Protein AF-A0A3G1LXG8-F1 (afdb_monomer)

Mean predicted aligned error: 16.25 Å

Organism: Helicobacter pylori (NCBI:txid210)

Foldseek 3Di:
DVVCVVPVPPDDPVVVVVVCVVVQQWAQDLVDLPDIDGNLVLLFFQLVVSLVSLVVSVVVPRPDCPVVNVSSVVSQFDQDALLFDDDFLQFPLQPCVLVLVLVLVQLQVQCCVVVVDGDDPVRSVVQSVQWDWDDDFLAIQTGHDGPSQQVQQFQCDPVHRPDGLAGSNNLVRCLSAVAQLWRWDWDQDPVHNVDTDTDTPVVSSVSSVVSSVVSRVSCRVPQCPDPVSRVVSSVSCCSQQSRGGAGFFFQVVDDQPQFDPVDDDDRLLSRLLRVQLPDFFAEAQEAQFNCLLLSVLSSLRVCCVVVVFQEEEEEEALLCLVVSVVVNCNGHVPFQEAGDHPPDDDLVSLQVVLVVLLPDRGSYYYDYLVVLLLAAFDLVLLVVVLVVVLVSLVSVLVVLCVSCVSPVPSRPHDDPVVSVVVNVVSVVVSVVSVVSNSYPDHPVSSRGQEYEYEQCLVLLQDAADGPNPQAPQLHDNRGDSSNVSLLSVLSVNVVVVGHYYYYHNCCDWGHPCSLVSSCSSGPCVSCVSSVNNHVSNVCSNFWDWDFDWFQDLQLAATDTGTYRFGTLFLPSSLSSSSSRYDHHYPVNVCVVPVLFWFAAVVNAAAEDEFEADPVLDLQCWDADQVRHTDPNHLVNQAVVQPPDDDDPPGDHPVNSSLQLQLVFLPPCLVVVPDDDDLRRHLLNVVLVVLLVVCVVCVVVLFAEEEADAQADDPDFLVPQDLDDPPDDDDDPPPDPVVVVVVLQVVPWDAPPVGDTDTDDPVVVVVVVVVVVVVCPRPSHVSNVPHPDGSLSVSLSSNVVSPDDSQLEGECVNQPDSVSNVVVLVCQLVSSRRYYYYHLVSCQPDGNHAQRHAEYEYSAQDQILVSVSSRVSNHRGPNHNVCVVPVPPRHHHYYYYTYASTCRLSSLVSHLSSVNRVVQNVCCVVVVGSGDLDDDHPSVNSLVSNCVRHVDVLVVVLVVLVNVLSVVVVVVSVVVVVLSVLVVLLVVLVVVLVVLVVVLVLLVQVLVLQAPDQWKKKKFAQQPPRDIDTDTQHDQDDQPDDDPDDDPVVVVVSVVSVVVSVVSVVVNVVSVVVVQVRLLVVLVVLLVDAADWAQGMDTRQWTWIWHDHQFWIWIWTDGPVGRVRTHTDPLRIGGDDPPDPDDDSRVSNVPGPVVNVVSVVVRSVCSVVVSVVSVVVSVVSVVSSVVSVVVNVVPDDDLCVVLSVLSVVLSVLSVVLSNVCSVRVVRDDPRDRCSVVSVVVSVVVVVVVVVVVVVVVVVVVVVVVPDDDDDDDDDDDDDDD

Nearest PDB structures (foldseek):
  1z63-assembly2_B  TM=4.238E-01  e=5.874E-10  Saccharolobus solfataricus
  7fsf-assembly1_A  TM=4.548E-01  e=1.006E-03  Thermotoga maritima MSB8
  2xzo-assembly1_A  TM=3.618E-01  e=2.759E-03  Homo sapiens
  2gjk-assembly1_A  TM=3.612E-01  e=3.166E-03  Homo sapiens
  7a5p-assembly1_U  TM=3.046E-01  e=6.016E-03  Homo sapiens

Secondary structure (DSSP, 8-state):
-HHHHHH--SS-HHHHHHHHHHTTSEEE-SSSTT-EEEHHHHTSEEHHHHHHHHHHHHHTT--S-HHHHHHHHHHSPPPPPTTT----TT-TTS-HHHHHHHHHHHHHHHHHHHHSSPPPHHHHHHHHHHEEEEEETTEEEEEE--HHHHHHH-EE-SS-TTSEEE-HHHHHHHHHTT----EEEEEEETTEEEEEEEEEEHHHHHHHHHHHHHHHHHHHHHHTTSHHHHHHHHHHHHHHTTTEEPPP---TT---TT--TTPPPPHHHHHHHHHHHH-SEEEEEEPTTS-HHHHHHHHHHHHHHTTS-S-EEEEE-GGGHHHHHHHHHHH-TT--EEE---S---HHHHHHHHHHHHHS--SEEEEEHHHHTTSPPPHHHHHHHHHHHHHHHHHHHHHHHHHHHH-TTTSPPP-HHHHHHHHHHHHHHHHHHHHT---S--TTTTT--EEEETTGGGG---------TT-BTS--TT--HHHHHHHHHHHHHHHTT-EEEEEES-S-SS-THHHHHHHHHH-HHHHHHTT--SHHHHHHHHEEEEEEEEE-TTSSSEEEEEEEEEES-HHHHHHHHHHHEEEE-HHHHHTT-TTSSPEEGGGS-EEEEEPPPHHHHHHH--B-TTSPBPTTSHHHHHHHHTT--PPTTS--HHHHHHHHHHHHH-GGGT-TT----GGG-HHHHHHHHHHHHHHHTTTTT-EEEEE--S---SS-GGG---S---S--------HHHHHHHHHHHH-EE-TTS-EEPPPHHHHHHHHHHHHHH---HHHHHHTT-S--HHHHHHHHHHHHT--GGGEEEGGG--SHHHHHHHHHHHHHTSS-EEEE-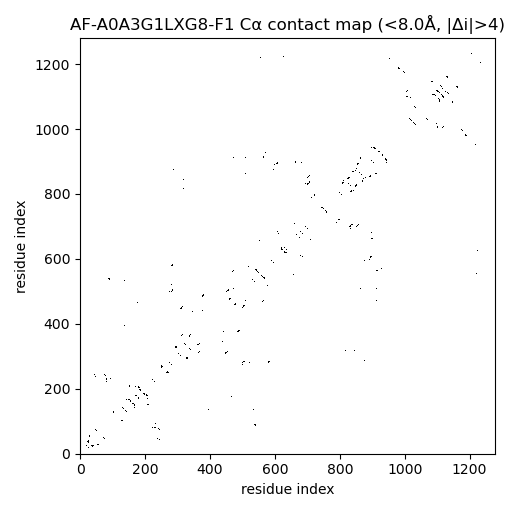HHHHSSS----TTEEEEEE-S--SSHHHHHHHHTTTSSTT-HHHHH-TTT-EEEEEEEEETTSHHHHHHHHHHHHHHHHHHHHHHHHHT-SS-----THHHHHHHHHHHHH--HHHHHHHHHHHHHHHHHHHHHHHHHHHHHHHHHHHHHHHHHHHHHHHHHHHHHHHHT----SSEEEEEE-TTT--EEEEEEPPPPP-PPPPTT--HHHHHHHHHHHHHHHHHHHHHHHHHHHHHHHHHHHHHHHHH--S-EEEEEEETTEEEEEEE-SSEEEEEEEETT-TT--B--GGGEEE--TT--SS-S-GGGG--HHHHHHHHHHHHHHHHHHHHHHHHHHHHHHHHHHHHHHHHHH-PPPTTHHHHHHHHHHHHHHHHHHHHHTT-SS-------HHHHHHHHHHHHHHHHHHHHHHHHHHHHHHHTTS--------------

InterPro domains:
  IPR001650 Helicase, C-terminal domain-like [PF00271] (806-878)
  IPR001650 Helicase, C-terminal domain-like [PS51194] (739-932)
  IPR001650 Helicase, C-terminal domain-like [SM00490] (789-878)
  IPR014001 Helicase superfamily 1/2, ATP-binding domain [PS51192] (273-525)
  IPR014001 Helicase superfamily 1/2, ATP-binding domain [SM00487] (261-535)
  IPR027417 P-loop containing nucleoside triphosphate hydrolase [G3DSA:3.40.50.300] (763-920)
  IPR027417 P-loop containing nucleoside triphosphate hydrolase [SSF52540] (213-539)
  IPR027417 P-loop containing nucleoside triphosphate hydrolase [SSF52540] (261-932)
  IPR038718 SNF2-like, N-terminal domain superfamily [G3DSA:3.40.50.10810] (262-390)
  IPR038718 SNF2-like, N-terminal domain superfamily [G3DSA:3.40.50.10810] (391-591)
  IPR052933 DNA Protection and Modification [PTHR41313] (18-716)
  IPR059481 Domain of unknown function DUF8437 [PF28554] (88-243)
  IPR060542 Probable helicase domain [PF28555] (282-582)

Solvent-accessible surface area (backbone atoms only — not comparable to full-atom values): 70923 Å² total; per-residue (Å²): 110,69,68,54,62,76,70,47,83,88,58,56,67,68,58,54,51,51,51,33,45,75,68,56,50,34,41,73,36,80,88,45,94,84,47,75,37,46,31,61,66,64,74,15,43,58,40,59,59,50,45,51,54,44,55,51,34,46,76,72,68,51,82,85,46,67,64,58,50,55,56,43,68,72,64,54,62,80,77,60,48,64,84,68,53,76,71,54,92,43,23,74,87,56,62,47,66,58,57,41,49,51,53,50,50,53,30,44,55,48,44,25,72,74,70,75,47,76,76,50,71,71,56,51,54,50,44,58,76,28,42,48,58,48,78,58,92,51,39,56,50,61,46,62,65,58,70,54,45,30,69,75,56,27,38,60,33,92,92,38,84,94,40,61,72,42,41,30,46,61,51,48,37,26,60,47,41,57,34,71,59,71,36,68,46,79,40,67,32,96,90,39,87,88,39,75,39,75,46,72,41,64,68,61,17,50,50,45,46,50,40,51,49,54,50,47,53,54,44,52,66,46,60,61,67,44,67,68,57,27,53,51,51,28,49,54,46,26,70,65,57,56,26,69,36,73,69,80,60,83,17,85,84,68,77,70,83,75,46,40,82,92,60,82,80,52,72,70,44,32,17,51,25,42,39,54,65,76,45,52,38,36,31,44,38,32,32,66,79,71,47,66,68,62,30,52,50,52,32,52,54,52,29,37,75,70,67,77,32,75,22,34,39,36,31,27,55,64,90,41,34,65,59,51,46,54,52,42,40,63,42,27,74,85,63,52,64,48,69,48,74,82,68,86,65,50,74,67,56,44,48,50,50,50,52,50,50,39,79,46,91,39,57,34,37,38,33,21,46,75,53,60,69,68,54,23,69,54,64,68,55,55,53,50,54,47,51,54,53,48,54,53,52,51,56,55,48,55,50,42,46,51,50,18,71,76,38,62,87,82,34,67,76,64,54,65,68,61,51,50,53,50,53,51,48,53,48,53,54,51,49,54,51,62,73,61,46,85,46,98,61,29,50,70,71,36,56,55,40,28,43,35,31,47,60,40,53,81,44,41,42,42,61,57,72,70,75,54,52,87,49,43,48,61,66,60,51,83,33,40,72,63,17,47,52,52,44,54,53,37,52,50,30,60,78,65,78,30,33,38,37,36,32,26,63,41,69,59,44,75,26,73,50,23,53,59,38,50,38,57,58,57,41,48,65,66,29,49,79,62,68,36,76,33,58,40,30,40,42,35,54,32,36,40,77,43,78,44,79,34,57,36,88,61,32,77,35,57,41,82,44,44,24,55,54,45,59,57,38,31,41,57,52,40,52,62,47,50,66,38,33,48,77,42,49,66,68,66,50,32,77,80,34,79,73,52,46,53,46,50,41,92,79,47,74,45,79,46,74,30,52,65,49,70,70,58,43,50,48,49,41,47,58,48,98,83,69,50,45,41,83,84,7,38,50,38,51,41,61,72,35,62,97,57,89,68,56,94,91,56,75,38,64,68,56,40,52,49,50,37,48,36,47,38,54,40,52,34,63,77,41,66,83,56,88,77,54,68,76,51,29,55,49,48,53,50,25,50,54,51,48,52,53,42,62,76,26,49,93,74,36,36,14,35,43,36,35,40,56,76,44,49,69,88,59,51,53,88,69,56,78,77,73,80,86,80,74,89,88,80,84,81,74,78,52,79,60,55,66,56,47,54,50,51,60,74,54,41,47,66,47,101,84,70,47,82,40,75,66,53,76,67,55,58,52,50,51,54,52,44,54,68,67,66,54,84,48,66,50,52,65,66,28,70,81,48,93,49,40,60,59,57,50,27,50,40,49,30,38,76,75,66,46,61,59,81,27,41,43,39,59,77,65,36,86,45,72,70,46,43,55,51,52,31,51,34,33,39,72,34,60,27,30,36,43,36,33,30,54,81,80,58,38,68,91,62,79,50,29,31,29,52,41,38,39,38,36,56,56,76,62,90,37,51,40,57,56,54,39,47,50,38,47,56,50,24,65,70,26,53,59,33,72,75,35,63,86,77,45,51,35,41,42,38,39,39,42,26,33,58,21,33,44,24,34,38,28,46,52,31,20,56,52,34,44,42,52,53,44,52,72,45,19,78,83,70,76,34,44,58,77,84,75,92,65,66,67,34,53,52,25,47,51,51,22,52,67,19,52,72,54,72,67,58,58,50,49,55,49,46,54,53,51,42,52,58,46,52,52,52,52,51,53,52,51,40,53,53,53,49,36,50,50,49,30,51,52,33,49,55,49,42,53,50,51,50,52,52,46,52,50,50,51,54,43,58,75,36,54,50,86,64,91,43,57,51,42,33,40,41,37,82,89,74,77,53,69,51,83,43,82,37,76,70,69,77,84,77,76,83,80,62,99,83,66,52,78,70,53,53,51,51,50,50,51,50,53,51,52,38,47,53,48,48,52,54,40,46,56,53,47,54,51,49,47,52,52,52,52,51,40,34,56,49,51,68,76,51,72,80,53,83,39,72,46,34,36,47,56,47,26,33,33,34,37,37,30,53,100,57,34,42,37,37,29,40,17,28,70,94,43,73,89,43,72,48,66,49,77,80,43,50,48,67,71,67,89,86,70,87,76,87,76,95,57,64,52,76,70,63,44,63,72,61,49,51,51,40,50,50,51,48,64,71,40,44,65,60,53,50,50,53,48,52,53,49,46,51,53,36,50,51,49,34,56,53,26,48,52,60,59,71,63,61,77,73,69,92,57,48,68,41,48,52,33,36,55,48,37,48,52,49,50,51,52,42,52,49,44,44,48,75,35,85,84,58,73,78,83,83,72,63,58,30,59,55,48,48,51,50,53,53,50,52,55,51,48,51,57,47,51,51,54,49,49,54,51,50,51,53,63,63,55,75,78,60,89,84,82,89,84,85,89,86,86,83,89,89,85,137

Structure (mmCIF, N/CA/C/O backbone):
data_AF-A0A3G1LXG8-F1
#
_entry.id   AF-A0A3G1LXG8-F1
#
loop_
_atom_site.group_PDB
_atom_site.id
_atom_site.type_symbol
_atom_site.label_atom_id
_atom_site.label_alt_id
_atom_site.label_comp_id
_atom_site.label_asym_id
_atom_site.label_entity_id
_atom_site.label_seq_id
_atom_site.pdbx_PDB_ins_code
_atom_site.Cartn_x
_atom_site.Cartn_y
_atom_site.Cartn_z
_atom_site.occupancy
_atom_site.B_iso_or_equiv
_atom_site.auth_seq_id
_atom_site.auth_comp_id
_atom_site.auth_asym_id
_atom_site.auth_atom_id
_atom_site.pdbx_PDB_model_num
ATOM 1 N N . MET A 1 1 ? -34.394 3.383 -11.660 1.00 55.16 1 MET A N 1
ATOM 2 C CA . MET A 1 1 ? -35.835 3.643 -11.911 1.00 55.16 1 MET A CA 1
ATOM 3 C C . MET A 1 1 ? -36.207 3.759 -13.397 1.00 55.16 1 MET A C 1
ATOM 5 O O . MET A 1 1 ? -37.000 2.941 -13.852 1.00 55.16 1 MET A O 1
ATOM 9 N N . HIS A 1 2 ? -35.634 4.691 -14.176 1.00 56.53 2 HIS A N 1
ATOM 10 C CA . HIS A 1 2 ? -35.923 4.838 -15.623 1.00 56.53 2 HIS A CA 1
ATOM 11 C C . HIS A 1 2 ? -35.687 3.543 -16.425 1.00 56.53 2 HIS A C 1
ATOM 13 O O . HIS A 1 2 ? -36.576 3.088 -17.135 1.00 56.53 2 HIS A O 1
ATOM 19 N N . PHE A 1 3 ? -34.559 2.865 -16.184 1.00 61.69 3 PHE A N 1
ATOM 20 C CA . PHE A 1 3 ? -34.239 1.575 -16.806 1.00 61.69 3 PHE A CA 1
ATOM 21 C C . PHE A 1 3 ? -35.339 0.511 -16.628 1.00 61.69 3 PHE A C 1
ATOM 23 O O . PHE A 1 3 ? -35.722 -0.141 -17.598 1.00 61.69 3 PHE A O 1
ATOM 30 N N . ILE A 1 4 ? -35.883 0.374 -15.410 1.00 64.19 4 ILE A N 1
ATOM 31 C CA . ILE A 1 4 ? -36.947 -0.595 -15.103 1.00 64.19 4 ILE A CA 1
ATOM 32 C C . ILE A 1 4 ? -38.211 -0.253 -15.898 1.00 64.19 4 ILE A C 1
ATOM 34 O O . ILE A 1 4 ? -38.800 -1.130 -16.523 1.00 64.19 4 ILE A O 1
ATOM 38 N N . ARG A 1 5 ? -38.591 1.032 -15.926 1.00 65.00 5 ARG A N 1
ATOM 39 C CA . ARG A 1 5 ? -39.772 1.520 -16.654 1.00 65.00 5 ARG A CA 1
ATOM 40 C C . ARG A 1 5 ? -39.666 1.285 -18.167 1.00 65.00 5 ARG A C 1
ATOM 42 O O . ARG A 1 5 ? -40.670 0.959 -18.794 1.00 65.00 5 ARG A O 1
ATOM 49 N N . ASP A 1 6 ? -38.471 1.419 -18.734 1.00 59.94 6 ASP A N 1
ATOM 50 C CA . ASP A 1 6 ? -38.265 1.314 -20.181 1.00 59.94 6 ASP A CA 1
ATOM 51 C C . ASP A 1 6 ? -38.152 -0.142 -20.673 1.00 59.94 6 ASP A C 1
ATOM 53 O O . ASP A 1 6 ? -38.563 -0.447 -21.800 1.00 59.94 6 ASP A O 1
ATOM 57 N N . HIS A 1 7 ? -37.651 -1.054 -19.827 1.00 59.38 7 HIS A N 1
ATOM 58 C CA . HIS A 1 7 ? -37.320 -2.434 -20.215 1.00 59.38 7 HIS A CA 1
ATOM 59 C C . HIS A 1 7 ? -38.289 -3.500 -19.674 1.00 59.38 7 HIS A C 1
ATOM 61 O O . HIS A 1 7 ? -38.474 -4.526 -20.328 1.00 59.38 7 HIS A O 1
ATOM 67 N N . PHE A 1 8 ? -38.973 -3.268 -18.548 1.00 62.06 8 PHE A N 1
ATOM 68 C CA . PHE A 1 8 ? -39.944 -4.212 -17.977 1.00 62.06 8 PHE A CA 1
ATOM 69 C C . PHE A 1 8 ? -41.376 -3.766 -18.290 1.00 62.06 8 PHE A C 1
ATOM 71 O O . PHE A 1 8 ? -42.048 -3.124 -17.490 1.00 62.06 8 PHE A O 1
ATOM 78 N N . LYS A 1 9 ? -41.856 -4.104 -19.495 1.00 64.00 9 LYS A N 1
ATOM 79 C CA . LYS A 1 9 ? -43.185 -3.686 -19.995 1.00 64.00 9 LYS A CA 1
ATOM 80 C C . LYS A 1 9 ? -44.345 -4.585 -19.550 1.00 64.00 9 LYS A C 1
ATOM 82 O O . LYS A 1 9 ? -45.500 -4.257 -19.807 1.00 64.00 9 LYS A O 1
ATOM 87 N N . THR A 1 10 ? -44.053 -5.727 -18.929 1.00 74.06 10 THR A N 1
ATOM 88 C CA . THR A 1 10 ? -45.037 -6.765 -18.566 1.00 74.06 10 THR A CA 1
ATOM 89 C C . THR A 1 10 ? -45.543 -6.671 -17.126 1.00 74.06 10 THR A C 1
ATOM 91 O O . THR A 1 10 ? -46.548 -7.298 -16.806 1.00 74.06 10 THR A O 1
ATOM 94 N N . GLN A 1 11 ? -44.880 -5.896 -16.262 1.00 76.44 11 GLN A N 1
ATOM 95 C CA . GLN A 1 11 ? -45.177 -5.774 -14.832 1.00 76.44 11 GLN A CA 1
ATOM 96 C C . GLN A 1 11 ? -45.153 -4.297 -14.421 1.00 76.44 11 GLN A C 1
ATOM 98 O O . GLN A 1 11 ? -44.413 -3.503 -15.000 1.00 76.44 11 GLN A O 1
ATOM 103 N N . SER A 1 12 ? -45.982 -3.891 -13.451 1.00 80.31 12 SER A N 1
ATOM 104 C CA . SER A 1 12 ? -45.976 -2.495 -12.999 1.00 80.31 12 SER A CA 1
ATOM 105 C C . SER A 1 12 ? -44.695 -2.173 -12.219 1.00 80.31 12 SER A C 1
ATOM 107 O O . SER A 1 12 ? -44.143 -3.026 -11.517 1.00 80.31 12 SER A O 1
ATOM 109 N N . LEU A 1 13 ? -44.238 -0.919 -12.316 1.00 78.75 13 LEU A N 1
ATOM 110 C CA . LEU A 1 13 ? -43.055 -0.424 -11.602 1.00 78.75 13 LEU A CA 1
ATOM 111 C C . LEU A 1 13 ? -43.179 -0.639 -10.083 1.00 78.75 13 LEU A C 1
ATOM 113 O O . LEU A 1 13 ? -42.227 -1.082 -9.454 1.00 78.75 13 LEU A O 1
ATOM 117 N N . GLU A 1 14 ? -44.364 -0.395 -9.515 1.00 80.69 14 GLU A N 1
ATOM 118 C CA . GLU A 1 14 ? -44.645 -0.613 -8.089 1.00 80.69 14 GLU A CA 1
ATOM 119 C C . GLU A 1 14 ? -44.502 -2.083 -7.681 1.00 80.69 14 GLU A C 1
ATOM 121 O O . GLU A 1 14 ? -43.892 -2.374 -6.656 1.00 80.69 14 GLU A O 1
ATOM 126 N N . THR A 1 15 ? -45.011 -3.017 -8.495 1.00 83.25 15 THR A N 1
ATOM 127 C CA . THR A 1 15 ? -44.892 -4.456 -8.202 1.00 83.25 15 THR A CA 1
ATOM 128 C C . THR A 1 15 ? -43.434 -4.901 -8.282 1.00 83.25 15 THR A C 1
ATOM 130 O O . THR A 1 15 ? -42.963 -5.615 -7.405 1.00 83.25 15 THR A O 1
ATOM 133 N N . THR A 1 16 ? -42.700 -4.412 -9.285 1.00 82.69 16 THR A N 1
ATOM 134 C CA . THR A 1 16 ? -41.275 -4.728 -9.464 1.00 82.69 16 THR A CA 1
ATOM 135 C C . THR A 1 16 ? -40.443 -4.214 -8.287 1.00 82.69 16 THR A C 1
ATOM 137 O O . THR A 1 16 ? -39.617 -4.936 -7.745 1.00 82.69 16 THR A O 1
ATOM 140 N N . ILE A 1 17 ? -40.677 -2.976 -7.838 1.00 83.94 17 ILE A N 1
ATOM 141 C CA . ILE A 1 17 ? -39.988 -2.398 -6.672 1.00 83.94 17 ILE A CA 1
ATOM 142 C C . ILE A 1 17 ? -40.307 -3.182 -5.406 1.00 83.94 17 ILE A C 1
ATOM 144 O O . ILE A 1 17 ? -39.405 -3.464 -4.621 1.00 83.94 17 ILE A O 1
ATOM 148 N N . LYS A 1 18 ? -41.575 -3.560 -5.217 1.00 85.00 18 LYS A N 1
ATOM 149 C CA . LYS A 1 18 ? -41.993 -4.367 -4.073 1.00 85.00 18 LYS A CA 1
ATOM 150 C C . LYS A 1 18 ? -41.270 -5.715 -4.048 1.00 85.00 18 LYS A C 1
ATOM 152 O O . LYS A 1 18 ? -40.723 -6.070 -3.012 1.00 85.00 18 LYS A O 1
ATOM 157 N N . GLU A 1 19 ? -41.189 -6.411 -5.180 1.00 85.44 19 GLU A N 1
ATOM 158 C CA . GLU A 1 19 ? -40.445 -7.672 -5.294 1.00 85.44 19 GLU A CA 1
ATOM 159 C C . GLU A 1 19 ? -38.944 -7.486 -5.041 1.00 85.44 19 GLU A C 1
ATOM 161 O O . GLU A 1 19 ? -38.345 -8.278 -4.320 1.00 85.44 19 GLU A O 1
ATOM 166 N N . LEU A 1 20 ? -38.329 -6.424 -5.574 1.00 86.31 20 LEU A N 1
ATOM 167 C CA . LEU A 1 20 ? -36.911 -6.130 -5.340 1.00 86.31 20 LEU A CA 1
ATOM 168 C C . LEU A 1 20 ? -36.616 -5.802 -3.865 1.00 86.31 20 LEU A C 1
ATOM 170 O O . LEU A 1 20 ? -35.563 -6.190 -3.362 1.00 86.31 20 LEU A O 1
ATOM 174 N N . LEU A 1 21 ? -37.529 -5.116 -3.167 1.00 85.94 21 LEU A N 1
ATOM 175 C CA . LEU A 1 21 ? -37.438 -4.865 -1.723 1.00 85.94 21 LEU A CA 1
ATOM 176 C C . LEU A 1 21 ? -37.626 -6.159 -0.919 1.00 85.94 21 LEU A C 1
ATOM 178 O O . LEU A 1 21 ? -36.850 -6.428 -0.004 1.00 85.94 21 LEU A O 1
ATOM 182 N N . GLU A 1 22 ? -38.613 -6.987 -1.276 1.00 85.06 22 GLU A N 1
ATOM 183 C CA . GLU A 1 22 ? -38.866 -8.290 -0.638 1.00 85.06 22 GLU A CA 1
ATOM 184 C C . GLU A 1 22 ? -37.682 -9.255 -0.817 1.00 85.06 22 GLU A C 1
ATOM 186 O O . GLU A 1 22 ? -37.325 -9.978 0.112 1.00 85.06 22 GLU A O 1
ATOM 191 N N . GLN A 1 23 ? -37.022 -9.217 -1.978 1.00 85.81 23 GLN A N 1
ATOM 192 C CA . GLN A 1 23 ? -35.810 -9.987 -2.277 1.00 85.81 23 GLN A CA 1
ATOM 193 C C . GLN A 1 23 ? -34.521 -9.348 -1.734 1.00 85.81 23 GLN A C 1
ATOM 195 O O . GLN A 1 23 ? -33.447 -9.923 -1.910 1.00 85.81 23 GLN A O 1
ATOM 200 N N . LYS A 1 24 ? -34.599 -8.178 -1.081 1.00 87.94 24 LYS A N 1
ATOM 201 C CA . LYS A 1 24 ? -33.447 -7.406 -0.577 1.00 87.94 24 LYS A CA 1
ATOM 202 C C . LYS A 1 24 ? -32.395 -7.084 -1.645 1.00 87.94 24 LYS A C 1
ATOM 204 O O . LYS A 1 24 ? -31.195 -7.102 -1.382 1.00 87.94 24 LYS A O 1
ATOM 209 N N . LEU A 1 25 ? -32.838 -6.792 -2.864 1.00 84.94 25 LEU A N 1
ATOM 210 C CA . LEU A 1 25 ? -31.974 -6.374 -3.972 1.00 84.94 25 LEU A CA 1
ATOM 211 C C . LEU A 1 25 ? -31.821 -4.850 -4.049 1.00 84.94 25 LEU A C 1
ATOM 213 O O . LEU A 1 25 ? -30.844 -4.358 -4.618 1.00 84.94 25 LEU A O 1
ATOM 217 N N . ILE A 1 26 ? -32.753 -4.109 -3.449 1.00 88.75 26 ILE A N 1
ATOM 218 C CA . ILE A 1 26 ? -32.709 -2.653 -3.293 1.00 88.75 26 ILE A CA 1
ATOM 219 C C . ILE A 1 26 ? -33.104 -2.255 -1.869 1.00 88.75 26 ILE A C 1
ATOM 221 O O . ILE A 1 26 ? -33.819 -2.991 -1.193 1.00 88.75 26 ILE A O 1
ATOM 225 N N . TYR A 1 27 ? -32.675 -1.072 -1.445 1.00 89.62 27 TYR A N 1
ATOM 226 C CA . TYR A 1 27 ? -33.085 -0.414 -0.207 1.00 89.62 27 TYR A CA 1
ATOM 227 C C . TYR A 1 27 ? -33.604 0.985 -0.525 1.00 89.62 27 TYR A C 1
ATOM 229 O O . TYR A 1 27 ? -33.170 1.608 -1.496 1.00 89.62 27 TYR A O 1
ATOM 237 N N . LYS A 1 28 ? -34.530 1.483 0.295 1.00 87.69 28 LYS A N 1
ATOM 238 C CA . LYS A 1 28 ? -34.960 2.884 0.234 1.00 87.69 28 LYS A CA 1
ATOM 239 C C . LYS A 1 28 ? -33.782 3.774 0.634 1.00 87.69 28 LYS A C 1
ATOM 241 O O . LYS A 1 28 ? -33.143 3.487 1.647 1.00 87.69 28 LYS A O 1
ATOM 246 N N . ASP A 1 29 ? -33.487 4.813 -0.141 1.00 87.12 29 ASP A N 1
ATOM 247 C CA . ASP A 1 29 ? -32.428 5.757 0.211 1.00 87.12 29 ASP A CA 1
ATOM 248 C C . ASP A 1 29 ? -32.847 6.594 1.430 1.00 87.12 29 ASP A C 1
ATOM 250 O O . ASP A 1 29 ? -33.928 7.184 1.464 1.00 87.12 29 ASP A O 1
ATOM 254 N N . HIS A 1 30 ? -31.989 6.641 2.449 1.00 86.06 30 HIS A N 1
ATOM 255 C CA . HIS A 1 30 ? -32.190 7.473 3.635 1.00 86.06 30 HIS A CA 1
ATOM 256 C C . HIS A 1 30 ? -31.852 8.950 3.386 1.00 86.06 30 HIS A C 1
ATOM 258 O O . HIS A 1 30 ? -32.174 9.784 4.229 1.00 86.06 30 HIS A O 1
ATOM 264 N N . LYS A 1 31 ? -31.213 9.283 2.254 1.00 82.25 31 LYS A N 1
ATOM 265 C CA . LYS A 1 31 ? -30.853 10.658 1.863 1.00 82.25 31 LYS A CA 1
ATOM 266 C C . LYS A 1 31 ? -31.859 11.309 0.921 1.00 82.25 31 LYS A C 1
ATOM 268 O O . LYS A 1 31 ? -32.047 12.521 0.997 1.00 82.25 31 LYS A O 1
ATOM 273 N N . ASP A 1 32 ? -32.495 10.524 0.060 1.00 71.56 32 ASP A N 1
ATOM 274 C CA . ASP A 1 32 ? -33.424 11.011 -0.958 1.00 71.56 32 ASP A CA 1
ATOM 275 C C . ASP A 1 32 ? -34.760 10.277 -0.826 1.00 71.56 32 ASP A C 1
ATOM 277 O O . ASP A 1 32 ? -34.919 9.154 -1.298 1.00 71.56 32 ASP A O 1
ATOM 281 N N . ASN A 1 33 ? -35.688 10.901 -0.095 1.00 62.53 33 ASN A N 1
ATOM 282 C CA . ASN A 1 33 ? -36.920 10.351 0.483 1.00 62.53 33 ASN A CA 1
ATOM 283 C C . ASN A 1 33 ? -37.950 9.871 -0.576 1.00 62.53 33 ASN A C 1
ATOM 285 O O . ASN A 1 33 ? -39.076 10.367 -0.643 1.00 62.53 33 ASN A O 1
ATOM 289 N N . GLY A 1 34 ? -37.561 8.911 -1.420 1.00 61.19 34 GLY A N 1
ATOM 290 C CA . GLY A 1 34 ? -38.304 8.418 -2.580 1.00 61.19 34 GLY A CA 1
ATOM 291 C C . GLY A 1 34 ? -37.479 7.634 -3.617 1.00 61.19 34 GLY A C 1
ATOM 292 O O . GLY A 1 34 ? -38.096 6.967 -4.451 1.00 61.19 34 GLY A O 1
ATOM 293 N N . ASP A 1 35 ? -36.138 7.671 -3.581 1.00 77.75 35 ASP A N 1
ATOM 294 C CA . ASP A 1 35 ? -35.287 6.885 -4.492 1.00 77.75 35 ASP A CA 1
ATOM 295 C C . ASP A 1 35 ? -34.785 5.575 -3.850 1.00 77.75 35 ASP A C 1
ATOM 297 O O . ASP A 1 35 ? -34.908 5.343 -2.641 1.00 77.75 35 ASP A O 1
ATOM 301 N N . TYR A 1 36 ? -34.261 4.675 -4.683 1.00 86.00 36 TYR A N 1
ATOM 302 C CA . TYR A 1 36 ? -33.813 3.343 -4.280 1.00 86.00 36 TYR A CA 1
ATOM 303 C C . TYR A 1 36 ? -32.356 3.101 -4.662 1.00 86.00 36 TYR A C 1
ATOM 305 O O . TYR A 1 36 ? -31.944 3.335 -5.798 1.00 86.00 36 TYR A O 1
ATOM 313 N N . ILE A 1 37 ? -31.597 2.533 -3.729 1.00 87.31 37 ILE A N 1
ATOM 314 C CA . ILE A 1 37 ? -30.194 2.158 -3.913 1.00 87.31 37 ILE A CA 1
ATOM 315 C C . ILE A 1 37 ? -30.091 0.633 -3.998 1.00 87.31 37 ILE A C 1
ATOM 317 O O . ILE A 1 37 ? -30.794 -0.086 -3.290 1.00 87.31 37 ILE A O 1
ATOM 321 N N . LEU A 1 38 ? -29.199 0.116 -4.848 1.00 87.31 38 LEU A N 1
ATOM 322 C CA . LEU A 1 38 ? -28.907 -1.319 -4.918 1.00 87.31 38 LEU A CA 1
ATOM 323 C C . LEU A 1 38 ? -28.364 -1.836 -3.581 1.00 87.31 38 LEU A C 1
ATOM 325 O O . LEU A 1 38 ? -27.537 -1.187 -2.947 1.00 87.31 38 LEU A O 1
ATOM 329 N N . ALA A 1 39 ? -28.747 -3.048 -3.186 1.00 88.19 39 ALA A N 1
ATOM 330 C CA . ALA A 1 39 ? -28.284 -3.670 -1.947 1.00 88.19 39 ALA A CA 1
ATOM 331 C C . ALA A 1 39 ? -26.758 -3.701 -1.821 1.00 88.19 39 ALA A C 1
ATOM 333 O O . ALA A 1 39 ? -26.225 -3.340 -0.775 1.00 88.19 39 ALA A O 1
ATOM 334 N N . ASN A 1 40 ? -26.050 -4.034 -2.904 1.00 86.31 40 ASN A N 1
ATOM 335 C CA . ASN A 1 40 ? -24.587 -4.042 -2.923 1.00 86.31 40 ASN A CA 1
ATOM 336 C C . ASN A 1 40 ? -23.982 -2.651 -2.665 1.00 86.31 40 ASN A C 1
ATOM 338 O O . ASN A 1 40 ? -22.933 -2.552 -2.043 1.00 86.31 40 ASN A O 1
ATOM 342 N N . ASP A 1 41 ? -24.635 -1.569 -3.098 1.00 85.31 41 ASP A N 1
ATOM 343 C CA . ASP A 1 41 ? -24.182 -0.194 -2.852 1.00 85.31 41 ASP A CA 1
ATOM 344 C C . ASP A 1 41 ? -24.605 0.310 -1.469 1.00 85.31 41 ASP A C 1
ATOM 346 O O . ASP A 1 41 ? -23.867 1.055 -0.822 1.00 85.31 41 ASP A O 1
ATOM 350 N N . TYR A 1 42 ? -25.779 -0.106 -0.991 1.00 89.25 42 TYR A N 1
ATOM 351 C CA . TYR A 1 42 ? -26.316 0.292 0.305 1.00 89.25 42 TYR A CA 1
ATOM 352 C C . TYR A 1 42 ? -25.564 -0.376 1.463 1.00 89.25 42 TYR A C 1
ATOM 354 O O . TYR A 1 42 ? -25.127 0.311 2.386 1.00 89.25 42 TYR A O 1
ATOM 362 N N . LEU A 1 43 ? -25.312 -1.682 1.361 1.00 90.94 43 LEU A N 1
ATOM 363 C CA . LEU A 1 43 ? -24.645 -2.525 2.361 1.00 90.94 43 LEU A CA 1
ATOM 364 C C . LEU A 1 43 ? -23.108 -2.558 2.223 1.00 90.94 43 LEU A C 1
ATOM 366 O O . LEU A 1 43 ? -22.448 -3.461 2.725 1.00 90.94 43 LEU A O 1
ATOM 370 N N . SER A 1 44 ? -22.513 -1.587 1.534 1.00 89.75 44 SER A N 1
ATOM 371 C CA . SER A 1 44 ? -21.057 -1.454 1.381 1.00 89.75 44 SER A CA 1
ATOM 372 C C . SER A 1 44 ? -20.580 -0.032 1.677 1.00 89.75 44 SER A C 1
ATOM 374 O O . SER A 1 44 ? -21.369 0.867 1.979 1.00 89.75 44 SER A O 1
ATOM 376 N N . GLY A 1 45 ? -19.276 0.217 1.599 1.00 87.88 45 GLY A N 1
ATOM 377 C CA . GLY A 1 45 ? -18.701 1.517 1.927 1.00 87.88 45 GLY A CA 1
ATOM 378 C C . GLY A 1 45 ? -18.716 1.772 3.435 1.00 87.88 45 GLY A C 1
ATOM 379 O O . GLY A 1 45 ? -18.579 0.836 4.217 1.00 87.88 45 GLY A O 1
ATOM 380 N N . ASN A 1 46 ? -18.834 3.038 3.850 1.00 89.44 46 ASN A N 1
ATOM 381 C CA . ASN A 1 46 ? -18.842 3.409 5.269 1.00 89.44 46 ASN A CA 1
ATOM 382 C C . ASN A 1 46 ? -20.199 3.070 5.917 1.00 89.44 46 ASN A C 1
ATOM 384 O O . ASN A 1 46 ? -21.110 3.903 5.952 1.00 89.44 46 ASN A O 1
ATOM 388 N N . VAL A 1 47 ? -20.336 1.834 6.400 1.00 91.00 47 VAL A N 1
ATOM 389 C CA . VAL A 1 47 ? -21.599 1.298 6.936 1.00 91.00 47 VAL A CA 1
ATOM 390 C C . VAL A 1 47 ? -21.940 1.869 8.309 1.00 91.00 47 VAL A C 1
ATOM 392 O O . VAL A 1 47 ? -23.116 2.066 8.602 1.00 91.00 47 VAL A O 1
ATOM 395 N N . LYS A 1 48 ? -20.936 2.235 9.117 1.00 90.00 48 LYS A N 1
ATOM 396 C CA . LYS A 1 48 ? -21.155 2.901 10.412 1.00 90.00 48 LYS A CA 1
ATOM 397 C C . LYS A 1 48 ? -21.752 4.297 10.241 1.00 90.00 48 LYS A C 1
ATOM 399 O O . LYS A 1 48 ? -22.705 4.644 10.935 1.00 90.00 48 LYS A O 1
ATOM 404 N N . ARG A 1 49 ? -21.255 5.075 9.270 1.00 88.81 49 ARG A N 1
ATOM 405 C CA . ARG A 1 49 ? -21.854 6.370 8.911 1.00 88.81 49 ARG A CA 1
ATOM 406 C C . ARG A 1 49 ? -23.294 6.190 8.446 1.00 88.81 49 ARG A C 1
ATOM 408 O O . ARG A 1 49 ? -24.169 6.876 8.956 1.00 88.81 49 ARG A O 1
ATOM 415 N N . LYS A 1 50 ? -23.541 5.255 7.523 1.00 90.81 50 LYS A N 1
ATOM 416 C CA . LYS A 1 50 ? -24.897 4.972 7.032 1.00 90.81 50 LYS A CA 1
ATOM 417 C C . LYS A 1 50 ? -25.835 4.565 8.166 1.00 90.81 50 LYS A C 1
ATOM 419 O O . LYS A 1 50 ? -26.940 5.079 8.231 1.00 90.81 50 LYS A O 1
ATOM 424 N N . LEU A 1 51 ? -25.389 3.717 9.095 1.00 91.12 51 LEU A N 1
ATOM 425 C CA . LEU A 1 51 ? -26.179 3.342 10.269 1.00 91.12 51 LEU A CA 1
ATOM 426 C C . LEU A 1 51 ? -26.568 4.569 11.100 1.00 91.12 51 LEU A C 1
ATOM 428 O O . LEU A 1 51 ? -27.724 4.702 11.494 1.00 91.12 51 LEU A O 1
ATOM 432 N N . LYS A 1 52 ? -25.612 5.469 11.357 1.00 90.50 52 LYS A N 1
ATOM 433 C CA . LYS A 1 52 ? -25.866 6.710 12.093 1.00 90.50 52 LYS A CA 1
ATOM 434 C C . LYS A 1 52 ? -26.873 7.600 11.359 1.00 90.50 52 LYS A C 1
ATOM 436 O O . LYS A 1 52 ? -27.856 8.010 11.965 1.00 90.50 52 LYS A O 1
ATOM 441 N N . GLU A 1 53 ? -26.664 7.829 10.064 1.00 90.62 53 GLU A N 1
ATOM 442 C CA . GLU A 1 53 ? -27.567 8.618 9.213 1.00 90.62 53 GLU A CA 1
ATOM 443 C C . GLU A 1 53 ? -28.986 8.008 9.177 1.00 90.62 53 GLU A C 1
ATOM 445 O O . GLU A 1 53 ? -29.971 8.735 9.246 1.00 90.62 53 GLU A O 1
ATOM 450 N N . VAL A 1 54 ? -29.113 6.676 9.141 1.00 90.69 54 VAL A N 1
ATOM 451 C CA . VAL A 1 54 ? -30.406 5.968 9.185 1.00 90.69 54 VAL A CA 1
ATOM 452 C C . VAL A 1 54 ? -31.091 6.121 10.541 1.00 90.69 54 VAL A C 1
ATOM 454 O O . VAL A 1 54 ? -32.287 6.396 10.582 1.00 90.69 54 VAL A O 1
ATOM 457 N N . LYS A 1 55 ? -30.355 5.982 11.654 1.00 89.94 55 LYS A N 1
ATOM 458 C CA . LYS A 1 55 ? -30.897 6.220 13.005 1.00 89.94 55 LYS A CA 1
ATOM 459 C C . LYS A 1 55 ? -31.403 7.657 13.144 1.00 89.94 55 LYS A C 1
ATOM 461 O O . LYS A 1 55 ? -32.483 7.879 13.683 1.00 89.94 55 LYS A O 1
ATOM 466 N N . GLU A 1 56 ? -30.652 8.624 12.621 1.00 89.00 56 GLU A N 1
ATOM 467 C CA . GLU A 1 56 ? -31.060 10.030 12.583 1.00 89.00 56 GLU A CA 1
ATOM 468 C C . GLU A 1 56 ? -32.307 10.245 11.712 1.00 89.00 56 GLU A C 1
ATOM 470 O O . GLU A 1 56 ? -33.229 10.927 12.151 1.00 89.00 56 GLU A O 1
ATOM 475 N N . ALA A 1 57 ? -32.385 9.623 10.532 1.00 87.19 57 ALA A N 1
ATOM 476 C CA . ALA A 1 57 ? -33.545 9.716 9.645 1.00 87.19 57 ALA A CA 1
ATOM 477 C C . ALA A 1 57 ? -34.819 9.112 10.269 1.00 87.19 57 ALA A C 1
ATOM 479 O O . ALA A 1 57 ? -35.889 9.715 10.180 1.00 87.19 57 ALA A O 1
ATOM 480 N N . ILE A 1 58 ? -34.709 7.970 10.958 1.00 86.31 58 ILE A N 1
ATOM 481 C CA . ILE A 1 58 ? -35.822 7.364 11.710 1.00 86.31 58 ILE A CA 1
ATOM 482 C C . ILE A 1 58 ? -36.284 8.312 12.824 1.00 86.31 58 ILE A C 1
ATOM 484 O O . ILE A 1 58 ? -37.474 8.592 12.937 1.00 86.31 58 ILE A O 1
ATOM 488 N N . ASN A 1 59 ? -35.349 8.887 13.590 1.00 85.38 59 ASN A N 1
ATOM 489 C CA . ASN A 1 59 ? -35.667 9.866 14.637 1.00 85.38 59 ASN A CA 1
ATOM 490 C C . ASN A 1 59 ? -36.311 11.153 14.084 1.00 85.38 59 ASN A C 1
ATOM 492 O O . ASN A 1 59 ? -37.024 11.844 14.808 1.00 85.38 59 ASN A O 1
ATOM 496 N N . GLN A 1 60 ? -36.063 11.485 12.814 1.00 83.62 60 GLN A N 1
ATOM 497 C CA . GLN A 1 60 ? -36.694 12.598 12.096 1.00 83.62 60 GLN A CA 1
ATOM 498 C C . GLN A 1 60 ? -38.051 12.227 11.463 1.00 83.62 60 GLN A C 1
ATOM 500 O O . GLN A 1 60 ? -38.679 13.084 10.842 1.00 83.62 60 GLN A O 1
ATOM 505 N N . GLY A 1 61 ? -38.521 10.984 11.628 1.00 79.56 61 GLY A N 1
ATOM 506 C CA . GLY A 1 61 ? -39.830 10.518 11.160 1.00 79.56 61 GLY A CA 1
ATOM 507 C C . GLY A 1 61 ? -39.848 9.940 9.740 1.00 79.56 61 GLY A C 1
ATOM 508 O O . GLY A 1 61 ? -40.911 9.885 9.123 1.00 79.56 61 GLY A O 1
ATOM 509 N N . VAL A 1 62 ? -38.703 9.528 9.181 1.00 79.19 62 VAL A N 1
ATOM 510 C CA . VAL A 1 62 ? -38.664 8.855 7.871 1.00 79.19 62 VAL A CA 1
ATOM 511 C C . VAL A 1 62 ? -39.081 7.387 8.014 1.00 79.19 62 VAL A C 1
ATOM 513 O O . VAL A 1 62 ? -38.331 6.564 8.534 1.00 79.19 62 VAL A O 1
ATOM 516 N N . GLU A 1 63 ? -40.265 7.045 7.504 1.00 79.81 63 GLU A N 1
ATOM 517 C CA . GLU A 1 63 ? -40.818 5.685 7.568 1.00 79.81 63 GLU A CA 1
ATOM 518 C C . GLU A 1 63 ? -40.170 4.705 6.569 1.00 79.81 63 GLU A C 1
ATOM 520 O O . GLU A 1 63 ? -39.792 5.072 5.444 1.00 79.81 63 GLU A O 1
ATOM 525 N N . GLY A 1 64 ? -40.130 3.419 6.942 1.00 78.00 64 GLY A N 1
ATOM 526 C CA . GLY A 1 64 ? -39.731 2.316 6.060 1.00 78.00 64 GLY A CA 1
ATOM 527 C C . GLY A 1 64 ? -38.225 2.050 6.015 1.00 78.00 64 GLY A C 1
ATOM 528 O O . GLY A 1 64 ? -37.745 1.445 5.057 1.00 78.00 64 GLY A O 1
ATOM 529 N N . LEU A 1 65 ? -37.484 2.511 7.027 1.00 84.44 65 LEU A N 1
ATOM 530 C CA . LEU A 1 65 ? -36.037 2.315 7.171 1.00 84.44 65 LEU A CA 1
ATOM 531 C C . LEU A 1 65 ? -35.674 1.253 8.228 1.00 84.44 65 LEU A C 1
ATOM 533 O O . LEU A 1 65 ? -34.495 1.008 8.475 1.00 84.44 65 LEU A O 1
ATOM 537 N N . GLU A 1 66 ? -36.649 0.577 8.841 1.00 84.00 66 GLU A N 1
ATOM 538 C CA . GLU A 1 66 ? -36.397 -0.394 9.920 1.00 84.00 66 GLU A CA 1
ATOM 539 C C . GLU A 1 66 ? -35.623 -1.620 9.408 1.00 84.00 66 GLU A C 1
ATOM 541 O O . GLU A 1 66 ? -34.769 -2.176 10.100 1.00 84.00 66 GLU A O 1
ATOM 546 N N . ILE A 1 67 ? -35.889 -2.024 8.160 1.00 84.56 67 ILE A N 1
ATOM 547 C CA . ILE A 1 67 ? -35.156 -3.104 7.484 1.00 84.56 67 ILE A CA 1
ATOM 548 C C . ILE A 1 67 ? -33.724 -2.655 7.176 1.00 84.56 67 ILE A C 1
ATOM 550 O O . ILE A 1 67 ? -32.786 -3.411 7.430 1.00 84.56 67 ILE A O 1
ATOM 554 N N . ASN A 1 68 ? -33.549 -1.421 6.685 1.00 88.56 68 ASN A N 1
ATOM 555 C CA . ASN A 1 68 ? -32.235 -0.837 6.427 1.00 88.56 68 ASN A CA 1
ATOM 556 C C . ASN A 1 68 ? -31.378 -0.845 7.696 1.00 88.56 68 ASN A C 1
ATOM 558 O O . ASN A 1 68 ? -30.213 -1.229 7.646 1.00 88.56 68 ASN A O 1
ATOM 562 N N . LEU A 1 69 ? -31.965 -0.432 8.823 1.00 88.00 69 LEU A N 1
ATOM 563 C CA . LEU A 1 69 ? -31.308 -0.408 10.123 1.00 88.00 69 LEU A CA 1
ATOM 564 C C . LEU A 1 69 ? -30.821 -1.807 10.516 1.00 88.00 69 LEU A C 1
ATOM 566 O O . LEU A 1 69 ? -29.636 -1.995 10.779 1.00 88.00 69 LEU A O 1
ATOM 570 N N . LYS A 1 70 ? -31.720 -2.796 10.484 1.00 88.06 70 LYS A N 1
ATOM 571 C CA . LYS A 1 70 ? -31.419 -4.178 10.870 1.00 88.06 70 LYS A CA 1
ATOM 572 C C . LYS A 1 70 ? -30.324 -4.805 10.007 1.00 88.06 70 LYS A C 1
ATOM 574 O O . LYS A 1 70 ? -29.431 -5.461 10.533 1.00 88.06 70 LYS A O 1
ATOM 579 N N . ASP A 1 71 ? -30.394 -4.627 8.690 1.00 89.12 71 ASP A N 1
ATOM 580 C CA . ASP A 1 71 ? -29.420 -5.231 7.780 1.00 89.12 71 ASP A CA 1
ATOM 581 C C . ASP A 1 71 ? -28.056 -4.527 7.855 1.00 89.12 71 ASP A C 1
ATOM 583 O O . ASP A 1 71 ? -27.031 -5.201 7.778 1.00 89.12 71 ASP A O 1
ATOM 587 N N . LEU A 1 72 ? -28.020 -3.207 8.096 1.00 90.12 72 LEU A N 1
ATOM 588 C CA . LEU A 1 72 ? -26.772 -2.493 8.386 1.00 90.12 72 LEU A CA 1
ATOM 589 C C . LEU A 1 72 ? -26.123 -2.989 9.687 1.00 90.12 72 LEU A C 1
ATOM 591 O O . LEU A 1 72 ? -24.913 -3.181 9.711 1.00 90.12 72 LEU A O 1
ATOM 595 N N . GLU A 1 73 ? -26.895 -3.250 10.747 1.00 90.19 73 GLU A N 1
ATOM 596 C CA . GLU A 1 73 ? -26.358 -3.773 12.016 1.00 90.19 73 GLU A CA 1
ATOM 597 C C . GLU A 1 73 ? -25.711 -5.161 11.873 1.00 90.19 73 GLU A C 1
ATOM 599 O O . GLU A 1 73 ? -24.756 -5.466 12.584 1.00 90.19 73 GLU A O 1
ATOM 604 N N . LEU A 1 74 ? -26.170 -5.982 10.921 1.00 88.88 74 LEU A N 1
ATOM 605 C CA . LEU A 1 74 ? -25.636 -7.328 10.678 1.00 88.88 74 LEU A CA 1
ATOM 606 C C . LEU A 1 74 ? -24.301 -7.349 9.922 1.00 88.88 74 LEU A C 1
ATOM 608 O O . LEU A 1 74 ? -23.564 -8.328 10.025 1.00 88.88 74 LEU A O 1
ATOM 612 N N . ILE A 1 75 ? -24.002 -6.309 9.142 1.00 87.94 75 ILE A N 1
ATOM 613 C CA . ILE A 1 75 ? -22.817 -6.265 8.268 1.00 87.94 75 ILE A CA 1
ATOM 614 C C . ILE A 1 75 ? -21.669 -5.428 8.834 1.00 87.94 75 ILE A C 1
ATOM 616 O O . ILE A 1 75 ? -20.601 -5.371 8.221 1.00 87.94 75 ILE A O 1
ATOM 620 N N . ILE A 1 76 ? -21.887 -4.726 9.951 1.00 87.62 76 ILE A N 1
ATOM 621 C CA . ILE A 1 76 ? -20.854 -3.888 10.563 1.00 87.62 76 ILE A CA 1
ATOM 622 C C . ILE A 1 76 ? -19.637 -4.760 10.889 1.00 87.62 76 ILE A C 1
ATOM 624 O O . ILE A 1 76 ? -19.789 -5.803 11.535 1.00 87.62 76 ILE A O 1
ATOM 628 N N . PRO A 1 77 ? -18.429 -4.355 10.451 1.00 86.69 77 PRO A N 1
ATOM 629 C CA . PRO A 1 77 ? -17.210 -5.052 10.817 1.00 86.69 77 PRO A CA 1
ATOM 630 C C . PRO A 1 77 ? -17.102 -5.165 12.333 1.00 86.69 77 PRO A C 1
ATOM 632 O O . PRO A 1 77 ? -17.397 -4.215 13.058 1.00 86.69 77 PRO A O 1
ATOM 635 N N . LYS A 1 78 ? -16.649 -6.322 12.815 1.00 87.56 78 LYS A N 1
ATOM 636 C CA . LYS A 1 78 ? -16.357 -6.492 14.237 1.00 87.56 78 LYS A CA 1
ATOM 637 C C . LYS A 1 78 ? -15.336 -5.438 14.658 1.00 87.56 78 LYS A C 1
ATOM 639 O O . LYS A 1 78 ? -14.283 -5.333 14.027 1.00 87.56 78 LYS A O 1
ATOM 644 N N . ASP A 1 79 ? -15.641 -4.708 15.726 1.00 88.44 79 ASP A N 1
ATOM 645 C CA . ASP A 1 79 ? -14.721 -3.722 16.281 1.00 88.44 79 ASP A CA 1
ATOM 646 C C . ASP A 1 79 ? -13.392 -4.387 16.670 1.00 88.44 79 ASP A C 1
ATOM 648 O O . ASP A 1 79 ? -13.361 -5.396 17.385 1.00 88.44 79 ASP A O 1
ATOM 652 N N . LEU A 1 80 ? -12.295 -3.806 16.187 1.00 86.62 80 LEU A N 1
ATOM 653 C CA . LEU A 1 80 ? -10.937 -4.172 16.554 1.00 86.62 80 LEU A CA 1
ATOM 654 C C . LEU A 1 80 ? -10.661 -3.726 17.983 1.00 86.62 80 LEU A C 1
ATOM 656 O O . LEU A 1 80 ? -11.027 -2.619 18.387 1.00 86.62 80 LEU A O 1
ATOM 660 N N . LYS A 1 81 ? -9.984 -4.584 18.740 1.00 85.56 81 LYS A N 1
ATOM 661 C CA . LYS A 1 81 ? -9.566 -4.272 20.108 1.00 85.56 81 LYS A CA 1
ATOM 662 C C . LYS A 1 81 ? -8.195 -3.616 20.123 1.00 85.56 81 LYS A C 1
ATOM 664 O O . LYS A 1 81 ? -7.435 -3.720 19.167 1.00 85.56 81 LYS A O 1
ATOM 669 N N . ALA A 1 82 ? -7.829 -2.989 21.232 1.00 83.50 82 ALA A N 1
ATOM 670 C CA . ALA A 1 82 ? -6.554 -2.293 21.388 1.00 83.50 82 ALA A CA 1
ATOM 671 C C . ALA A 1 82 ? -5.322 -3.161 21.097 1.00 83.50 82 ALA A C 1
ATOM 673 O O . ALA A 1 82 ? -4.310 -2.656 20.636 1.00 83.50 82 ALA A O 1
ATOM 674 N N . THR A 1 83 ? -5.400 -4.477 21.305 1.00 77.75 83 THR A N 1
ATOM 675 C CA . THR A 1 83 ? -4.316 -5.404 20.927 1.00 77.75 83 THR A CA 1
ATOM 676 C C . THR A 1 83 ? -4.125 -5.575 19.429 1.00 77.75 83 THR A C 1
ATOM 678 O O . THR A 1 83 ? -3.104 -6.097 18.996 1.00 77.75 83 THR A O 1
ATOM 681 N N . GLU A 1 84 ? -5.136 -5.208 18.654 1.00 76.44 84 GLU A N 1
ATOM 682 C CA . GLU A 1 84 ? -5.151 -5.274 17.198 1.00 76.44 84 GLU A CA 1
ATOM 683 C C . GLU A 1 84 ? -4.892 -3.884 16.601 1.00 76.44 84 GLU A C 1
ATOM 685 O O . GLU A 1 84 ? -4.525 -3.788 15.439 1.00 76.44 84 GLU A O 1
ATOM 690 N N . ILE A 1 85 ? -5.010 -2.807 17.381 1.00 80.88 85 ILE A N 1
ATOM 691 C CA . ILE A 1 85 ? -4.792 -1.437 16.917 1.00 80.88 85 ILE A CA 1
ATOM 692 C C . ILE A 1 85 ? -3.367 -1.005 17.267 1.00 80.88 85 ILE A C 1
ATOM 694 O O . ILE A 1 85 ? -2.940 -1.065 18.418 1.00 80.88 85 ILE A O 1
ATOM 698 N N . MET A 1 86 ? -2.620 -0.529 16.273 1.00 77.31 86 MET A N 1
ATOM 699 C CA . MET A 1 86 ? -1.293 0.036 16.497 1.00 77.31 86 MET A CA 1
ATOM 700 C C . MET A 1 86 ? -1.390 1.555 16.673 1.00 77.31 86 MET A C 1
ATOM 702 O O . MET A 1 86 ? -1.743 2.277 15.744 1.00 77.31 86 MET A O 1
ATOM 706 N N . ALA A 1 87 ? -1.055 2.045 17.867 1.00 81.56 87 ALA A N 1
ATOM 707 C CA . ALA A 1 87 ? -1.020 3.469 18.187 1.00 81.56 87 ALA A CA 1
ATOM 708 C C . ALA A 1 87 ? 0.422 3.994 18.186 1.00 81.56 87 ALA A C 1
ATOM 710 O O . ALA A 1 87 ? 1.180 3.768 19.133 1.00 81.56 87 ALA A O 1
ATOM 711 N N . ASN A 1 88 ? 0.804 4.724 17.135 1.00 84.94 88 ASN A N 1
ATOM 712 C CA . ASN A 1 88 ? 2.077 5.441 17.120 1.00 84.94 88 ASN A CA 1
ATOM 713 C C . ASN A 1 88 ? 1.913 6.800 17.809 1.00 84.94 88 ASN A C 1
ATOM 715 O O . ASN A 1 88 ? 0.896 7.465 17.645 1.00 84.94 88 ASN A O 1
ATOM 719 N N . ILE A 1 89 ? 2.948 7.261 18.520 1.00 88.56 89 ILE A N 1
ATOM 720 C CA . ILE A 1 89 ? 2.944 8.555 19.236 1.00 88.56 89 ILE A CA 1
ATOM 721 C C . ILE A 1 89 ? 2.610 9.760 18.338 1.00 88.56 89 ILE A C 1
ATOM 723 O O . ILE A 1 89 ? 2.194 10.809 18.811 1.00 88.56 89 ILE A O 1
ATOM 727 N N . ASN A 1 90 ? 2.803 9.621 17.031 1.00 88.69 90 ASN A N 1
ATOM 728 C CA . ASN A 1 90 ? 2.578 10.654 16.030 1.00 88.69 90 ASN A CA 1
ATOM 729 C C . ASN A 1 90 ? 1.338 10.404 15.159 1.00 88.69 90 ASN A C 1
ATOM 731 O O . ASN A 1 90 ? 1.186 11.083 14.146 1.00 88.69 90 ASN A O 1
ATOM 735 N N . SER A 1 91 ? 0.482 9.435 15.491 1.00 87.75 91 SER A N 1
ATOM 736 C CA . SER A 1 91 ? -0.720 9.158 14.707 1.00 87.75 91 SER A CA 1
ATOM 737 C C . SER A 1 91 ? -1.779 10.259 14.894 1.00 87.75 91 SER A C 1
ATOM 739 O O . SER A 1 91 ? -2.191 10.516 16.026 1.00 87.75 91 SER A O 1
ATOM 741 N N . PRO A 1 92 ? -2.282 10.876 13.806 1.00 88.06 92 PRO A N 1
ATOM 742 C CA . PRO A 1 92 ? -3.180 12.035 13.877 1.00 88.06 92 PRO A CA 1
ATOM 743 C C . PRO A 1 92 ? -4.575 11.709 14.423 1.00 88.06 92 PRO A C 1
ATOM 745 O O . PRO A 1 92 ? -5.274 12.599 14.893 1.00 88.06 92 PRO A O 1
ATOM 748 N N . TRP A 1 93 ? -4.987 10.440 14.382 1.00 88.62 93 TRP A N 1
ATOM 749 C CA . TRP A 1 93 ? -6.265 9.998 14.942 1.00 88.62 93 TRP A CA 1
ATOM 750 C C . TRP A 1 93 ? -6.252 9.892 16.471 1.00 88.62 93 TRP A C 1
ATOM 752 O O . TRP A 1 93 ? -7.315 9.785 17.076 1.00 88.62 93 TRP A O 1
ATOM 762 N N . ILE A 1 94 ? -5.074 9.922 17.107 1.00 91.81 94 ILE A N 1
ATOM 763 C CA . ILE A 1 94 ? -4.960 9.952 18.565 1.00 91.81 94 ILE A CA 1
ATOM 764 C C . ILE A 1 94 ? -5.207 11.394 19.028 1.00 91.81 94 ILE A C 1
ATOM 766 O O . ILE A 1 94 ? -4.457 12.291 18.630 1.00 91.81 94 ILE A O 1
ATOM 770 N N . PRO A 1 95 ? -6.209 11.641 19.892 1.00 93.31 95 PRO A N 1
ATOM 771 C CA . PRO A 1 95 ? -6.431 12.964 20.462 1.00 93.31 95 PRO A CA 1
ATOM 772 C C . PRO A 1 95 ? -5.167 13.516 21.131 1.00 93.31 95 PRO A C 1
ATOM 774 O O . PRO A 1 95 ? -4.547 12.835 21.951 1.00 93.31 95 PRO A O 1
ATOM 777 N N . THR A 1 96 ? -4.808 14.770 20.837 1.00 92.69 96 THR A N 1
ATOM 778 C CA . THR A 1 96 ? -3.598 15.407 21.396 1.00 92.69 96 THR A CA 1
ATOM 779 C C . THR A 1 96 ? -3.617 15.477 22.923 1.00 92.69 96 THR A C 1
ATOM 781 O O . THR A 1 96 ? -2.564 15.418 23.549 1.00 92.69 96 THR A O 1
ATOM 784 N N . GLN A 1 97 ? -4.807 15.481 23.527 1.00 93.56 97 GLN A N 1
ATOM 785 C CA . GLN A 1 97 ? -5.018 15.399 24.974 1.00 93.56 97 GLN A CA 1
ATOM 786 C C . GLN A 1 97 ? -4.305 14.193 25.608 1.00 93.56 97 GLN A C 1
ATOM 788 O O . GLN A 1 97 ? -3.728 14.324 26.683 1.00 93.56 97 GLN A O 1
ATOM 793 N N . TYR A 1 98 ? -4.272 13.037 24.933 1.00 94.94 98 TYR A N 1
ATOM 794 C CA . TYR A 1 98 ? -3.564 11.859 25.443 1.00 94.94 98 TYR A CA 1
ATOM 795 C C . TYR A 1 98 ? -2.045 11.979 25.327 1.00 94.94 98 TYR A C 1
ATOM 797 O O . TYR A 1 98 ? -1.326 11.390 26.131 1.00 94.94 98 TYR A O 1
ATOM 805 N N . LEU A 1 99 ? -1.538 12.756 24.366 1.00 93.44 99 LEU A N 1
ATOM 806 C CA . LEU A 1 99 ? -0.115 13.096 24.327 1.00 93.44 99 LEU A CA 1
ATOM 807 C C . LEU A 1 99 ? 0.240 14.018 25.494 1.00 93.44 99 LEU A C 1
ATOM 809 O O . LEU A 1 99 ? 1.246 13.796 26.156 1.00 93.44 99 LEU A O 1
ATOM 813 N N . GLU A 1 100 ? -0.593 15.016 25.783 1.00 94.31 100 GLU A N 1
ATOM 814 C CA . GLU A 1 100 ? -0.389 15.917 26.920 1.00 94.31 100 GLU A CA 1
ATOM 815 C C . GLU A 1 100 ? -0.428 15.156 28.255 1.00 94.31 100 GLU A C 1
ATOM 817 O O . GLU A 1 100 ? 0.477 15.316 29.074 1.00 94.31 100 GLU A O 1
ATOM 822 N N . GLU A 1 101 ? -1.414 14.274 28.449 1.00 94.38 101 GLU A N 1
ATOM 823 C CA . GLU A 1 101 ? -1.550 13.418 29.637 1.00 94.38 101 GLU A CA 1
ATOM 824 C C . GLU A 1 101 ? -0.331 12.500 29.825 1.00 94.38 101 GLU A C 1
ATOM 826 O O . GLU A 1 101 ? 0.245 12.451 30.913 1.00 94.38 101 GLU A O 1
ATOM 831 N N . PHE A 1 102 ? 0.130 11.847 28.752 1.00 95.44 102 PHE A N 1
ATOM 832 C CA . PHE A 1 102 ? 1.342 11.025 28.773 1.00 95.44 102 PHE A CA 1
ATOM 833 C C . PHE A 1 102 ? 2.566 11.812 29.248 1.00 95.44 102 PHE A C 1
ATOM 835 O O . PHE A 1 102 ? 3.333 11.339 30.087 1.00 95.44 102 PHE A O 1
ATOM 842 N N . LEU A 1 103 ? 2.761 13.021 28.717 1.00 94.69 103 LEU A N 1
ATOM 843 C CA . LEU A 1 103 ? 3.904 13.865 29.060 1.00 94.69 103 LEU A CA 1
ATOM 844 C C . LEU A 1 103 ? 3.828 14.377 30.504 1.00 94.69 103 LEU A C 1
ATOM 846 O O . LEU A 1 103 ? 4.858 14.432 31.180 1.00 94.69 103 LEU A O 1
ATOM 850 N N . MET A 1 104 ? 2.627 14.708 30.988 1.00 92.88 104 MET A N 1
ATOM 851 C CA . MET A 1 104 ? 2.396 15.086 32.385 1.00 92.88 104 MET A CA 1
ATOM 852 C C . MET A 1 104 ? 2.729 13.932 33.335 1.00 92.88 104 MET A C 1
ATOM 854 O O . MET A 1 104 ? 3.500 14.121 34.277 1.00 92.88 104 MET A O 1
ATOM 858 N N . GLU A 1 105 ? 2.220 12.726 33.066 1.00 91.94 105 GLU A N 1
ATOM 859 C CA . GLU A 1 105 ? 2.523 11.543 33.877 1.00 91.94 105 GLU A CA 1
ATOM 860 C C . GLU A 1 105 ? 4.011 11.196 33.850 1.00 91.94 105 GLU A C 1
ATOM 862 O O . GLU A 1 105 ? 4.594 10.843 34.876 1.00 91.94 105 GLU A O 1
ATOM 867 N N . LEU A 1 106 ? 4.655 11.300 32.688 1.00 92.56 106 LEU A N 1
ATOM 868 C CA . LEU A 1 106 ? 6.071 10.993 32.555 1.00 92.56 106 LEU A CA 1
ATOM 869 C C . LEU A 1 106 ? 6.939 11.970 33.365 1.00 92.56 106 LEU A C 1
ATOM 871 O O . LEU A 1 106 ? 7.884 11.535 34.029 1.00 92.56 106 LEU A O 1
ATOM 875 N N . SER A 1 107 ? 6.580 13.257 33.367 1.00 91.19 107 SER A N 1
ATOM 876 C CA . SER A 1 107 ? 7.204 14.281 34.213 1.00 91.19 107 SER A CA 1
ATOM 877 C C . SER A 1 107 ? 6.999 13.988 35.705 1.00 91.19 107 SER A C 1
ATOM 879 O O . SER A 1 107 ? 7.968 13.894 36.463 1.00 91.19 107 SER A O 1
ATOM 881 N N . ALA A 1 108 ? 5.754 13.734 36.121 1.00 88.75 108 ALA A N 1
ATOM 882 C CA . ALA A 1 108 ? 5.407 13.439 37.511 1.00 88.75 108 ALA A CA 1
ATOM 883 C C . ALA A 1 108 ? 6.121 12.185 38.045 1.00 88.75 108 ALA A C 1
ATOM 885 O O . ALA A 1 108 ? 6.675 12.201 39.145 1.00 88.75 108 ALA A O 1
ATOM 886 N N . ASN A 1 109 ? 6.182 11.121 37.241 1.00 89.62 109 ASN A N 1
ATOM 887 C CA . ASN A 1 109 ? 6.875 9.880 37.588 1.00 89.62 109 ASN A CA 1
ATOM 888 C C . ASN A 1 109 ? 8.389 10.078 37.734 1.00 89.62 109 ASN A C 1
ATOM 890 O O . ASN A 1 109 ? 9.024 9.424 38.566 1.00 89.62 109 ASN A O 1
ATOM 894 N N . HIS A 1 110 ? 8.995 10.947 36.918 1.00 88.56 110 HIS A N 1
ATOM 895 C CA . HIS A 1 110 ? 10.411 11.268 37.068 1.00 88.56 110 HIS A CA 1
ATOM 896 C C . HIS A 1 110 ? 10.674 12.042 38.359 1.00 88.56 110 HIS A C 1
ATOM 898 O O . HIS A 1 110 ? 11.576 11.672 39.111 1.00 88.56 110 HIS A O 1
ATOM 904 N N . TYR A 1 111 ? 9.842 13.045 38.644 1.00 88.06 111 TYR A N 1
ATOM 905 C CA . TYR A 1 111 ? 9.922 13.835 39.868 1.00 88.06 111 TYR A CA 1
ATOM 906 C C . TYR A 1 111 ? 9.800 12.962 41.119 1.00 88.06 111 TYR A C 1
ATOM 908 O O . TYR A 1 111 ? 10.637 13.047 42.016 1.00 88.06 111 TYR A O 1
ATOM 916 N N . GLU A 1 112 ? 8.820 12.055 41.159 1.00 89.25 112 GLU A N 1
ATOM 917 C CA . GLU A 1 112 ? 8.652 11.135 42.289 1.00 89.25 112 GLU A CA 1
ATOM 918 C C . GLU A 1 112 ? 9.883 10.239 42.481 1.00 89.25 112 GLU A C 1
ATOM 920 O O . GLU A 1 112 ? 10.358 10.076 43.605 1.00 89.25 112 GLU A O 1
ATOM 925 N N . LYS A 1 113 ? 10.471 9.725 41.394 1.00 88.62 113 LYS A N 1
ATOM 926 C CA . LYS A 1 113 ? 11.709 8.928 41.462 1.00 88.62 113 LYS A CA 1
ATOM 927 C C . LYS A 1 113 ? 12.920 9.729 41.941 1.00 88.62 113 LYS A C 1
ATOM 929 O O . LYS A 1 113 ? 13.780 9.167 42.614 1.00 88.62 113 LYS A O 1
ATOM 934 N N . GLN A 1 114 ? 13.018 11.002 41.570 1.00 85.88 114 GLN A N 1
ATOM 935 C CA . GLN A 1 114 ? 14.171 11.851 41.876 1.00 85.88 114 GLN A CA 1
ATOM 936 C C . GLN A 1 114 ? 14.113 12.425 43.296 1.00 85.88 114 GLN A C 1
ATOM 938 O O . GLN A 1 114 ? 15.132 12.460 43.986 1.00 85.88 114 GLN A O 1
ATOM 943 N N . TYR A 1 115 ? 12.931 12.859 43.739 1.00 86.25 115 TYR A N 1
ATOM 944 C CA . TYR A 1 115 ? 12.741 13.567 45.009 1.00 86.25 115 TYR A CA 1
ATOM 945 C C . TYR A 1 115 ? 12.074 12.716 46.098 1.00 86.25 115 TYR A C 1
ATOM 947 O O . TYR A 1 115 ? 12.017 13.142 47.251 1.00 86.25 115 TYR A O 1
ATOM 955 N N . GLY A 1 116 ? 11.569 11.526 45.758 1.00 85.31 116 GLY A N 1
ATOM 956 C CA . GLY A 1 116 ? 10.925 10.598 46.692 1.00 85.31 116 GLY A CA 1
ATOM 957 C C . GLY A 1 116 ? 9.513 11.000 47.133 1.00 85.31 116 GLY A C 1
ATOM 958 O O . GLY A 1 116 ? 8.941 10.322 47.981 1.00 85.31 116 GLY A O 1
ATOM 959 N N . ASN A 1 117 ? 8.953 12.081 46.579 1.00 87.56 117 ASN A N 1
ATOM 960 C CA . ASN A 1 117 ? 7.616 12.592 46.885 1.00 87.56 117 ASN A CA 1
ATOM 961 C C . ASN A 1 117 ? 6.837 12.876 45.597 1.00 87.56 117 ASN A C 1
ATOM 963 O O . ASN A 1 117 ? 7.420 13.280 44.591 1.00 87.56 117 ASN A O 1
ATOM 967 N N . LYS A 1 118 ? 5.510 12.738 45.649 1.00 87.75 118 LYS A N 1
ATOM 968 C CA . LYS A 1 118 ? 4.620 13.109 44.540 1.00 87.75 118 LYS A CA 1
ATOM 969 C C . LYS A 1 118 ? 4.545 14.625 44.362 1.00 87.75 118 LYS A C 1
ATOM 971 O O . LYS A 1 118 ? 4.666 15.376 45.330 1.00 87.75 118 LYS A O 1
ATOM 976 N N . MET A 1 119 ? 4.310 15.058 43.125 1.00 86.62 119 MET A N 1
ATOM 977 C CA . MET A 1 119 ? 4.006 16.457 42.822 1.00 86.62 119 MET A CA 1
ATOM 978 C C . MET A 1 119 ? 2.711 16.898 43.518 1.00 86.62 119 MET A C 1
ATOM 980 O O . MET A 1 119 ? 1.778 16.113 43.673 1.00 86.62 119 MET A O 1
ATOM 984 N N . THR A 1 120 ? 2.657 18.162 43.931 1.00 88.25 120 THR A N 1
ATOM 985 C CA . THR A 1 120 ? 1.444 18.795 44.475 1.00 88.25 120 THR A CA 1
ATOM 986 C C . THR A 1 120 ? 0.452 19.146 43.364 1.00 88.25 120 THR A C 1
ATOM 988 O O . THR A 1 120 ? 0.860 19.359 42.222 1.00 88.25 120 THR A O 1
ATOM 991 N N . ASP A 1 121 ? -0.831 19.305 43.704 1.00 85.88 121 ASP A N 1
ATOM 992 C CA . ASP A 1 121 ? -1.876 19.713 42.748 1.00 85.88 121 ASP A CA 1
ATOM 993 C C . ASP A 1 121 ? -1.506 21.009 42.006 1.00 85.88 121 ASP A C 1
ATOM 995 O O . ASP A 1 121 ? -1.623 21.089 40.790 1.00 85.88 121 ASP A O 1
ATOM 999 N N . TYR A 1 122 ? -0.924 21.986 42.712 1.00 86.31 122 TYR A N 1
ATOM 1000 C CA . TYR A 1 122 ? -0.436 23.229 42.105 1.00 86.31 122 TYR A CA 1
ATOM 1001 C C . TYR A 1 122 ? 0.684 23.002 41.071 1.00 86.31 122 TYR A C 1
ATOM 1003 O O . TYR A 1 122 ? 0.749 23.689 40.052 1.00 86.31 122 TYR A O 1
ATOM 1011 N N . GLN A 1 123 ? 1.593 22.051 41.314 1.00 84.00 123 GLN A N 1
ATOM 1012 C CA . GLN A 1 123 ? 2.644 21.705 40.350 1.00 84.00 123 GLN A CA 1
ATOM 1013 C C . GLN A 1 123 ? 2.068 20.988 39.124 1.00 84.00 123 GLN A C 1
ATOM 1015 O O . GLN A 1 123 ? 2.505 21.265 38.008 1.00 84.00 123 GLN A O 1
ATOM 1020 N N . LEU A 1 124 ? 1.073 20.119 39.321 1.00 85.75 124 LEU A N 1
ATOM 1021 C CA . LEU A 1 124 ? 0.371 19.429 38.237 1.00 85.75 124 LEU A CA 1
ATOM 1022 C C . LEU A 1 124 ? -0.442 20.404 37.372 1.00 85.75 124 LEU A C 1
ATOM 1024 O O . LEU A 1 124 ? -0.363 20.338 36.146 1.00 85.75 124 LEU A O 1
ATOM 1028 N N . ASP A 1 125 ? -1.143 21.361 37.985 1.00 84.62 125 ASP A N 1
ATOM 1029 C CA . ASP A 1 125 ? -1.877 22.408 37.266 1.00 84.62 125 ASP A CA 1
ATOM 1030 C C . ASP A 1 125 ? -0.932 23.294 36.439 1.00 84.62 125 ASP A C 1
ATOM 1032 O O . ASP A 1 125 ? -1.188 23.560 35.263 1.00 84.62 125 ASP A O 1
ATOM 1036 N N . ASN A 1 126 ? 0.217 23.684 37.003 1.00 84.25 126 ASN A N 1
ATOM 1037 C CA . ASN A 1 126 ? 1.239 24.420 36.253 1.00 84.25 126 ASN A CA 1
ATOM 1038 C C . ASN A 1 126 ? 1.796 23.602 35.077 1.00 84.25 126 ASN A C 1
ATOM 1040 O O . ASN A 1 126 ? 2.014 24.148 33.997 1.00 84.25 126 ASN A O 1
ATOM 1044 N N . LEU A 1 127 ? 2.041 22.299 35.260 1.00 85.00 127 LEU A N 1
ATOM 1045 C CA . LEU A 1 127 ? 2.479 21.410 34.177 1.00 85.00 127 LEU A CA 1
ATOM 1046 C C . LEU A 1 127 ? 1.457 21.353 33.045 1.00 85.00 127 LEU A C 1
ATOM 1048 O O . LEU A 1 127 ? 1.842 21.421 31.879 1.00 85.00 127 LEU A O 1
ATOM 1052 N N . LYS A 1 128 ? 0.169 21.293 33.386 1.00 86.44 128 LYS A N 1
ATOM 1053 C CA . LYS A 1 128 ? -0.929 21.290 32.420 1.00 86.44 128 LYS A CA 1
ATOM 1054 C C . LYS A 1 128 ? -0.973 22.562 31.573 1.00 86.44 128 LYS A C 1
ATOM 1056 O O . LYS A 1 128 ? -1.247 22.490 30.382 1.00 86.44 128 LYS A O 1
ATOM 1061 N N . GLU A 1 129 ? -0.675 23.727 32.145 1.00 83.62 129 GLU A N 1
ATOM 1062 C CA . GLU A 1 129 ? -0.571 24.971 31.364 1.00 83.62 129 GLU A CA 1
ATOM 1063 C C . GLU A 1 129 ? 0.707 25.044 30.512 1.00 83.62 129 GLU A C 1
ATOM 1065 O O . GLU A 1 129 ? 0.723 25.695 29.461 1.00 83.62 129 GLU A O 1
ATOM 1070 N N . ASN A 1 130 ? 1.769 24.372 30.963 1.00 86.31 130 ASN A N 1
ATOM 1071 C CA . ASN A 1 130 ? 3.103 24.398 30.367 1.00 86.31 130 ASN A CA 1
ATOM 1072 C C . ASN A 1 130 ? 3.338 23.354 29.270 1.00 86.31 130 ASN A C 1
ATOM 1074 O O . ASN A 1 130 ? 4.349 23.461 28.575 1.00 86.31 130 ASN A O 1
ATOM 1078 N N . ILE A 1 131 ? 2.468 22.352 29.135 1.00 89.50 131 ILE A N 1
ATOM 1079 C CA . ILE A 1 131 ? 2.534 21.310 28.106 1.00 89.50 131 ILE A CA 1
ATOM 1080 C C . ILE A 1 131 ? 1.349 21.503 27.167 1.00 89.50 131 ILE A C 1
ATOM 1082 O O . ILE A 1 131 ? 0.203 21.328 27.569 1.00 89.50 131 ILE A O 1
ATOM 1086 N N . LYS A 1 132 ? 1.633 21.848 25.910 1.00 89.31 132 LYS A N 1
ATOM 1087 C CA . LYS A 1 132 ? 0.624 21.967 24.853 1.00 89.31 132 LYS A CA 1
ATOM 1088 C C . LYS A 1 132 ? 1.074 21.265 23.587 1.00 89.31 132 LYS A C 1
ATOM 1090 O O . LYS A 1 132 ? 2.207 21.468 23.134 1.00 89.31 132 LYS A O 1
ATOM 1095 N N . VAL A 1 133 ? 0.173 20.478 23.008 1.00 89.25 133 VAL A N 1
ATOM 1096 C CA . VAL A 1 133 ? 0.388 19.779 21.740 1.00 89.25 133 VAL A CA 1
ATOM 1097 C C . VAL A 1 133 ? -0.777 20.065 20.796 1.00 89.25 133 VAL A C 1
ATOM 1099 O O . VAL A 1 133 ? -1.925 19.725 21.070 1.00 89.25 133 VAL A O 1
ATOM 1102 N N . GLU A 1 134 ? -0.470 20.651 19.643 1.00 86.56 134 GLU A N 1
ATOM 1103 C CA . GLU A 1 134 ? -1.445 20.960 18.594 1.00 86.56 134 GLU A CA 1
ATOM 1104 C C . GLU A 1 134 ? -1.104 20.187 17.317 1.00 86.56 134 GLU A C 1
ATOM 1106 O O . GLU A 1 134 ? 0.068 20.016 16.979 1.00 86.56 134 GLU A O 1
ATOM 1111 N N . HIS A 1 135 ? -2.120 19.729 16.583 1.00 86.12 135 HIS A N 1
ATOM 1112 C CA . HIS A 1 135 ? -1.969 19.109 15.264 1.00 86.12 135 HIS A CA 1
ATOM 1113 C C . HIS A 1 135 ? -2.730 19.933 14.223 1.00 86.12 135 HIS A C 1
ATOM 1115 O O . HIS A 1 135 ? -3.914 20.218 14.392 1.00 86.12 135 HIS A O 1
ATOM 1121 N N . LEU A 1 136 ? -2.035 20.364 13.166 1.00 78.12 136 LEU A N 1
ATOM 1122 C CA . LEU A 1 136 ? -2.612 21.188 12.104 1.00 78.12 136 LEU A CA 1
ATOM 1123 C C . LEU A 1 136 ? -1.928 20.907 10.759 1.00 78.12 136 LEU A C 1
ATOM 1125 O O . LEU A 1 136 ? -0.711 21.071 10.634 1.00 78.12 136 LEU A O 1
ATOM 1129 N N . ASN A 1 137 ? -2.716 20.566 9.733 1.00 73.06 137 ASN A N 1
ATOM 1130 C CA . ASN A 1 137 ? -2.291 20.372 8.337 1.00 73.06 137 ASN A CA 1
ATOM 1131 C C . ASN A 1 137 ? -1.027 19.504 8.185 1.00 73.06 137 ASN A C 1
ATOM 1133 O O . ASN A 1 137 ? 0.021 19.998 7.746 1.00 73.06 137 ASN A O 1
ATOM 1137 N N . GLY A 1 138 ? -1.067 18.235 8.594 1.00 77.88 138 GLY A N 1
ATOM 1138 C CA . GLY A 1 138 ? 0.083 17.346 8.432 1.00 77.88 138 GLY A CA 1
ATOM 1139 C C . GLY A 1 138 ? 1.139 17.410 9.532 1.00 77.88 138 GLY A C 1
ATOM 1140 O O . GLY A 1 138 ? 2.030 16.561 9.542 1.00 77.88 138 GLY A O 1
ATOM 1141 N N . ALA A 1 139 ? 1.110 18.383 10.453 1.00 83.50 139 ALA A N 1
ATOM 1142 C CA . ALA A 1 139 ? 2.208 18.601 11.401 1.00 83.50 139 ALA A CA 1
ATOM 1143 C C . ALA A 1 139 ? 1.750 18.848 12.841 1.00 83.50 139 ALA A C 1
ATOM 1145 O O . ALA A 1 139 ? 0.711 19.456 13.079 1.00 83.50 139 ALA A O 1
ATOM 1146 N N . TYR A 1 140 ? 2.588 18.418 13.782 1.00 86.62 140 TYR A N 1
ATOM 1147 C CA . TYR A 1 140 ? 2.467 18.734 15.200 1.00 86.62 140 TYR A CA 1
ATOM 1148 C C . TYR A 1 140 ? 3.277 19.977 15.550 1.00 86.62 140 TYR A C 1
ATOM 1150 O O . TYR A 1 140 ? 4.406 20.129 15.077 1.00 86.62 140 TYR A O 1
ATOM 1158 N N . GLU A 1 141 ? 2.736 20.805 16.432 1.00 84.75 141 GLU A N 1
ATOM 1159 C CA . GLU A 1 141 ? 3.473 21.836 17.148 1.00 84.75 141 GLU A CA 1
ATOM 1160 C C . GLU A 1 141 ? 3.421 21.536 18.645 1.00 84.75 141 GLU A C 1
ATOM 1162 O O . GLU A 1 141 ? 2.400 21.105 19.181 1.00 84.75 141 GLU A O 1
ATOM 1167 N N . VAL A 1 142 ? 4.560 21.717 19.304 1.00 86.00 142 VAL A N 1
ATOM 1168 C CA . VAL A 1 142 ? 4.768 21.335 20.698 1.00 86.00 142 VAL A CA 1
ATOM 1169 C C . VAL A 1 142 ? 5.308 22.547 21.433 1.00 86.00 142 VAL A C 1
ATOM 1171 O O . VAL A 1 142 ? 6.287 23.135 20.986 1.00 86.00 142 VAL A O 1
ATOM 1174 N N . SER A 1 143 ? 4.709 22.888 22.569 1.00 85.25 143 SER A N 1
ATOM 1175 C CA . SER A 1 143 ? 5.244 23.881 23.498 1.00 85.25 143 SER A CA 1
ATOM 1176 C C . SER A 1 143 ? 5.335 23.254 24.882 1.00 85.25 143 SER A C 1
ATOM 1178 O O . SER A 1 143 ? 4.311 22.852 25.434 1.00 85.25 143 SER A O 1
ATOM 1180 N N . ILE A 1 144 ? 6.555 23.102 25.413 1.00 85.00 144 ILE A N 1
ATOM 1181 C CA . ILE A 1 144 ? 6.794 22.388 26.674 1.00 85.00 144 ILE A CA 1
ATOM 1182 C C . ILE A 1 144 ? 7.755 23.167 27.565 1.00 85.00 144 ILE A C 1
ATOM 1184 O O . ILE A 1 144 ? 8.912 23.404 27.223 1.00 85.00 144 ILE A O 1
ATOM 1188 N N . ARG A 1 145 ? 7.308 23.467 28.786 1.00 83.75 145 ARG A N 1
ATOM 1189 C CA . ARG A 1 145 ? 8.163 23.983 29.864 1.00 83.75 145 ARG A CA 1
ATOM 1190 C C . ARG A 1 145 ? 8.159 23.024 31.053 1.00 83.75 145 ARG A C 1
ATOM 1192 O O . ARG A 1 145 ? 7.346 23.156 31.958 1.00 83.75 145 ARG A O 1
ATOM 1199 N N . SER A 1 146 ? 9.075 22.058 31.036 1.00 83.62 146 SER A N 1
ATOM 1200 C CA . SER A 1 146 ? 9.332 21.146 32.159 1.00 83.62 146 SER A CA 1
ATOM 1201 C C . SER A 1 146 ? 10.825 20.859 32.257 1.00 83.62 146 SER A C 1
ATOM 1203 O O . SER A 1 146 ? 11.468 20.499 31.264 1.00 83.62 146 SER A O 1
ATOM 1205 N N . ASP A 1 147 ? 11.374 21.032 33.456 1.00 84.25 147 ASP A N 1
ATOM 1206 C CA . ASP A 1 147 ? 12.767 20.698 33.734 1.00 84.25 147 ASP A CA 1
ATOM 1207 C C . ASP A 1 147 ? 12.937 19.175 33.786 1.00 84.25 147 ASP A C 1
ATOM 1209 O O . ASP A 1 147 ? 13.875 18.648 33.194 1.00 84.25 147 ASP A O 1
ATOM 1213 N N . GLU A 1 148 ? 11.968 18.457 34.355 1.00 89.31 148 GLU A N 1
ATOM 1214 C CA . GLU A 1 148 ? 11.953 16.997 34.483 1.00 89.31 148 GLU A CA 1
ATOM 1215 C C . GLU A 1 148 ? 12.060 16.299 33.120 1.00 89.31 148 GLU A C 1
ATOM 1217 O O . GLU A 1 148 ? 12.885 15.405 32.922 1.00 89.31 148 GLU A O 1
ATOM 1222 N N . LEU A 1 149 ? 11.259 16.730 32.138 1.00 88.88 149 LEU A N 1
ATOM 1223 C CA . LEU A 1 149 ? 11.288 16.155 30.789 1.00 88.88 149 LEU A CA 1
ATOM 1224 C C . LEU A 1 149 ? 12.610 16.451 30.066 1.00 88.88 149 LEU A C 1
ATOM 1226 O O . LEU A 1 149 ? 13.129 15.604 29.330 1.00 88.88 149 LEU A O 1
ATOM 1230 N N . ASN A 1 150 ? 13.186 17.634 30.298 1.00 89.38 150 ASN A N 1
ATOM 1231 C CA . ASN A 1 150 ? 14.508 17.976 29.783 1.00 89.38 150 ASN A CA 1
ATOM 1232 C C . ASN A 1 150 ? 15.609 17.129 30.431 1.00 89.38 150 ASN A C 1
ATOM 1234 O O . ASN A 1 150 ? 16.522 16.704 29.727 1.00 89.38 150 ASN A O 1
ATOM 1238 N N . GLU A 1 151 ? 15.533 16.838 31.729 1.00 87.50 151 GLU A N 1
ATOM 1239 C CA . GLU A 1 151 ? 16.506 15.963 32.392 1.00 87.50 151 GLU A CA 1
ATOM 1240 C C . GLU A 1 151 ? 16.439 14.522 31.876 1.00 87.50 151 GLU A C 1
ATOM 1242 O O . GLU A 1 151 ? 17.483 13.892 31.687 1.00 87.50 151 GLU A O 1
ATOM 1247 N N . LEU A 1 152 ? 15.237 14.020 31.580 1.00 87.38 152 LEU A N 1
ATOM 1248 C CA . LEU A 1 152 ? 15.039 12.624 31.192 1.00 87.38 152 LEU A CA 1
ATOM 1249 C C . LEU A 1 152 ? 15.406 12.335 29.723 1.00 87.38 152 LEU A C 1
ATOM 1251 O O . LEU A 1 152 ? 16.014 11.296 29.421 1.00 87.38 152 LEU A O 1
ATOM 1255 N N . TYR A 1 153 ? 15.066 13.255 28.815 1.00 90.31 153 TYR A N 1
ATOM 1256 C CA . TYR A 1 153 ? 15.201 13.065 27.364 1.00 90.31 153 TYR A CA 1
ATOM 1257 C C . TYR A 1 153 ? 15.979 14.169 26.633 1.00 90.31 153 TYR A C 1
ATOM 1259 O O . TYR A 1 153 ? 16.339 13.986 25.469 1.00 90.31 153 TYR A O 1
ATOM 1267 N N . GLY A 1 154 ? 16.253 15.306 27.273 1.00 88.00 154 GLY A N 1
ATOM 1268 C CA . GLY A 1 154 ? 17.022 16.393 26.673 1.00 88.00 154 GLY A CA 1
ATOM 1269 C C . GLY A 1 154 ? 18.494 16.026 26.468 1.00 88.00 154 GLY A C 1
ATOM 1270 O O . GLY A 1 154 ? 19.113 15.309 27.254 1.00 88.00 154 GLY A O 1
ATOM 1271 N N . ILE A 1 155 ? 19.090 16.560 25.405 1.00 88.81 155 ILE A N 1
ATOM 1272 C CA . ILE A 1 155 ? 20.485 16.305 25.037 1.00 88.81 155 ILE A CA 1
ATOM 1273 C C . ILE A 1 155 ? 21.351 17.461 25.526 1.00 88.81 155 ILE A C 1
ATOM 1275 O O . ILE A 1 155 ? 21.211 18.588 25.046 1.00 88.81 155 ILE A O 1
ATOM 1279 N N . ARG A 1 156 ? 22.234 17.205 26.497 1.00 86.06 156 ARG A N 1
ATOM 1280 C CA . ARG A 1 156 ? 23.089 18.228 27.127 1.00 86.06 156 ARG A CA 1
ATOM 1281 C C . ARG A 1 156 ? 24.298 18.596 26.267 1.00 86.06 156 ARG A C 1
ATOM 1283 O O . ARG A 1 156 ? 24.780 17.818 25.452 1.00 86.06 156 ARG A O 1
ATOM 1290 N N . HIS A 1 157 ? 24.812 19.806 26.461 1.00 80.75 157 HIS A N 1
ATOM 1291 C CA . HIS A 1 157 ? 26.109 20.193 25.912 1.00 80.75 157 HIS A CA 1
ATOM 1292 C C . HIS A 1 157 ? 27.251 19.425 26.596 1.00 80.75 157 HIS A C 1
ATOM 1294 O O . HIS A 1 157 ? 27.277 19.346 27.823 1.00 80.75 157 HIS A O 1
ATOM 1300 N N . LYS A 1 158 ? 28.250 18.976 25.819 1.00 77.44 158 LYS A N 1
ATOM 1301 C CA . LYS A 1 158 ? 29.496 18.392 26.358 1.00 77.44 158 LYS A CA 1
ATOM 1302 C C . LYS A 1 158 ? 30.242 19.379 27.268 1.00 77.44 158 LYS A C 1
ATOM 1304 O O . LYS A 1 158 ? 30.640 19.022 28.369 1.00 77.44 158 LYS A O 1
ATOM 1309 N N . ASP A 1 159 ? 30.332 20.643 26.846 1.00 76.25 159 ASP A N 1
ATOM 1310 C CA . ASP A 1 159 ? 31.129 21.668 27.543 1.00 76.25 159 ASP A CA 1
ATOM 1311 C C . ASP A 1 159 ? 30.314 22.550 28.509 1.00 76.25 159 ASP A C 1
ATOM 1313 O O . ASP A 1 159 ? 30.870 23.407 29.195 1.00 76.25 159 ASP A O 1
ATOM 1317 N N . LYS A 1 160 ? 28.980 22.404 28.542 1.00 78.19 160 LYS A N 1
ATOM 1318 C CA . LYS A 1 160 ? 28.073 23.237 29.357 1.00 78.19 160 LYS A CA 1
ATOM 1319 C C . LYS A 1 160 ? 27.029 22.361 30.062 1.00 78.19 160 LYS A C 1
ATOM 1321 O O . LYS A 1 160 ? 25.917 22.226 29.554 1.00 78.19 160 LYS A O 1
ATOM 1326 N N . PRO A 1 161 ? 27.342 21.814 31.250 1.00 70.81 161 PRO A N 1
ATOM 1327 C CA . PRO A 1 161 ? 26.515 20.798 31.908 1.00 70.81 161 PRO A CA 1
ATOM 1328 C C . PRO A 1 161 ? 25.074 21.232 32.200 1.00 70.81 161 PRO A C 1
ATOM 1330 O O . PRO A 1 161 ? 24.184 20.392 32.230 1.00 70.81 161 PRO A O 1
ATOM 1333 N N . HIS A 1 162 ? 24.827 22.531 32.398 1.00 75.69 162 HIS A N 1
ATOM 1334 C CA . HIS A 1 162 ? 23.504 23.090 32.722 1.00 75.69 162 HIS A CA 1
ATOM 1335 C C . HIS A 1 162 ? 22.722 23.591 31.497 1.00 75.69 162 HIS A C 1
ATOM 1337 O O . HIS A 1 162 ? 21.728 24.293 31.646 1.00 75.69 162 HIS A O 1
ATOM 1343 N N . SER A 1 163 ? 23.183 23.293 30.280 1.00 80.94 163 SER A N 1
ATOM 1344 C CA . SER A 1 163 ? 22.544 23.748 29.047 1.00 80.94 163 SER A CA 1
ATOM 1345 C C . SER A 1 163 ? 22.277 22.576 28.111 1.00 80.94 163 SER A C 1
ATOM 1347 O O . SER A 1 163 ? 23.103 21.672 27.960 1.00 80.94 163 SER A O 1
ATOM 1349 N N . TYR A 1 164 ? 21.127 22.620 27.445 1.00 80.56 164 TYR A N 1
ATOM 1350 C CA . TYR A 1 164 ? 20.715 21.614 26.480 1.00 80.56 164 TYR A CA 1
ATOM 1351 C C . TYR A 1 164 ? 21.078 22.040 25.063 1.00 80.56 164 TYR A C 1
ATOM 1353 O O . TYR A 1 164 ? 20.737 23.131 24.612 1.00 80.56 164 TYR A O 1
ATOM 1361 N N . LYS A 1 165 ? 21.775 21.147 24.363 1.00 81.62 165 LYS A N 1
ATOM 1362 C CA . LYS A 1 165 ? 22.072 21.260 22.939 1.00 81.62 165 LYS A CA 1
ATOM 1363 C C . LYS A 1 165 ? 20.834 20.971 22.089 1.00 81.62 165 LYS A C 1
ATOM 1365 O O . LYS A 1 165 ? 20.655 21.608 21.053 1.00 81.62 165 LYS A O 1
ATOM 1370 N N . ALA A 1 166 ? 20.009 20.021 22.524 1.00 84.31 166 ALA A N 1
ATOM 1371 C CA . ALA A 1 166 ? 18.670 19.782 21.996 1.00 84.31 166 ALA A CA 1
ATOM 1372 C C . ALA A 1 166 ? 17.711 19.557 23.178 1.00 84.31 166 ALA A C 1
ATOM 1374 O O . ALA A 1 166 ? 17.740 18.478 23.777 1.00 84.31 166 ALA A O 1
ATOM 1375 N N . PRO A 1 167 ? 16.916 20.572 23.559 1.00 88.31 167 PRO A N 1
ATOM 1376 C CA . PRO A 1 167 ? 15.877 20.431 24.577 1.00 88.31 167 PRO A CA 1
ATOM 1377 C C . PRO A 1 167 ? 14.831 19.382 24.193 1.00 88.31 167 PRO A C 1
ATOM 1379 O O . PRO A 1 167 ? 14.667 19.052 23.013 1.00 88.31 167 PRO A O 1
ATOM 1382 N N . PHE A 1 168 ? 14.102 18.875 25.187 1.00 90.88 168 PHE A N 1
ATOM 1383 C CA . PHE A 1 168 ? 13.073 17.860 24.982 1.00 90.88 168 PHE A CA 1
ATOM 1384 C C . PHE A 1 168 ? 11.967 18.328 24.033 1.00 90.88 168 PHE A C 1
ATOM 1386 O O . PHE A 1 168 ? 11.571 17.561 23.165 1.00 90.88 168 PHE A O 1
ATOM 1393 N N . GLU A 1 169 ? 11.526 19.587 24.130 1.00 87.75 169 GLU A N 1
ATOM 1394 C CA . GLU A 1 169 ? 10.547 20.174 23.201 1.00 87.75 169 GLU A CA 1
ATOM 1395 C C . GLU A 1 169 ? 10.999 20.020 21.738 1.00 87.75 169 GLU A C 1
ATOM 1397 O O . GLU A 1 169 ? 10.262 19.501 20.897 1.00 87.75 169 GLU A O 1
ATOM 1402 N N . SER A 1 170 ? 12.255 20.387 21.455 1.00 85.38 170 SER A N 1
ATOM 1403 C CA . SER A 1 170 ? 12.877 20.260 20.133 1.00 85.38 170 SER A CA 1
ATOM 1404 C C . SER A 1 170 ? 12.937 18.808 19.665 1.00 85.38 170 SER A C 1
ATOM 1406 O O . SER A 1 170 ? 12.649 18.499 18.505 1.00 85.38 170 SER A O 1
ATOM 1408 N N . LEU A 1 171 ? 13.323 17.900 20.568 1.00 88.81 171 LEU A N 1
ATOM 1409 C CA . LEU A 1 171 ? 13.413 16.473 20.282 1.00 88.81 171 LEU A CA 1
ATOM 1410 C C . LEU A 1 171 ? 12.027 15.890 19.978 1.00 88.81 171 LEU A C 1
ATOM 1412 O O . LEU A 1 171 ? 11.859 15.247 18.945 1.00 88.81 171 LEU A O 1
ATOM 1416 N N . LEU A 1 172 ? 11.031 16.163 20.822 1.00 91.38 172 LEU A N 1
ATOM 1417 C CA . LEU A 1 172 ? 9.662 15.683 20.663 1.00 91.38 172 LEU A CA 1
ATOM 1418 C C . LEU A 1 172 ? 9.025 16.227 19.381 1.00 91.38 172 LEU A C 1
ATOM 1420 O O . LEU A 1 172 ? 8.452 15.446 18.629 1.00 91.38 172 LEU A O 1
ATOM 1424 N N . ASN A 1 173 ? 9.185 17.518 19.063 1.00 88.38 173 ASN A N 1
ATOM 1425 C CA . ASN A 1 173 ? 8.691 18.084 17.801 1.00 88.38 173 ASN A CA 1
ATOM 1426 C C . ASN A 1 173 ? 9.286 17.334 16.593 1.00 88.38 173 ASN A C 1
ATOM 1428 O O . ASN A 1 173 ? 8.573 17.005 15.640 1.00 88.38 173 ASN A O 1
ATOM 1432 N N . ARG A 1 174 ? 10.582 16.985 16.639 1.00 87.06 174 ARG A N 1
ATOM 1433 C CA . ARG A 1 174 ? 11.207 16.172 15.584 1.00 87.06 174 ARG A CA 1
ATOM 1434 C C . ARG A 1 174 ? 10.661 14.747 15.539 1.00 87.06 174 ARG A C 1
ATOM 1436 O O . ARG A 1 174 ? 10.451 14.245 14.440 1.00 87.06 174 ARG A O 1
ATOM 1443 N N . VAL A 1 175 ? 10.404 14.117 16.685 1.00 88.50 175 VAL A N 1
ATOM 1444 C CA . VAL A 1 175 ? 9.814 12.769 16.761 1.00 88.50 175 VAL A CA 1
ATOM 1445 C C . VAL A 1 175 ? 8.392 12.757 16.196 1.00 88.50 175 VAL A C 1
ATOM 1447 O O . VAL A 1 175 ? 8.103 11.963 15.304 1.00 88.50 175 VAL A O 1
ATOM 1450 N N . LEU A 1 176 ? 7.528 13.676 16.636 1.00 89.12 176 LEU A N 1
ATOM 1451 C CA . LEU A 1 176 ? 6.135 13.760 16.188 1.00 89.12 176 LEU A CA 1
ATOM 1452 C C . LEU A 1 176 ? 6.006 14.087 14.694 1.00 89.12 176 LEU A C 1
ATOM 1454 O O . LEU A 1 176 ? 5.042 13.688 14.046 1.00 89.12 176 LEU A O 1
ATOM 1458 N N . ASN A 1 177 ? 6.984 14.790 14.120 1.00 86.31 177 ASN A N 1
ATOM 1459 C CA . ASN A 1 177 ? 6.994 15.164 12.705 1.00 86.31 177 ASN A CA 1
ATOM 1460 C C . ASN A 1 177 ? 7.940 14.327 11.833 1.00 86.31 177 ASN A C 1
ATOM 1462 O O . ASN A 1 177 ? 8.174 14.696 10.686 1.00 86.31 177 ASN A O 1
ATOM 1466 N N . ASN A 1 178 ? 8.492 13.219 12.345 1.00 84.81 178 ASN A N 1
ATOM 1467 C CA . ASN A 1 178 ? 9.441 12.367 11.615 1.00 84.81 178 ASN A CA 1
ATOM 1468 C C . ASN A 1 178 ? 10.617 13.158 10.988 1.00 84.81 178 ASN A C 1
ATOM 1470 O O . ASN A 1 178 ? 11.029 12.899 9.859 1.00 84.81 178 ASN A O 1
ATOM 1474 N N . LYS A 1 179 ? 11.161 14.152 11.700 1.00 82.81 179 LYS A N 1
ATOM 1475 C CA . LYS A 1 179 ? 12.298 14.972 11.243 1.00 82.81 179 LYS A CA 1
ATOM 1476 C C . LYS A 1 179 ? 13.644 14.357 11.639 1.00 82.81 179 LYS A C 1
ATOM 1478 O O . LYS A 1 179 ? 13.739 13.503 12.516 1.00 82.81 179 LYS A O 1
ATOM 1483 N N . ASP A 1 180 ? 14.715 14.845 11.009 1.00 79.12 180 ASP A N 1
ATOM 1484 C CA . ASP A 1 180 ? 16.097 14.437 11.286 1.00 79.12 180 ASP A CA 1
ATOM 1485 C C . ASP A 1 180 ? 16.494 14.686 12.760 1.00 79.12 180 ASP A C 1
ATOM 1487 O O . ASP A 1 180 ? 16.538 15.824 13.243 1.00 79.12 180 ASP A O 1
ATOM 1491 N N . LEU A 1 181 ? 16.827 13.604 13.468 1.00 82.12 181 LEU A N 1
ATOM 1492 C CA . LEU A 1 181 ? 17.271 13.618 14.867 1.00 82.12 181 LEU A CA 1
ATOM 1493 C C . LEU A 1 181 ? 18.770 13.939 15.022 1.00 82.12 181 LEU A C 1
ATOM 1495 O O . LEU A 1 181 ? 19.298 13.875 16.129 1.00 82.12 181 LEU A O 1
ATOM 1499 N N . SER A 1 182 ? 19.472 14.300 13.940 1.00 80.88 182 SER A N 1
ATOM 1500 C CA . SER A 1 182 ? 20.880 14.692 14.025 1.00 80.88 182 SER A CA 1
ATOM 1501 C C . SER A 1 182 ? 21.098 15.956 14.872 1.00 80.88 182 SER A C 1
ATOM 1503 O O . SER A 1 182 ? 20.429 16.989 14.722 1.00 80.88 182 SER A O 1
ATOM 1505 N N . VAL A 1 183 ? 22.083 15.873 15.765 1.00 81.88 183 VAL A N 1
ATOM 1506 C CA . VAL A 1 183 ? 22.578 16.974 16.591 1.00 81.88 183 VAL A CA 1
ATOM 1507 C C . VAL A 1 183 ? 23.802 17.559 15.896 1.00 81.88 183 VAL A C 1
ATOM 1509 O O . VAL A 1 183 ? 24.761 16.850 15.604 1.00 81.88 183 VAL A O 1
ATOM 1512 N N . LYS A 1 184 ? 23.771 18.862 15.595 1.00 82.06 184 LYS A N 1
ATOM 1513 C CA . LYS A 1 184 ? 24.841 19.543 14.851 1.00 82.06 184 LYS A CA 1
ATOM 1514 C C . LYS A 1 184 ? 25.521 20.621 15.683 1.00 82.06 184 LYS A C 1
ATOM 1516 O O . LYS A 1 184 ? 24.881 21.302 16.490 1.00 82.06 184 LYS A O 1
ATOM 1521 N N . TYR A 1 185 ? 26.806 20.837 15.439 1.00 77.38 185 TYR A N 1
ATOM 1522 C CA . TYR A 1 185 ? 27.565 21.965 15.970 1.00 77.38 185 TYR A CA 1
ATOM 1523 C C . TYR A 1 185 ? 28.117 22.821 14.832 1.00 77.38 185 TYR A C 1
ATOM 1525 O O . TYR A 1 185 ? 28.368 22.330 13.733 1.00 77.38 185 TYR A O 1
ATOM 1533 N N . ALA A 1 186 ? 28.236 24.121 15.092 1.00 74.75 186 ALA A N 1
ATOM 1534 C CA . ALA A 1 186 ? 28.847 25.050 14.159 1.00 74.75 186 ALA A CA 1
ATOM 1535 C C . ALA A 1 186 ? 30.369 24.943 14.282 1.00 74.75 186 ALA A C 1
ATOM 1537 O O . ALA A 1 186 ? 30.912 24.959 15.387 1.00 74.75 186 ALA A O 1
ATOM 1538 N N . GLN A 1 187 ? 31.039 24.842 13.146 1.00 73.81 187 GLN A N 1
ATOM 1539 C CA . GLN A 1 187 ? 32.480 24.969 13.010 1.00 73.81 187 GLN A CA 1
ATOM 1540 C C . GLN A 1 187 ? 32.753 25.978 11.898 1.00 73.81 187 GLN A C 1
ATOM 1542 O O . GLN A 1 187 ? 32.002 26.062 10.932 1.00 73.81 187 GLN A O 1
ATOM 1547 N N . VAL A 1 188 ? 33.818 26.759 12.022 1.00 74.44 188 VAL A N 1
ATOM 1548 C CA . VAL A 1 188 ? 34.227 27.682 10.959 1.00 74.44 188 VAL A CA 1
ATOM 1549 C C . VAL A 1 188 ? 34.672 26.874 9.734 1.00 74.44 188 VAL A C 1
ATOM 1551 O O . VAL A 1 188 ? 35.422 25.907 9.878 1.00 74.44 188 VAL A O 1
ATOM 1554 N N . ASP A 1 189 ? 34.188 27.239 8.543 1.00 70.06 189 ASP A N 1
ATOM 1555 C CA . ASP A 1 189 ? 34.571 26.620 7.271 1.00 70.06 189 ASP A CA 1
ATOM 1556 C C . ASP A 1 189 ? 36.099 26.734 7.130 1.00 70.06 189 ASP A C 1
ATOM 1558 O O . ASP A 1 189 ? 36.624 27.853 7.126 1.00 70.06 189 ASP A O 1
ATOM 1562 N N . PRO A 1 190 ? 36.837 25.613 7.007 1.00 69.00 190 PRO A N 1
ATOM 1563 C CA . PRO A 1 190 ? 38.293 25.643 6.875 1.00 69.00 190 PRO A CA 1
ATOM 1564 C C . PRO A 1 190 ? 38.781 26.486 5.689 1.00 69.00 190 PRO A C 1
ATOM 1566 O O . PRO A 1 190 ? 39.929 26.922 5.683 1.00 69.00 190 PRO A O 1
ATOM 1569 N N . ASN A 1 191 ? 37.919 26.715 4.689 1.00 72.62 191 ASN A N 1
ATOM 1570 C CA . ASN A 1 191 ? 38.232 27.486 3.487 1.00 72.62 191 ASN A CA 1
ATOM 1571 C C . ASN A 1 191 ? 37.685 28.923 3.515 1.00 72.62 191 ASN A C 1
ATOM 1573 O O . ASN A 1 191 ? 38.070 29.726 2.666 1.00 72.62 191 ASN A O 1
ATOM 1577 N N . ASP A 1 192 ? 36.785 29.254 4.445 1.00 74.19 192 ASP A N 1
ATOM 1578 C CA . ASP A 1 192 ? 36.213 30.596 4.587 1.00 74.19 192 ASP A CA 1
ATOM 1579 C C . ASP A 1 192 ? 35.948 30.923 6.070 1.00 74.19 192 ASP A C 1
ATOM 1581 O O . ASP A 1 192 ? 34.912 30.542 6.621 1.00 74.19 192 ASP A O 1
ATOM 1585 N N . PRO A 1 193 ? 36.835 31.700 6.718 1.00 74.00 193 PRO A N 1
ATOM 1586 C CA . PRO A 1 193 ? 36.714 32.058 8.128 1.00 74.00 193 PRO A CA 1
ATOM 1587 C C . PRO A 1 193 ? 35.425 32.803 8.507 1.00 74.00 193 PRO A C 1
ATOM 1589 O O . PRO A 1 193 ? 35.130 32.946 9.692 1.00 74.00 193 PRO A O 1
ATOM 1592 N N . LYS A 1 194 ? 34.672 33.327 7.528 1.00 75.88 194 LYS A N 1
ATOM 1593 C CA . LYS A 1 194 ? 33.414 34.05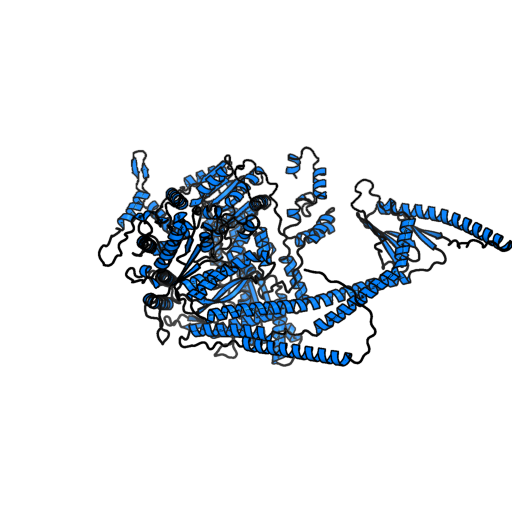9 7.754 1.00 75.88 194 LYS A CA 1
ATOM 1594 C C . LYS A 1 194 ? 32.171 33.182 7.635 1.00 75.88 194 LYS A C 1
ATOM 1596 O O . LYS A 1 194 ? 31.060 33.678 7.829 1.00 75.88 194 LYS A O 1
ATOM 1601 N N . LYS A 1 195 ? 32.333 31.909 7.290 1.00 65.50 195 LYS A N 1
ATOM 1602 C CA . LYS A 1 195 ? 31.231 30.992 7.031 1.00 65.50 195 LYS A CA 1
ATOM 1603 C C . LYS A 1 195 ? 31.262 29.861 8.046 1.00 65.50 195 LYS A C 1
ATOM 1605 O O . LYS A 1 195 ? 32.280 29.211 8.222 1.00 65.50 195 LYS A O 1
ATOM 1610 N N . GLU A 1 196 ? 30.139 29.604 8.701 1.00 69.31 196 GLU A N 1
ATOM 1611 C CA . GLU A 1 196 ? 29.994 28.450 9.586 1.00 69.31 196 GLU A CA 1
ATOM 1612 C C . GLU A 1 196 ? 29.447 27.252 8.800 1.00 69.31 196 GLU A C 1
ATOM 1614 O O . GLU A 1 196 ? 28.456 27.355 8.070 1.00 69.31 196 GLU A O 1
ATOM 1619 N N . ILE A 1 197 ? 30.098 26.103 8.952 1.00 69.12 197 ILE A N 1
ATOM 1620 C CA . ILE A 1 197 ? 29.607 24.796 8.529 1.00 69.12 197 ILE A CA 1
ATOM 1621 C C . ILE A 1 197 ? 29.043 24.054 9.739 1.00 69.12 197 ILE A C 1
ATOM 1623 O O . ILE A 1 197 ? 29.608 24.070 10.828 1.00 69.12 197 ILE A O 1
ATOM 1627 N N . PHE A 1 198 ? 27.903 23.395 9.550 1.00 72.00 198 PHE A N 1
ATOM 1628 C CA . PHE A 1 198 ? 27.286 22.585 10.595 1.00 72.00 198 PHE A CA 1
ATOM 1629 C C . PHE A 1 198 ? 27.699 21.131 10.421 1.00 72.00 198 PHE A C 1
ATOM 1631 O O . PHE A 1 198 ? 27.251 20.468 9.482 1.00 72.00 198 PHE A O 1
ATOM 1638 N N . ILE A 1 199 ? 28.531 20.645 11.335 1.00 71.69 199 ILE A N 1
ATOM 1639 C CA . ILE A 1 199 ? 28.981 19.254 11.366 1.00 71.69 199 ILE A CA 1
ATOM 1640 C C . ILE A 1 199 ? 28.097 18.482 12.341 1.00 71.69 199 ILE A C 1
ATOM 1642 O O . ILE A 1 199 ? 27.628 19.017 13.347 1.00 71.69 199 ILE A O 1
ATOM 1646 N N . THR A 1 200 ? 27.801 17.236 11.989 1.00 76.44 200 THR A N 1
ATOM 1647 C CA . THR A 1 200 ? 26.967 16.355 12.810 1.00 76.44 200 THR A CA 1
ATOM 1648 C C . THR A 1 200 ? 27.823 15.756 13.920 1.00 76.44 200 THR A C 1
ATOM 1650 O O . THR A 1 200 ? 28.854 15.158 13.633 1.00 76.44 200 THR A O 1
ATOM 1653 N N . ASP A 1 201 ? 27.400 15.906 15.175 1.00 79.44 201 ASP A N 1
ATOM 1654 C CA . ASP A 1 201 ? 27.969 15.158 16.298 1.00 79.44 201 ASP A CA 1
ATOM 1655 C C . ASP A 1 201 ? 27.309 13.777 16.302 1.00 79.44 201 ASP A C 1
ATOM 1657 O O . ASP A 1 201 ? 26.146 13.637 16.688 1.00 79.44 201 ASP A O 1
ATOM 1661 N N . GLU A 1 202 ? 28.013 12.768 15.790 1.00 70.75 202 GLU A N 1
ATOM 1662 C CA . GLU A 1 202 ? 27.470 11.412 15.653 1.00 70.75 202 GLU A CA 1
ATOM 1663 C C . GLU A 1 202 ? 27.083 10.795 17.000 1.00 70.75 202 GLU A C 1
ATOM 1665 O O . GLU A 1 202 ? 26.049 10.139 17.095 1.00 70.75 202 GLU A O 1
ATOM 1670 N N . GLU A 1 203 ? 27.865 11.043 18.051 1.00 72.81 203 GLU A N 1
ATOM 1671 C CA . GLU A 1 203 ? 27.632 10.491 19.386 1.00 72.81 203 GLU A CA 1
ATOM 1672 C C . GLU A 1 203 ? 26.354 11.077 20.001 1.00 72.81 203 GLU A C 1
ATOM 1674 O O . GLU A 1 203 ? 25.453 10.341 20.404 1.00 72.81 203 GLU A O 1
ATOM 1679 N N . GLN A 1 204 ? 26.224 12.408 19.994 1.00 80.88 204 GLN A N 1
ATOM 1680 C CA . GLN A 1 204 ? 25.029 13.092 20.501 1.00 80.88 204 GLN A CA 1
ATOM 1681 C C . GLN A 1 204 ? 23.795 12.812 19.630 1.00 80.88 204 GLN A C 1
ATOM 1683 O O . GLN A 1 204 ? 22.681 12.722 20.144 1.00 80.88 204 GLN A O 1
ATOM 1688 N N . SER A 1 205 ? 23.977 12.626 18.318 1.00 81.50 205 SER A N 1
ATOM 1689 C CA . SER A 1 205 ? 22.901 12.216 17.406 1.00 81.50 205 SER A CA 1
ATOM 1690 C C . SER A 1 205 ? 22.406 10.800 17.700 1.00 81.50 205 SER A C 1
ATOM 1692 O O . SER A 1 205 ? 21.203 10.552 17.655 1.00 81.50 205 SER A O 1
ATOM 1694 N N . ASN A 1 206 ? 23.310 9.868 18.011 1.00 76.50 206 ASN A N 1
ATOM 1695 C CA . ASN A 1 206 ? 22.939 8.507 18.397 1.00 76.50 206 ASN A CA 1
ATOM 1696 C C . ASN A 1 206 ? 22.215 8.493 19.747 1.00 76.50 206 ASN A C 1
ATOM 1698 O O . ASN A 1 206 ? 21.202 7.808 19.877 1.00 76.50 206 ASN A O 1
ATOM 1702 N N . LEU A 1 207 ? 22.651 9.315 20.709 1.00 79.75 207 LEU A N 1
ATOM 1703 C CA . LEU A 1 207 ? 21.938 9.497 21.974 1.00 79.75 207 LEU A CA 1
ATOM 1704 C C . LEU A 1 207 ? 20.526 10.066 21.758 1.00 79.75 207 LEU A C 1
ATOM 1706 O O . LEU A 1 207 ? 19.569 9.549 22.325 1.00 79.75 207 LEU A O 1
ATOM 1710 N N . ALA A 1 208 ? 20.372 11.078 20.897 1.00 84.81 208 ALA A N 1
ATOM 1711 C CA . ALA A 1 208 ? 19.065 11.641 20.549 1.00 84.81 208 ALA A CA 1
ATOM 1712 C C . ALA A 1 208 ? 18.120 10.595 19.935 1.00 84.81 208 ALA A C 1
ATOM 1714 O O . ALA A 1 208 ? 16.951 10.523 20.308 1.00 84.81 208 ALA A O 1
ATOM 1715 N N . LYS A 1 209 ? 18.630 9.749 19.031 1.00 82.00 209 LYS A N 1
ATOM 1716 C CA . LYS A 1 209 ? 17.868 8.631 18.451 1.00 82.00 209 LYS A CA 1
ATOM 1717 C C . LYS A 1 209 ? 17.465 7.605 19.505 1.00 82.00 209 LYS A C 1
ATOM 1719 O O . LYS A 1 209 ? 16.319 7.174 19.510 1.00 82.00 209 LYS A O 1
ATOM 1724 N N . GLN A 1 210 ? 18.376 7.251 20.410 1.00 80.31 210 GLN A N 1
ATOM 1725 C CA . GLN A 1 210 ? 18.071 6.339 21.508 1.00 80.31 210 GLN A CA 1
ATOM 1726 C C . GLN A 1 210 ? 16.961 6.903 22.403 1.00 80.31 210 GLN A C 1
ATOM 1728 O O . GLN A 1 210 ? 15.998 6.201 22.691 1.00 80.31 210 GLN A O 1
ATOM 1733 N N . LYS A 1 211 ? 17.058 8.178 22.795 1.00 86.25 211 LYS A N 1
ATOM 1734 C CA . LYS A 1 211 ? 16.042 8.858 23.609 1.00 86.25 211 LYS A CA 1
ATOM 1735 C C . LYS A 1 211 ? 14.685 8.942 22.914 1.00 86.25 211 LYS A C 1
ATOM 1737 O O . LYS A 1 211 ? 13.660 8.748 23.558 1.00 86.25 211 LYS A O 1
ATOM 1742 N N . ALA A 1 212 ? 14.675 9.180 21.605 1.00 87.12 212 ALA A N 1
ATOM 1743 C CA . ALA A 1 212 ? 13.454 9.142 20.809 1.00 87.12 212 ALA A CA 1
ATOM 1744 C C . ALA A 1 212 ? 12.805 7.748 20.791 1.00 87.12 212 ALA A C 1
ATOM 1746 O O . ALA A 1 212 ? 11.584 7.652 20.869 1.00 87.12 212 ALA A O 1
ATOM 1747 N N . GLU A 1 213 ? 13.599 6.681 20.697 1.00 83.25 213 GLU A N 1
ATOM 1748 C CA . GLU A 1 213 ? 13.077 5.311 20.693 1.00 83.25 213 GLU A CA 1
ATOM 1749 C C . GLU A 1 213 ? 12.557 4.893 22.074 1.00 83.25 213 GLU A C 1
ATOM 1751 O O . GLU A 1 213 ? 11.448 4.379 22.177 1.00 83.25 213 GLU A O 1
ATOM 1756 N N . GLU A 1 214 ? 13.294 5.216 23.144 1.00 84.56 214 GLU A N 1
ATOM 1757 C CA . GLU A 1 214 ? 12.843 5.035 24.534 1.00 84.56 214 GLU A CA 1
ATOM 1758 C C . GLU A 1 214 ? 11.487 5.721 24.775 1.00 84.56 214 GLU A C 1
ATOM 1760 O O . GLU A 1 214 ? 10.586 5.128 25.368 1.00 84.56 214 GLU A O 1
ATOM 1765 N N . LEU A 1 215 ? 11.314 6.944 24.264 1.00 90.50 215 LEU A N 1
ATOM 1766 C CA . LEU A 1 215 ? 10.066 7.698 24.370 1.00 90.50 215 LEU A CA 1
ATOM 1767 C C . LEU A 1 215 ? 8.904 7.030 23.618 1.00 90.50 215 LEU A C 1
ATOM 1769 O O . LEU A 1 215 ? 7.795 6.958 24.146 1.00 90.50 215 LEU A O 1
ATOM 1773 N N . LYS A 1 216 ? 9.140 6.552 22.389 1.00 87.88 216 LYS A N 1
ATOM 1774 C CA . LYS A 1 216 ? 8.117 5.858 21.590 1.00 87.88 216 LYS A CA 1
ATOM 1775 C C . LYS A 1 216 ? 7.663 4.567 22.262 1.00 87.88 216 LYS A C 1
ATOM 1777 O O . LYS A 1 216 ? 6.464 4.321 22.331 1.00 87.88 216 LYS A O 1
ATOM 1782 N N . GLU A 1 217 ? 8.599 3.765 22.764 1.00 83.44 217 GLU A N 1
ATOM 1783 C CA . GLU A 1 217 ? 8.280 2.519 23.468 1.00 83.44 217 GLU A CA 1
ATOM 1784 C C . GLU A 1 217 ? 7.532 2.805 24.777 1.00 83.44 217 GLU A C 1
ATOM 1786 O O . GLU A 1 217 ? 6.511 2.178 25.047 1.00 83.44 217 GLU A O 1
ATOM 1791 N N . ALA A 1 218 ? 7.947 3.829 25.535 1.00 88.00 218 ALA A N 1
ATOM 1792 C CA . ALA A 1 218 ? 7.225 4.264 26.730 1.00 88.00 218 ALA A CA 1
ATOM 1793 C C . ALA A 1 218 ? 5.778 4.683 26.418 1.00 88.00 218 ALA A C 1
ATOM 1795 O O . ALA A 1 218 ? 4.870 4.356 27.183 1.00 88.00 218 ALA A O 1
ATOM 1796 N N . PHE A 1 219 ? 5.548 5.368 25.292 1.00 91.62 219 PHE A N 1
ATOM 1797 C CA . PHE A 1 219 ? 4.204 5.726 24.841 1.00 91.62 219 PHE A CA 1
ATOM 1798 C C . PHE A 1 219 ? 3.380 4.495 24.440 1.00 91.62 219 PHE A C 1
ATOM 1800 O O . PHE A 1 219 ? 2.237 4.371 24.877 1.00 91.62 219 PHE A O 1
ATOM 1807 N N . LYS A 1 220 ? 3.951 3.562 23.664 1.00 85.81 220 LYS A N 1
ATOM 1808 C CA . LYS A 1 220 ? 3.278 2.309 23.266 1.00 85.81 220 LYS A CA 1
ATOM 1809 C C . LYS A 1 220 ? 2.856 1.485 24.481 1.00 85.81 220 LYS A C 1
ATOM 1811 O O . LYS A 1 220 ? 1.730 1.002 24.541 1.00 85.81 220 LYS A O 1
ATOM 1816 N N . ASP A 1 221 ? 3.733 1.379 25.475 1.00 82.06 221 ASP A N 1
ATOM 1817 C CA . ASP A 1 221 ? 3.420 0.697 26.726 1.00 82.06 221 ASP A CA 1
ATOM 1818 C C . ASP A 1 221 ? 2.371 1.452 27.546 1.00 82.06 221 ASP A C 1
ATOM 1820 O O . ASP A 1 221 ? 1.686 0.847 28.361 1.00 82.06 221 ASP A O 1
ATOM 1824 N N . TRP A 1 222 ? 2.265 2.772 27.410 1.00 90.56 222 TRP A N 1
ATOM 1825 C CA . TRP A 1 222 ? 1.353 3.601 28.195 1.00 90.56 222 TRP A CA 1
ATOM 1826 C C . TRP A 1 222 ? -0.058 3.677 27.605 1.00 90.56 222 TRP A C 1
ATOM 1828 O O . TRP A 1 222 ? -1.039 3.585 28.347 1.00 90.56 222 TRP A O 1
ATOM 1838 N N . ILE A 1 223 ? -0.183 3.818 26.287 1.00 91.38 223 ILE A N 1
ATOM 1839 C CA . ILE A 1 223 ? -1.419 4.250 25.623 1.00 91.38 223 ILE A CA 1
ATOM 1840 C C . ILE A 1 223 ? -2.626 3.346 25.920 1.00 91.38 223 ILE A C 1
ATOM 1842 O O . ILE A 1 223 ? -3.713 3.860 26.176 1.00 91.38 223 ILE A O 1
ATOM 1846 N N . TYR A 1 224 ? -2.427 2.028 26.025 1.00 88.62 224 TYR A N 1
ATOM 1847 C CA . TYR A 1 224 ? -3.493 1.050 26.290 1.00 88.62 224 TYR A CA 1
ATOM 1848 C C . TYR A 1 224 ? -3.560 0.523 27.732 1.00 88.62 224 TYR A C 1
ATOM 1850 O O . TYR A 1 224 ? -4.364 -0.367 28.019 1.00 88.62 224 TYR A O 1
ATOM 1858 N N . LYS A 1 225 ? -2.741 1.054 28.652 1.00 84.75 225 LYS A N 1
ATOM 1859 C CA . LYS A 1 225 ? -2.758 0.634 30.067 1.00 84.75 225 LYS A CA 1
ATOM 1860 C C . LYS A 1 225 ? -4.032 1.036 30.798 1.00 84.75 225 LYS A C 1
ATOM 1862 O O . LYS A 1 225 ? -4.528 0.251 31.599 1.00 84.75 225 LYS A O 1
ATOM 1867 N N . ASP A 1 226 ? -4.530 2.248 30.561 1.00 87.50 226 ASP A N 1
ATOM 1868 C CA . ASP A 1 226 ? -5.778 2.701 31.169 1.00 87.50 226 ASP A CA 1
ATOM 1869 C C . ASP A 1 226 ? -6.986 2.198 30.371 1.00 87.50 226 ASP A C 1
ATOM 1871 O O . ASP A 1 226 ? -7.045 2.343 29.150 1.00 87.50 226 ASP A O 1
ATOM 1875 N N . TYR A 1 227 ? -7.974 1.637 31.068 1.00 84.19 227 TYR A N 1
ATOM 1876 C CA . TYR A 1 227 ? -9.161 1.063 30.440 1.00 84.19 227 TYR A CA 1
ATOM 1877 C C . TYR A 1 227 ? -10.010 2.109 29.706 1.00 84.19 227 TYR A C 1
ATOM 1879 O O . TYR A 1 227 ? -10.533 1.829 28.625 1.00 84.19 227 TYR A O 1
ATOM 1887 N N . ALA A 1 228 ? -10.221 3.285 30.309 1.00 88.31 228 ALA A N 1
ATOM 1888 C CA . ALA A 1 228 ? -11.116 4.297 29.752 1.00 88.31 228 ALA A CA 1
ATOM 1889 C C . ALA A 1 228 ? -10.508 4.896 28.481 1.00 88.31 228 ALA A C 1
ATOM 1891 O O . ALA A 1 228 ? -11.170 4.940 27.443 1.00 88.31 228 ALA A O 1
ATOM 1892 N N . ARG A 1 229 ? -9.217 5.239 28.535 1.00 92.56 229 ARG A N 1
ATOM 1893 C CA . ARG A 1 229 ? -8.420 5.647 27.377 1.00 92.56 229 ARG A CA 1
ATOM 1894 C C . ARG A 1 229 ? -8.397 4.567 26.301 1.00 92.56 229 ARG A C 1
ATOM 1896 O O . ARG A 1 229 ? -8.680 4.867 25.145 1.00 92.56 229 ARG A O 1
ATOM 1903 N N . ARG A 1 230 ? -8.137 3.309 26.672 1.00 90.62 230 ARG A N 1
ATOM 1904 C CA . ARG A 1 230 ? -8.148 2.165 25.747 1.00 90.62 230 ARG A CA 1
ATOM 1905 C C . ARG A 1 230 ? -9.475 2.057 24.994 1.00 90.62 230 ARG A C 1
ATOM 1907 O O . ARG A 1 230 ? -9.468 2.017 23.771 1.00 90.62 230 ARG A O 1
ATOM 1914 N N . THR A 1 231 ? -10.596 2.081 25.712 1.00 89.94 231 THR A N 1
ATOM 1915 C CA . THR A 1 231 ? -11.943 1.959 25.126 1.00 89.94 231 THR A CA 1
ATOM 1916 C C . THR A 1 231 ? -12.279 3.147 24.220 1.00 89.94 231 THR A C 1
ATOM 1918 O O . THR A 1 231 ? -12.838 2.966 23.142 1.00 89.94 231 THR A O 1
ATOM 1921 N N . HIS A 1 232 ? -11.911 4.366 24.621 1.00 93.25 232 HIS A N 1
ATOM 1922 C CA . HIS A 1 232 ? -12.134 5.557 23.801 1.00 93.25 232 HIS A CA 1
ATOM 1923 C C . HIS A 1 232 ? -11.319 5.516 22.498 1.00 93.25 232 HIS A C 1
ATOM 1925 O O . HIS A 1 232 ? -11.842 5.828 21.430 1.00 93.25 232 HIS A O 1
ATOM 1931 N N . LEU A 1 233 ? -10.060 5.073 22.557 1.00 91.88 233 LEU A N 1
ATOM 1932 C CA . LEU A 1 233 ? -9.216 4.906 21.370 1.00 91.88 233 LEU A CA 1
ATOM 1933 C C . LEU A 1 233 ? -9.724 3.793 20.447 1.00 91.88 233 LEU A C 1
ATOM 1935 O O . LEU A 1 233 ? -9.712 3.974 19.232 1.00 91.88 233 LEU A O 1
ATOM 1939 N N . GLU A 1 234 ? -10.198 2.674 21.007 1.00 91.69 234 GLU A N 1
ATOM 1940 C CA . GLU A 1 234 ? -10.877 1.622 20.239 1.00 91.69 234 GLU A CA 1
ATOM 1941 C C . GLU A 1 234 ? -12.072 2.197 19.469 1.00 91.69 234 GLU A C 1
ATOM 1943 O O . GLU A 1 234 ? -12.198 1.955 18.271 1.00 91.69 234 GLU A O 1
ATOM 1948 N N . GLN A 1 235 ? -12.917 3.006 20.112 1.00 91.56 235 GLN A N 1
ATOM 1949 C CA . GLN A 1 235 ? -14.067 3.642 19.460 1.00 91.56 235 GLN A CA 1
ATOM 1950 C C . GLN A 1 235 ? -13.642 4.580 18.324 1.00 91.56 235 GLN A C 1
ATOM 1952 O O . GLN A 1 235 ? -14.082 4.392 17.191 1.00 91.56 235 GLN A O 1
ATOM 1957 N N . ILE A 1 236 ? -12.737 5.532 18.590 1.00 91.12 236 ILE A N 1
ATOM 1958 C CA . ILE A 1 236 ? -12.245 6.484 17.575 1.00 91.12 236 ILE A CA 1
ATOM 1959 C C . ILE A 1 236 ? -11.694 5.741 16.359 1.00 91.12 236 ILE A C 1
ATOM 1961 O O . ILE A 1 236 ? -12.033 6.058 15.214 1.00 91.12 236 ILE A O 1
ATOM 1965 N N . TYR A 1 237 ? -10.842 4.745 16.605 1.00 89.31 237 TYR A N 1
ATOM 1966 C CA . TYR A 1 237 ? -10.206 3.996 15.537 1.00 89.31 237 TYR A CA 1
ATOM 1967 C C . TYR A 1 237 ? -11.239 3.206 14.729 1.00 89.31 237 TYR A C 1
ATOM 1969 O O . TYR A 1 237 ? -11.233 3.256 13.496 1.00 89.31 237 TYR A O 1
ATOM 1977 N N . ASN A 1 238 ? -12.167 2.514 15.396 1.00 90.06 238 ASN A N 1
ATOM 1978 C CA . ASN A 1 238 ? -13.168 1.722 14.697 1.00 90.06 238 ASN A CA 1
ATOM 1979 C C . ASN A 1 238 ? -14.175 2.577 13.921 1.00 90.06 238 ASN A C 1
ATOM 1981 O O . ASN A 1 238 ? -14.641 2.166 12.862 1.00 90.06 238 ASN A O 1
ATOM 1985 N N . ASP A 1 239 ? -14.503 3.767 14.409 1.00 87.88 239 ASP A N 1
ATOM 1986 C CA . ASP A 1 239 ? -15.425 4.670 13.724 1.00 87.88 239 ASP A CA 1
ATOM 1987 C C . ASP A 1 239 ? -14.770 5.381 12.536 1.00 87.88 239 ASP A C 1
ATOM 1989 O O . ASP A 1 239 ? -15.454 5.700 11.562 1.00 87.88 239 ASP A O 1
ATOM 1993 N N . THR A 1 240 ? -13.446 5.566 12.564 1.00 84.31 240 THR A N 1
ATOM 1994 C CA . THR A 1 240 ? -12.689 6.263 11.510 1.00 84.31 240 THR A CA 1
ATOM 1995 C C . THR A 1 240 ? -12.136 5.310 10.443 1.00 84.31 240 THR A C 1
ATOM 1997 O O . THR A 1 240 ? -12.236 5.594 9.243 1.00 84.31 240 THR A O 1
ATOM 2000 N N . PHE A 1 241 ? -11.587 4.161 10.852 1.00 84.19 241 PHE A N 1
ATOM 2001 C CA . PHE A 1 241 ? -10.843 3.242 9.981 1.00 84.19 241 PHE A CA 1
ATOM 2002 C C . PHE A 1 241 ? -11.536 1.888 9.779 1.00 84.19 241 PHE A C 1
ATOM 2004 O O . PHE A 1 241 ? -11.637 1.437 8.637 1.00 84.19 241 PHE A O 1
ATOM 2011 N N . ASN A 1 242 ? -12.081 1.265 10.831 1.00 87.19 242 ASN A N 1
ATOM 2012 C CA . ASN A 1 242 ? -12.781 -0.029 10.741 1.00 87.19 242 ASN A CA 1
ATOM 2013 C C . ASN A 1 242 ? -14.292 0.131 10.476 1.00 87.19 242 ASN A C 1
ATOM 2015 O O . ASN A 1 242 ? -15.151 -0.333 11.225 1.00 87.19 242 ASN A O 1
ATOM 2019 N N . ASN A 1 243 ? -14.621 0.840 9.399 1.00 87.62 243 ASN A N 1
ATOM 2020 C CA . ASN A 1 243 ? -16.002 1.170 9.038 1.00 87.62 243 ASN A CA 1
ATOM 2021 C C . ASN A 1 243 ? -16.374 0.776 7.603 1.00 87.62 243 ASN A C 1
ATOM 2023 O O . ASN A 1 243 ? -17.512 1.007 7.189 1.00 87.62 243 ASN A O 1
ATOM 2027 N N . LEU A 1 244 ? -15.425 0.223 6.840 1.00 86.50 244 LEU A N 1
ATOM 2028 C CA . LEU A 1 244 ? -15.566 -0.013 5.409 1.00 86.50 244 LEU A CA 1
ATOM 2029 C C . LEU A 1 244 ? -15.915 -1.474 5.117 1.00 86.50 244 LEU A C 1
ATOM 2031 O O . LEU A 1 244 ? -15.122 -2.369 5.394 1.00 86.50 244 LEU A O 1
ATOM 2035 N N . VAL A 1 245 ? -17.060 -1.699 4.477 1.00 89.44 245 VAL A N 1
ATOM 2036 C CA . VAL A 1 245 ? -17.424 -3.004 3.908 1.00 89.44 245 VAL A CA 1
ATOM 2037 C C . VAL A 1 245 ? -17.178 -2.972 2.402 1.00 89.44 245 VAL A C 1
ATOM 2039 O O . VAL A 1 245 ? -17.652 -2.074 1.702 1.00 89.44 245 VAL A O 1
ATOM 2042 N N . LEU A 1 246 ? -16.400 -3.929 1.895 1.00 88.19 246 LEU A N 1
ATOM 2043 C CA . LEU A 1 246 ? -16.114 -4.035 0.465 1.00 88.19 246 LEU A CA 1
ATOM 2044 C C . LEU A 1 246 ? -17.350 -4.527 -0.292 1.00 88.19 246 LEU A C 1
ATOM 2046 O O . LEU A 1 246 ? -18.052 -5.428 0.160 1.00 88.19 246 LEU A O 1
ATOM 2050 N N . LYS A 1 247 ? -17.581 -3.960 -1.476 1.00 88.81 247 LYS A N 1
ATOM 2051 C CA . LYS A 1 247 ? -18.584 -4.465 -2.415 1.00 88.81 247 LYS A CA 1
ATOM 2052 C C . LYS A 1 247 ? -18.183 -5.842 -2.933 1.00 88.81 247 LYS A C 1
ATOM 2054 O O . LYS A 1 247 ? -16.999 -6.135 -3.113 1.00 88.81 247 LYS A O 1
ATOM 2059 N N . THR A 1 248 ? -19.186 -6.659 -3.233 1.00 86.06 248 THR A N 1
ATOM 2060 C CA . THR A 1 248 ? -18.995 -7.932 -3.936 1.00 86.06 248 THR A CA 1
ATOM 2061 C C . THR A 1 248 ? -19.406 -7.770 -5.393 1.00 86.06 248 THR A C 1
ATOM 2063 O O . THR A 1 248 ? -20.379 -7.085 -5.691 1.00 86.06 248 THR A O 1
ATOM 2066 N N . TYR A 1 249 ? -18.658 -8.366 -6.318 1.00 89.25 249 TYR A N 1
ATOM 2067 C CA . TYR A 1 249 ? -18.931 -8.236 -7.748 1.00 89.25 249 TYR A CA 1
ATOM 2068 C C . TYR A 1 249 ? -19.029 -9.622 -8.366 1.00 89.25 249 TYR A C 1
ATOM 2070 O O . TYR A 1 249 ? -18.035 -10.349 -8.419 1.00 89.25 249 TYR A O 1
ATOM 2078 N N . ASP A 1 250 ? -20.222 -9.968 -8.840 1.00 87.38 250 ASP A N 1
ATOM 2079 C CA . ASP A 1 250 ? -20.473 -11.196 -9.583 1.00 87.38 250 ASP A CA 1
ATOM 2080 C C . ASP A 1 250 ? -20.903 -10.853 -11.009 1.00 87.38 250 ASP A C 1
ATOM 2082 O O . ASP A 1 250 ? -22.016 -10.399 -11.263 1.00 87.38 250 ASP A O 1
ATOM 2086 N N . GLY A 1 251 ? -19.986 -11.069 -11.948 1.00 87.50 251 GLY A N 1
ATOM 2087 C CA . GLY A 1 251 ? -20.231 -10.875 -13.368 1.00 87.50 251 GLY A CA 1
ATOM 2088 C C . GLY A 1 251 ? -20.693 -12.138 -14.089 1.00 87.50 251 GLY A C 1
ATOM 2089 O O . GLY A 1 251 ? -20.721 -12.130 -15.316 1.00 87.50 251 GLY A O 1
ATOM 2090 N N . SER A 1 252 ? -21.002 -13.240 -13.398 1.00 87.56 252 SER A N 1
ATOM 2091 C CA . SER A 1 252 ? -21.318 -14.537 -14.020 1.00 87.56 252 SER A CA 1
ATOM 2092 C C . SER A 1 252 ? -22.407 -14.443 -15.099 1.00 87.56 252 SER A C 1
ATOM 2094 O O . SER A 1 252 ? -22.242 -15.021 -16.182 1.00 87.56 252 SER A O 1
ATOM 2096 N N . GLN A 1 253 ? -23.431 -13.629 -14.832 1.00 85.31 253 GLN A N 1
ATOM 2097 C CA . GLN A 1 253 ? -24.591 -13.354 -15.688 1.00 85.31 253 GLN A CA 1
ATOM 2098 C C . GLN A 1 253 ? -24.317 -12.356 -16.828 1.00 85.31 253 GLN A C 1
ATOM 2100 O O . GLN A 1 253 ? -25.208 -12.095 -17.630 1.00 85.31 253 GLN A O 1
ATOM 2105 N N . LEU A 1 254 ? -23.114 -11.773 -16.925 1.00 86.75 254 LEU A N 1
ATOM 2106 C CA . LEU A 1 254 ? -22.790 -10.852 -18.016 1.00 86.75 254 LEU A CA 1
ATOM 2107 C C . LEU A 1 254 ? -22.747 -11.594 -19.355 1.00 86.75 254 LEU A C 1
ATOM 2109 O O . LEU A 1 254 ? -21.914 -12.494 -19.562 1.00 86.75 254 LEU A O 1
ATOM 2113 N N . GLU A 1 255 ? -23.604 -11.141 -20.265 1.00 84.94 255 GLU A N 1
ATOM 2114 C CA . GLU A 1 255 ? -23.611 -11.469 -21.686 1.00 84.94 255 GLU A CA 1
ATOM 2115 C C . GLU A 1 255 ? -23.162 -10.238 -22.476 1.00 84.94 255 GLU A C 1
ATOM 2117 O O . GLU A 1 255 ? -23.810 -9.195 -22.449 1.00 84.94 255 GLU A O 1
ATOM 2122 N N . LEU A 1 256 ? -22.019 -10.352 -23.153 1.00 89.62 256 LEU A N 1
ATOM 2123 C CA . LEU A 1 256 ? -21.426 -9.243 -23.895 1.00 89.62 256 LEU A CA 1
ATOM 2124 C C . LEU A 1 256 ? -21.911 -9.267 -25.345 1.00 89.62 256 LEU A C 1
ATOM 2126 O O . LEU A 1 256 ? -21.500 -10.116 -26.140 1.00 89.62 256 LEU A O 1
ATOM 2130 N N . GLU A 1 257 ? -22.782 -8.328 -25.694 1.00 86.44 257 GLU A N 1
ATOM 2131 C CA . GLU A 1 257 ? -23.323 -8.193 -27.045 1.00 86.44 257 GLU A CA 1
ATOM 2132 C C . GLU A 1 257 ? -22.256 -7.675 -28.021 1.00 86.44 257 GLU A C 1
ATOM 2134 O O . GLU A 1 257 ? -21.493 -6.769 -27.700 1.00 86.44 257 GLU A O 1
ATOM 2139 N N . GLY A 1 258 ? -22.164 -8.263 -29.219 1.00 85.62 258 GLY A N 1
ATOM 2140 C CA . GLY A 1 258 ? -21.147 -7.899 -30.217 1.00 85.62 258 GLY A CA 1
ATOM 2141 C C . GLY A 1 258 ? -19.720 -8.360 -29.886 1.00 85.62 258 GLY A C 1
ATOM 2142 O O . GLY A 1 258 ? -18.816 -8.162 -30.700 1.00 85.62 258 GLY A O 1
ATOM 2143 N N . PHE A 1 259 ? -19.517 -8.999 -28.730 1.00 93.00 259 PHE A N 1
ATOM 2144 C CA . PHE A 1 259 ? -18.242 -9.594 -28.348 1.00 93.00 259 PHE A CA 1
ATOM 2145 C C . PHE A 1 259 ? -17.966 -10.862 -29.157 1.00 93.00 259 PHE A C 1
ATOM 2147 O O . PHE A 1 259 ? -18.849 -11.686 -29.400 1.00 93.00 259 PHE A O 1
ATOM 2154 N N . ASN A 1 260 ? -16.713 -11.052 -29.549 1.00 91.44 260 ASN A N 1
ATOM 2155 C CA . ASN A 1 260 ? -16.287 -12.202 -30.328 1.00 91.44 260 ASN A CA 1
ATOM 2156 C C . ASN A 1 260 ? -16.484 -13.517 -29.552 1.00 91.44 260 ASN A C 1
ATOM 2158 O O . ASN A 1 260 ? -15.738 -13.828 -28.622 1.00 91.44 260 ASN A O 1
ATOM 2162 N N . HIS A 1 261 ? -17.441 -14.338 -29.992 1.00 86.69 261 HIS A N 1
ATOM 2163 C CA . HIS A 1 261 ? -17.808 -15.606 -29.346 1.00 86.69 261 HIS A CA 1
ATOM 2164 C C . HIS A 1 261 ? -16.688 -16.661 -29.309 1.00 86.69 261 HIS A C 1
ATOM 2166 O O . HIS A 1 261 ? -16.771 -17.616 -28.535 1.00 86.69 261 HIS A O 1
ATOM 2172 N N . ASN A 1 262 ? -15.625 -16.499 -30.104 1.00 89.00 262 ASN A N 1
ATOM 2173 C CA . ASN A 1 262 ? -14.455 -17.380 -30.041 1.00 89.00 262 ASN A CA 1
ATOM 2174 C C . ASN A 1 262 ? -13.588 -17.124 -28.797 1.00 89.00 262 ASN A C 1
ATOM 2176 O O . ASN A 1 262 ? -12.727 -17.940 -28.464 1.00 89.00 262 ASN A O 1
ATOM 2180 N N . ILE A 1 263 ? -13.793 -15.998 -28.112 1.00 87.94 263 ILE A N 1
ATOM 2181 C CA . ILE A 1 263 ? -13.069 -15.634 -26.899 1.00 87.94 263 ILE A CA 1
ATOM 2182 C C . ILE A 1 263 ? -13.936 -16.001 -25.693 1.00 87.94 263 ILE A C 1
ATOM 2184 O O . ILE A 1 263 ? -15.068 -15.546 -25.557 1.00 87.94 263 ILE A O 1
ATOM 2188 N N . LYS A 1 264 ? -13.401 -16.819 -24.782 1.00 87.31 264 LYS A N 1
ATOM 2189 C CA . LYS A 1 264 ? -14.064 -17.148 -23.513 1.00 87.31 264 LYS A CA 1
ATOM 2190 C C . LYS A 1 264 ? -13.426 -16.372 -22.370 1.00 87.31 264 LYS A C 1
ATOM 2192 O O . LYS A 1 264 ? -12.243 -16.556 -22.083 1.00 87.31 264 LYS A O 1
ATOM 2197 N N . LEU A 1 265 ? -14.221 -15.530 -21.714 1.00 89.44 265 LEU A N 1
ATOM 2198 C CA . LEU A 1 265 ? -13.803 -14.808 -20.515 1.00 89.44 265 LEU A CA 1
ATOM 2199 C C . LEU A 1 265 ? -13.785 -15.724 -19.292 1.00 89.44 265 LEU A C 1
ATOM 2201 O O . LEU A 1 265 ? -14.663 -16.567 -19.108 1.00 89.44 265 LEU A O 1
ATOM 2205 N N . ARG A 1 266 ? -12.787 -15.523 -18.435 1.00 88.44 266 ARG A N 1
ATOM 2206 C CA . ARG A 1 266 ? -12.663 -16.192 -17.135 1.00 88.44 266 ARG A CA 1
ATOM 2207 C C . ARG A 1 266 ? -13.580 -15.545 -16.093 1.00 88.44 266 ARG A C 1
ATOM 2209 O O . ARG A 1 266 ? -13.925 -14.371 -16.250 1.00 88.44 266 ARG A O 1
ATOM 2216 N N . PRO A 1 267 ? -13.906 -16.251 -14.994 1.00 89.25 267 PRO A N 1
ATOM 2217 C CA . PRO A 1 267 ? -14.739 -15.701 -13.924 1.00 89.25 267 PRO A CA 1
ATOM 2218 C C . PRO A 1 267 ? -14.233 -14.357 -13.386 1.00 89.25 267 PRO A C 1
ATOM 2220 O O . PRO A 1 267 ? -14.992 -13.394 -13.336 1.00 89.25 267 PRO A O 1
ATOM 2223 N N . HIS A 1 268 ? -12.932 -14.238 -13.090 1.00 89.50 268 HIS A N 1
ATOM 2224 C CA . HIS A 1 268 ? -12.363 -12.982 -12.583 1.00 89.50 268 HIS A CA 1
ATOM 2225 C C . HIS A 1 268 ? -12.462 -11.832 -13.593 1.00 89.50 268 HIS A C 1
ATOM 2227 O O . HIS A 1 268 ? -12.644 -10.689 -13.197 1.00 89.50 268 HIS A O 1
ATOM 2233 N N . GLN A 1 269 ? -12.383 -12.123 -14.897 1.00 92.62 269 GLN A N 1
ATOM 2234 C CA . GLN A 1 269 ? -12.516 -11.104 -15.942 1.00 92.62 269 GLN A CA 1
ATOM 2235 C C . GLN A 1 269 ? -13.948 -10.578 -16.007 1.00 92.62 269 GLN A C 1
ATOM 2237 O O . GLN A 1 269 ? -14.149 -9.371 -16.091 1.00 92.62 269 GLN A O 1
ATOM 2242 N N . LYS A 1 270 ? -14.942 -11.470 -15.912 1.00 93.69 270 LYS A N 1
ATOM 2243 C CA . LYS A 1 270 ? -16.350 -11.072 -15.821 1.00 93.69 270 LYS A CA 1
ATOM 2244 C C . LYS A 1 270 ? -16.616 -10.232 -14.568 1.00 93.69 270 LYS A C 1
ATOM 2246 O O . LYS A 1 270 ? -17.260 -9.193 -14.671 1.00 93.69 270 LYS A O 1
ATOM 2251 N N . ASN A 1 271 ? -16.078 -10.629 -13.415 1.00 92.94 271 ASN A N 1
ATOM 2252 C CA . ASN A 1 271 ? -16.225 -9.870 -12.168 1.00 92.94 271 ASN A CA 1
ATOM 2253 C C . ASN A 1 271 ? -15.576 -8.482 -12.265 1.00 92.94 271 ASN A C 1
ATOM 2255 O O . ASN A 1 271 ? -16.181 -7.499 -11.846 1.00 92.94 271 ASN A O 1
ATOM 2259 N N . ALA A 1 272 ? -14.393 -8.383 -12.880 1.00 94.25 272 ALA A N 1
ATOM 2260 C CA . ALA A 1 272 ? -13.727 -7.108 -13.135 1.00 94.25 272 ALA A CA 1
ATOM 2261 C C . ALA A 1 272 ? -14.567 -6.197 -14.046 1.00 94.25 272 ALA A C 1
ATOM 2263 O O . ALA A 1 272 ? -14.740 -5.017 -13.744 1.00 94.25 272 ALA A O 1
ATOM 2264 N N . ILE A 1 273 ? -15.144 -6.742 -15.124 1.00 95.19 273 ILE A N 1
ATOM 2265 C CA . ILE A 1 273 ? -16.046 -5.993 -16.010 1.00 95.19 273 ILE A CA 1
ATOM 2266 C C . ILE A 1 273 ? -17.263 -5.494 -15.223 1.00 95.19 273 ILE A C 1
ATOM 2268 O O . ILE A 1 273 ? -17.573 -4.303 -15.253 1.00 95.19 273 ILE A O 1
ATOM 2272 N N . PHE A 1 274 ? -17.899 -6.365 -14.442 1.00 93.50 274 PHE A N 1
ATOM 2273 C CA . PHE A 1 274 ? -19.051 -5.998 -13.620 1.00 93.50 274 PHE A CA 1
ATOM 2274 C C . PHE A 1 274 ? -18.724 -4.898 -12.604 1.00 93.50 274 PHE A C 1
ATOM 2276 O O . PHE A 1 274 ? -19.464 -3.924 -12.473 1.00 93.50 274 PHE A O 1
ATOM 2283 N N . ARG A 1 275 ? -17.562 -4.988 -11.952 1.00 93.69 275 ARG A N 1
ATOM 2284 C CA . ARG A 1 275 ? -17.064 -3.946 -11.055 1.00 93.69 275 ARG A CA 1
ATOM 2285 C C . ARG A 1 275 ? -16.924 -2.600 -11.748 1.00 93.69 275 ARG A C 1
ATOM 2287 O O . ARG A 1 275 ? -17.388 -1.594 -11.225 1.00 93.69 275 ARG A O 1
ATOM 2294 N N . THR A 1 276 ? -16.311 -2.571 -12.930 1.00 93.81 276 THR A N 1
ATOM 2295 C CA . THR A 1 276 ? -16.137 -1.318 -13.681 1.00 93.81 276 THR A CA 1
ATOM 2296 C C . THR A 1 276 ? -17.458 -0.701 -14.131 1.00 93.81 276 THR A C 1
ATOM 2298 O O . THR A 1 276 ? -17.533 0.513 -14.284 1.00 93.81 276 THR A O 1
ATOM 2301 N N . ILE A 1 277 ? -18.509 -1.507 -14.308 1.00 91.81 277 ILE A N 1
ATOM 2302 C CA . ILE A 1 277 ? -19.864 -1.020 -14.589 1.00 91.81 277 ILE A CA 1
ATOM 2303 C C . ILE A 1 277 ? -20.446 -0.336 -13.344 1.00 91.81 277 ILE A C 1
ATOM 2305 O O . ILE A 1 277 ? -20.962 0.777 -13.460 1.00 91.81 277 ILE A O 1
ATOM 2309 N N . GLN A 1 278 ? -20.317 -0.955 -12.166 1.00 88.31 278 GLN A N 1
ATOM 2310 C CA . GLN A 1 278 ? -20.892 -0.445 -10.914 1.00 88.31 278 GLN A CA 1
ATOM 2311 C C . GLN A 1 278 ? -20.142 0.759 -10.332 1.00 88.31 278 GLN A C 1
ATOM 2313 O O . GLN A 1 278 ? -20.766 1.712 -9.871 1.00 88.31 278 GLN A O 1
ATOM 2318 N N . ASP A 1 279 ? -18.812 0.749 -10.370 1.00 91.31 279 ASP A N 1
ATOM 2319 C CA . ASP A 1 279 ? -18.005 1.799 -9.755 1.00 91.31 279 ASP A CA 1
ATOM 2320 C C . ASP A 1 279 ? -17.569 2.873 -10.753 1.00 91.31 279 ASP A C 1
ATOM 2322 O O . ASP A 1 279 ? -17.463 2.651 -11.963 1.00 91.31 279 ASP A O 1
ATOM 2326 N N . ARG A 1 280 ? -17.293 4.070 -10.225 1.00 90.31 280 ARG A N 1
ATOM 2327 C CA . ARG A 1 280 ? -16.790 5.206 -11.010 1.00 90.31 280 ARG A CA 1
ATOM 2328 C C . ARG A 1 280 ? -15.276 5.166 -11.195 1.00 90.31 280 ARG A C 1
ATOM 2330 O O . ARG A 1 280 ? -14.795 5.443 -12.288 1.00 90.31 280 ARG A O 1
ATOM 2337 N N . SER A 1 281 ? -14.548 4.789 -10.148 1.00 94.12 281 SER A N 1
ATOM 2338 C CA . SER A 1 281 ? -13.084 4.771 -10.124 1.00 94.12 281 SER A CA 1
ATOM 2339 C C . SER A 1 281 ? -12.593 3.370 -9.813 1.00 94.12 281 SER A C 1
ATOM 2341 O O . SER A 1 281 ? -12.851 2.855 -8.726 1.00 94.12 281 SER A O 1
ATOM 2343 N N . VAL A 1 282 ? -11.883 2.756 -10.759 1.00 95.25 282 VAL A N 1
ATOM 2344 C CA . VAL A 1 282 ? -11.392 1.382 -10.619 1.00 95.25 282 VAL A CA 1
ATOM 2345 C C . VAL A 1 282 ? -9.922 1.286 -11.008 1.00 95.25 282 VAL A C 1
ATOM 2347 O O . VAL A 1 282 ? -9.493 1.825 -12.023 1.00 95.25 282 VAL A O 1
ATOM 2350 N N . CYS A 1 283 ? -9.137 0.555 -10.224 1.00 95.19 283 CYS A N 1
ATOM 2351 C CA . CYS A 1 283 ? -7.790 0.130 -10.591 1.00 95.19 283 CYS A CA 1
ATOM 2352 C C . CYS A 1 283 ? -7.795 -1.381 -10.829 1.00 95.19 283 CYS A C 1
ATOM 2354 O O . CYS A 1 283 ? -7.978 -2.143 -9.887 1.00 95.19 283 CYS A O 1
ATOM 2356 N N . LEU A 1 284 ? -7.591 -1.839 -12.063 1.00 94.50 284 LEU A N 1
ATOM 2357 C CA . LEU A 1 284 ? -7.362 -3.256 -12.341 1.00 94.50 284 LEU A CA 1
ATOM 2358 C C . LEU A 1 284 ? -5.887 -3.576 -12.071 1.00 94.50 284 LEU A C 1
ATOM 2360 O O . LEU A 1 284 ? -5.049 -3.494 -12.975 1.00 94.50 284 LEU A O 1
ATOM 2364 N N . ASP A 1 285 ? -5.587 -3.930 -10.818 1.00 91.12 285 ASP A N 1
ATOM 2365 C CA . ASP A 1 285 ? -4.294 -4.445 -10.354 1.00 91.12 285 ASP A CA 1
ATOM 2366 C C . ASP A 1 285 ? -4.194 -5.954 -10.619 1.00 91.12 285 ASP A C 1
ATOM 2368 O O . ASP A 1 285 ? -4.153 -6.796 -9.718 1.00 91.12 285 ASP A O 1
ATOM 2372 N N . HIS A 1 286 ? -4.226 -6.330 -11.896 1.00 87.88 286 HIS A N 1
ATOM 2373 C CA . HIS A 1 286 ? -4.066 -7.732 -12.276 1.00 87.88 286 HIS A CA 1
ATOM 2374 C C . HIS A 1 286 ? -2.635 -8.006 -12.718 1.00 87.88 286 HIS A C 1
ATOM 2376 O O . HIS A 1 286 ? -2.031 -7.219 -13.448 1.00 87.88 286 HIS A O 1
ATOM 2382 N N . GLN A 1 287 ? -2.084 -9.161 -12.366 1.00 79.19 287 GLN A N 1
ATOM 2383 C CA . GLN A 1 287 ? -0.747 -9.545 -12.811 1.00 79.19 287 GLN A CA 1
ATOM 2384 C C . GLN A 1 287 ? -0.652 -9.641 -14.349 1.00 79.19 287 GLN A C 1
ATOM 2386 O O . GLN A 1 287 ? -1.648 -9.764 -15.074 1.00 79.19 287 GLN A O 1
ATOM 2391 N N . VAL A 1 288 ? 0.565 -9.526 -14.887 1.00 75.75 288 VAL A N 1
ATOM 2392 C CA . VAL A 1 288 ? 0.819 -9.645 -16.331 1.00 75.75 288 VAL A CA 1
ATOM 2393 C C . VAL A 1 288 ? 0.275 -10.986 -16.843 1.00 75.75 288 VAL A C 1
ATOM 2395 O O . VAL A 1 288 ? 0.562 -12.034 -16.282 1.00 75.75 288 VAL A O 1
ATOM 2398 N N . GLY A 1 289 ? -0.525 -10.950 -17.914 1.00 74.19 289 GLY A N 1
ATOM 2399 C CA . GLY A 1 289 ? -1.157 -12.145 -18.492 1.00 74.19 289 GLY A CA 1
ATOM 2400 C C . GLY A 1 289 ? -2.551 -12.489 -17.944 1.00 74.19 289 GLY A C 1
ATOM 2401 O O . GLY A 1 289 ? -3.235 -13.318 -18.544 1.00 74.19 289 GLY A O 1
ATOM 2402 N N . ALA A 1 290 ? -3.029 -11.813 -16.893 1.00 82.38 290 ALA A N 1
ATOM 2403 C CA . ALA A 1 290 ? -4.368 -12.028 -16.329 1.00 82.38 290 ALA A CA 1
ATOM 2404 C C . ALA A 1 290 ? -5.528 -11.555 -17.234 1.00 82.38 290 ALA A C 1
ATOM 2406 O O . ALA A 1 290 ? -6.672 -11.957 -17.019 1.00 82.38 290 ALA A O 1
ATOM 2407 N N . GLY A 1 291 ? -5.234 -10.752 -18.267 1.00 85.44 291 GLY A N 1
ATOM 2408 C CA . GLY A 1 291 ? -6.200 -10.322 -19.287 1.00 85.44 291 GLY A CA 1
ATOM 2409 C C . GLY A 1 291 ? -6.773 -8.909 -19.121 1.00 85.44 291 GLY A C 1
ATOM 2410 O O . GLY A 1 291 ? -7.884 -8.673 -19.585 1.00 85.44 291 GLY A O 1
ATOM 2411 N N . LYS A 1 292 ? -6.027 -7.976 -18.503 1.00 90.81 292 LYS A N 1
ATOM 2412 C CA . LYS A 1 292 ? -6.441 -6.575 -18.253 1.00 90.81 292 LYS A CA 1
ATOM 2413 C C . LYS A 1 292 ? -6.958 -5.839 -19.486 1.00 90.81 292 LYS A C 1
ATOM 2415 O O . LYS A 1 292 ? -8.005 -5.212 -19.412 1.00 90.81 292 LYS A O 1
ATOM 2420 N N . THR A 1 293 ? -6.240 -5.935 -20.606 1.00 92.06 293 THR A N 1
ATOM 2421 C CA . THR A 1 293 ? -6.601 -5.273 -21.870 1.00 92.06 293 THR A CA 1
ATOM 2422 C C . THR A 1 293 ? -7.988 -5.702 -22.338 1.00 92.06 293 THR A C 1
ATOM 2424 O O . THR A 1 293 ? -8.838 -4.861 -22.608 1.00 92.06 293 THR A O 1
ATOM 2427 N N . LEU A 1 294 ? -8.253 -7.012 -22.339 1.00 92.69 294 LEU A N 1
ATOM 2428 C CA . LEU A 1 294 ? -9.547 -7.560 -22.732 1.00 92.69 294 LEU A CA 1
ATOM 2429 C C . LEU A 1 294 ? -10.665 -7.137 -21.769 1.00 92.69 294 LEU A C 1
ATOM 2431 O O . LEU A 1 294 ? -11.751 -6.794 -22.228 1.00 92.69 294 LEU A O 1
ATOM 2435 N N . CYS A 1 295 ? -10.395 -7.118 -20.456 1.00 94.88 295 CYS A N 1
ATOM 2436 C CA . CYS A 1 295 ? -11.342 -6.595 -19.468 1.00 94.88 295 CYS A CA 1
ATOM 2437 C C . CYS A 1 295 ? -11.677 -5.129 -19.755 1.00 94.88 295 CYS A C 1
ATOM 2439 O O . CYS A 1 295 ? -12.847 -4.797 -19.851 1.00 94.88 295 CYS A O 1
ATOM 2441 N N . ALA A 1 296 ? -10.673 -4.272 -19.963 1.00 95.94 296 ALA A N 1
ATOM 2442 C CA . ALA A 1 296 ? -10.872 -2.848 -20.221 1.00 95.94 296 ALA A CA 1
ATOM 2443 C C . ALA A 1 296 ? -11.691 -2.579 -21.497 1.00 95.94 296 ALA A C 1
ATOM 2445 O O . ALA A 1 296 ? -12.587 -1.735 -21.484 1.00 95.94 296 ALA A O 1
ATOM 2446 N N . ILE A 1 297 ? -11.422 -3.320 -22.579 1.00 96.38 297 ILE A N 1
ATOM 2447 C CA . ILE A 1 297 ? -12.170 -3.220 -23.842 1.00 96.38 297 ILE A CA 1
ATOM 2448 C C . ILE A 1 297 ? -13.632 -3.641 -23.639 1.00 96.38 297 ILE A C 1
ATOM 2450 O O . ILE A 1 297 ? -14.544 -2.903 -24.008 1.00 96.38 297 ILE A O 1
ATOM 2454 N N . ALA A 1 298 ? -13.864 -4.799 -23.013 1.00 95.69 298 ALA A N 1
ATOM 2455 C CA . ALA A 1 298 ? -15.212 -5.287 -22.728 1.00 95.69 298 ALA A CA 1
ATOM 2456 C C . ALA A 1 298 ? -15.983 -4.339 -21.798 1.00 95.69 298 ALA A C 1
ATOM 2458 O O . ALA A 1 298 ? -17.134 -4.010 -22.070 1.00 95.69 298 ALA A O 1
ATOM 2459 N N . SER A 1 299 ? -15.332 -3.826 -20.753 1.00 95.12 299 SER A N 1
ATOM 2460 C CA . SER A 1 299 ? -15.882 -2.805 -19.862 1.00 95.12 299 SER A CA 1
ATOM 2461 C C . SER A 1 299 ? -16.266 -1.527 -20.597 1.00 95.12 299 SER A C 1
ATOM 2463 O O . SER A 1 299 ? -17.297 -0.937 -20.291 1.00 95.12 299 SER A O 1
ATOM 2465 N N . CYS A 1 300 ? -15.440 -1.066 -21.538 1.00 94.94 300 CYS A N 1
ATOM 2466 C CA . CYS A 1 300 ? -15.713 0.128 -22.333 1.00 94.94 300 CYS A CA 1
ATOM 2467 C C . CYS A 1 300 ? -16.987 -0.046 -23.172 1.00 94.94 300 CYS A C 1
ATOM 2469 O O . CYS A 1 300 ? -17.916 0.755 -23.054 1.00 94.94 300 CYS A O 1
ATOM 2471 N N . MET A 1 301 ? -17.057 -1.124 -23.956 1.00 94.88 301 MET A N 1
ATOM 2472 C CA . MET A 1 301 ? -18.190 -1.388 -24.845 1.00 94.88 301 MET A CA 1
ATOM 2473 C C . MET A 1 301 ? -19.482 -1.650 -24.074 1.00 94.88 301 MET A C 1
ATOM 2475 O O . MET A 1 301 ? -20.530 -1.122 -24.441 1.00 94.88 301 MET A O 1
ATOM 2479 N N . GLU A 1 302 ? -19.413 -2.410 -22.981 1.00 94.06 302 GLU A N 1
ATOM 2480 C CA . GLU A 1 302 ? -20.599 -2.748 -22.196 1.00 94.06 302 GLU A CA 1
ATOM 2481 C C . GLU A 1 302 ? -21.182 -1.523 -21.480 1.00 94.06 302 GLU A C 1
ATOM 2483 O O . GLU A 1 302 ? -22.391 -1.302 -21.502 1.00 94.06 302 GLU A O 1
ATOM 2488 N N . GLN A 1 303 ? -20.330 -0.655 -20.927 1.00 93.06 303 GLN A N 1
ATOM 2489 C CA . GLN A 1 303 ? -20.788 0.606 -20.338 1.00 93.06 303 GLN A CA 1
ATOM 2490 C C . GLN A 1 303 ? -21.376 1.556 -21.382 1.00 93.06 303 GLN A C 1
ATOM 2492 O O . GLN A 1 303 ? -22.356 2.243 -21.086 1.00 93.06 303 GLN A O 1
ATOM 2497 N N . LYS A 1 304 ? -20.821 1.576 -22.602 1.00 92.19 304 LYS A N 1
ATOM 2498 C CA . LYS A 1 304 ? -21.381 2.363 -23.705 1.00 92.19 304 LYS A CA 1
ATOM 2499 C C . LYS A 1 304 ? -22.748 1.844 -24.140 1.00 92.19 304 LYS A C 1
ATOM 2501 O O . LYS A 1 304 ? -23.686 2.626 -24.274 1.00 92.19 304 LYS A O 1
ATOM 2506 N N . ARG A 1 305 ? -22.890 0.525 -24.274 1.00 90.44 305 ARG A N 1
ATOM 2507 C CA . ARG A 1 305 ? -24.160 -0.147 -24.584 1.00 90.44 305 ARG A CA 1
ATOM 2508 C C . ARG A 1 305 ? -25.245 0.164 -23.550 1.00 90.44 305 ARG A C 1
ATOM 2510 O O . ARG A 1 305 ? -26.386 0.418 -23.920 1.00 90.44 305 ARG A O 1
ATOM 2517 N N . MET A 1 306 ? -24.879 0.189 -22.267 1.00 88.56 306 MET A N 1
ATOM 2518 C CA . MET A 1 306 ? -25.776 0.540 -21.157 1.00 88.56 306 MET A CA 1
ATOM 2519 C C . MET A 1 306 ? -26.062 2.049 -21.034 1.00 88.56 306 MET A C 1
ATOM 2521 O O . MET A 1 306 ? -26.857 2.443 -20.183 1.00 88.56 306 MET A O 1
ATOM 2525 N N . GLY A 1 307 ? -25.416 2.904 -21.836 1.00 88.75 307 GLY A N 1
ATOM 2526 C CA . GLY A 1 307 ? -25.556 4.361 -21.752 1.00 88.75 307 GLY A CA 1
ATOM 2527 C C . GLY A 1 307 ? -24.913 4.991 -20.510 1.00 88.75 307 GLY A C 1
ATOM 2528 O O . GLY A 1 307 ? -25.227 6.129 -20.176 1.00 88.75 307 GLY A O 1
ATOM 2529 N N . LEU A 1 308 ? -24.023 4.268 -19.818 1.00 89.75 308 LEU A N 1
ATOM 2530 C CA . LEU A 1 308 ? -23.287 4.766 -18.646 1.00 89.75 308 LEU A CA 1
ATOM 2531 C C . LEU A 1 308 ? -22.084 5.634 -19.035 1.00 89.75 308 LEU A C 1
ATOM 2533 O O . LEU A 1 308 ? -21.612 6.436 -18.234 1.00 89.75 308 LEU A O 1
ATOM 2537 N N . VAL A 1 309 ? -21.568 5.424 -20.244 1.00 92.75 309 VAL A N 1
ATOM 2538 C CA . VAL A 1 309 ? -20.417 6.120 -20.822 1.00 92.75 309 VAL A CA 1
ATOM 2539 C C . VAL A 1 309 ? -20.747 6.433 -22.276 1.00 92.75 309 VAL A C 1
ATOM 2541 O O . VAL A 1 309 ? -21.273 5.583 -22.986 1.00 92.75 309 VAL A O 1
ATOM 2544 N N . ASN A 1 310 ? -20.425 7.631 -22.745 1.00 90.50 310 ASN A N 1
ATOM 2545 C CA . ASN A 1 310 ? -20.621 8.025 -24.133 1.00 90.50 310 ASN A CA 1
ATOM 2546 C C . ASN A 1 310 ? -19.340 7.844 -24.961 1.00 90.50 310 ASN A C 1
ATOM 2548 O O . ASN A 1 310 ? -19.380 7.273 -26.053 1.00 90.50 310 ASN A O 1
ATOM 2552 N N . LYS A 1 311 ? -18.195 8.312 -24.448 1.00 93.31 311 LYS A N 1
ATOM 2553 C CA . LYS A 1 311 ? -16.924 8.331 -25.183 1.00 93.31 311 LYS A CA 1
ATOM 2554 C C . LYS A 1 311 ? -15.750 8.067 -24.248 1.00 93.31 311 LYS A C 1
ATOM 2556 O O . LYS A 1 311 ? -15.410 8.875 -23.384 1.00 93.31 311 LYS A O 1
ATOM 2561 N N . THR A 1 312 ? -15.088 6.935 -24.475 1.00 95.94 312 THR A N 1
ATOM 2562 C CA . THR A 1 312 ? -13.919 6.529 -23.689 1.00 95.94 312 THR A CA 1
ATOM 2563 C C . THR A 1 312 ? -12.620 6.995 -24.341 1.00 95.94 312 THR A C 1
ATOM 2565 O O . THR A 1 312 ? -12.389 6.731 -25.521 1.00 95.94 312 THR A O 1
ATOM 2568 N N . LEU A 1 313 ? -11.737 7.620 -23.562 1.00 96.50 313 LEU A N 1
ATOM 2569 C CA . LEU A 1 313 ? -10.345 7.859 -23.939 1.00 96.50 313 LEU A CA 1
ATOM 2570 C C . LEU A 1 313 ? -9.450 6.795 -23.293 1.00 96.50 313 LEU A C 1
ATOM 2572 O O . LEU A 1 313 ? -9.462 6.638 -22.075 1.00 96.50 313 LEU A O 1
ATOM 2576 N N . ILE A 1 314 ? -8.658 6.086 -24.094 1.00 97.00 314 ILE A N 1
ATOM 2577 C CA . ILE A 1 314 ? -7.706 5.065 -23.649 1.00 97.00 314 ILE A CA 1
ATOM 2578 C C . ILE A 1 314 ? -6.292 5.572 -23.927 1.00 97.00 314 ILE A C 1
ATOM 2580 O O . ILE A 1 314 ? -5.888 5.719 -25.080 1.00 97.00 314 ILE A O 1
ATOM 2584 N N . ALA A 1 315 ? -5.534 5.838 -22.870 1.00 95.00 315 ALA A N 1
ATOM 2585 C CA . ALA A 1 315 ? -4.142 6.249 -22.950 1.00 95.00 315 ALA A CA 1
ATOM 2586 C C . ALA A 1 315 ? -3.222 5.047 -22.706 1.00 95.00 315 ALA A C 1
ATOM 2588 O O . ALA A 1 315 ? -3.344 4.378 -21.682 1.00 95.00 315 ALA A O 1
ATOM 2589 N N . VAL A 1 316 ? -2.312 4.777 -23.645 1.00 91.69 316 VAL A N 1
ATOM 2590 C CA . VAL A 1 316 ? -1.436 3.592 -23.618 1.00 91.69 316 VAL A CA 1
ATOM 2591 C C . VAL A 1 316 ? 0.026 3.952 -23.911 1.00 91.69 316 VAL A C 1
ATOM 2593 O O . VAL A 1 316 ? 0.302 5.012 -24.482 1.00 91.69 316 VAL A O 1
ATOM 2596 N N . PRO A 1 317 ? 1.010 3.101 -23.556 1.00 85.69 317 PRO A N 1
ATOM 2597 C CA . PRO A 1 317 ? 2.393 3.280 -23.995 1.00 85.69 317 PRO A CA 1
ATOM 2598 C C . PRO A 1 317 ? 2.513 3.410 -25.520 1.00 85.69 317 PRO A C 1
ATOM 2600 O O . PRO A 1 317 ? 1.795 2.746 -26.263 1.00 85.69 317 PRO A O 1
ATOM 2603 N N . ASN A 1 318 ? 3.440 4.250 -25.992 1.00 80.31 318 ASN A N 1
ATOM 2604 C CA . ASN A 1 318 ? 3.523 4.651 -27.403 1.00 80.31 318 ASN A CA 1
ATOM 2605 C C . ASN A 1 318 ? 3.616 3.468 -28.378 1.00 80.31 318 ASN A C 1
ATOM 2607 O O . ASN A 1 318 ? 2.990 3.494 -29.430 1.00 80.31 318 ASN A O 1
ATOM 2611 N N . HIS A 1 319 ? 4.364 2.425 -28.022 1.00 74.44 319 HIS A N 1
ATOM 2612 C CA . HIS A 1 319 ? 4.548 1.228 -28.846 1.00 74.44 319 HIS A CA 1
ATOM 2613 C C . HIS A 1 319 ? 3.361 0.251 -28.803 1.00 74.44 319 HIS A C 1
ATOM 2615 O O . HIS A 1 319 ? 3.351 -0.717 -29.557 1.00 74.44 319 HIS A O 1
ATOM 2621 N N . LEU A 1 320 ? 2.364 0.486 -27.941 1.00 82.19 320 LEU A N 1
ATOM 2622 C CA . LEU A 1 320 ? 1.210 -0.399 -27.749 1.00 82.19 320 LEU A CA 1
ATOM 2623 C C . LEU A 1 320 ? -0.082 0.101 -28.408 1.00 82.19 320 LEU A C 1
ATOM 2625 O O . LEU A 1 320 ? -1.061 -0.638 -28.406 1.00 82.19 320 LEU A O 1
ATOM 2629 N N . THR A 1 321 ? -0.117 1.304 -28.990 1.00 86.94 321 THR A N 1
ATOM 2630 C CA . THR A 1 321 ? -1.340 1.885 -29.589 1.00 86.94 321 THR A CA 1
ATOM 2631 C C . THR A 1 321 ? -1.963 0.977 -30.651 1.00 86.94 321 THR A C 1
ATOM 2633 O O . THR A 1 321 ? -3.151 0.670 -30.577 1.00 86.94 321 THR A O 1
ATOM 2636 N N . LYS A 1 322 ? -1.152 0.481 -31.595 1.00 85.06 322 LYS A N 1
ATOM 2637 C CA . LYS A 1 322 ? -1.597 -0.452 -32.646 1.00 85.06 322 LYS A CA 1
ATOM 2638 C C . LYS A 1 322 ? -2.047 -1.789 -32.070 1.00 85.06 322 LYS A C 1
ATOM 2640 O O . LYS A 1 322 ? -3.122 -2.260 -32.413 1.00 85.06 322 LYS A O 1
ATOM 2645 N N . GLN A 1 323 ? -1.275 -2.347 -31.135 1.00 84.69 323 GLN A N 1
ATOM 2646 C CA . GLN A 1 323 ? -1.617 -3.609 -30.473 1.00 84.69 323 GLN A CA 1
ATOM 2647 C C . GLN A 1 323 ? -2.958 -3.519 -29.730 1.00 84.69 323 GLN A C 1
ATOM 2649 O O . GLN A 1 323 ? -3.750 -4.456 -29.774 1.00 84.69 323 GLN A O 1
ATOM 2654 N N . TRP A 1 324 ? -3.220 -2.398 -29.055 1.00 91.56 324 TRP A N 1
ATOM 2655 C CA . TRP A 1 324 ? -4.503 -2.136 -28.409 1.00 91.56 324 TRP A CA 1
ATOM 2656 C C . TRP A 1 324 ? -5.640 -2.024 -29.425 1.00 91.56 324 TRP A C 1
ATOM 2658 O O . TRP A 1 324 ? -6.697 -2.600 -29.192 1.00 91.56 324 TRP A O 1
ATOM 2668 N N . GLY A 1 325 ? -5.419 -1.343 -30.554 1.00 91.94 325 GLY A N 1
ATOM 2669 C CA . GLY A 1 325 ? -6.379 -1.289 -31.659 1.00 91.94 325 GLY A CA 1
ATOM 2670 C C . GLY A 1 325 ? -6.725 -2.677 -32.206 1.00 91.94 325 GLY A C 1
ATOM 2671 O O . GLY A 1 325 ? -7.900 -3.029 -32.280 1.00 91.94 325 GLY A O 1
ATOM 2672 N N . ASP A 1 326 ? -5.712 -3.490 -32.510 1.00 90.56 326 ASP A N 1
ATOM 2673 C CA . ASP A 1 326 ? -5.886 -4.856 -33.016 1.00 90.56 326 ASP A CA 1
ATOM 2674 C C . ASP A 1 326 ? -6.647 -5.742 -32.018 1.00 90.56 326 ASP A C 1
ATOM 2676 O O . ASP A 1 326 ? -7.559 -6.476 -32.403 1.00 90.56 326 ASP A O 1
ATOM 2680 N N . GLU A 1 327 ? -6.317 -5.662 -30.724 1.00 91.81 327 GLU A N 1
ATOM 2681 C CA . GLU A 1 327 ? -7.019 -6.417 -29.680 1.00 91.81 327 GLU A CA 1
ATOM 2682 C C . GLU A 1 327 ? -8.466 -5.921 -29.499 1.00 91.81 327 GLU A C 1
ATOM 2684 O O . GLU A 1 327 ? -9.364 -6.731 -29.258 1.00 91.81 327 GLU A O 1
ATOM 2689 N N . PHE A 1 328 ? -8.722 -4.620 -29.688 1.00 95.31 328 PHE A N 1
ATOM 2690 C CA . PHE A 1 328 ? -10.072 -4.053 -29.675 1.00 95.31 328 PHE A CA 1
ATOM 2691 C C . PHE A 1 328 ? -10.919 -4.630 -30.808 1.00 95.31 328 PHE A C 1
ATOM 2693 O O . PHE A 1 328 ? -11.986 -5.178 -30.539 1.00 95.31 328 PHE A O 1
ATOM 2700 N N . TYR A 1 329 ? -10.431 -4.600 -32.052 1.00 94.69 329 TYR A N 1
ATOM 2701 C CA . TYR A 1 329 ? -11.141 -5.179 -33.199 1.00 94.69 329 TYR A CA 1
ATOM 2702 C C . TYR A 1 329 ? -11.251 -6.706 -33.116 1.00 94.69 329 TYR A C 1
ATOM 2704 O O . TYR A 1 329 ? -12.237 -7.289 -33.566 1.00 94.69 329 TYR A O 1
ATOM 2712 N N . ARG A 1 330 ? -10.278 -7.381 -32.494 1.00 94.00 330 ARG A N 1
ATOM 2713 C CA . ARG A 1 330 ? -10.363 -8.817 -32.212 1.00 94.00 330 ARG A CA 1
ATOM 2714 C C . ARG A 1 330 ? -11.506 -9.139 -31.247 1.00 94.00 330 ARG A C 1
ATOM 2716 O O . ARG A 1 330 ? -12.188 -10.148 -31.445 1.00 94.00 330 ARG A O 1
ATOM 2723 N N . ALA A 1 331 ? -11.686 -8.326 -30.206 1.00 94.44 331 ALA A N 1
ATOM 2724 C CA . ALA A 1 331 ? -12.748 -8.487 -29.219 1.00 94.44 331 ALA A CA 1
ATOM 2725 C C . ALA A 1 331 ? -14.116 -8.035 -29.756 1.00 94.44 331 ALA A C 1
ATOM 2727 O O . ALA A 1 331 ? -15.101 -8.738 -29.548 1.00 94.44 331 ALA A O 1
ATOM 2728 N N . TYR A 1 332 ? -14.163 -6.916 -30.483 1.00 95.69 332 TYR A N 1
ATOM 2729 C CA . TYR A 1 332 ? -15.364 -6.308 -31.060 1.00 95.69 332 TYR A CA 1
ATOM 2730 C C . TYR A 1 332 ? -15.109 -5.873 -32.513 1.00 95.69 332 TYR A C 1
ATOM 2732 O O . TYR A 1 332 ? -14.730 -4.727 -32.762 1.00 95.69 332 TYR A O 1
ATOM 2740 N N . PRO A 1 333 ? -15.360 -6.753 -33.498 1.00 92.88 333 PRO A N 1
ATOM 2741 C CA . PRO A 1 333 ? -15.063 -6.472 -34.907 1.00 92.88 333 PRO A CA 1
ATOM 2742 C C . PRO A 1 333 ? -15.796 -5.264 -35.507 1.00 92.88 333 PRO A C 1
ATOM 2744 O O . PRO A 1 333 ? -15.310 -4.678 -36.468 1.00 92.88 333 PRO A O 1
ATOM 2747 N N . ASN A 1 334 ? -16.954 -4.894 -34.949 1.00 92.00 334 ASN A N 1
ATOM 2748 C CA . ASN A 1 334 ? -17.809 -3.812 -35.453 1.00 92.00 334 ASN A CA 1
ATOM 2749 C C . ASN A 1 334 ? -17.654 -2.487 -34.679 1.00 92.00 334 ASN A C 1
ATOM 2751 O O . ASN A 1 334 ? -18.455 -1.578 -34.889 1.00 92.00 334 ASN A O 1
ATOM 2755 N N . ALA A 1 335 ? -16.692 -2.377 -33.756 1.00 93.62 335 ALA A N 1
ATOM 2756 C CA . ALA A 1 335 ? -16.520 -1.173 -32.942 1.00 93.62 335 ALA A CA 1
ATOM 2757 C C . ALA A 1 335 ? -15.963 0.007 -33.760 1.00 93.62 335 ALA A C 1
ATOM 2759 O O . ALA A 1 335 ? -15.057 -0.158 -34.574 1.00 93.62 335 ALA A O 1
ATOM 2760 N N . ASN A 1 336 ? -16.463 1.218 -33.509 1.00 94.06 336 ASN A N 1
ATOM 2761 C CA . ASN A 1 336 ? -15.962 2.452 -34.109 1.00 94.06 336 ASN A CA 1
ATOM 2762 C C . ASN A 1 336 ? -14.845 3.056 -33.244 1.00 94.06 336 ASN A C 1
ATOM 2764 O O . ASN A 1 336 ? -15.102 3.896 -32.374 1.00 94.06 336 ASN A O 1
ATOM 2768 N N . VAL A 1 337 ? -13.603 2.622 -33.468 1.00 94.56 337 VAL A N 1
ATOM 2769 C CA . VAL A 1 337 ? -12.444 3.013 -32.650 1.00 94.56 337 VAL A CA 1
ATOM 2770 C C . VAL A 1 337 ? -11.480 3.896 -33.434 1.00 94.56 337 VAL A C 1
ATOM 2772 O O . VAL A 1 337 ? -10.979 3.509 -34.490 1.00 94.56 337 VAL A O 1
ATOM 2775 N N . LEU A 1 338 ? -11.152 5.062 -32.872 1.00 94.12 338 LEU A N 1
ATOM 2776 C CA . LEU A 1 338 ? -10.095 5.926 -33.393 1.00 94.12 338 LEU A CA 1
ATOM 2777 C C . LEU A 1 338 ? -8.754 5.544 -32.761 1.00 94.12 338 LEU A C 1
ATOM 2779 O O . LEU A 1 338 ? -8.574 5.712 -31.558 1.00 94.12 338 LEU A O 1
ATOM 2783 N N . VAL A 1 339 ? -7.800 5.074 -33.567 1.00 91.81 339 VAL A N 1
ATOM 2784 C CA . VAL A 1 339 ? -6.427 4.780 -33.124 1.00 91.81 339 VAL A CA 1
ATOM 2785 C C . VAL A 1 339 ? -5.492 5.864 -33.642 1.00 91.81 339 VAL A C 1
ATOM 2787 O O . VAL A 1 339 ? -5.343 6.030 -34.852 1.00 91.81 339 VAL A O 1
ATOM 2790 N N . VAL A 1 340 ? -4.855 6.598 -32.732 1.00 85.81 340 VAL A N 1
ATOM 2791 C CA . VAL A 1 340 ? -3.918 7.673 -33.077 1.00 85.81 340 VAL A CA 1
ATOM 2792 C C . VAL A 1 340 ? -2.490 7.127 -33.054 1.00 85.81 340 VAL A C 1
ATOM 2794 O O . VAL A 1 340 ? -1.989 6.718 -32.003 1.00 85.81 340 VAL A O 1
ATOM 2797 N N . ASP A 1 341 ? -1.836 7.094 -34.220 1.00 68.38 341 ASP A N 1
ATOM 2798 C CA . ASP A 1 341 ? -0.438 6.658 -34.343 1.00 68.38 341 ASP A CA 1
ATOM 2799 C C . ASP A 1 341 ? 0.522 7.724 -33.781 1.00 68.38 341 ASP A C 1
ATOM 2801 O O . ASP A 1 341 ? 0.237 8.918 -33.775 1.00 68.38 341 ASP A O 1
ATOM 2805 N N . SER A 1 342 ? 1.681 7.292 -33.291 1.00 60.53 342 SER A N 1
ATOM 2806 C CA . SER A 1 342 ? 2.612 8.102 -32.505 1.00 60.53 342 SER A CA 1
ATOM 2807 C C . SER A 1 342 ? 3.498 9.048 -33.326 1.00 60.53 342 SER A C 1
ATOM 2809 O O . SER A 1 342 ? 4.520 9.492 -32.805 1.00 60.53 342 SER A O 1
ATOM 2811 N N . LYS A 1 343 ? 3.190 9.300 -34.604 1.00 54.94 343 LYS A N 1
ATOM 2812 C CA . LYS A 1 343 ? 4.010 10.179 -35.450 1.00 54.94 343 LYS A CA 1
ATOM 2813 C C . LYS A 1 343 ? 3.641 11.634 -35.175 1.00 54.94 343 LYS A C 1
ATOM 2815 O O . LYS A 1 343 ? 2.465 11.977 -35.177 1.00 54.94 343 LYS A O 1
ATOM 2820 N N . ASP A 1 344 ? 4.658 12.437 -34.883 1.00 52.22 344 ASP A N 1
ATOM 2821 C CA . ASP A 1 344 ? 4.579 13.808 -34.381 1.00 52.22 344 ASP A CA 1
ATOM 2822 C C . ASP A 1 344 ? 3.542 14.672 -35.114 1.00 52.22 344 ASP A C 1
ATOM 2824 O O . ASP A 1 344 ? 3.801 15.208 -36.186 1.00 52.22 344 ASP A O 1
ATOM 2828 N N . THR A 1 345 ? 2.360 14.832 -34.508 1.00 60.72 345 THR A N 1
ATOM 2829 C CA . THR A 1 345 ? 1.360 15.788 -34.999 1.00 60.72 345 THR A CA 1
ATOM 2830 C C . THR A 1 345 ? 1.819 17.215 -34.714 1.00 60.72 345 THR A C 1
ATOM 2832 O O . THR A 1 345 ? 2.024 17.612 -33.553 1.00 60.72 345 THR A O 1
ATOM 2835 N N . THR A 1 346 ? 1.941 18.005 -35.778 1.00 72.31 346 THR A N 1
ATOM 2836 C CA . THR A 1 346 ? 2.060 19.462 -35.691 1.00 72.31 346 THR A CA 1
ATOM 2837 C C . THR A 1 346 ? 0.886 20.043 -34.892 1.00 72.31 346 THR A C 1
ATOM 2839 O O . THR A 1 346 ? -0.167 19.420 -34.752 1.00 72.31 346 THR A O 1
ATOM 2842 N N . GLU A 1 347 ? 1.034 21.256 -34.354 1.00 71.88 347 GLU A N 1
ATOM 2843 C CA . GLU A 1 347 ? -0.024 21.922 -33.570 1.00 71.88 347 GLU A CA 1
ATOM 2844 C C . GLU A 1 347 ? -1.361 21.993 -34.335 1.00 71.88 347 GLU A C 1
ATOM 2846 O O . GLU A 1 347 ? -2.415 21.705 -33.773 1.00 71.88 347 GLU A O 1
ATOM 2851 N N . LYS A 1 348 ? -1.307 22.235 -35.652 1.00 75.88 348 LYS A N 1
ATOM 2852 C CA . LYS A 1 348 ? -2.483 22.241 -36.535 1.00 75.88 348 LYS A CA 1
ATOM 2853 C C . LYS A 1 348 ? -3.127 20.865 -36.700 1.00 75.88 348 LYS A C 1
ATOM 2855 O O . LYS A 1 348 ? -4.346 20.747 -36.632 1.00 75.88 348 LYS A O 1
ATOM 2860 N N . GLU A 1 349 ? -2.336 19.819 -36.928 1.00 78.25 349 GLU A N 1
ATOM 2861 C CA . GLU A 1 349 ? -2.855 18.447 -37.058 1.00 78.25 349 GLU A CA 1
ATOM 2862 C C . GLU A 1 349 ? -3.479 17.961 -35.753 1.00 78.25 349 GLU A C 1
ATOM 2864 O O . GLU A 1 349 ? -4.476 17.243 -35.757 1.00 78.25 349 GLU A O 1
ATOM 2869 N N . ARG A 1 350 ? -2.929 18.409 -34.626 1.00 78.56 350 ARG A N 1
ATOM 2870 C CA . ARG A 1 350 ? -3.469 18.136 -33.302 1.00 78.56 350 ARG A CA 1
ATOM 2871 C C . ARG A 1 350 ? -4.802 18.836 -33.067 1.00 78.56 350 ARG A C 1
ATOM 2873 O O . ARG A 1 350 ? -5.728 18.199 -32.577 1.00 78.56 350 ARG A O 1
ATOM 2880 N N . GLU A 1 351 ? -4.942 20.102 -33.461 1.00 80.50 351 GLU A N 1
ATOM 2881 C CA . GLU A 1 351 ? -6.244 20.779 -33.426 1.00 80.50 351 GLU A CA 1
ATOM 2882 C C . GLU A 1 351 ? -7.282 20.075 -34.306 1.00 80.50 351 GLU A C 1
ATOM 2884 O O . GLU A 1 351 ? -8.434 19.923 -33.895 1.00 80.50 351 GLU A O 1
ATOM 2889 N N . LEU A 1 352 ? -6.890 19.602 -35.493 1.00 82.81 352 LEU A N 1
ATOM 2890 C CA . LEU A 1 352 ? -7.770 18.812 -36.358 1.00 82.81 352 LEU A CA 1
ATOM 2891 C C . LEU A 1 352 ? -8.180 17.496 -35.691 1.00 82.81 352 LEU A C 1
ATOM 2893 O O . LEU A 1 352 ? -9.366 17.170 -35.682 1.00 82.81 352 LEU A O 1
ATOM 2897 N N . LEU A 1 353 ? -7.235 16.780 -35.077 1.00 85.75 353 LEU A N 1
ATOM 2898 C CA . LEU A 1 353 ? -7.504 15.555 -34.324 1.00 85.75 353 LEU A CA 1
ATOM 2899 C C . LEU A 1 353 ? -8.484 15.809 -33.171 1.00 85.75 353 LEU A C 1
ATOM 2901 O O . LEU A 1 353 ? -9.428 15.048 -32.977 1.00 85.75 353 LEU A O 1
ATOM 2905 N N . TYR A 1 354 ? -8.296 16.887 -32.413 1.00 86.88 354 TYR A N 1
ATOM 2906 C CA . TYR A 1 354 ? -9.150 17.221 -31.272 1.00 86.88 354 TYR A CA 1
ATOM 2907 C C . TYR A 1 354 ? -10.567 17.593 -31.714 1.00 86.88 354 TYR A C 1
ATOM 2909 O O . TYR A 1 354 ? -11.542 17.103 -31.144 1.00 86.88 354 TYR A O 1
ATOM 2917 N N . ASN A 1 355 ? -10.697 18.370 -32.793 1.00 85.62 355 ASN A N 1
ATOM 2918 C CA . ASN A 1 355 ? -11.984 18.641 -33.432 1.00 85.62 355 ASN A CA 1
ATOM 2919 C C . ASN A 1 355 ? -12.642 17.362 -33.968 1.00 85.62 355 ASN A C 1
ATOM 2921 O O . ASN A 1 355 ? -13.856 17.190 -33.850 1.00 85.62 355 ASN A O 1
ATOM 2925 N N . GLN A 1 356 ? -11.858 16.451 -34.547 1.00 89.00 356 GLN A N 1
ATOM 2926 C CA . GLN A 1 356 ? -12.347 15.161 -35.020 1.00 89.00 356 GLN A CA 1
ATOM 2927 C C . GLN A 1 356 ? -12.870 14.316 -33.856 1.00 89.00 356 GLN A C 1
ATOM 2929 O O . GLN A 1 356 ? -13.937 13.718 -33.987 1.00 89.00 356 GLN A O 1
ATOM 2934 N N . ILE A 1 357 ? -12.165 14.280 -32.723 1.00 90.81 357 ILE A N 1
ATOM 2935 C CA . ILE A 1 357 ? -12.619 13.586 -31.514 1.00 90.81 357 ILE A CA 1
ATOM 2936 C C . ILE A 1 357 ? -13.913 14.217 -30.999 1.00 90.81 357 ILE A C 1
ATOM 2938 O O . ILE A 1 357 ? -14.856 13.483 -30.715 1.00 90.81 357 ILE A O 1
ATOM 2942 N N . ALA A 1 358 ? -13.989 15.546 -30.900 1.00 89.31 358 ALA A N 1
ATOM 2943 C CA . ALA A 1 358 ? -15.156 16.247 -30.367 1.00 89.31 358 ALA A CA 1
ATOM 2944 C C . ALA A 1 358 ? -16.421 16.010 -31.212 1.00 89.31 358 ALA A C 1
ATOM 2946 O O . ALA A 1 358 ? -17.463 15.646 -30.668 1.00 89.31 358 ALA A O 1
ATOM 2947 N N . ASN A 1 359 ? -16.314 16.141 -32.538 1.00 89.00 359 ASN A N 1
ATOM 2948 C CA . ASN A 1 359 ? -17.466 16.144 -33.446 1.00 89.00 359 ASN A CA 1
ATOM 2949 C C . ASN A 1 359 ? -17.947 14.753 -33.891 1.00 89.00 359 ASN A C 1
ATOM 2951 O O . ASN A 1 359 ? -19.038 14.642 -34.447 1.00 89.00 359 ASN A O 1
ATOM 2955 N N . ASN A 1 360 ? -17.163 13.694 -33.674 1.00 89.44 360 ASN A N 1
ATOM 2956 C CA . ASN A 1 360 ? -17.543 12.332 -34.057 1.00 89.44 360 ASN A CA 1
ATOM 2957 C C . ASN A 1 360 ? -17.910 11.471 -32.842 1.00 89.44 360 ASN A C 1
ATOM 2959 O O . ASN A 1 360 ? -17.385 11.636 -31.737 1.00 89.44 360 ASN A O 1
ATOM 2963 N N . ASN A 1 361 ? -18.799 10.503 -33.069 1.00 89.44 361 ASN A N 1
ATOM 2964 C CA . ASN A 1 361 ? -19.232 9.542 -32.058 1.00 89.44 361 ASN A CA 1
ATOM 2965 C C . ASN A 1 361 ? -18.401 8.250 -32.140 1.00 89.44 361 ASN A C 1
ATOM 2967 O O . ASN A 1 361 ? -18.827 7.262 -32.738 1.00 89.44 361 ASN A O 1
ATOM 2971 N N . TYR A 1 362 ? -17.197 8.282 -31.570 1.00 93.81 362 TYR A N 1
ATOM 2972 C CA . TYR A 1 362 ? -16.357 7.092 -31.406 1.00 93.81 362 TYR A CA 1
ATOM 2973 C C . TYR A 1 362 ? -16.776 6.281 -30.177 1.00 93.81 362 TYR A C 1
ATOM 2975 O O . TYR A 1 362 ? -17.186 6.841 -29.159 1.00 93.81 362 TYR A O 1
ATOM 2983 N N . ASP A 1 363 ? -16.646 4.958 -30.252 1.00 93.12 363 ASP A N 1
ATOM 2984 C CA . ASP A 1 363 ? -16.800 4.052 -29.105 1.00 93.12 363 ASP A CA 1
ATOM 2985 C C . ASP A 1 363 ? -15.639 4.210 -28.131 1.00 93.12 363 ASP A C 1
ATOM 2987 O O . ASP A 1 363 ? -15.840 4.403 -26.929 1.00 93.12 363 ASP A O 1
ATOM 2991 N N . ALA A 1 364 ? -14.427 4.245 -28.678 1.00 95.62 364 ALA A N 1
ATOM 2992 C CA . ALA A 1 364 ? -13.215 4.537 -27.941 1.00 95.62 364 ALA A CA 1
ATOM 2993 C C . ALA A 1 364 ? -12.226 5.331 -28.801 1.00 95.62 364 ALA A C 1
ATOM 2995 O O . ALA A 1 364 ? -12.179 5.198 -30.027 1.00 95.62 364 ALA A O 1
ATOM 2996 N N . VAL A 1 365 ? -11.404 6.136 -28.137 1.00 95.50 365 VAL A N 1
ATOM 2997 C CA . VAL A 1 365 ? -10.259 6.827 -28.730 1.00 95.50 365 VAL A CA 1
ATOM 2998 C C . VAL A 1 365 ? -8.999 6.312 -28.048 1.00 95.50 365 VAL A C 1
ATOM 3000 O O . VAL A 1 365 ? -8.858 6.451 -26.838 1.00 95.50 365 VAL A O 1
ATOM 3003 N N . ILE A 1 366 ? -8.088 5.711 -28.808 1.00 95.12 366 ILE A N 1
ATOM 3004 C CA . ILE A 1 366 ? -6.825 5.160 -28.312 1.00 95.12 366 ILE A CA 1
ATOM 3005 C C . ILE A 1 366 ? -5.701 6.128 -28.670 1.00 95.12 366 ILE A C 1
ATOM 3007 O O . ILE A 1 366 ? -5.438 6.380 -29.848 1.00 95.12 366 ILE A O 1
ATOM 3011 N N . ILE A 1 367 ? -5.023 6.648 -27.648 1.00 92.06 367 ILE A N 1
ATOM 3012 C CA . ILE A 1 367 ? -3.907 7.583 -27.792 1.00 92.06 367 ILE A CA 1
ATOM 3013 C C . ILE A 1 367 ? -2.664 7.093 -27.058 1.00 92.06 367 ILE A C 1
ATOM 3015 O O . ILE A 1 367 ? -2.733 6.389 -26.049 1.00 92.06 367 ILE A O 1
ATOM 3019 N N . ALA A 1 368 ? -1.502 7.525 -27.534 1.00 89.25 368 ALA A N 1
ATOM 3020 C CA . ALA A 1 368 ? -0.262 7.338 -26.798 1.00 89.25 368 ALA A CA 1
ATOM 3021 C C . ALA A 1 368 ? -0.218 8.238 -25.548 1.00 89.25 368 ALA A C 1
ATOM 3023 O O . ALA A 1 368 ? -0.743 9.352 -25.548 1.00 89.25 368 ALA A O 1
ATOM 3024 N N . HIS A 1 369 ? 0.495 7.813 -24.508 1.00 88.38 369 HIS A N 1
ATOM 3025 C CA . HIS A 1 369 ? 0.714 8.609 -23.300 1.00 88.38 369 HIS A CA 1
ATOM 3026 C C . HIS A 1 369 ? 1.273 10.008 -23.572 1.00 88.38 369 HIS A C 1
ATOM 3028 O O . HIS A 1 369 ? 0.881 10.962 -22.910 1.00 88.38 369 HIS A O 1
ATOM 3034 N N . THR A 1 370 ? 2.158 10.143 -24.560 1.00 84.06 370 THR A N 1
ATOM 3035 C CA . THR A 1 370 ? 2.697 11.450 -24.952 1.00 84.06 370 THR A CA 1
ATOM 3036 C C . THR A 1 370 ? 1.617 12.391 -25.477 1.00 84.06 370 THR A C 1
ATOM 3038 O O . THR A 1 370 ? 1.706 13.587 -25.246 1.00 84.06 370 THR A O 1
ATOM 3041 N N . HIS A 1 371 ? 0.574 11.874 -26.131 1.00 85.00 371 HIS A N 1
ATOM 3042 C CA . HIS A 1 371 ? -0.563 12.685 -26.570 1.00 85.00 371 HIS A CA 1
ATOM 3043 C C . HIS A 1 371 ? -1.466 13.077 -25.398 1.00 85.00 371 HIS A C 1
ATOM 3045 O O . HIS A 1 371 ? -1.977 14.192 -25.387 1.00 85.00 371 HIS A O 1
ATOM 3051 N N . LEU A 1 372 ? -1.616 12.213 -24.386 1.00 88.81 372 LEU A N 1
ATOM 3052 C CA . LEU A 1 372 ? -2.377 12.539 -23.173 1.00 88.81 372 LEU A CA 1
ATOM 3053 C C . LEU A 1 372 ? -1.805 13.784 -22.476 1.00 88.81 372 LEU A C 1
ATOM 3055 O O . LEU A 1 372 ? -2.567 14.663 -22.083 1.00 88.81 372 LEU A O 1
ATOM 3059 N N . GLU A 1 373 ? -0.474 13.876 -22.395 1.00 85.25 373 GLU A N 1
ATOM 3060 C CA . GLU A 1 373 ? 0.255 15.017 -21.813 1.00 85.25 373 GLU A CA 1
ATOM 3061 C C . GLU A 1 373 ? 0.075 16.326 -22.605 1.00 85.25 373 GLU A C 1
ATOM 3063 O O . GLU A 1 373 ? 0.314 17.413 -22.081 1.00 85.25 373 GLU A O 1
ATOM 3068 N N . LEU A 1 374 ? -0.325 16.225 -23.874 1.00 83.31 374 LEU A N 1
ATOM 3069 C CA . LEU A 1 374 ? -0.533 17.350 -24.787 1.00 83.31 374 LEU A CA 1
ATOM 3070 C C . LEU A 1 374 ? -2.009 17.762 -24.899 1.00 83.31 374 LEU A C 1
ATOM 3072 O O . LEU A 1 374 ? -2.315 18.730 -25.601 1.00 83.31 374 LEU A O 1
ATOM 3076 N N . LEU A 1 375 ? -2.927 17.029 -24.261 1.00 85.62 375 LEU A N 1
ATOM 3077 C CA . LEU A 1 375 ? -4.344 17.384 -24.210 1.00 85.62 375 LEU A CA 1
ATOM 3078 C C . LEU A 1 375 ? -4.557 18.561 -23.259 1.00 85.62 375 LEU A C 1
ATOM 3080 O O . LEU A 1 375 ? -4.176 18.484 -22.085 1.00 85.62 375 LEU A O 1
ATOM 3084 N N . SER A 1 376 ? -5.220 19.607 -23.761 1.00 88.25 376 SER A N 1
ATOM 3085 C CA . SER A 1 376 ? -5.605 20.764 -22.957 1.00 88.25 376 SER A CA 1
ATOM 3086 C C . SER A 1 376 ? -6.549 20.350 -21.817 1.00 88.25 376 SER A C 1
ATOM 3088 O O . SER A 1 376 ? -7.436 19.508 -21.987 1.00 88.25 376 SER A O 1
ATOM 3090 N N . ASN A 1 377 ? -6.351 20.949 -20.645 1.00 91.06 377 ASN A N 1
ATOM 3091 C CA . ASN A 1 377 ? -7.120 20.711 -19.430 1.00 91.06 377 ASN A CA 1
ATOM 3092 C C . ASN A 1 377 ? -8.113 21.858 -19.182 1.00 91.06 377 ASN A C 1
ATOM 3094 O O . ASN A 1 377 ? -7.813 22.998 -19.543 1.00 91.06 377 ASN A O 1
ATOM 3098 N N . PRO A 1 378 ? -9.244 21.603 -18.500 1.00 90.75 378 PRO A N 1
ATOM 3099 C CA . PRO A 1 378 ? -10.245 22.635 -18.271 1.00 90.75 378 PRO A CA 1
ATOM 3100 C C . PRO A 1 378 ? -9.701 23.726 -17.350 1.00 90.75 378 PRO A C 1
ATOM 3102 O O . PRO A 1 378 ? -9.163 23.447 -16.272 1.00 90.75 378 PRO A O 1
ATOM 3105 N N . ARG A 1 379 ? -9.855 24.983 -17.775 1.00 90.94 379 ARG A N 1
ATOM 3106 C CA . ARG A 1 379 ? -9.300 26.152 -17.079 1.00 90.94 379 ARG A CA 1
ATOM 3107 C C . ARG A 1 379 ? -9.789 26.276 -15.636 1.00 90.94 379 ARG A C 1
ATOM 3109 O O . ARG A 1 379 ? -8.977 26.531 -14.750 1.00 90.94 379 ARG A O 1
ATOM 3116 N N . GLU A 1 380 ? -11.076 26.039 -15.404 1.00 91.50 380 GLU A N 1
ATOM 3117 C CA . GLU A 1 380 ? -11.706 26.122 -14.078 1.00 91.50 380 GLU A CA 1
ATOM 3118 C C . GLU A 1 380 ? -11.040 25.180 -13.062 1.00 91.50 380 GLU A C 1
ATOM 3120 O O . GLU A 1 380 ? -10.800 25.559 -11.919 1.00 91.50 380 GLU A O 1
ATOM 3125 N N . ILE A 1 381 ? -10.648 23.978 -13.495 1.00 93.31 381 ILE A N 1
ATOM 3126 C CA . ILE A 1 381 ? -9.986 22.981 -12.640 1.00 93.31 381 ILE A CA 1
ATOM 3127 C C . ILE A 1 381 ? -8.569 23.426 -12.279 1.00 93.31 381 ILE A C 1
ATOM 3129 O O . ILE A 1 381 ? -8.131 23.269 -11.140 1.00 93.31 381 ILE A O 1
ATOM 3133 N N . ILE A 1 382 ? -7.843 23.991 -13.248 1.00 92.62 382 ILE A N 1
ATOM 3134 C CA . ILE A 1 382 ? -6.490 24.519 -13.034 1.00 92.62 382 ILE A CA 1
ATOM 3135 C C . ILE A 1 382 ? -6.534 25.677 -12.029 1.00 92.62 382 ILE A C 1
ATOM 3137 O O . ILE A 1 382 ? -5.717 25.721 -11.110 1.00 92.62 382 ILE A O 1
ATOM 3141 N N . GLU A 1 383 ? -7.481 26.603 -12.195 1.00 92.25 383 GLU A N 1
ATOM 3142 C CA . GLU A 1 383 ? -7.659 27.751 -11.301 1.00 92.25 383 GLU A CA 1
ATOM 3143 C C . GLU A 1 383 ? -8.124 27.321 -9.899 1.00 92.25 383 GLU A C 1
ATOM 3145 O O . GLU A 1 383 ? -7.590 27.822 -8.911 1.00 92.25 383 GLU A O 1
ATOM 3150 N N . GLY A 1 384 ? -9.021 26.335 -9.790 1.00 92.38 384 GLY A N 1
ATOM 3151 C CA . GLY A 1 384 ? -9.437 25.768 -8.503 1.00 92.38 384 GLY A CA 1
ATOM 3152 C C . GLY A 1 384 ? -8.282 25.122 -7.731 1.00 92.38 384 GLY A C 1
ATOM 3153 O O . GLY A 1 384 ? -8.080 25.416 -6.556 1.00 92.38 384 GLY A O 1
ATOM 3154 N N . LEU A 1 385 ? -7.457 24.306 -8.399 1.00 90.25 385 LEU A N 1
ATOM 3155 C CA . LEU A 1 385 ? -6.275 23.689 -7.777 1.00 90.25 385 LEU A CA 1
ATOM 3156 C C . LEU A 1 385 ? -5.215 24.719 -7.366 1.00 90.25 385 LEU A C 1
ATOM 3158 O O . LEU A 1 385 ? -4.577 24.569 -6.323 1.00 90.25 385 LEU A O 1
ATOM 3162 N N . LYS A 1 386 ? -5.039 25.775 -8.170 1.00 92.50 386 LYS A N 1
ATOM 3163 C CA . LYS A 1 386 ? -4.173 26.909 -7.828 1.00 92.50 386 LYS A CA 1
ATOM 3164 C C . LYS A 1 386 ? -4.620 27.549 -6.513 1.00 92.50 386 LYS A C 1
ATOM 3166 O O . LYS A 1 386 ? -3.777 27.794 -5.655 1.00 92.50 386 LYS A O 1
ATOM 3171 N N . GLU A 1 387 ? -5.917 27.804 -6.354 1.00 92.44 387 GLU A N 1
ATOM 3172 C CA . GLU A 1 387 ? -6.469 28.408 -5.138 1.00 92.44 387 GLU A CA 1
ATOM 3173 C C . GLU A 1 387 ? -6.320 27.482 -3.922 1.00 92.44 387 GLU A C 1
ATOM 3175 O O . GLU A 1 387 ? -5.847 27.917 -2.873 1.00 92.44 387 GLU A O 1
ATOM 3180 N N . GLU A 1 388 ? -6.616 26.185 -4.071 1.00 87.38 388 GLU A N 1
ATOM 3181 C CA . GLU A 1 388 ? -6.410 25.184 -3.012 1.00 87.38 388 GLU A CA 1
ATOM 3182 C C . GLU A 1 388 ? -4.954 25.164 -2.508 1.00 87.38 388 GLU A C 1
ATOM 3184 O O . GLU A 1 388 ? -4.704 25.161 -1.298 1.00 87.38 388 GLU A O 1
ATOM 3189 N N . GLU A 1 389 ? -3.970 25.177 -3.414 1.00 86.88 389 GLU A N 1
ATOM 3190 C CA . GLU A 1 389 ? -2.552 25.209 -3.036 1.00 86.88 389 GLU A CA 1
ATOM 3191 C C . GLU A 1 389 ? -2.138 26.521 -2.356 1.00 86.88 389 GLU A C 1
ATOM 3193 O O . GLU A 1 389 ? -1.329 26.493 -1.421 1.00 86.88 389 GLU A O 1
ATOM 3198 N N . LEU A 1 390 ? -2.685 27.663 -2.786 1.00 90.00 390 LEU A N 1
ATOM 3199 C CA . LEU A 1 390 ? -2.422 28.960 -2.157 1.00 90.00 390 LEU A CA 1
ATOM 3200 C C . LEU A 1 390 ? -2.968 29.001 -0.724 1.00 90.00 390 LEU A C 1
ATOM 3202 O O . LEU A 1 390 ? -2.210 29.323 0.193 1.00 90.00 390 LEU A O 1
ATOM 3206 N N . VAL A 1 391 ? -4.217 28.574 -0.514 1.00 88.69 391 VAL A N 1
ATOM 3207 C CA . VAL A 1 391 ? -4.841 28.486 0.818 1.00 88.69 391 VAL A CA 1
ATOM 3208 C C . VAL A 1 391 ? -4.047 27.552 1.736 1.00 88.69 391 VAL A C 1
ATOM 3210 O O . VAL A 1 391 ? -3.804 27.865 2.903 1.00 88.69 391 VAL A O 1
ATOM 3213 N N . ASN A 1 392 ? -3.580 26.412 1.221 1.00 82.56 392 ASN A N 1
ATOM 3214 C CA . ASN A 1 392 ? -2.746 25.491 1.994 1.00 82.56 392 ASN A CA 1
ATOM 3215 C C . ASN A 1 392 ? -1.391 26.111 2.371 1.00 82.56 392 ASN A C 1
ATOM 3217 O O . ASN A 1 392 ? -0.909 25.924 3.492 1.00 82.56 392 ASN A O 1
ATOM 3221 N N . ALA A 1 393 ? -0.768 26.870 1.465 1.00 84.38 393 ALA A N 1
ATOM 3222 C CA . ALA A 1 393 ? 0.468 27.588 1.756 1.00 84.38 393 ALA A CA 1
ATOM 3223 C C . ALA A 1 393 ? 0.265 28.686 2.816 1.00 84.38 393 ALA A C 1
ATOM 3225 O O . ALA A 1 393 ? 1.118 28.822 3.696 1.00 84.38 393 ALA A O 1
ATOM 3226 N N . GLU A 1 394 ? -0.845 29.426 2.758 1.00 86.81 394 GLU A N 1
ATOM 3227 C CA . GLU A 1 394 ? -1.228 30.455 3.735 1.00 86.81 394 GLU A CA 1
ATOM 3228 C C . GLU A 1 394 ? -1.424 29.866 5.132 1.00 86.81 394 GLU A C 1
ATOM 3230 O O . GLU A 1 394 ? -0.720 30.261 6.062 1.00 86.81 394 GLU A O 1
ATOM 3235 N N . LYS A 1 395 ? -2.258 28.829 5.271 1.00 81.12 395 LYS A N 1
ATOM 3236 C CA . LYS A 1 395 ? -2.458 28.143 6.559 1.00 81.12 395 LYS A CA 1
ATOM 3237 C C . LYS A 1 395 ? -1.153 27.577 7.131 1.00 81.12 395 LYS A C 1
ATOM 3239 O O . LYS A 1 395 ? -0.918 27.605 8.338 1.00 81.12 395 LYS A O 1
ATOM 3244 N N . ASN A 1 396 ? -0.272 27.060 6.271 1.00 79.38 396 ASN A N 1
ATOM 3245 C CA . ASN A 1 396 ? 1.050 26.585 6.686 1.00 79.38 396 ASN A CA 1
ATOM 3246 C C . ASN A 1 396 ? 1.940 27.714 7.228 1.00 79.38 396 ASN A C 1
ATOM 3248 O O . ASN A 1 396 ? 2.730 27.469 8.142 1.00 79.38 396 ASN A O 1
ATOM 3252 N N . PHE A 1 397 ? 1.839 28.923 6.674 1.00 84.00 397 PHE A N 1
ATOM 3253 C CA . PHE A 1 397 ? 2.560 30.096 7.163 1.00 84.00 397 PHE A CA 1
ATOM 3254 C C . PHE A 1 397 ? 1.991 30.596 8.494 1.00 84.00 397 PHE A C 1
ATOM 3256 O O . PHE A 1 397 ? 2.763 30.800 9.429 1.00 84.00 397 PHE A O 1
ATOM 3263 N N . GLU A 1 398 ? 0.664 30.689 8.622 1.00 81.44 398 GLU A N 1
ATOM 3264 C CA . GLU A 1 398 ? -0.013 31.051 9.878 1.00 81.44 398 GLU A CA 1
ATOM 3265 C C . GLU A 1 398 ? 0.406 30.129 11.032 1.00 81.44 398 GLU A C 1
ATOM 3267 O O . GLU A 1 398 ? 0.741 30.594 12.124 1.00 81.44 398 GLU A O 1
ATOM 3272 N N . ARG A 1 399 ? 0.499 28.819 10.769 1.00 77.38 399 ARG A N 1
ATOM 3273 C CA . ARG A 1 399 ? 1.023 27.838 11.731 1.00 77.38 399 ARG A CA 1
ATOM 3274 C C . ARG A 1 399 ? 2.455 28.156 12.160 1.00 77.38 399 ARG A C 1
ATOM 3276 O O . ARG A 1 399 ? 2.769 28.105 13.346 1.00 77.38 399 ARG A O 1
ATOM 3283 N N . GLN A 1 400 ? 3.337 28.480 11.212 1.00 77.50 400 GLN A N 1
ATOM 3284 C CA . GLN A 1 400 ? 4.725 28.840 11.525 1.00 77.50 400 GLN A CA 1
ATOM 3285 C C . GLN A 1 400 ? 4.806 30.138 12.343 1.00 77.50 400 GLN A C 1
ATOM 3287 O O . GLN A 1 400 ? 5.677 30.268 13.204 1.00 77.50 400 GLN A O 1
ATOM 3292 N N . GLU A 1 401 ? 3.910 31.100 12.105 1.00 81.38 401 GLU A N 1
ATOM 3293 C CA . GLU A 1 401 ? 3.831 32.320 12.912 1.00 81.38 401 GLU A CA 1
ATOM 3294 C C . GLU A 1 401 ? 3.367 32.039 14.336 1.00 81.38 401 GLU A C 1
ATOM 3296 O O . GLU A 1 401 ? 3.936 32.593 15.278 1.00 81.38 401 GLU A O 1
ATOM 3301 N N . LEU A 1 402 ? 2.367 31.173 14.504 1.00 72.38 402 LEU A N 1
ATOM 3302 C CA . LEU A 1 402 ? 1.887 30.757 15.818 1.00 72.38 402 LEU A CA 1
ATOM 3303 C C . LEU A 1 402 ? 2.989 30.029 16.605 1.00 72.38 402 LEU A C 1
ATOM 3305 O O . LEU A 1 402 ? 3.283 30.406 17.738 1.00 72.38 402 LEU A O 1
ATOM 3309 N N . ALA A 1 403 ? 3.677 29.082 15.963 1.00 69.44 403 ALA A N 1
ATOM 3310 C CA . ALA A 1 403 ? 4.839 28.377 16.508 1.00 69.44 403 ALA A CA 1
ATOM 3311 C C . ALA A 1 403 ? 5.941 29.345 16.979 1.00 69.44 403 ALA A C 1
ATOM 3313 O O . ALA A 1 403 ? 6.477 29.229 18.086 1.00 69.44 403 ALA A O 1
ATOM 3314 N N . TYR A 1 404 ? 6.258 30.357 16.164 1.00 78.06 404 TYR A N 1
ATOM 3315 C CA . TYR A 1 404 ? 7.226 31.388 16.535 1.00 78.06 404 TYR A CA 1
ATOM 3316 C C . TYR A 1 404 ? 6.751 32.253 17.706 1.00 78.06 404 TYR A C 1
ATOM 3318 O O . TYR A 1 404 ? 7.544 32.537 18.600 1.00 78.06 404 TYR A O 1
ATOM 3326 N N . LYS A 1 405 ? 5.476 32.665 17.731 1.00 76.00 405 LYS A N 1
ATOM 3327 C CA . LYS A 1 405 ? 4.905 33.450 18.841 1.00 76.00 405 LYS A CA 1
ATOM 3328 C C . LYS A 1 405 ? 4.959 32.680 20.162 1.00 76.00 405 LYS A C 1
ATOM 3330 O O . LYS A 1 405 ? 5.264 33.284 21.188 1.00 76.00 405 LYS A O 1
ATOM 3335 N N . ASN A 1 406 ? 4.717 31.371 20.123 1.00 68.19 406 ASN A N 1
ATOM 3336 C CA . ASN A 1 406 ? 4.722 30.512 21.306 1.00 68.19 406 ASN A CA 1
ATOM 3337 C C . ASN A 1 406 ? 6.143 30.252 21.837 1.00 68.19 406 ASN A C 1
ATOM 3339 O O . ASN A 1 406 ? 6.355 30.305 23.051 1.00 68.19 406 ASN A O 1
ATOM 3343 N N . ASN A 1 407 ? 7.133 30.038 20.955 1.00 66.12 407 ASN A N 1
ATOM 3344 C CA . ASN A 1 407 ? 8.527 29.831 21.367 1.00 66.12 407 ASN A CA 1
ATOM 3345 C C . ASN A 1 407 ? 9.576 30.473 20.424 1.00 66.12 407 ASN A C 1
ATOM 3347 O O . ASN A 1 407 ? 10.218 29.782 19.626 1.00 66.12 407 ASN A O 1
ATOM 3351 N N . PRO A 1 408 ? 9.850 31.788 20.560 1.00 68.75 408 PRO A N 1
ATOM 3352 C CA . PRO A 1 408 ? 10.793 32.505 19.693 1.00 68.75 408 PRO A CA 1
ATOM 3353 C C . PRO A 1 408 ? 12.263 32.060 19.795 1.00 68.75 408 PRO A C 1
ATOM 3355 O O . PRO A 1 408 ? 13.082 32.471 18.974 1.00 68.75 408 PRO A O 1
ATOM 3358 N N . ARG A 1 409 ? 12.637 31.304 20.841 1.00 61.09 409 ARG A N 1
ATOM 3359 C CA . ARG A 1 409 ? 14.025 30.859 21.071 1.00 61.09 409 ARG A CA 1
ATOM 3360 C C . ARG A 1 409 ? 14.380 29.615 20.258 1.00 61.09 409 ARG A C 1
ATOM 3362 O O . ARG A 1 409 ? 15.519 29.492 19.817 1.00 61.09 409 ARG A O 1
ATOM 3369 N N . GLU A 1 410 ? 13.418 28.717 20.083 1.00 56.69 410 GLU A N 1
ATOM 3370 C CA . GLU A 1 410 ? 13.554 27.460 19.334 1.00 56.69 410 GLU A CA 1
ATOM 3371 C C . GLU A 1 410 ? 13.132 27.635 17.871 1.00 56.69 410 GLU A C 1
ATOM 3373 O O . GLU A 1 410 ? 13.803 27.160 16.951 1.00 56.69 410 GLU A O 1
ATOM 3378 N N . ASN A 1 411 ? 12.046 28.379 17.647 1.00 64.25 411 ASN A N 1
ATOM 3379 C CA . ASN A 1 411 ? 11.470 28.568 16.328 1.00 64.25 411 ASN A CA 1
ATOM 3380 C C . ASN A 1 411 ? 12.064 29.797 15.637 1.00 64.25 411 ASN A C 1
ATOM 3382 O O . ASN A 1 411 ? 12.189 30.882 16.204 1.00 64.25 411 ASN A O 1
ATOM 3386 N N . LYS A 1 412 ? 12.428 29.645 14.362 1.00 72.06 412 LYS A N 1
ATOM 3387 C CA . LYS A 1 412 ? 12.872 30.778 13.544 1.00 72.06 412 LYS A CA 1
ATOM 3388 C C . LYS A 1 412 ? 11.667 31.617 13.148 1.00 72.06 412 LYS A C 1
ATOM 3390 O O . LYS A 1 412 ? 10.664 31.058 12.710 1.00 72.06 412 LYS A O 1
ATOM 3395 N N . LYS A 1 413 ? 11.808 32.950 13.205 1.00 79.62 413 LYS A N 1
ATOM 3396 C CA . LYS A 1 413 ? 10.795 33.852 12.647 1.00 79.62 413 LYS A CA 1
ATOM 3397 C C . LYS A 1 413 ? 10.516 33.430 11.194 1.00 79.62 413 LYS A C 1
ATOM 3399 O O . LYS A 1 413 ? 11.473 33.356 10.409 1.00 79.62 413 LYS A O 1
ATOM 3404 N N . PRO A 1 414 ? 9.252 33.160 10.828 1.00 79.25 414 PRO A N 1
ATOM 3405 C CA . PRO A 1 414 ? 8.901 32.778 9.472 1.00 79.25 414 PRO A CA 1
ATOM 3406 C C . PRO A 1 414 ? 9.340 33.869 8.503 1.00 79.25 414 PRO A C 1
ATOM 3408 O O . PRO A 1 414 ? 9.180 35.066 8.753 1.00 79.25 414 PRO A O 1
ATOM 3411 N N . ASN A 1 415 ? 9.959 33.466 7.399 1.00 85.50 415 ASN A N 1
ATOM 3412 C CA . ASN A 1 415 ? 10.485 34.418 6.436 1.00 85.50 415 ASN A CA 1
ATOM 3413 C C . ASN A 1 415 ? 9.362 34.858 5.490 1.00 85.50 415 ASN A C 1
ATOM 3415 O O . ASN A 1 415 ? 9.080 34.178 4.505 1.00 85.50 415 ASN A O 1
ATOM 3419 N N . GLU A 1 416 ? 8.771 36.020 5.770 1.00 86.69 416 GLU A N 1
ATOM 3420 C CA . GLU A 1 416 ? 7.716 36.649 4.959 1.00 86.69 416 GLU A CA 1
ATOM 3421 C C . GLU A 1 416 ? 8.103 36.746 3.471 1.00 86.69 416 GLU A C 1
ATOM 3423 O O . GLU A 1 416 ? 7.289 36.487 2.585 1.00 86.69 416 GLU A O 1
ATOM 3428 N N . ARG A 1 417 ? 9.377 37.035 3.162 1.00 87.44 417 ARG A N 1
ATOM 3429 C CA . ARG A 1 417 ? 9.866 37.081 1.775 1.00 87.44 417 ARG A CA 1
ATOM 3430 C C . ARG A 1 417 ? 9.912 35.692 1.141 1.00 87.44 417 ARG A C 1
ATOM 3432 O O . ARG A 1 417 ? 9.590 35.555 -0.035 1.00 87.44 417 ARG A O 1
ATOM 3439 N N . ALA A 1 418 ? 10.327 34.666 1.883 1.00 82.44 418 ALA A N 1
ATOM 3440 C CA . ALA A 1 418 ? 10.333 33.291 1.382 1.00 82.44 418 ALA A CA 1
ATOM 3441 C C . ALA A 1 418 ? 8.909 32.767 1.160 1.00 82.44 418 ALA A C 1
ATOM 3443 O O . ALA A 1 418 ? 8.668 32.092 0.163 1.00 82.44 418 ALA A O 1
ATOM 3444 N N . PHE A 1 419 ? 7.979 33.127 2.045 1.00 86.62 419 PHE A N 1
ATOM 3445 C CA . PHE A 1 419 ? 6.560 32.832 1.900 1.00 86.62 419 PHE A CA 1
ATOM 3446 C C . PHE A 1 419 ? 5.967 33.503 0.658 1.00 86.62 419 PHE A C 1
ATOM 3448 O O . PHE A 1 419 ? 5.430 32.811 -0.203 1.00 86.62 419 PHE A O 1
ATOM 3455 N N . LYS A 1 420 ? 6.187 34.812 0.480 1.00 89.69 420 LYS A N 1
ATOM 3456 C CA . LYS A 1 420 ? 5.767 35.528 -0.733 1.00 89.69 420 LYS A CA 1
ATOM 3457 C C . LYS A 1 420 ? 6.354 34.901 -2.000 1.00 89.69 420 LYS A C 1
ATOM 3459 O O . LYS A 1 420 ? 5.622 34.629 -2.942 1.00 89.69 420 LYS A O 1
ATOM 3464 N N . ASN A 1 421 ? 7.645 34.559 -1.986 1.00 90.12 421 ASN A N 1
ATOM 3465 C CA . ASN A 1 421 ? 8.278 33.842 -3.094 1.00 90.12 421 ASN A CA 1
ATOM 3466 C C . ASN A 1 421 ? 7.648 32.457 -3.344 1.00 90.12 421 ASN A C 1
ATOM 3468 O O . ASN A 1 421 ? 7.656 31.997 -4.483 1.00 90.12 421 ASN A O 1
ATOM 3472 N N . LYS A 1 422 ? 7.155 31.756 -2.310 1.00 87.44 422 LYS A N 1
ATOM 3473 C CA . LYS A 1 422 ? 6.442 30.475 -2.462 1.00 87.44 422 LYS A CA 1
ATOM 3474 C C . LYS A 1 422 ? 5.097 30.697 -3.158 1.00 87.44 422 LYS A C 1
ATOM 3476 O O . LYS A 1 422 ? 4.831 30.008 -4.135 1.00 87.44 422 LYS A O 1
ATOM 3481 N N . LEU A 1 423 ? 4.314 31.688 -2.726 1.00 91.12 423 LEU A N 1
ATOM 3482 C CA . LEU A 1 423 ? 3.052 32.054 -3.383 1.00 91.12 423 LEU A CA 1
ATOM 3483 C C . LEU A 1 423 ? 3.274 32.465 -4.844 1.00 91.12 423 LEU A C 1
ATOM 3485 O O . LEU A 1 423 ? 2.576 31.988 -5.733 1.00 91.12 423 LEU A O 1
ATOM 3489 N N . ASP A 1 424 ? 4.288 33.292 -5.109 1.00 92.25 424 ASP A N 1
ATOM 3490 C CA . ASP A 1 424 ? 4.627 33.727 -6.467 1.00 92.25 424 ASP A CA 1
ATOM 3491 C C . ASP A 1 424 ? 5.077 32.546 -7.344 1.00 92.25 424 ASP A C 1
ATOM 3493 O O . ASP A 1 424 ? 4.742 32.498 -8.525 1.00 92.25 424 ASP A O 1
ATOM 3497 N N . LYS A 1 425 ? 5.778 31.552 -6.776 1.00 89.94 425 LYS A N 1
ATOM 3498 C CA . LYS A 1 425 ? 6.119 30.306 -7.483 1.00 89.94 425 LYS A CA 1
ATOM 3499 C C . LYS A 1 425 ? 4.891 29.469 -7.817 1.00 89.94 425 LYS A C 1
ATOM 3501 O O . LYS A 1 425 ? 4.819 28.986 -8.941 1.00 89.94 425 LYS A O 1
ATOM 3506 N N . ILE A 1 426 ? 3.956 29.304 -6.877 1.00 88.62 426 ILE A N 1
ATOM 3507 C CA . ILE A 1 426 ? 2.695 28.584 -7.118 1.00 88.62 426 ILE A CA 1
ATOM 3508 C C . ILE A 1 426 ? 1.929 29.290 -8.242 1.00 88.62 426 ILE A C 1
ATOM 3510 O O . ILE A 1 426 ? 1.585 28.663 -9.240 1.00 88.62 426 ILE A O 1
ATOM 3514 N N . ARG A 1 427 ? 1.762 30.618 -8.153 1.00 92.06 427 ARG A N 1
ATOM 3515 C CA . ARG A 1 427 ? 1.112 31.419 -9.203 1.00 92.06 427 ARG A CA 1
ATOM 3516 C C . ARG A 1 427 ? 1.781 31.224 -10.558 1.00 92.06 427 ARG A C 1
ATOM 3518 O O . ARG A 1 427 ? 1.126 30.751 -11.477 1.00 92.06 427 ARG A O 1
ATOM 3525 N N . ALA A 1 428 ? 3.089 31.466 -10.648 1.00 92.06 428 ALA A N 1
ATOM 3526 C CA . ALA A 1 428 ? 3.844 31.306 -11.888 1.00 92.06 428 ALA A CA 1
ATOM 3527 C C . ALA A 1 428 ? 3.772 29.876 -12.450 1.00 92.06 428 ALA A C 1
ATOM 3529 O O . ALA A 1 428 ? 3.738 29.688 -13.663 1.00 92.06 428 ALA A O 1
ATOM 3530 N N . GLN A 1 429 ? 3.741 28.856 -11.588 1.00 87.94 429 GLN A N 1
ATOM 3531 C CA . GLN A 1 429 ? 3.632 27.462 -12.004 1.00 87.94 429 GLN A CA 1
ATOM 3532 C C . GLN A 1 429 ? 2.283 27.158 -12.661 1.00 87.94 429 GLN A C 1
ATOM 3534 O O . GLN A 1 429 ? 2.270 26.460 -13.676 1.00 87.94 429 GLN A O 1
ATOM 3539 N N . TYR A 1 430 ? 1.174 27.635 -12.091 1.00 90.19 430 TYR A N 1
ATOM 3540 C CA . TYR A 1 430 ? -0.168 27.439 -12.647 1.00 90.19 430 TYR A CA 1
ATOM 3541 C C . TYR A 1 430 ? -0.431 28.350 -13.851 1.00 90.19 430 TYR A C 1
ATOM 3543 O O . TYR A 1 430 ? -0.981 27.886 -14.848 1.00 90.19 430 TYR A O 1
ATOM 3551 N N . ASP A 1 431 ? 0.060 29.589 -13.824 1.00 89.69 431 ASP A N 1
ATOM 3552 C CA . ASP A 1 431 ? -0.012 30.514 -14.960 1.00 89.69 431 ASP A CA 1
ATOM 3553 C C . ASP A 1 431 ? 0.744 29.933 -16.169 1.00 89.69 431 ASP A C 1
ATOM 3555 O O . ASP A 1 431 ? 0.212 29.893 -17.274 1.00 89.69 431 ASP A O 1
ATOM 3559 N N . ALA A 1 432 ? 1.916 29.323 -15.953 1.00 88.44 432 ALA A N 1
ATOM 3560 C CA . ALA A 1 432 ? 2.644 28.617 -17.007 1.00 88.44 432 ALA A CA 1
ATOM 3561 C C . ALA A 1 432 ? 1.925 27.357 -17.536 1.00 88.44 432 ALA A C 1
ATOM 3563 O O . ALA A 1 432 ? 2.225 26.922 -18.647 1.00 88.44 432 ALA A O 1
ATOM 3564 N N . ILE A 1 433 ? 1.018 26.724 -16.774 1.00 86.50 433 ILE A N 1
ATOM 3565 C CA . ILE A 1 433 ? 0.159 25.647 -17.314 1.00 86.50 433 ILE A CA 1
ATOM 3566 C C . ILE A 1 433 ? -0.893 26.246 -18.240 1.00 86.50 433 ILE A C 1
ATOM 3568 O O . ILE A 1 433 ? -1.129 25.688 -19.310 1.00 86.50 433 ILE A O 1
ATOM 3572 N N . LEU A 1 434 ? -1.519 27.347 -17.814 1.00 86.62 434 LEU A N 1
ATOM 3573 C CA . LEU A 1 434 ? -2.554 28.049 -18.571 1.00 86.62 434 LEU A CA 1
ATOM 3574 C C . LEU A 1 434 ? -1.996 28.594 -19.890 1.00 86.62 434 LEU A C 1
ATOM 3576 O O . LEU A 1 434 ? -2.614 28.411 -20.931 1.00 86.62 434 LEU A O 1
ATOM 3580 N N . GLU A 1 435 ? -0.796 29.176 -19.872 1.00 84.69 435 GLU A N 1
ATOM 3581 C CA . GLU A 1 435 ? -0.108 29.663 -21.077 1.00 84.69 435 GLU A CA 1
ATOM 3582 C C . GLU A 1 435 ? 0.278 28.539 -22.049 1.00 84.69 435 GLU A C 1
ATOM 3584 O O . GLU A 1 435 ? 0.349 28.758 -23.255 1.00 84.69 435 GLU A O 1
ATOM 3589 N N . LYS A 1 436 ? 0.540 27.330 -21.537 1.00 77.81 436 LYS A N 1
ATOM 3590 C CA . LYS A 1 436 ? 0.912 26.156 -22.343 1.00 77.81 436 LYS A CA 1
ATOM 3591 C C . LYS A 1 436 ? -0.282 25.387 -22.909 1.00 77.81 436 LYS A C 1
ATOM 3593 O O . LYS A 1 436 ? -0.063 24.375 -23.575 1.00 77.81 436 LYS A O 1
ATOM 3598 N N . GLN A 1 437 ? -1.517 25.821 -22.650 1.00 75.25 437 GLN A N 1
ATOM 3599 C CA . GLN A 1 437 ? -2.706 25.233 -23.269 1.00 75.25 437 GLN A CA 1
ATOM 3600 C C . GLN A 1 437 ? -2.684 25.546 -24.774 1.00 75.25 437 GLN A C 1
ATOM 3602 O O . GLN A 1 437 ? -3.039 26.641 -25.194 1.00 75.25 437 GLN A O 1
ATOM 3607 N N . GLY A 1 438 ? -2.190 24.601 -25.579 1.00 59.03 438 GLY A N 1
ATOM 3608 C CA . GLY A 1 438 ? -1.923 24.801 -27.011 1.00 59.03 438 GLY A CA 1
ATOM 3609 C C . GLY A 1 438 ? -3.131 24.609 -27.932 1.00 59.03 438 GLY A C 1
ATOM 3610 O O . GLY A 1 438 ? -3.010 24.815 -29.130 1.00 59.03 438 GLY A O 1
ATOM 3611 N N . SER A 1 439 ? -4.286 24.190 -27.409 1.00 65.12 439 SER A N 1
ATOM 3612 C CA . SER A 1 439 ? -5.519 24.056 -28.192 1.00 65.12 439 SER A CA 1
ATOM 3613 C C . SER A 1 439 ? -6.657 24.850 -27.573 1.00 65.12 439 SER A C 1
ATOM 3615 O O . SER A 1 439 ? -6.805 24.869 -26.349 1.00 65.12 439 SER A O 1
ATOM 3617 N N . HIS A 1 440 ? -7.497 25.425 -28.436 1.00 70.44 440 HIS A N 1
ATOM 3618 C CA . HIS A 1 440 ? -8.771 26.036 -28.061 1.00 70.44 440 HIS A CA 1
ATOM 3619 C C . HIS A 1 440 ? -9.791 25.040 -27.490 1.00 70.44 440 HIS A C 1
ATOM 3621 O O . HIS A 1 440 ? -10.748 25.482 -26.859 1.00 70.44 440 HIS A O 1
ATOM 3627 N N . ILE A 1 441 ? -9.598 23.733 -27.718 1.00 80.75 441 ILE A N 1
ATOM 3628 C CA . ILE A 1 441 ? -10.478 22.669 -27.228 1.00 80.75 441 ILE A CA 1
ATOM 3629 C C . ILE A 1 441 ? -9.797 21.921 -26.085 1.00 80.75 441 ILE A C 1
ATOM 3631 O O . ILE A 1 441 ? -8.712 21.363 -26.262 1.00 80.75 441 ILE A O 1
ATOM 3635 N N . ASP A 1 442 ? -10.451 21.873 -24.926 1.00 87.69 442 ASP A N 1
ATOM 3636 C CA . ASP A 1 442 ? -10.015 21.063 -23.787 1.00 87.69 442 ASP A CA 1
ATOM 3637 C C . ASP A 1 442 ? -10.726 19.699 -23.717 1.00 87.69 442 ASP A C 1
ATOM 3639 O O . ASP A 1 442 ? -11.680 19.414 -24.444 1.00 87.69 442 ASP A O 1
ATOM 3643 N N . ILE A 1 443 ? -10.244 18.827 -22.828 1.00 88.75 443 ILE A N 1
ATOM 3644 C CA . ILE A 1 443 ? -10.796 17.478 -22.625 1.00 88.75 443 ILE A CA 1
ATOM 3645 C C . ILE A 1 443 ? -12.303 17.466 -22.305 1.00 88.75 443 ILE A C 1
ATOM 3647 O O . ILE A 1 443 ? -12.989 16.516 -22.686 1.00 88.75 443 ILE A O 1
ATOM 3651 N N . SER A 1 444 ? -12.837 18.507 -21.654 1.00 86.75 444 SER A N 1
ATOM 3652 C CA . SER A 1 444 ? -14.261 18.580 -21.307 1.00 86.75 444 SER A CA 1
ATOM 3653 C C . SER A 1 444 ? -15.132 18.801 -22.545 1.00 86.75 444 SER A C 1
ATOM 3655 O O . SER A 1 444 ? -16.197 18.200 -22.686 1.00 86.75 444 SER A O 1
ATOM 3657 N N . GLN A 1 445 ? -14.630 19.582 -23.500 1.00 89.38 445 GLN A N 1
ATOM 3658 C CA . GLN A 1 445 ? -15.307 19.894 -24.758 1.00 89.38 445 GLN A CA 1
ATOM 3659 C C . GLN A 1 445 ? -15.226 18.750 -25.780 1.00 89.38 445 GLN A C 1
ATOM 3661 O O . GLN A 1 445 ? -16.038 18.680 -26.701 1.00 89.38 445 GLN A O 1
ATOM 3666 N N . MET A 1 446 ? -14.293 17.808 -25.607 1.00 89.75 446 MET A N 1
ATOM 3667 C CA . MET A 1 446 ? -14.196 16.599 -26.439 1.00 89.75 446 MET A CA 1
ATOM 3668 C C . MET A 1 446 ? -15.312 15.578 -26.156 1.00 89.75 446 MET A C 1
ATOM 3670 O O . MET A 1 446 ? -15.487 14.620 -26.920 1.00 89.75 446 MET A O 1
ATOM 3674 N N . GLY A 1 447 ? -16.074 15.770 -25.074 1.00 87.69 447 GLY A N 1
ATOM 3675 C CA . GLY A 1 447 ? -17.148 14.874 -24.649 1.00 87.69 447 GLY A CA 1
ATOM 3676 C C . GLY A 1 447 ? -16.646 13.561 -24.047 1.00 87.69 447 GLY A C 1
ATOM 3677 O O . GLY A 1 447 ? -17.359 12.565 -24.119 1.00 87.69 447 GLY A O 1
ATOM 3678 N N . ILE A 1 448 ? -15.420 13.546 -23.512 1.00 91.25 448 ILE A N 1
ATOM 3679 C CA . ILE A 1 448 ? -14.828 12.379 -22.849 1.00 91.25 448 ILE A CA 1
ATOM 3680 C C . ILE A 1 448 ? -15.398 12.271 -21.434 1.00 91.25 448 ILE A C 1
ATOM 3682 O O . ILE A 1 448 ? -15.248 13.182 -20.623 1.00 91.25 448 ILE A O 1
ATOM 3686 N N . ASP A 1 449 ? -16.021 11.138 -21.126 1.00 93.00 449 ASP A N 1
ATOM 3687 C CA . ASP A 1 449 ? -16.642 10.854 -19.828 1.00 93.00 449 ASP A CA 1
ATOM 3688 C C . ASP A 1 449 ? -16.110 9.581 -19.151 1.00 93.00 449 ASP A C 1
ATOM 3690 O O . ASP A 1 449 ? -16.518 9.248 -18.036 1.00 93.00 449 ASP A O 1
ATOM 3694 N N . ASN A 1 450 ? -15.148 8.910 -19.786 1.00 95.75 450 ASN A N 1
ATOM 3695 C CA . ASN A 1 450 ? -14.396 7.803 -19.211 1.00 95.75 450 ASN A CA 1
ATOM 3696 C C . ASN A 1 450 ? -12.926 7.862 -19.649 1.00 95.75 450 ASN A C 1
ATOM 3698 O O . ASN A 1 450 ? -12.637 7.928 -20.846 1.00 95.75 450 ASN A O 1
ATOM 3702 N N . LEU A 1 451 ? -12.000 7.808 -18.689 1.00 96.94 451 LEU A N 1
ATOM 3703 C CA . LEU A 1 451 ? -10.558 7.776 -18.943 1.00 96.94 451 LEU A CA 1
ATOM 3704 C C . LEU A 1 451 ? -9.960 6.447 -18.483 1.00 96.94 451 LEU A C 1
ATOM 3706 O O . LEU A 1 451 ? -9.951 6.148 -17.290 1.00 96.94 451 LEU A O 1
ATOM 3710 N N . ILE A 1 452 ? -9.393 5.694 -19.422 1.00 97.44 452 ILE A N 1
ATOM 3711 C CA . ILE A 1 452 ? -8.624 4.479 -19.156 1.00 97.44 452 ILE A CA 1
ATOM 3712 C C . ILE A 1 452 ? -7.137 4.788 -19.337 1.00 97.44 452 ILE A C 1
ATOM 3714 O O . ILE A 1 452 ? -6.733 5.286 -20.385 1.00 97.44 452 ILE A O 1
ATOM 3718 N N . VAL A 1 453 ? -6.314 4.481 -18.337 1.00 96.19 453 VAL A N 1
ATOM 3719 C CA . VAL A 1 453 ? -4.855 4.653 -18.400 1.00 96.19 453 VAL A CA 1
ATOM 3720 C C . VAL A 1 453 ? -4.183 3.298 -18.232 1.00 96.19 453 VAL A C 1
ATOM 3722 O O . VAL A 1 453 ? -4.222 2.712 -17.148 1.00 96.19 453 VAL A O 1
ATOM 3725 N N . ASP A 1 454 ? -3.568 2.805 -19.305 1.00 93.44 454 ASP A N 1
ATOM 3726 C CA . ASP A 1 454 ? -2.741 1.602 -19.275 1.00 93.44 454 ASP A CA 1
ATOM 3727 C C . ASP A 1 454 ? -1.345 1.903 -18.725 1.00 93.44 454 ASP A C 1
ATOM 3729 O O . ASP A 1 454 ? -0.817 3.000 -18.875 1.00 93.44 454 ASP A O 1
ATOM 3733 N N . GLU A 1 455 ? -0.736 0.937 -18.045 1.00 87.06 455 GLU A N 1
ATOM 3734 C CA . GLU A 1 455 ? 0.517 1.128 -17.309 1.00 87.06 455 GLU A CA 1
ATOM 3735 C C . GLU A 1 455 ? 0.522 2.399 -16.434 1.00 87.06 455 GLU A C 1
ATOM 3737 O O . GLU A 1 455 ? 1.481 3.179 -16.402 1.00 87.06 455 GLU A O 1
ATOM 3742 N N . ALA A 1 456 ? -0.562 2.595 -15.671 1.00 90.00 456 ALA A N 1
ATOM 3743 C CA . ALA A 1 456 ? -0.785 3.781 -14.836 1.00 90.00 456 ALA A CA 1
ATOM 3744 C C . ALA A 1 456 ? 0.337 4.033 -13.805 1.00 90.00 456 ALA A C 1
ATOM 3746 O O . ALA A 1 456 ? 0.538 5.160 -13.348 1.00 90.00 456 ALA A O 1
ATOM 3747 N N . HIS A 1 457 ? 1.138 3.009 -13.491 1.00 81.38 457 HIS A N 1
ATOM 3748 C CA . HIS A 1 457 ? 2.338 3.127 -12.665 1.00 81.38 457 HIS A CA 1
ATOM 3749 C C . HIS A 1 457 ? 3.388 4.104 -13.245 1.00 81.38 457 HIS A C 1
ATOM 3751 O O . HIS A 1 457 ? 4.255 4.579 -12.520 1.00 81.38 457 HIS A O 1
ATOM 3757 N N . LEU A 1 458 ? 3.314 4.488 -14.521 1.00 82.81 458 LEU A N 1
ATOM 3758 C CA . LEU A 1 458 ? 4.168 5.543 -15.085 1.00 82.81 458 LEU A CA 1
ATOM 3759 C C . LEU A 1 458 ? 3.789 6.961 -14.604 1.00 82.81 458 LEU A C 1
ATOM 3761 O O . LEU A 1 458 ? 4.595 7.883 -14.716 1.00 82.81 458 LEU A O 1
ATOM 3765 N N . PHE A 1 459 ? 2.594 7.146 -14.031 1.00 85.88 459 PHE A N 1
ATOM 3766 C CA . PHE A 1 459 ? 2.065 8.438 -13.564 1.00 85.88 459 PHE A CA 1
ATOM 3767 C C . PHE A 1 459 ? 2.071 8.589 -12.033 1.00 85.88 459 PHE A C 1
ATOM 3769 O O . PHE A 1 459 ? 1.490 9.521 -11.478 1.00 85.88 459 PHE A O 1
ATOM 3776 N N . LYS A 1 460 ? 2.756 7.692 -11.323 1.00 78.56 460 LYS A N 1
ATOM 3777 C CA . LYS A 1 460 ? 2.766 7.632 -9.852 1.00 78.56 460 LYS A CA 1
ATOM 3778 C C . LYS A 1 460 ? 3.638 8.682 -9.158 1.00 78.56 460 LYS A C 1
ATOM 3780 O O . LYS A 1 460 ? 3.607 8.771 -7.940 1.00 78.56 460 LYS A O 1
ATOM 3785 N N . ASN A 1 461 ? 4.425 9.469 -9.894 1.00 82.56 461 ASN A N 1
ATOM 3786 C CA . ASN A 1 461 ? 5.292 10.512 -9.329 1.00 82.56 461 ASN A CA 1
ATOM 3787 C C . ASN A 1 461 ? 4.540 11.847 -9.234 1.00 82.56 461 ASN A C 1
ATOM 3789 O O . ASN A 1 461 ? 4.883 12.797 -9.943 1.00 82.56 461 ASN A O 1
ATOM 3793 N N . LEU A 1 462 ? 3.488 11.906 -8.417 1.00 86.31 462 LEU A N 1
ATOM 3794 C CA . LEU A 1 462 ? 2.756 13.143 -8.142 1.00 86.31 462 LEU A CA 1
ATOM 3795 C C . LEU A 1 462 ? 3.507 13.975 -7.092 1.00 86.31 462 LEU A C 1
ATOM 3797 O O . LEU A 1 462 ? 4.176 13.421 -6.224 1.00 86.31 462 LEU A O 1
ATOM 3801 N N . ALA A 1 463 ? 3.430 15.302 -7.186 1.00 84.56 463 ALA A N 1
ATOM 3802 C CA . ALA A 1 463 ? 4.037 16.178 -6.190 1.00 84.56 463 ALA A CA 1
ATOM 3803 C C . ALA A 1 463 ? 3.251 16.126 -4.872 1.00 84.56 463 ALA A C 1
ATOM 3805 O O . ALA A 1 463 ? 2.012 16.094 -4.864 1.00 84.56 463 ALA A O 1
ATOM 3806 N N . PHE A 1 464 ? 3.975 16.147 -3.759 1.00 85.25 464 PHE A N 1
ATOM 3807 C CA . PHE A 1 464 ? 3.407 16.214 -2.419 1.00 85.25 464 PHE A CA 1
ATOM 3808 C C . PHE A 1 464 ? 4.347 16.989 -1.496 1.00 85.25 464 PHE A C 1
ATOM 3810 O O . PHE A 1 464 ? 5.570 16.932 -1.635 1.00 85.25 464 PHE A O 1
ATOM 3817 N N . GLU A 1 465 ? 3.768 17.728 -0.555 1.00 80.31 465 GLU A N 1
ATOM 3818 C CA . GLU A 1 465 ? 4.532 18.413 0.484 1.00 80.31 465 GLU A CA 1
ATOM 3819 C C . GLU A 1 465 ? 4.749 17.477 1.674 1.00 80.31 465 GLU A C 1
ATOM 3821 O O . GLU A 1 465 ? 3.847 16.737 2.066 1.00 80.31 465 GLU A O 1
ATOM 3826 N N . THR A 1 466 ? 5.948 17.517 2.252 1.00 81.44 466 THR A N 1
ATOM 3827 C CA . THR A 1 466 ? 6.284 16.769 3.466 1.00 81.44 466 THR A CA 1
ATOM 3828 C C . THR A 1 466 ? 7.309 17.528 4.296 1.00 81.44 466 THR A C 1
ATOM 3830 O O . THR A 1 466 ? 8.216 18.171 3.761 1.00 81.44 466 THR A O 1
ATOM 3833 N N . SER A 1 467 ? 7.166 17.452 5.615 1.00 74.62 467 SER A N 1
ATOM 3834 C CA . SER A 1 467 ? 8.149 17.956 6.578 1.00 74.62 467 SER A CA 1
ATOM 3835 C C . SER A 1 467 ? 9.282 16.960 6.870 1.00 74.62 467 SER A C 1
ATOM 3837 O O . SER A 1 467 ? 10.251 17.302 7.554 1.00 74.62 467 SER A O 1
ATOM 3839 N N . MET A 1 468 ? 9.185 15.744 6.322 1.00 77.56 468 MET A N 1
ATOM 3840 C CA . MET A 1 468 ? 10.139 14.649 6.474 1.00 77.56 468 MET A CA 1
ATOM 3841 C C . MET A 1 468 ? 11.396 14.889 5.625 1.00 77.56 468 MET A C 1
ATOM 3843 O O . MET A 1 468 ? 11.483 14.513 4.453 1.00 77.56 468 MET A O 1
ATOM 3847 N N . GLU A 1 469 ? 12.404 15.528 6.217 1.00 67.88 469 GLU A N 1
ATOM 3848 C CA . GLU A 1 469 ? 13.696 15.761 5.567 1.00 67.88 469 GLU A CA 1
ATOM 3849 C C . GLU A 1 469 ? 14.631 14.545 5.678 1.00 67.88 469 GLU A C 1
ATOM 3851 O O . GLU A 1 469 ? 14.759 13.929 6.734 1.00 67.88 469 GLU A O 1
ATOM 3856 N N . LYS A 1 470 ? 15.364 14.246 4.592 1.00 68.50 470 LYS A N 1
ATOM 3857 C CA . LYS A 1 470 ? 16.408 13.198 4.519 1.00 68.50 470 LYS A CA 1
ATOM 3858 C C . LYS A 1 470 ? 15.944 11.767 4.829 1.00 68.50 470 LYS A C 1
ATOM 3860 O O . LYS A 1 470 ? 16.769 10.917 5.163 1.00 68.50 470 LYS A O 1
ATOM 3865 N N . ILE A 1 471 ? 14.657 11.482 4.685 1.00 74.38 471 ILE A N 1
ATOM 3866 C CA . ILE A 1 471 ? 14.144 10.116 4.775 1.00 74.38 471 ILE A CA 1
ATOM 3867 C C . ILE A 1 471 ? 14.192 9.482 3.389 1.00 74.38 471 ILE A C 1
ATOM 3869 O O . ILE A 1 471 ? 13.608 9.982 2.424 1.00 74.38 471 ILE A O 1
ATOM 3873 N N . ALA A 1 472 ? 14.922 8.377 3.278 1.00 71.62 472 ALA A N 1
ATOM 3874 C CA . ALA A 1 472 ? 14.976 7.612 2.048 1.00 71.62 472 ALA A CA 1
ATOM 3875 C C . ALA A 1 472 ? 13.684 6.798 1.867 1.00 71.62 472 ALA A C 1
ATOM 3877 O O . ALA A 1 472 ? 13.044 6.373 2.828 1.00 71.62 472 ALA A O 1
ATOM 3878 N N . GLY A 1 473 ? 13.306 6.557 0.610 1.00 71.94 473 GLY A N 1
ATOM 3879 C CA . GLY A 1 473 ? 12.119 5.762 0.277 1.00 71.94 473 GLY A CA 1
ATOM 3880 C C . GLY A 1 473 ? 10.817 6.549 0.112 1.00 71.94 473 GLY A C 1
ATOM 3881 O O . GLY A 1 473 ? 9.804 5.915 -0.144 1.00 71.94 473 GLY A O 1
ATOM 3882 N N . LEU A 1 474 ? 10.827 7.889 0.172 1.00 74.00 474 LEU A N 1
ATOM 3883 C CA . LEU A 1 474 ? 9.642 8.738 -0.075 1.00 74.00 474 LEU A CA 1
ATOM 3884 C C . LEU A 1 474 ? 9.377 9.047 -1.564 1.00 74.00 474 LEU A C 1
ATOM 3886 O O . LEU A 1 474 ? 8.315 9.554 -1.914 1.00 74.00 474 LEU A O 1
ATOM 3890 N N . GLY A 1 475 ? 10.320 8.737 -2.455 1.00 73.88 475 GLY A N 1
ATOM 3891 C CA . GLY A 1 475 ? 10.225 9.093 -3.875 1.00 73.88 475 GLY A CA 1
ATOM 3892 C C . GLY A 1 475 ? 10.604 10.554 -4.157 1.00 73.88 475 GLY A C 1
ATOM 3893 O O . GLY A 1 475 ? 11.251 11.211 -3.342 1.00 73.88 475 GLY A O 1
ATOM 3894 N N . ASN A 1 476 ? 10.255 11.052 -5.348 1.00 74.44 476 ASN A N 1
ATOM 3895 C CA . ASN A 1 476 ? 10.555 12.426 -5.763 1.00 74.44 476 ASN A CA 1
ATOM 3896 C C . ASN A 1 476 ? 9.427 13.387 -5.350 1.00 74.44 476 ASN A C 1
ATOM 3898 O O . ASN A 1 476 ? 8.375 13.407 -5.983 1.00 74.44 476 ASN A O 1
ATOM 3902 N N . GLN A 1 477 ? 9.685 14.229 -4.346 1.00 77.56 477 GLN A N 1
ATOM 3903 C CA . GLN A 1 477 ? 8.718 15.195 -3.799 1.00 77.56 477 GLN A CA 1
ATOM 3904 C C . GLN A 1 477 ? 8.265 16.258 -4.813 1.00 77.56 477 GLN A C 1
ATOM 3906 O O . GLN A 1 477 ? 7.132 16.727 -4.752 1.00 77.56 477 GLN A O 1
ATOM 3911 N N . GLN A 1 478 ? 9.123 16.626 -5.774 1.00 76.62 478 GLN A N 1
ATOM 3912 C CA . GLN A 1 478 ? 8.765 17.608 -6.809 1.00 76.62 478 GLN A CA 1
ATOM 3913 C C . GLN A 1 478 ? 7.744 17.057 -7.814 1.00 76.62 478 GLN A C 1
ATOM 3915 O O . GLN A 1 478 ? 7.148 17.824 -8.569 1.00 76.62 478 GLN A O 1
ATOM 3920 N N . GLY A 1 479 ? 7.547 15.736 -7.831 1.00 82.19 479 GLY A N 1
ATOM 3921 C CA . GLY A 1 479 ? 6.705 15.057 -8.800 1.00 82.19 479 GLY A CA 1
ATOM 3922 C C . GLY A 1 479 ? 7.202 15.200 -10.241 1.00 82.19 479 GLY A C 1
ATOM 3923 O O . GLY A 1 479 ? 8.332 15.607 -10.518 1.00 82.19 479 GLY A O 1
ATOM 3924 N N . SER A 1 480 ? 6.340 14.825 -11.179 1.00 82.56 480 SER A N 1
ATOM 3925 C CA . SER A 1 480 ? 6.559 14.937 -12.620 1.00 82.56 480 SER A CA 1
ATOM 3926 C C . SER A 1 480 ? 5.429 15.732 -13.270 1.00 82.56 480 SER A C 1
ATOM 3928 O O . SER A 1 480 ? 4.277 15.661 -12.839 1.00 82.56 480 SER A O 1
ATOM 3930 N N . ASN A 1 481 ? 5.745 16.466 -14.342 1.00 82.88 481 ASN A N 1
ATOM 3931 C CA . ASN A 1 481 ? 4.738 17.225 -15.092 1.00 82.88 481 ASN A CA 1
ATOM 3932 C C . ASN A 1 481 ? 3.621 16.323 -15.622 1.00 82.88 481 ASN A C 1
ATOM 3934 O O . ASN A 1 481 ? 2.456 16.682 -15.515 1.00 82.88 481 ASN A O 1
ATOM 3938 N N . ARG A 1 482 ? 3.988 15.135 -16.107 1.00 85.75 482 ARG A N 1
ATOM 3939 C CA . ARG A 1 482 ? 3.073 14.099 -16.580 1.00 85.75 482 ARG A CA 1
ATOM 3940 C C . ARG A 1 482 ? 2.079 13.639 -15.506 1.00 85.75 482 ARG A C 1
ATOM 3942 O O . ARG A 1 482 ? 0.888 13.547 -15.773 1.00 85.75 482 ARG A O 1
ATOM 3949 N N . ALA A 1 483 ? 2.549 13.360 -14.288 1.00 89.06 483 ALA A N 1
ATOM 3950 C CA . ALA A 1 483 ? 1.667 12.983 -13.180 1.00 89.06 483 ALA A CA 1
ATOM 3951 C C . ALA A 1 483 ? 0.710 14.127 -12.809 1.00 89.06 483 ALA A C 1
ATOM 3953 O O . ALA A 1 483 ? -0.484 13.921 -12.626 1.00 89.06 483 ALA A O 1
ATOM 3954 N N . ARG A 1 484 ? 1.222 15.360 -12.753 1.00 89.56 484 ARG A N 1
ATOM 3955 C CA . ARG A 1 484 ? 0.397 16.537 -12.463 1.00 89.56 484 ARG A CA 1
ATOM 3956 C C . ARG A 1 484 ? -0.676 16.771 -13.529 1.00 89.56 484 ARG A C 1
ATOM 3958 O O . ARG A 1 484 ? -1.803 17.097 -13.181 1.00 89.56 484 ARG A O 1
ATOM 3965 N N . ASP A 1 485 ? -0.336 16.589 -14.801 1.00 90.94 485 ASP A N 1
ATOM 3966 C CA . ASP A 1 485 ? -1.291 16.682 -15.903 1.00 90.94 485 ASP A CA 1
ATOM 3967 C C . ASP A 1 485 ? -2.429 15.654 -15.761 1.00 90.94 485 ASP A C 1
ATOM 3969 O O . ASP A 1 485 ? -3.603 16.026 -15.773 1.00 90.94 485 ASP A O 1
ATOM 3973 N N . LEU A 1 486 ? -2.094 14.383 -15.501 1.00 94.06 486 LEU A N 1
ATOM 3974 C CA . LEU A 1 486 ? -3.101 13.359 -15.214 1.00 94.06 486 LEU A CA 1
ATOM 3975 C C . LEU A 1 486 ? -3.931 13.713 -13.971 1.00 94.06 486 LEU A C 1
ATOM 3977 O O . LEU A 1 486 ? -5.135 13.477 -13.957 1.00 94.06 486 LEU A O 1
ATOM 3981 N N . PHE A 1 487 ? -3.323 14.311 -12.943 1.00 94.06 487 PHE A N 1
ATOM 3982 C CA . PHE A 1 487 ? -4.026 14.675 -11.711 1.00 94.06 487 PHE A CA 1
ATOM 3983 C C . PHE A 1 487 ? -5.115 15.715 -11.978 1.00 94.06 487 PHE A C 1
ATOM 3985 O O . PHE A 1 487 ? -6.247 15.529 -11.534 1.00 94.06 487 PHE A O 1
ATOM 3992 N N . ILE A 1 488 ? -4.819 16.737 -12.786 1.00 93.44 488 ILE A N 1
ATOM 3993 C CA . ILE A 1 488 ? -5.808 17.733 -13.228 1.00 93.44 488 ILE A CA 1
ATOM 3994 C C . ILE A 1 488 ? -6.969 17.043 -13.964 1.00 93.44 488 ILE A C 1
ATOM 3996 O O . ILE A 1 488 ? -8.132 17.290 -13.643 1.00 93.44 488 ILE A O 1
ATOM 4000 N N . LYS A 1 489 ? -6.675 16.114 -14.885 1.00 94.25 489 LYS A N 1
ATOM 4001 C CA . LYS A 1 489 ? -7.701 15.344 -15.614 1.00 94.25 489 LYS A CA 1
ATOM 4002 C C . LYS A 1 489 ? -8.553 14.479 -14.681 1.00 94.25 489 LYS A C 1
ATOM 4004 O O . LYS A 1 489 ? -9.772 14.472 -14.800 1.00 94.25 489 LYS A O 1
ATOM 4009 N N . THR A 1 490 ? -7.951 13.789 -13.713 1.00 95.06 49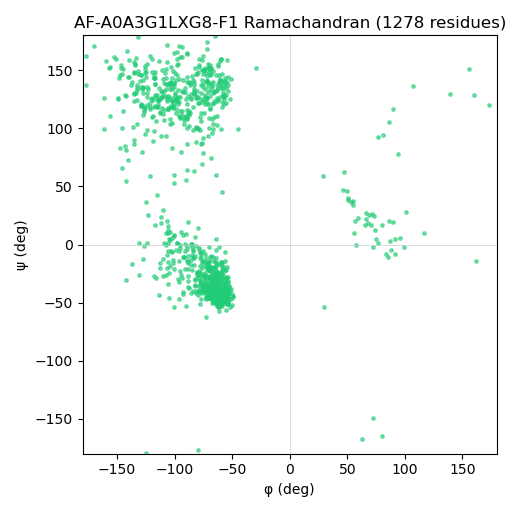0 THR A N 1
ATOM 4010 C CA . THR A 1 490 ? -8.719 12.995 -12.737 1.00 95.06 490 THR A CA 1
ATOM 4011 C C . THR A 1 490 ? -9.588 13.868 -11.833 1.00 95.06 490 THR A C 1
ATOM 4013 O O . THR A 1 490 ? -10.720 13.495 -11.550 1.00 95.06 490 THR A O 1
ATOM 4016 N N . ARG A 1 491 ? -9.118 15.059 -11.431 1.00 93.44 491 ARG A N 1
ATOM 4017 C CA . ARG A 1 491 ? -9.914 16.020 -10.652 1.00 93.44 491 ARG A CA 1
ATOM 4018 C C . ARG A 1 491 ? -11.136 16.506 -11.423 1.00 93.44 491 ARG A C 1
ATOM 4020 O O . ARG A 1 491 ? -12.225 16.506 -10.859 1.00 93.44 491 ARG A O 1
ATOM 4027 N N . TYR A 1 492 ? -10.963 16.835 -12.704 1.00 93.75 492 TYR A N 1
ATOM 4028 C CA . TYR A 1 492 ? -12.072 17.129 -13.613 1.00 93.75 492 TYR A CA 1
ATOM 4029 C C . TYR A 1 492 ? -13.110 15.997 -13.621 1.00 93.75 492 TYR A C 1
ATOM 4031 O O . TYR A 1 492 ? -14.300 16.252 -13.437 1.00 93.75 492 TYR A O 1
ATOM 4039 N N . LEU A 1 493 ? -12.656 14.752 -13.799 1.00 94.44 493 LEU A N 1
ATOM 4040 C CA . LEU A 1 493 ? -13.544 13.594 -13.892 1.00 94.44 493 LEU A CA 1
ATOM 4041 C C . LEU A 1 493 ? -14.311 13.354 -12.582 1.00 94.44 493 LEU A C 1
ATOM 4043 O O . LEU A 1 493 ? -15.520 13.151 -12.633 1.00 94.44 493 LEU A O 1
ATOM 4047 N N . HIS A 1 494 ? -13.654 13.463 -11.422 1.00 93.38 494 HIS A N 1
ATOM 4048 C CA . HIS A 1 494 ? -14.320 13.348 -10.114 1.00 93.38 494 HIS A CA 1
ATOM 4049 C C . HIS A 1 494 ? -15.384 14.426 -9.895 1.00 93.38 494 HIS A C 1
ATOM 4051 O O . HIS A 1 494 ? -16.499 14.100 -9.507 1.00 93.38 494 HIS A O 1
ATOM 4057 N N . GLN A 1 495 ? -15.073 15.695 -10.185 1.00 91.06 495 GLN A N 1
ATOM 4058 C CA . GLN A 1 495 ? -16.008 16.813 -9.979 1.00 91.06 495 GLN A CA 1
ATOM 4059 C C . GLN A 1 495 ? -17.245 16.761 -10.888 1.00 91.06 495 GLN A C 1
ATOM 4061 O O . GLN A 1 495 ? -18.244 17.408 -10.592 1.00 91.06 495 GLN A O 1
ATOM 4066 N N . ASN A 1 496 ? -17.179 16.009 -11.990 1.00 90.12 496 ASN A N 1
ATOM 4067 C CA . ASN A 1 496 ? -18.257 15.882 -12.972 1.00 90.12 496 ASN A CA 1
ATOM 4068 C C . ASN A 1 496 ? -18.891 14.479 -12.979 1.00 90.12 496 ASN A C 1
ATOM 4070 O O . ASN A 1 496 ? -19.520 14.101 -13.970 1.00 90.12 496 ASN A O 1
ATOM 4074 N N . ASP A 1 497 ? -18.694 13.696 -11.911 1.00 90.38 497 ASP A N 1
ATOM 4075 C CA . ASP A 1 497 ? -19.240 12.342 -11.746 1.00 90.38 497 ASP A CA 1
ATOM 4076 C C . ASP A 1 497 ? -18.894 11.376 -12.902 1.00 90.38 497 ASP A C 1
ATOM 4078 O O . ASP A 1 497 ? -19.683 10.503 -13.274 1.00 90.38 497 ASP A O 1
ATOM 4082 N N . LYS A 1 498 ? -17.705 11.535 -13.495 1.00 93.75 498 LYS A N 1
ATOM 4083 C CA . LYS A 1 498 ? -17.208 10.745 -14.633 1.00 93.75 498 LYS A CA 1
ATOM 4084 C C . LYS A 1 498 ? -16.370 9.545 -14.190 1.00 93.75 498 LYS A C 1
ATOM 4086 O O . LYS A 1 498 ? -16.025 9.406 -13.017 1.00 93.75 498 LYS A O 1
ATOM 4091 N N . LYS A 1 499 ? -16.050 8.657 -15.138 1.00 95.00 499 LYS A N 1
ATOM 4092 C CA . LYS A 1 499 ? -15.371 7.386 -14.852 1.00 95.00 499 LYS A CA 1
ATOM 4093 C C . LYS A 1 499 ? -13.861 7.420 -15.089 1.00 95.00 499 LYS A C 1
ATOM 4095 O O . LYS A 1 499 ? -13.364 8.085 -15.999 1.00 95.00 499 LYS A O 1
ATOM 4100 N N . ILE A 1 500 ? -13.135 6.675 -14.257 1.00 96.62 500 ILE A N 1
ATOM 4101 C CA . ILE A 1 500 ? -11.677 6.536 -14.294 1.00 96.62 500 ILE A CA 1
ATOM 4102 C C . ILE A 1 500 ? -11.317 5.058 -14.136 1.00 96.62 500 ILE A C 1
ATOM 4104 O O . ILE A 1 500 ? -11.747 4.397 -13.189 1.00 96.62 500 ILE A O 1
ATOM 4108 N N . MET A 1 501 ? -10.473 4.545 -15.028 1.00 96.88 501 MET A N 1
ATOM 4109 C CA . MET A 1 501 ? -9.943 3.189 -14.950 1.00 96.88 501 MET A CA 1
ATOM 4110 C C . MET A 1 501 ? -8.424 3.187 -15.088 1.00 96.88 501 MET A C 1
ATOM 4112 O O . MET A 1 501 ? -7.878 3.573 -16.117 1.00 96.88 501 MET A O 1
ATOM 4116 N N . PHE A 1 502 ? -7.719 2.711 -14.069 1.00 96.44 502 PHE A N 1
ATOM 4117 C CA . PHE A 1 502 ? -6.277 2.485 -14.141 1.00 96.44 502 PHE A CA 1
ATOM 4118 C C . PHE A 1 502 ? -5.992 1.008 -14.373 1.00 96.44 502 PHE A C 1
ATOM 4120 O O . PHE A 1 502 ? -6.581 0.150 -13.721 1.00 96.44 502 PHE A O 1
ATOM 4127 N N . LEU A 1 503 ? -5.064 0.705 -15.277 1.00 93.81 503 LEU A N 1
ATOM 4128 C CA . LEU A 1 503 ? -4.574 -0.649 -15.510 1.00 93.81 503 LEU A CA 1
ATOM 4129 C C . LEU A 1 503 ? -3.104 -0.702 -15.110 1.00 93.81 503 LEU A C 1
ATOM 4131 O O . LEU A 1 503 ? -2.277 0.085 -15.571 1.00 93.81 503 LEU A O 1
ATOM 4135 N N . THR A 1 504 ? -2.765 -1.625 -14.219 1.00 87.50 504 THR A N 1
ATOM 4136 C CA . THR A 1 504 ? -1.380 -1.844 -13.791 1.00 87.50 504 THR A CA 1
ATOM 4137 C C . THR A 1 504 ? -1.234 -3.260 -13.248 1.00 87.50 504 THR A C 1
ATOM 4139 O O . THR A 1 504 ? -2.208 -3.886 -12.869 1.00 87.50 504 THR A O 1
ATOM 4142 N N . GLY A 1 505 ? -0.050 -3.866 -13.333 1.00 76.94 505 GLY A N 1
ATOM 4143 C CA . GLY A 1 505 ? 0.253 -5.112 -12.592 1.00 76.94 505 GLY A CA 1
ATOM 4144 C C . GLY A 1 505 ? 1.208 -4.881 -11.422 1.00 76.94 505 GLY A C 1
ATOM 4145 O O . GLY A 1 505 ? 1.629 -5.817 -10.741 1.00 76.94 505 GLY A O 1
ATOM 4146 N N . THR A 1 506 ? 1.615 -3.626 -11.256 1.00 74.62 506 THR A N 1
ATOM 4147 C CA . THR A 1 506 ? 2.646 -3.148 -10.340 1.00 74.62 506 THR A CA 1
ATOM 4148 C C . THR A 1 506 ? 2.219 -1.761 -9.852 1.00 74.62 506 THR A C 1
ATOM 4150 O O . THR A 1 506 ? 2.824 -0.756 -10.231 1.00 74.62 506 THR A O 1
ATOM 4153 N N . PRO A 1 507 ? 1.116 -1.658 -9.085 1.00 72.38 507 PRO A N 1
ATOM 4154 C CA . PRO A 1 507 ? 0.579 -0.375 -8.625 1.00 72.38 507 PRO A CA 1
ATOM 4155 C C . PRO A 1 507 ? 1.575 0.370 -7.741 1.00 72.38 507 PRO A C 1
ATOM 4157 O O . PRO A 1 507 ? 1.606 1.595 -7.736 1.00 72.38 507 PRO A O 1
ATOM 4160 N N . ILE A 1 508 ? 2.418 -0.386 -7.042 1.00 75.06 508 ILE A N 1
ATOM 4161 C CA . ILE A 1 508 ? 3.564 0.110 -6.300 1.00 75.06 508 ILE A CA 1
ATOM 4162 C C . ILE A 1 508 ? 4.783 -0.489 -6.970 1.00 75.06 508 ILE A C 1
ATOM 4164 O O . ILE A 1 508 ? 4.862 -1.700 -7.180 1.00 75.06 508 ILE A O 1
ATOM 4168 N N . ALA A 1 509 ? 5.717 0.372 -7.327 1.00 63.34 509 ALA A N 1
ATOM 4169 C CA . ALA A 1 509 ? 6.881 -0.006 -8.103 1.00 63.34 509 ALA A CA 1
ATOM 4170 C C . ALA A 1 509 ? 8.193 0.512 -7.491 1.00 63.34 509 ALA A C 1
ATOM 4172 O O . ALA A 1 509 ? 9.233 -0.099 -7.701 1.00 63.34 509 ALA A O 1
ATOM 4173 N N . ASN A 1 510 ? 8.186 1.607 -6.715 1.00 63.53 510 ASN A N 1
ATOM 4174 C CA . ASN A 1 510 ? 9.436 2.157 -6.161 1.00 63.53 510 ASN A CA 1
ATOM 4175 C C . ASN A 1 510 ? 9.335 2.722 -4.735 1.00 63.53 510 ASN A C 1
ATOM 4177 O O . ASN A 1 510 ? 10.326 2.683 -4.004 1.00 63.53 510 ASN A O 1
ATOM 4181 N N . SER A 1 511 ? 8.182 3.257 -4.331 1.00 69.94 511 SER A N 1
ATOM 4182 C CA . SER A 1 511 ? 7.998 3.893 -3.023 1.00 69.94 511 SER A CA 1
ATOM 4183 C C . SER A 1 511 ? 6.593 3.668 -2.482 1.00 69.94 511 SER A C 1
ATOM 4185 O O . SER A 1 511 ? 5.624 3.661 -3.235 1.00 69.94 511 SER A O 1
ATOM 4187 N N . LEU A 1 512 ? 6.478 3.554 -1.160 1.00 72.44 512 LEU A N 1
ATOM 4188 C CA . LEU A 1 512 ? 5.193 3.462 -0.472 1.00 72.44 512 LEU A CA 1
ATOM 4189 C C . LEU A 1 512 ? 4.324 4.719 -0.669 1.00 72.44 512 LEU A C 1
ATOM 4191 O O . LEU A 1 512 ? 3.102 4.609 -0.635 1.00 72.44 512 LEU A O 1
ATOM 4195 N N . SER A 1 513 ? 4.921 5.885 -0.960 1.00 79.06 513 SER A N 1
ATOM 4196 C CA . SER A 1 513 ? 4.171 7.114 -1.275 1.00 79.06 513 SER A CA 1
ATOM 4197 C C . SER A 1 513 ? 3.328 6.996 -2.550 1.00 79.06 513 SER A C 1
ATOM 4199 O O . SER A 1 513 ? 2.367 7.736 -2.740 1.00 79.06 513 SER A O 1
ATOM 4201 N N . GLU A 1 514 ? 3.618 6.016 -3.407 1.00 84.00 514 GLU A N 1
ATOM 4202 C CA . GLU A 1 514 ? 2.857 5.759 -4.630 1.00 84.00 514 GLU A CA 1
ATOM 4203 C C . GLU A 1 514 ? 1.427 5.294 -4.330 1.00 84.00 514 GLU A C 1
ATOM 4205 O O . GLU A 1 514 ? 0.518 5.612 -5.096 1.00 84.00 514 GLU A O 1
ATOM 4210 N N . MET A 1 515 ? 1.194 4.622 -3.194 1.00 84.38 515 MET A N 1
ATOM 4211 C CA . MET A 1 515 ? -0.164 4.272 -2.759 1.00 84.38 515 MET A CA 1
ATOM 4212 C C . MET A 1 515 ? -0.994 5.515 -2.457 1.00 84.38 515 MET A C 1
ATOM 4214 O O . MET A 1 515 ? -2.136 5.618 -2.904 1.00 84.38 515 MET A O 1
ATOM 4218 N N . TYR A 1 516 ? -0.398 6.470 -1.743 1.00 88.81 516 TYR A N 1
ATOM 4219 C CA . TYR A 1 516 ? -1.030 7.748 -1.455 1.00 88.81 516 TYR A CA 1
ATOM 4220 C C . TYR A 1 516 ? -1.381 8.490 -2.750 1.00 88.81 516 TYR A C 1
ATOM 4222 O O . TYR A 1 516 ? -2.478 9.027 -2.891 1.00 88.81 516 TYR A O 1
ATOM 4230 N N . HIS A 1 517 ? -0.497 8.458 -3.751 1.00 89.81 517 HIS A 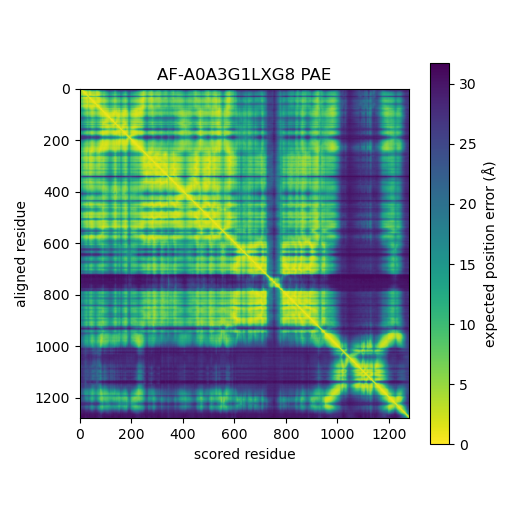N 1
ATOM 4231 C CA . HIS A 1 517 ? -0.785 9.050 -5.058 1.00 89.81 517 HIS A CA 1
ATOM 4232 C C . HIS A 1 517 ? -1.938 8.349 -5.783 1.00 89.81 517 HIS A C 1
ATOM 4234 O O . HIS A 1 517 ? -2.814 9.034 -6.304 1.00 89.81 517 HIS A O 1
ATOM 4240 N N . LEU A 1 518 ? -1.995 7.013 -5.783 1.00 91.06 518 LEU A N 1
ATOM 4241 C CA . LEU A 1 518 ? -3.128 6.274 -6.356 1.00 91.06 518 LEU A CA 1
ATOM 4242 C C . LEU A 1 518 ? -4.451 6.614 -5.659 1.00 91.06 518 LEU A C 1
ATOM 4244 O O . LEU A 1 518 ? -5.451 6.837 -6.339 1.00 91.06 518 LEU A O 1
ATOM 4248 N N . GLN A 1 519 ? -4.451 6.735 -4.330 1.00 91.75 519 GLN A N 1
ATOM 4249 C CA . GLN A 1 519 ? -5.622 7.178 -3.567 1.00 91.75 519 GLN A CA 1
ATOM 4250 C C . GLN A 1 519 ? -6.019 8.617 -3.920 1.00 91.75 519 GLN A C 1
ATOM 4252 O O . GLN A 1 519 ? -7.202 8.895 -4.087 1.00 91.75 519 GLN A O 1
ATOM 4257 N N . ARG A 1 520 ? -5.058 9.526 -4.125 1.00 92.56 520 ARG A N 1
ATOM 4258 C CA . ARG A 1 520 ? -5.345 10.889 -4.606 1.00 92.56 520 ARG A CA 1
ATOM 4259 C C . ARG A 1 520 ? -5.952 10.913 -6.008 1.00 92.56 520 ARG A C 1
ATOM 4261 O O . ARG A 1 520 ? -6.784 11.774 -6.274 1.00 92.56 520 ARG A O 1
ATOM 4268 N N . TYR A 1 521 ? -5.541 10.001 -6.891 1.00 93.69 521 TYR A N 1
ATOM 4269 C CA . TYR A 1 521 ? -6.108 9.887 -8.235 1.00 93.69 521 TYR A CA 1
ATOM 4270 C C . TYR A 1 521 ? -7.509 9.280 -8.243 1.00 93.69 521 TYR A C 1
ATOM 4272 O O . TYR A 1 521 ? -8.337 9.725 -9.027 1.00 93.69 521 TYR A O 1
ATOM 4280 N N . LEU A 1 522 ? -7.770 8.251 -7.431 1.00 93.81 522 LEU A N 1
ATOM 4281 C CA . LEU A 1 522 ? -8.965 7.405 -7.573 1.00 93.81 522 LEU A CA 1
ATOM 4282 C C . LEU A 1 522 ? -9.998 7.591 -6.459 1.00 93.81 522 LEU A C 1
ATOM 4284 O O . LEU A 1 522 ? -11.183 7.383 -6.703 1.00 93.81 522 LEU A O 1
ATOM 4288 N N . THR A 1 523 ? -9.581 7.993 -5.260 1.00 91.38 523 THR A N 1
ATOM 4289 C CA . THR A 1 523 ? -10.454 8.145 -4.084 1.00 91.38 523 THR A CA 1
ATOM 4290 C C . THR A 1 523 ? -10.078 9.366 -3.223 1.00 91.38 523 THR A C 1
ATOM 4292 O O . THR A 1 523 ? -9.821 9.209 -2.023 1.00 91.38 523 THR A O 1
ATOM 4295 N N . PRO A 1 524 ? -10.013 10.588 -3.789 1.00 90.88 524 PRO A N 1
ATOM 4296 C CA . PRO A 1 524 ? -9.615 11.774 -3.030 1.00 90.88 524 PRO A CA 1
ATOM 4297 C C . PRO A 1 524 ? -10.566 12.091 -1.865 1.00 90.88 524 PRO A C 1
ATOM 4299 O O . PRO A 1 524 ? -10.104 12.443 -0.781 1.00 90.88 524 PRO A O 1
ATOM 4302 N N . ASP A 1 525 ? -11.875 11.899 -2.040 1.00 87.88 525 ASP A N 1
ATOM 4303 C CA . ASP A 1 525 ? -12.865 12.190 -0.993 1.00 87.88 525 ASP A CA 1
ATOM 4304 C C . ASP A 1 525 ? -12.733 11.236 0.200 1.00 87.88 525 ASP A C 1
ATOM 4306 O O . ASP A 1 525 ? -12.868 11.637 1.353 1.00 87.88 525 ASP A O 1
ATOM 4310 N N . ALA A 1 526 ? -12.353 9.981 -0.057 1.00 87.12 526 ALA A N 1
ATOM 4311 C CA . ALA A 1 526 ? -12.115 8.991 0.989 1.00 87.12 526 ALA A CA 1
ATOM 4312 C C . ALA A 1 526 ? -10.893 9.328 1.865 1.00 87.12 526 ALA A C 1
ATOM 4314 O O . ALA A 1 526 ? -10.870 8.951 3.039 1.00 87.12 526 ALA A O 1
ATOM 4315 N N . LEU A 1 527 ? -9.882 10.014 1.309 1.00 89.25 527 LEU A N 1
ATOM 4316 C CA . LEU A 1 527 ? -8.752 10.547 2.082 1.00 89.25 527 LEU A CA 1
ATOM 4317 C C . LEU A 1 527 ? -9.201 11.722 2.954 1.00 89.25 527 LEU A C 1
ATOM 4319 O O . LEU A 1 527 ? -8.854 11.775 4.133 1.00 89.25 527 LEU A O 1
ATOM 4323 N N . LYS A 1 528 ? -10.018 12.618 2.392 1.00 86.81 528 LYS A N 1
ATOM 4324 C CA . LYS A 1 528 ? -10.582 13.773 3.095 1.00 86.81 528 LYS A CA 1
ATOM 4325 C C . LYS A 1 528 ? -11.436 13.386 4.291 1.00 86.81 528 LYS A C 1
ATOM 4327 O O . LYS A 1 528 ? -11.203 13.881 5.389 1.00 86.81 528 LYS A O 1
ATOM 4332 N N . GLU A 1 529 ? -12.370 12.458 4.102 1.00 84.75 529 GLU A N 1
ATOM 4333 C CA . GLU A 1 529 ? -13.257 11.968 5.165 1.00 84.75 529 GLU A CA 1
ATOM 4334 C C . GLU A 1 529 ? -12.498 11.371 6.362 1.00 84.75 529 GLU A C 1
ATOM 4336 O O . GLU A 1 529 ? -13.015 11.377 7.475 1.00 84.75 529 GLU A O 1
ATOM 4341 N N . ARG A 1 530 ? -11.273 10.873 6.147 1.00 85.50 530 ARG A N 1
ATOM 4342 C CA . ARG A 1 530 ? -10.418 10.271 7.184 1.00 85.50 530 ARG A CA 1
ATOM 4343 C C . ARG A 1 530 ? -9.369 11.230 7.754 1.00 85.50 530 ARG A C 1
ATOM 4345 O O . ARG A 1 530 ? -8.559 10.810 8.571 1.00 85.50 530 ARG A O 1
ATOM 4352 N N . GLY A 1 531 ? -9.339 12.488 7.306 1.00 85.50 531 GLY A N 1
ATOM 4353 C CA . GLY A 1 531 ? -8.317 13.455 7.717 1.00 85.50 531 GLY A CA 1
ATOM 4354 C C . GLY A 1 531 ? -6.913 13.142 7.182 1.00 85.50 531 GLY A C 1
ATOM 4355 O O . GLY A 1 531 ? -5.924 13.542 7.785 1.00 85.50 531 GLY A O 1
ATOM 4356 N N . LEU A 1 532 ? -6.808 12.425 6.057 1.00 89.31 532 LEU A N 1
ATOM 4357 C CA . LEU A 1 532 ? -5.543 11.986 5.449 1.00 89.31 532 LEU A CA 1
ATOM 4358 C C . LEU A 1 532 ? -5.236 12.714 4.130 1.00 89.31 532 LEU A C 1
ATOM 4360 O O . LEU A 1 532 ? -4.612 12.154 3.229 1.00 89.31 532 LEU A O 1
ATOM 4364 N N . GLU A 1 533 ? -5.695 13.960 3.990 1.00 87.12 533 GLU A N 1
ATOM 4365 C CA . GLU A 1 533 ? -5.441 14.802 2.806 1.00 87.12 533 GLU A CA 1
ATOM 4366 C C . GLU A 1 533 ? -3.980 15.239 2.669 1.00 87.12 533 GLU A C 1
ATOM 4368 O O . GLU A 1 533 ? -3.556 15.651 1.589 1.00 87.12 533 GLU A O 1
ATOM 4373 N N . PHE A 1 534 ? -3.220 15.197 3.765 1.00 87.88 534 PHE A N 1
ATOM 4374 C CA . PHE A 1 534 ? -1.805 15.535 3.789 1.00 87.88 534 PHE A CA 1
ATOM 4375 C C . PHE A 1 534 ? -0.971 14.261 3.836 1.00 87.88 534 PHE A C 1
ATOM 4377 O O . PHE A 1 534 ? -1.245 13.342 4.609 1.00 87.88 534 PHE A O 1
ATOM 4384 N N . PHE A 1 535 ? 0.103 14.235 3.043 1.00 87.94 535 PHE A N 1
ATOM 4385 C CA . PHE A 1 535 ? 0.991 13.078 2.982 1.00 87.94 535 PHE A CA 1
ATOM 4386 C C . PHE A 1 535 ? 1.576 12.730 4.354 1.00 87.94 535 PHE A C 1
ATOM 4388 O O . PHE A 1 535 ? 1.670 11.555 4.685 1.00 87.94 535 PHE A O 1
ATOM 4395 N N . ASP A 1 536 ? 1.940 13.730 5.160 1.00 87.38 536 ASP A N 1
ATOM 4396 C CA . ASP A 1 536 ? 2.522 13.488 6.481 1.00 87.38 536 ASP A CA 1
ATOM 4397 C C . ASP A 1 536 ? 1.530 12.797 7.429 1.00 87.38 536 ASP A C 1
ATOM 4399 O O . ASP A 1 536 ? 1.939 11.900 8.160 1.00 87.38 536 ASP A O 1
ATOM 4403 N N . ASP A 1 537 ? 0.239 13.140 7.381 1.00 88.44 537 ASP A N 1
ATOM 4404 C CA . ASP A 1 537 ? -0.802 12.492 8.195 1.00 88.44 537 ASP A CA 1
ATOM 4405 C C . ASP A 1 537 ? -1.055 11.057 7.738 1.00 88.44 537 ASP A C 1
ATOM 4407 O O . ASP A 1 537 ? -1.106 10.133 8.556 1.00 88.44 537 ASP A O 1
ATOM 4411 N N . TRP A 1 538 ? -1.115 10.847 6.420 1.00 89.19 538 TRP A N 1
ATOM 4412 C CA . TRP A 1 538 ? -1.169 9.512 5.829 1.00 89.19 538 TRP A CA 1
ATOM 4413 C C . TRP A 1 538 ? 0.047 8.666 6.241 1.00 89.19 538 TRP A C 1
ATOM 4415 O O . TRP A 1 538 ? -0.101 7.527 6.685 1.00 89.19 538 TRP A O 1
ATOM 4425 N N . ALA A 1 539 ? 1.249 9.241 6.173 1.00 86.88 539 ALA A N 1
ATOM 4426 C CA . ALA A 1 539 ? 2.500 8.568 6.495 1.00 86.88 539 ALA A CA 1
ATOM 4427 C C . ALA A 1 539 ? 2.639 8.263 7.992 1.00 86.88 539 ALA A C 1
ATOM 4429 O O . ALA A 1 539 ? 3.191 7.225 8.326 1.00 86.88 539 ALA A O 1
ATOM 4430 N N . LYS A 1 540 ? 2.134 9.119 8.888 1.00 86.19 540 LYS A N 1
ATOM 4431 C CA . LYS A 1 540 ? 2.108 8.888 10.346 1.00 86.19 540 LYS A CA 1
ATOM 4432 C C . LYS A 1 540 ? 1.055 7.866 10.787 1.00 86.19 540 LYS A C 1
ATOM 4434 O O . LYS A 1 540 ? 1.203 7.231 11.831 1.00 86.19 540 LYS A O 1
ATOM 4439 N N . THR A 1 541 ? -0.024 7.736 10.017 1.00 85.38 541 THR A N 1
ATOM 4440 C CA . THR A 1 541 ? -1.090 6.756 10.272 1.00 85.38 541 THR A CA 1
ATOM 4441 C C . THR A 1 541 ? -0.652 5.368 9.828 1.00 85.38 541 THR A C 1
ATOM 4443 O O . THR A 1 541 ? -0.715 4.417 10.604 1.00 85.38 541 THR A O 1
ATOM 4446 N N . TYR A 1 542 ? -0.177 5.257 8.585 1.00 81.56 542 TYR A N 1
ATOM 4447 C CA . TYR A 1 542 ? 0.078 3.959 7.977 1.00 81.56 542 TYR A CA 1
ATOM 4448 C C . TYR A 1 542 ? 1.534 3.539 7.980 1.00 81.56 542 TYR A C 1
ATOM 4450 O O . TYR A 1 542 ? 1.777 2.349 7.834 1.00 81.56 542 TYR A O 1
ATOM 4458 N N . GLY A 1 543 ? 2.494 4.452 8.106 1.00 78.50 543 GLY A N 1
ATOM 4459 C CA . GLY A 1 543 ? 3.903 4.133 7.931 1.00 78.50 543 GLY A CA 1
ATOM 4460 C C . GLY A 1 543 ? 4.790 4.428 9.132 1.00 78.50 543 GLY A C 1
ATOM 4461 O O . GLY A 1 543 ? 4.476 5.221 10.015 1.00 78.50 543 GLY A O 1
ATOM 4462 N N . GLU A 1 544 ? 5.963 3.804 9.120 1.00 74.44 544 GLU A N 1
ATOM 4463 C CA . GLU A 1 544 ? 6.992 3.991 10.136 1.00 74.44 544 GLU A CA 1
ATOM 4464 C C . GLU A 1 544 ? 8.339 4.348 9.496 1.00 74.44 544 GLU A C 1
ATOM 4466 O O . GLU A 1 544 ? 8.788 3.741 8.511 1.00 74.44 544 GLU A O 1
ATOM 4471 N N . VAL A 1 545 ? 9.004 5.347 10.083 1.00 75.25 545 VAL A N 1
ATOM 4472 C CA . VAL A 1 545 ? 10.384 5.699 9.748 1.00 75.25 545 VAL A CA 1
ATOM 4473 C C . VAL A 1 545 ? 11.322 4.910 10.650 1.00 75.25 545 VAL A C 1
ATOM 4475 O O . VAL A 1 545 ? 11.444 5.194 11.841 1.00 75.25 545 VAL A O 1
ATOM 4478 N N . VAL A 1 546 ? 12.019 3.949 10.053 1.00 70.44 546 VAL A N 1
ATOM 4479 C CA . VAL A 1 546 ? 12.980 3.076 10.728 1.00 70.44 546 VAL A CA 1
ATOM 4480 C C . VAL A 1 546 ? 14.394 3.516 10.364 1.00 70.44 546 VAL A C 1
ATOM 4482 O O . VAL A 1 546 ? 14.674 3.849 9.213 1.00 70.44 546 VAL A O 1
ATOM 4485 N N . SER A 1 547 ? 15.297 3.527 11.341 1.00 65.75 547 SER A N 1
ATOM 4486 C CA . SER A 1 547 ? 16.732 3.682 11.081 1.00 65.75 547 SER A CA 1
ATOM 4487 C C . SER A 1 547 ? 17.325 2.298 10.834 1.00 65.75 547 SER A C 1
ATOM 4489 O O . SER A 1 547 ? 17.308 1.474 11.743 1.00 65.75 547 SER A O 1
ATOM 4491 N N . ASP A 1 548 ? 17.821 2.031 9.625 1.00 60.72 548 ASP A N 1
ATOM 4492 C CA . ASP A 1 548 ? 18.445 0.744 9.284 1.00 60.72 548 ASP A CA 1
ATOM 4493 C C . ASP A 1 548 ? 19.874 0.944 8.760 1.00 60.72 548 ASP A C 1
ATOM 4495 O O . ASP A 1 548 ? 20.231 2.020 8.265 1.00 60.72 548 ASP A O 1
ATOM 4499 N N . PHE A 1 549 ? 20.709 -0.084 8.899 1.00 64.62 549 PHE A N 1
ATOM 4500 C CA . PHE A 1 549 ? 22.075 -0.073 8.390 1.00 64.62 549 PHE A CA 1
ATOM 4501 C C . PHE A 1 549 ? 22.098 -0.503 6.933 1.00 64.62 549 PHE A C 1
ATOM 4503 O O . PHE A 1 549 ? 21.635 -1.577 6.543 1.00 64.62 549 PHE A O 1
ATOM 4510 N N . GLU A 1 550 ? 22.702 0.338 6.110 1.00 69.25 550 GLU A N 1
ATOM 4511 C CA . GLU A 1 550 ? 22.838 0.096 4.688 1.00 69.25 550 GLU A CA 1
ATOM 4512 C C . GLU A 1 550 ? 24.281 0.007 4.285 1.00 69.25 550 GLU A C 1
ATOM 4514 O O . GLU A 1 550 ? 25.111 0.771 4.773 1.00 69.25 550 GLU A O 1
ATOM 4519 N N . LEU A 1 551 ? 24.553 -0.880 3.335 1.00 66.06 551 LEU A N 1
ATOM 4520 C CA . LEU A 1 551 ? 25.809 -0.847 2.625 1.00 66.06 551 LEU A CA 1
ATOM 4521 C C . LEU A 1 551 ? 25.969 0.528 1.979 1.00 66.06 551 LEU A C 1
ATOM 4523 O O . LEU A 1 551 ? 25.095 1.041 1.260 1.00 66.06 551 LEU A O 1
ATOM 4527 N N . ASP A 1 552 ? 27.109 1.133 2.264 1.00 61.88 552 ASP A N 1
ATOM 4528 C CA . ASP A 1 552 ? 27.549 2.322 1.576 1.00 61.88 552 ASP A CA 1
ATOM 4529 C C . ASP A 1 552 ? 27.812 2.015 0.093 1.00 61.88 552 ASP A C 1
ATOM 4531 O O . ASP A 1 552 ? 27.663 0.900 -0.411 1.00 61.88 552 ASP A O 1
ATOM 4535 N N . THR A 1 553 ? 28.214 3.037 -0.646 1.00 57.78 553 THR A N 1
ATOM 4536 C CA . THR A 1 553 ? 28.518 2.920 -2.072 1.00 57.78 553 THR A CA 1
ATOM 4537 C C . THR A 1 553 ? 29.707 2.006 -2.380 1.00 57.78 553 THR A C 1
ATOM 4539 O O . THR A 1 553 ? 29.900 1.672 -3.544 1.00 57.78 553 THR A O 1
ATOM 4542 N N . SER A 1 554 ? 30.488 1.594 -1.380 1.00 56.81 554 SER A N 1
ATOM 4543 C CA . SER A 1 554 ? 31.602 0.658 -1.540 1.00 56.81 554 SER A CA 1
ATOM 4544 C C . SER A 1 554 ? 31.190 -0.807 -1.407 1.00 56.81 554 SER A C 1
ATOM 4546 O O . SER A 1 554 ? 31.958 -1.687 -1.793 1.00 56.81 554 SER A O 1
ATOM 4548 N N . ALA A 1 555 ? 30.000 -1.065 -0.849 1.00 58.78 555 ALA A N 1
ATOM 4549 C CA . ALA A 1 555 ? 29.541 -2.384 -0.419 1.00 58.78 555 ALA A CA 1
ATOM 4550 C C . ALA A 1 555 ? 30.472 -3.082 0.595 1.00 58.78 555 ALA A C 1
ATOM 4552 O O . ALA A 1 555 ? 30.401 -4.300 0.762 1.00 58.78 555 ALA A O 1
ATOM 4553 N N . GLN A 1 556 ? 31.331 -2.316 1.278 1.00 55.34 556 GLN A N 1
ATOM 4554 C CA . GLN A 1 556 ? 32.256 -2.805 2.305 1.00 55.34 556 GLN A CA 1
ATOM 4555 C C . GLN A 1 556 ? 31.985 -2.192 3.684 1.00 55.34 556 GLN A C 1
ATOM 4557 O O . GLN A 1 556 ? 32.294 -2.832 4.686 1.00 55.34 556 GLN A O 1
ATOM 4562 N N . SER A 1 557 ? 31.409 -0.986 3.753 1.00 55.88 557 SER A N 1
ATOM 4563 C CA . SER A 1 557 ? 31.106 -0.309 5.018 1.00 55.88 557 SER A CA 1
ATOM 4564 C C . SER A 1 557 ? 29.607 -0.037 5.168 1.00 55.88 557 SER A C 1
ATOM 4566 O O . SER A 1 557 ? 28.859 -0.043 4.188 1.00 55.88 557 SER A O 1
ATOM 4568 N N . TYR A 1 558 ? 29.154 0.173 6.405 1.00 62.31 558 TYR A N 1
ATOM 4569 C CA . TYR A 1 558 ? 27.748 0.415 6.712 1.00 62.31 558 TYR A CA 1
ATOM 4570 C C . TYR A 1 558 ? 27.491 1.857 7.127 1.00 62.31 558 TYR A C 1
ATOM 4572 O O . TYR A 1 558 ? 28.222 2.441 7.927 1.00 62.31 558 TYR A O 1
ATOM 4580 N N . LYS A 1 559 ? 26.382 2.407 6.638 1.00 62.31 559 LYS A N 1
ATOM 4581 C CA . LYS A 1 559 ? 25.857 3.710 7.026 1.00 62.31 559 LYS A CA 1
ATOM 4582 C C . LYS A 1 559 ? 24.435 3.563 7.540 1.00 62.31 559 LYS A C 1
ATOM 4584 O O . LYS A 1 559 ? 23.601 2.921 6.911 1.00 62.31 559 LYS A O 1
ATOM 4589 N N . MET A 1 560 ? 24.146 4.208 8.663 1.00 63.06 560 MET A N 1
ATOM 4590 C CA . MET A 1 560 ? 22.783 4.300 9.174 1.00 63.06 560 MET A CA 1
ATOM 4591 C C . MET A 1 560 ? 21.965 5.261 8.303 1.00 63.06 560 MET A C 1
ATOM 4593 O O . MET A 1 560 ? 22.352 6.419 8.109 1.00 63.06 560 MET A O 1
ATOM 4597 N N . VAL A 1 561 ? 20.830 4.789 7.790 1.00 68.19 561 VAL A N 1
ATOM 4598 C CA . VAL A 1 561 ? 19.919 5.554 6.933 1.00 68.19 561 VAL A CA 1
ATOM 4599 C C . VAL A 1 561 ? 18.502 5.464 7.490 1.00 68.19 561 VAL A C 1
ATOM 4601 O O . VAL A 1 561 ? 18.017 4.386 7.823 1.00 68.19 561 VAL A O 1
ATOM 4604 N N . ASN A 1 562 ? 17.815 6.604 7.561 1.00 72.94 562 ASN A N 1
ATOM 4605 C CA . ASN A 1 562 ? 16.406 6.647 7.942 1.00 72.94 562 ASN A CA 1
ATOM 4606 C C . ASN A 1 562 ? 15.544 6.315 6.720 1.00 72.94 562 ASN A C 1
ATOM 4608 O O . ASN A 1 562 ? 15.671 6.964 5.676 1.00 72.94 562 ASN A O 1
ATOM 4612 N N . ARG A 1 563 ? 14.652 5.332 6.850 1.00 72.94 563 ARG A N 1
ATOM 4613 C CA . ARG A 1 563 ? 13.781 4.860 5.775 1.00 72.94 563 ARG A CA 1
ATOM 4614 C C . ARG A 1 563 ? 12.326 4.797 6.178 1.00 72.94 563 ARG A C 1
ATOM 4616 O O . ARG A 1 563 ? 11.981 4.206 7.196 1.00 72.94 563 ARG A O 1
ATOM 4623 N N . PHE A 1 564 ? 11.478 5.284 5.285 1.00 74.12 564 PHE A N 1
ATOM 4624 C CA . PHE A 1 564 ? 10.056 4.977 5.309 1.00 74.12 564 PHE A CA 1
ATOM 4625 C C . PHE A 1 564 ? 9.859 3.572 4.723 1.00 74.12 564 PHE A C 1
ATOM 4627 O O . PHE A 1 564 ? 9.965 3.397 3.508 1.00 74.12 564 PHE A O 1
ATOM 4634 N N . SER A 1 565 ? 9.727 2.555 5.581 1.00 58.81 565 SER A N 1
ATOM 4635 C CA . SER A 1 565 ? 9.944 1.152 5.167 1.00 58.81 565 SER A CA 1
ATOM 4636 C C . SER A 1 565 ? 8.932 0.127 5.675 1.00 58.81 565 SER A C 1
ATOM 4638 O O . SER A 1 565 ? 8.863 -0.956 5.095 1.00 58.81 565 SER A O 1
ATOM 4640 N N . LYS A 1 566 ? 8.141 0.440 6.704 1.00 63.84 566 LYS A N 1
ATOM 4641 C CA . LYS A 1 566 ? 7.142 -0.480 7.264 1.00 63.84 566 LYS A CA 1
ATOM 4642 C C . LYS A 1 566 ? 5.769 0.165 7.289 1.00 63.84 566 LYS A C 1
ATOM 4644 O O . LYS A 1 566 ? 5.679 1.376 7.495 1.00 63.84 566 LYS A O 1
ATOM 4649 N N . PHE A 1 567 ? 4.737 -0.656 7.111 1.00 68.88 567 PHE A N 1
ATOM 4650 C CA . PHE A 1 567 ? 3.366 -0.267 7.410 1.00 68.88 567 PHE A CA 1
ATOM 4651 C C . PHE A 1 567 ? 2.996 -0.703 8.833 1.00 68.88 567 PHE A C 1
ATOM 4653 O O . PHE A 1 567 ? 3.262 -1.846 9.197 1.00 68.88 567 PHE A O 1
ATOM 4660 N N . SER A 1 568 ? 2.407 0.196 9.621 1.00 63.75 568 SER A N 1
ATOM 4661 C CA . SER A 1 568 ? 1.906 -0.074 10.979 1.00 63.75 568 SER A CA 1
ATOM 4662 C C . SER A 1 568 ? 0.459 -0.575 10.992 1.00 63.75 568 SER A C 1
ATOM 4664 O O . SER A 1 568 ? 0.090 -1.371 11.845 1.00 63.75 568 SER A O 1
ATOM 4666 N N . ASP A 1 569 ? -0.355 -0.132 10.032 1.00 71.69 569 ASP A N 1
ATOM 4667 C CA . ASP A 1 569 ? -1.754 -0.545 9.863 1.00 71.69 569 ASP A CA 1
ATOM 4668 C C . ASP A 1 569 ? -1.990 -0.994 8.416 1.00 71.69 569 ASP A C 1
ATOM 4670 O O . ASP A 1 569 ? -2.457 -0.242 7.552 1.00 71.69 569 ASP A O 1
ATOM 4674 N N . VAL A 1 570 ? -1.582 -2.230 8.119 1.00 70.88 570 VAL A N 1
ATOM 4675 C CA . VAL A 1 570 ? -1.658 -2.748 6.747 1.00 70.88 570 VAL A CA 1
ATOM 4676 C C . VAL A 1 570 ? -3.090 -3.146 6.381 1.00 70.88 570 VAL A C 1
ATOM 4678 O O . VAL A 1 570 ? -3.472 -3.023 5.217 1.00 70.88 570 VAL A O 1
ATOM 4681 N N . GLN A 1 571 ? -3.906 -3.598 7.338 1.00 73.44 571 GLN A N 1
ATOM 4682 C CA . GLN A 1 571 ? -5.272 -4.056 7.066 1.00 73.44 571 GLN A CA 1
ATOM 4683 C C . GLN A 1 571 ? -6.202 -2.892 6.720 1.00 73.44 571 GLN A C 1
ATOM 4685 O O . GLN A 1 571 ? -6.927 -2.980 5.720 1.00 73.44 571 GLN A O 1
ATOM 4690 N N . GLY A 1 572 ? -6.155 -1.792 7.481 1.00 78.00 572 GLY A N 1
ATOM 4691 C CA . GLY A 1 572 ? -6.919 -0.582 7.181 1.00 78.00 572 GLY A CA 1
ATOM 4692 C C . GLY A 1 572 ? -6.555 -0.030 5.802 1.00 78.00 572 GLY A C 1
ATOM 4693 O O . GLY A 1 572 ? -7.428 0.189 4.955 1.00 78.00 572 GLY A O 1
ATOM 4694 N N . LEU A 1 573 ? -5.253 0.075 5.518 1.00 81.94 573 LEU A N 1
ATOM 4695 C CA . LEU A 1 573 ? -4.752 0.524 4.219 1.00 81.94 573 LEU A CA 1
ATOM 4696 C C . LEU A 1 573 ? -5.136 -0.423 3.067 1.00 81.94 573 LEU A C 1
ATOM 4698 O O . LEU A 1 573 ? -5.537 0.039 1.997 1.00 81.94 573 LEU A O 1
ATOM 4702 N N . SER A 1 574 ? -5.048 -1.742 3.271 1.00 82.12 574 SER A N 1
ATOM 4703 C CA . SER A 1 574 ? -5.431 -2.753 2.273 1.00 82.12 574 SER A CA 1
ATOM 4704 C C . SER A 1 574 ? -6.917 -2.683 1.946 1.00 82.12 574 SER A C 1
ATOM 4706 O O . SER A 1 574 ? -7.292 -2.730 0.774 1.00 82.12 574 SER A O 1
ATOM 4708 N N . THR A 1 575 ? -7.762 -2.496 2.959 1.00 83.94 575 THR A N 1
ATOM 4709 C CA . THR A 1 575 ? -9.213 -2.356 2.792 1.00 83.94 575 THR A CA 1
ATOM 4710 C C . THR A 1 575 ? -9.545 -1.089 2.001 1.00 83.94 575 THR A C 1
ATOM 4712 O O . THR A 1 575 ? -10.286 -1.152 1.021 1.00 83.94 575 THR A O 1
ATOM 4715 N N . MET A 1 576 ? -8.916 0.046 2.332 1.00 85.44 576 MET A N 1
ATOM 4716 C CA . MET A 1 576 ? -9.064 1.288 1.563 1.00 85.44 576 MET A CA 1
ATOM 4717 C C . MET A 1 576 ? -8.608 1.147 0.111 1.00 85.44 576 MET A C 1
ATOM 4719 O O . MET A 1 576 ? -9.257 1.663 -0.795 1.00 85.44 576 MET A O 1
ATOM 4723 N N . TYR A 1 577 ? -7.496 0.457 -0.125 1.00 87.62 577 TYR A N 1
ATOM 4724 C CA . TYR A 1 577 ? -6.999 0.238 -1.477 1.00 87.62 577 TYR A CA 1
ATOM 4725 C C . TYR A 1 577 ? -7.924 -0.683 -2.283 1.00 87.62 577 TYR A C 1
ATOM 4727 O O . TYR A 1 577 ? -8.298 -0.359 -3.407 1.00 87.62 577 TYR A O 1
ATOM 4735 N N . ARG A 1 578 ? -8.364 -1.805 -1.699 1.00 87.19 578 ARG A N 1
ATOM 4736 C CA . ARG A 1 578 ? -9.284 -2.764 -2.336 1.00 87.19 578 ARG A CA 1
ATOM 4737 C C . ARG A 1 578 ? -10.656 -2.174 -2.635 1.00 87.19 578 ARG A C 1
ATOM 4739 O O . ARG A 1 578 ? -11.325 -2.670 -3.536 1.00 87.19 578 ARG A O 1
ATOM 4746 N N . ALA A 1 579 ? -11.056 -1.108 -1.943 1.00 88.56 579 ALA A N 1
ATOM 4747 C CA . ALA A 1 579 ? -12.294 -0.395 -2.237 1.00 88.56 579 ALA A CA 1
ATOM 4748 C C . ALA A 1 579 ? -12.349 0.110 -3.688 1.00 88.56 579 ALA A C 1
ATOM 4750 O O . ALA A 1 579 ? -13.401 0.039 -4.314 1.00 88.56 579 ALA A O 1
ATOM 4751 N N . PHE A 1 580 ? -11.213 0.523 -4.265 1.00 90.62 580 PHE A N 1
ATOM 4752 C CA . PHE A 1 580 ? -11.131 0.933 -5.674 1.00 90.62 580 PHE A CA 1
ATOM 4753 C C . PHE A 1 580 ? -10.303 -0.021 -6.548 1.00 90.62 580 PHE A C 1
ATOM 4755 O O . PHE A 1 580 ? -10.459 -0.021 -7.766 1.00 90.62 580 PHE A O 1
ATOM 4762 N N . ALA A 1 581 ? -9.424 -0.841 -5.968 1.00 91.25 581 ALA A N 1
ATOM 4763 C CA . ALA A 1 581 ? -8.561 -1.743 -6.719 1.00 91.25 581 ALA A CA 1
ATOM 4764 C C . ALA A 1 581 ? -9.082 -3.184 -6.758 1.00 91.25 581 ALA A C 1
ATOM 4766 O O . ALA A 1 581 ? -9.406 -3.782 -5.729 1.00 91.25 581 ALA A O 1
ATOM 4767 N N . ASP A 1 582 ? -9.128 -3.759 -7.955 1.00 90.94 582 ASP A N 1
ATOM 4768 C CA . ASP A 1 582 ? -9.363 -5.176 -8.195 1.00 90.94 582 ASP A CA 1
ATOM 4769 C C . ASP A 1 582 ? -8.022 -5.886 -8.340 1.00 90.94 582 ASP A C 1
ATOM 4771 O O . ASP A 1 582 ? -7.306 -5.667 -9.316 1.00 90.94 582 ASP A O 1
ATOM 4775 N N . ILE A 1 583 ? -7.664 -6.689 -7.339 1.00 87.81 583 ILE A N 1
ATOM 4776 C CA . ILE A 1 583 ? -6.353 -7.334 -7.255 1.00 87.81 583 ILE A CA 1
ATOM 4777 C C . ILE A 1 583 ? -6.490 -8.786 -7.696 1.00 87.81 583 ILE A C 1
ATOM 4779 O O . ILE A 1 583 ? -7.183 -9.564 -7.041 1.00 87.81 583 ILE A O 1
ATOM 4783 N N . VAL A 1 584 ? -5.783 -9.162 -8.762 1.00 84.94 584 VAL A N 1
ATOM 4784 C CA . VAL A 1 584 ? -5.751 -10.545 -9.263 1.00 84.94 584 VAL A CA 1
ATOM 4785 C C . VAL A 1 584 ? -4.304 -10.997 -9.414 1.00 84.94 584 VAL A C 1
ATOM 4787 O O . VAL A 1 584 ? -3.579 -10.516 -10.290 1.00 84.94 584 VAL A O 1
ATOM 4790 N N . SER A 1 585 ? -3.889 -11.943 -8.571 1.00 80.75 585 SER A N 1
ATOM 4791 C CA . SER A 1 585 ? -2.566 -12.572 -8.643 1.00 80.75 585 SER A CA 1
ATOM 4792 C C . SER A 1 585 ? -2.587 -13.868 -9.459 1.00 80.75 585 SER A C 1
ATOM 4794 O O . SER A 1 585 ? -3.641 -14.479 -9.653 1.00 80.75 585 SER A O 1
ATOM 4796 N N . ASN A 1 586 ? -1.416 -14.326 -9.911 1.00 77.50 586 ASN A N 1
ATOM 4797 C CA . ASN A 1 586 ? -1.285 -15.639 -10.542 1.00 77.50 586 ASN A CA 1
ATOM 4798 C C . ASN A 1 586 ? -1.757 -16.763 -9.611 1.00 77.50 586 ASN A C 1
ATOM 4800 O O . ASN A 1 586 ? -2.421 -17.674 -10.092 1.00 77.50 586 ASN A O 1
ATOM 4804 N N . ASP A 1 587 ? -1.509 -16.672 -8.300 1.00 76.50 587 ASP A N 1
ATOM 4805 C CA . ASP A 1 587 ? -1.998 -17.655 -7.320 1.00 76.50 587 ASP A CA 1
ATOM 4806 C C . ASP A 1 587 ? -3.524 -17.763 -7.332 1.00 76.50 587 ASP A C 1
ATOM 4808 O O . ASP A 1 587 ? -4.077 -18.856 -7.233 1.00 76.50 587 ASP A O 1
ATOM 4812 N N . ASP A 1 588 ? -4.221 -16.633 -7.470 1.00 77.12 588 ASP A N 1
ATOM 4813 C CA . ASP A 1 588 ? -5.684 -16.616 -7.490 1.00 77.12 588 ASP A CA 1
ATOM 4814 C C . ASP A 1 588 ? -6.232 -17.267 -8.762 1.00 77.12 588 ASP A C 1
ATOM 4816 O O . ASP A 1 588 ? -7.230 -17.982 -8.712 1.00 77.12 588 ASP A O 1
ATOM 4820 N N . ILE A 1 589 ? -5.542 -17.098 -9.892 1.00 80.44 589 ILE A N 1
ATOM 4821 C CA . ILE A 1 589 ? -5.897 -17.777 -11.142 1.00 80.44 589 ILE A CA 1
ATOM 4822 C C . ILE A 1 589 ? -5.553 -19.273 -11.058 1.00 80.44 589 ILE A C 1
ATOM 4824 O O . ILE A 1 589 ? -6.347 -20.104 -11.501 1.00 80.44 589 ILE A O 1
ATOM 4828 N N . LEU A 1 590 ? -4.412 -19.630 -10.458 1.00 80.62 590 LEU A N 1
ATOM 4829 C CA . LEU A 1 590 ? -3.947 -21.012 -10.298 1.00 80.62 590 LEU A CA 1
ATOM 4830 C C . LEU A 1 590 ? -4.904 -21.864 -9.455 1.00 80.62 590 LEU A C 1
ATOM 4832 O O . LEU A 1 590 ? -5.076 -23.042 -9.761 1.00 80.62 590 LEU A O 1
ATOM 4836 N N . LYS A 1 591 ? -5.597 -21.274 -8.468 1.00 81.38 591 LYS A N 1
ATOM 4837 C CA . LYS A 1 591 ? -6.657 -21.958 -7.695 1.00 81.38 591 LYS A CA 1
ATOM 4838 C C . LYS A 1 591 ? -7.763 -22.540 -8.578 1.00 81.38 591 LYS A C 1
ATOM 4840 O O . LYS A 1 591 ? -8.330 -23.575 -8.248 1.00 81.38 591 LYS A O 1
ATOM 4845 N N . HIS A 1 592 ? -8.073 -21.877 -9.691 1.00 77.44 592 HIS A N 1
ATOM 4846 C CA . HIS A 1 592 ? -9.119 -22.298 -10.627 1.00 77.44 592 HIS A CA 1
ATOM 4847 C C . HIS A 1 592 ? -8.556 -22.945 -11.897 1.00 77.44 592 HIS A C 1
ATOM 4849 O O . HIS A 1 592 ? -9.279 -23.633 -12.614 1.00 77.44 592 HIS A O 1
ATOM 4855 N N . ASN A 1 593 ? -7.276 -22.715 -12.193 1.00 80.38 593 ASN A N 1
ATOM 4856 C CA . ASN A 1 593 ? -6.585 -23.248 -13.356 1.00 80.38 593 ASN A CA 1
ATOM 4857 C C . ASN A 1 593 ? -5.129 -23.616 -12.996 1.00 80.38 593 ASN A C 1
ATOM 4859 O O . ASN A 1 593 ? -4.224 -22.813 -13.238 1.00 80.38 593 ASN A O 1
ATOM 4863 N N . PRO A 1 594 ? -4.883 -24.824 -12.451 1.00 80.25 594 PRO A N 1
ATOM 4864 C CA . PRO A 1 594 ? -3.581 -25.230 -11.901 1.00 80.25 594 PRO A CA 1
ATOM 4865 C C . PRO A 1 594 ? -2.407 -25.176 -12.888 1.00 80.25 594 PRO A C 1
ATOM 4867 O O . PRO A 1 594 ? -1.255 -25.071 -12.475 1.00 80.25 594 PRO A O 1
ATOM 4870 N N . HIS A 1 595 ? -2.689 -25.223 -14.192 1.00 83.31 595 HIS A N 1
ATOM 4871 C CA . HIS A 1 595 ? -1.683 -25.215 -15.259 1.00 83.31 595 HIS A CA 1
ATOM 4872 C C . HIS A 1 595 ? -1.619 -23.877 -16.007 1.00 83.31 595 HIS A C 1
ATOM 4874 O O . HIS A 1 595 ? -1.134 -23.821 -17.135 1.00 83.31 595 HIS A O 1
ATOM 4880 N N . PHE A 1 596 ? -2.109 -22.790 -15.402 1.00 82.12 596 PHE A N 1
ATOM 4881 C CA . PHE A 1 596 ? -2.212 -21.481 -16.050 1.00 82.12 596 PHE A CA 1
ATOM 4882 C C . PHE A 1 596 ? -0.863 -20.895 -16.503 1.00 82.12 596 PHE A C 1
ATOM 4884 O O . PHE A 1 596 ? -0.773 -20.340 -17.602 1.00 82.12 596 PHE A O 1
ATOM 4891 N N . VAL A 1 597 ? 0.177 -21.025 -15.676 1.00 87.00 597 VAL A N 1
ATOM 4892 C CA . VAL A 1 597 ? 1.534 -20.533 -15.956 1.00 87.00 597 VAL A CA 1
ATOM 4893 C C . VAL A 1 597 ? 2.587 -21.592 -15.614 1.00 87.00 597 VAL A C 1
ATOM 4895 O O . VAL A 1 597 ? 2.332 -22.428 -14.745 1.00 87.00 597 VAL A O 1
ATOM 4898 N N . PRO A 1 598 ? 3.769 -21.558 -16.259 1.00 87.88 598 PRO A N 1
ATOM 4899 C CA . PRO A 1 598 ? 4.884 -22.422 -15.888 1.00 87.88 598 PRO A CA 1
ATOM 4900 C C . PRO A 1 598 ? 5.345 -22.184 -14.448 1.00 87.88 598 PRO A C 1
ATOM 4902 O O . PRO A 1 598 ? 5.429 -21.038 -14.002 1.00 87.88 598 PRO A O 1
ATOM 4905 N N . LYS A 1 599 ? 5.705 -23.260 -13.742 1.00 88.69 599 LYS A N 1
ATOM 4906 C CA . LYS A 1 599 ? 6.368 -23.181 -12.430 1.00 88.69 599 LYS A CA 1
ATOM 4907 C C . LYS A 1 599 ? 7.862 -22.879 -12.595 1.00 88.69 599 LYS A C 1
ATOM 4909 O O . LYS A 1 599 ? 8.464 -23.239 -13.609 1.00 88.69 599 LYS A O 1
ATOM 4914 N N . VAL A 1 600 ? 8.467 -22.251 -11.589 1.00 89.38 600 VAL A N 1
ATOM 4915 C CA . VAL A 1 600 ? 9.911 -21.960 -11.561 1.00 89.38 600 VAL A CA 1
ATOM 4916 C C . VAL A 1 600 ? 10.676 -23.179 -11.039 1.00 89.38 600 VAL A C 1
ATOM 4918 O O . VAL A 1 600 ? 10.207 -23.890 -10.153 1.00 89.38 600 VAL A O 1
ATOM 4921 N N . TYR A 1 601 ? 11.845 -23.458 -11.611 1.00 89.75 601 TYR A N 1
ATOM 4922 C CA . TYR A 1 601 ? 12.712 -24.549 -11.174 1.00 89.75 601 TYR A CA 1
ATOM 4923 C C . TYR A 1 601 ? 13.153 -24.352 -9.717 1.00 89.75 601 TYR A C 1
ATOM 4925 O O . TYR A 1 601 ? 13.667 -23.296 -9.368 1.00 89.75 601 TYR A O 1
ATOM 4933 N N . GLY A 1 602 ? 12.952 -25.369 -8.870 1.00 83.62 602 GLY A N 1
ATOM 4934 C CA . GLY A 1 602 ? 13.269 -25.297 -7.437 1.00 83.62 602 GLY A CA 1
ATOM 4935 C C . GLY A 1 602 ? 12.423 -24.287 -6.654 1.00 83.62 602 GLY A C 1
ATOM 4936 O O . GLY A 1 602 ? 12.832 -23.884 -5.570 1.00 83.62 602 GLY A O 1
ATOM 4937 N N . ASP A 1 603 ? 11.298 -23.845 -7.229 1.00 82.75 603 ASP A N 1
ATOM 4938 C CA . ASP A 1 603 ? 10.412 -22.803 -6.709 1.00 82.75 603 ASP A CA 1
ATOM 4939 C C . ASP A 1 603 ? 11.113 -21.460 -6.426 1.00 82.75 603 ASP A C 1
ATOM 4941 O O . ASP A 1 603 ? 10.499 -20.563 -5.878 1.00 82.75 603 ASP A O 1
ATOM 4945 N N . LYS A 1 604 ? 12.368 -21.234 -6.835 1.00 83.50 604 LYS A N 1
ATOM 4946 C CA . LYS A 1 604 ? 13.046 -19.942 -6.646 1.00 83.50 604 LYS A CA 1
ATOM 4947 C C . LYS A 1 604 ? 14.088 -19.648 -7.731 1.00 83.50 604 LYS A C 1
ATOM 4949 O O . LYS A 1 604 ? 14.550 -20.574 -8.395 1.00 83.50 604 LYS A O 1
ATOM 4954 N N . PRO A 1 605 ? 14.474 -18.374 -7.934 1.00 87.81 605 PRO A N 1
ATOM 4955 C CA . PRO A 1 605 ? 15.574 -18.019 -8.822 1.00 87.81 605 PRO A CA 1
ATOM 4956 C C . PRO A 1 605 ? 16.890 -18.684 -8.399 1.00 87.81 605 PRO A C 1
ATOM 4958 O O . PRO A 1 605 ? 17.166 -18.873 -7.216 1.00 87.81 605 PRO A O 1
ATOM 4961 N N . ILE A 1 606 ? 17.715 -19.011 -9.387 1.00 92.56 606 ILE A N 1
ATOM 4962 C CA . ILE A 1 606 ? 19.045 -19.586 -9.216 1.00 92.56 606 ILE A CA 1
ATOM 4963 C C . ILE A 1 606 ? 20.045 -18.432 -9.119 1.00 92.56 606 ILE A C 1
ATOM 4965 O O . ILE A 1 606 ? 20.305 -17.743 -10.110 1.00 92.56 606 ILE A O 1
ATOM 4969 N N . ASN A 1 607 ? 20.616 -18.231 -7.934 1.00 91.44 607 ASN A N 1
ATOM 4970 C CA . ASN A 1 607 ? 21.670 -17.245 -7.724 1.00 91.44 607 ASN A CA 1
ATOM 4971 C C . ASN A 1 607 ? 23.007 -17.780 -8.253 1.00 91.44 607 ASN A C 1
ATOM 4973 O O . ASN A 1 607 ? 23.419 -18.898 -7.945 1.00 91.44 607 ASN A O 1
ATOM 4977 N N . VAL A 1 608 ? 23.689 -16.971 -9.059 1.00 92.81 608 VAL A N 1
ATOM 4978 C CA . VAL A 1 608 ? 25.005 -17.265 -9.627 1.00 92.81 608 VAL A CA 1
ATOM 4979 C C . VAL A 1 608 ? 25.948 -16.142 -9.228 1.00 92.81 608 VAL A C 1
ATOM 4981 O O . VAL A 1 608 ? 25.965 -15.068 -9.831 1.00 92.81 608 VAL A O 1
ATOM 4984 N N . VAL A 1 609 ? 26.728 -16.395 -8.184 1.00 89.81 609 VAL A N 1
ATOM 4985 C CA . VAL A 1 609 ? 27.648 -15.414 -7.616 1.00 89.81 609 VAL A CA 1
ATOM 4986 C C . VAL A 1 609 ? 29.073 -15.721 -8.080 1.00 89.81 609 VAL A C 1
ATOM 4988 O O . VAL A 1 609 ? 29.562 -16.836 -7.900 1.00 89.81 609 VAL A O 1
ATOM 4991 N N . VAL A 1 610 ? 29.729 -14.744 -8.714 1.00 91.44 610 VAL A N 1
ATOM 4992 C CA . VAL A 1 610 ? 31.131 -14.847 -9.154 1.00 91.44 610 VAL A CA 1
ATOM 4993 C C . VAL A 1 610 ? 32.056 -14.106 -8.193 1.00 91.44 610 VAL A C 1
ATOM 4995 O O . VAL A 1 610 ? 31.684 -13.096 -7.588 1.00 91.44 610 VAL A O 1
ATOM 4998 N N . LYS A 1 611 ? 33.291 -14.598 -8.068 1.00 88.69 611 LYS A N 1
ATOM 4999 C CA . LYS A 1 611 ? 34.308 -13.965 -7.225 1.00 88.69 611 LYS A CA 1
ATOM 5000 C C . LYS A 1 611 ? 34.761 -12.638 -7.828 1.00 88.69 611 LYS A C 1
ATOM 5002 O O . LYS A 1 611 ? 34.772 -12.451 -9.042 1.00 88.69 611 LYS A O 1
ATOM 5007 N N . ARG A 1 612 ? 35.199 -11.730 -6.961 1.00 87.69 612 ARG A N 1
ATOM 5008 C CA . ARG A 1 612 ? 35.828 -10.465 -7.354 1.00 87.69 612 ARG A CA 1
ATOM 5009 C C . ARG A 1 612 ? 37.314 -10.670 -7.650 1.00 87.69 612 ARG A C 1
ATOM 5011 O O . ARG A 1 612 ? 38.004 -11.266 -6.826 1.00 87.69 612 ARG A O 1
ATOM 5018 N N . SER A 1 613 ? 37.810 -10.128 -8.763 1.00 88.50 613 SER A N 1
ATOM 5019 C CA . SER A 1 613 ? 39.250 -10.099 -9.062 1.00 88.50 613 SER A CA 1
ATOM 5020 C C . SER A 1 613 ? 39.992 -9.043 -8.227 1.00 88.50 613 SER A C 1
ATOM 5022 O O . SER A 1 613 ? 39.389 -8.108 -7.690 1.00 88.50 613 SER A O 1
ATOM 5024 N N . GLU A 1 614 ? 41.316 -9.173 -8.131 1.00 85.38 614 GLU A N 1
ATOM 5025 C CA . GLU A 1 614 ? 42.164 -8.218 -7.405 1.00 85.38 614 GLU A CA 1
ATOM 5026 C C . GLU A 1 614 ? 42.166 -6.827 -8.066 1.00 85.38 614 GLU A C 1
ATOM 5028 O O . GLU A 1 614 ? 42.070 -5.813 -7.380 1.00 85.38 614 GLU A O 1
ATOM 5033 N N . GLU A 1 615 ? 42.168 -6.757 -9.401 1.00 85.00 615 GLU A N 1
ATOM 5034 C CA . GLU A 1 615 ? 42.079 -5.486 -10.140 1.00 85.00 615 GLU A CA 1
ATOM 5035 C C . GLU A 1 615 ? 40.775 -4.736 -9.827 1.00 85.00 615 GLU A C 1
ATOM 5037 O O . GLU A 1 615 ? 40.781 -3.535 -9.547 1.00 85.00 615 GLU A O 1
ATOM 5042 N N . VAL A 1 616 ? 39.651 -5.460 -9.787 1.00 85.88 616 VAL A N 1
ATOM 5043 C CA . VAL A 1 616 ? 38.350 -4.897 -9.406 1.00 85.88 616 VAL A CA 1
ATOM 5044 C C . VAL A 1 616 ? 38.357 -4.438 -7.946 1.00 85.88 616 VAL A C 1
ATOM 5046 O O . VAL A 1 616 ? 37.806 -3.382 -7.628 1.00 85.88 616 VAL A O 1
ATOM 5049 N N . ALA A 1 617 ? 38.993 -5.200 -7.050 1.00 85.06 617 ALA A N 1
ATOM 5050 C CA . ALA A 1 617 ? 39.141 -4.817 -5.649 1.00 85.06 617 ALA A CA 1
ATOM 5051 C C . ALA A 1 617 ? 39.880 -3.479 -5.505 1.00 85.06 617 ALA A C 1
ATOM 5053 O O . ALA A 1 617 ? 39.398 -2.591 -4.799 1.00 85.06 617 ALA A O 1
ATOM 5054 N N . GLN A 1 618 ? 41.002 -3.319 -6.210 1.00 84.75 618 GLN A N 1
ATOM 5055 C CA . GLN A 1 618 ? 41.805 -2.097 -6.203 1.00 84.75 618 GLN A CA 1
ATOM 5056 C C . GLN A 1 618 ? 41.054 -0.909 -6.809 1.00 84.75 618 GLN A C 1
ATOM 5058 O O . GLN A 1 618 ? 41.104 0.188 -6.255 1.00 84.75 618 GLN A O 1
ATOM 5063 N N . PHE A 1 619 ? 40.310 -1.106 -7.901 1.00 86.12 619 PHE A N 1
ATOM 5064 C CA . PHE A 1 619 ? 39.547 -0.018 -8.514 1.00 86.12 619 PHE A CA 1
ATOM 5065 C C . PHE A 1 619 ? 38.384 0.467 -7.635 1.00 86.12 619 PHE A C 1
ATOM 5067 O O . PHE A 1 619 ? 38.158 1.674 -7.506 1.00 86.12 619 PHE A O 1
ATOM 5074 N N . ILE A 1 620 ? 37.656 -0.455 -6.994 1.00 83.56 620 ILE A N 1
ATOM 5075 C CA . ILE A 1 620 ? 36.611 -0.098 -6.022 1.00 83.56 620 ILE A CA 1
ATOM 5076 C C . ILE A 1 620 ? 37.247 0.640 -4.844 1.00 83.56 620 ILE A C 1
ATOM 5078 O O . ILE A 1 620 ? 36.820 1.741 -4.499 1.00 83.56 620 ILE A O 1
ATOM 5082 N N . GLY A 1 621 ? 38.292 0.052 -4.274 1.00 80.25 621 GLY A N 1
ATOM 5083 C CA . GLY A 1 621 ? 39.094 0.644 -3.223 1.00 80.25 621 GLY A CA 1
ATOM 5084 C C . GLY A 1 621 ? 39.465 -0.380 -2.159 1.00 80.25 621 GLY A C 1
ATOM 5085 O O . GLY A 1 621 ? 38.607 -1.072 -1.600 1.00 80.25 621 GLY A O 1
ATOM 5086 N N . VAL A 1 622 ? 40.757 -0.429 -1.850 1.00 76.44 622 VAL A N 1
ATOM 5087 C CA . VAL A 1 622 ? 41.339 -1.193 -0.746 1.00 76.44 622 VAL A CA 1
ATOM 5088 C C . VAL A 1 622 ? 41.985 -0.182 0.191 1.00 76.44 622 VAL A C 1
ATOM 5090 O O . VAL A 1 622 ? 42.865 0.569 -0.224 1.00 76.44 622 VAL A O 1
ATOM 5093 N N . ALA A 1 623 ? 41.520 -0.110 1.440 1.00 64.94 623 ALA A N 1
ATOM 5094 C CA . ALA A 1 623 ? 42.162 0.758 2.421 1.00 64.94 623 ALA A CA 1
ATOM 5095 C C . ALA A 1 623 ? 43.491 0.168 2.911 1.00 64.94 623 ALA A C 1
ATOM 5097 O O . ALA A 1 623 ? 43.655 -1.055 2.958 1.00 64.94 623 ALA A O 1
ATOM 5098 N N . ASP A 1 624 ? 44.411 1.043 3.283 1.00 71.19 624 ASP A N 1
ATOM 5099 C CA . ASP A 1 624 ? 45.641 0.696 3.982 1.00 71.19 624 ASP A CA 1
ATOM 5100 C C . ASP A 1 624 ? 45.402 0.476 5.492 1.00 71.19 624 ASP A C 1
ATOM 5102 O O . ASP A 1 624 ? 44.270 0.533 5.986 1.00 71.19 624 ASP A O 1
ATOM 5106 N N . GLU A 1 625 ? 46.485 0.211 6.224 1.00 63.12 625 GLU A N 1
ATOM 5107 C CA . GLU A 1 625 ? 46.522 0.046 7.687 1.00 63.12 625 GLU A CA 1
ATOM 5108 C C . GLU A 1 625 ? 46.035 1.282 8.470 1.00 63.12 625 GLU A C 1
ATOM 5110 O O . GLU A 1 625 ? 45.645 1.164 9.626 1.00 63.12 625 GLU A O 1
ATOM 5115 N N . ASN A 1 626 ? 45.978 2.459 7.836 1.00 52.84 626 ASN A N 1
ATOM 5116 C CA . ASN A 1 626 ? 45.476 3.701 8.430 1.00 52.84 626 ASN A CA 1
ATOM 5117 C C . ASN A 1 626 ? 44.029 4.018 8.003 1.00 52.84 626 ASN A C 1
ATOM 5119 O O . ASN A 1 626 ? 43.528 5.112 8.272 1.00 52.84 626 ASN A O 1
ATOM 5123 N N . GLY A 1 627 ? 43.356 3.094 7.306 1.00 59.19 627 GLY A N 1
ATOM 5124 C CA . GLY A 1 627 ? 41.990 3.275 6.812 1.00 59.19 627 GLY A CA 1
ATOM 5125 C C . GLY A 1 627 ? 41.873 4.212 5.605 1.00 59.19 627 GLY A C 1
ATOM 5126 O O . GLY A 1 627 ? 40.760 4.602 5.242 1.00 59.19 627 GLY A O 1
ATOM 5127 N N . LYS A 1 628 ? 42.988 4.570 4.955 1.00 66.00 628 LYS A N 1
ATOM 5128 C CA . LYS A 1 628 ? 42.997 5.416 3.760 1.00 66.00 628 LYS A CA 1
ATOM 5129 C C . LYS A 1 628 ? 42.899 4.552 2.506 1.00 66.00 628 LYS A C 1
ATOM 5131 O O . LYS A 1 628 ? 43.693 3.641 2.298 1.00 66.00 628 LYS A O 1
ATOM 5136 N N . TYR A 1 629 ? 41.917 4.841 1.659 1.00 75.44 629 TYR A N 1
ATOM 5137 C CA . TYR A 1 629 ? 41.728 4.136 0.392 1.00 75.44 629 TYR A CA 1
ATOM 5138 C C . TYR A 1 629 ? 42.791 4.533 -0.629 1.00 75.44 629 TYR A C 1
ATOM 5140 O O . TYR A 1 629 ? 43.260 5.675 -0.641 1.00 75.44 629 TYR A O 1
ATOM 5148 N N . ASN A 1 630 ? 43.160 3.590 -1.497 1.00 78.94 630 ASN A N 1
ATOM 5149 C CA . ASN A 1 630 ? 44.085 3.863 -2.587 1.00 78.94 630 ASN A CA 1
ATOM 5150 C C . ASN A 1 630 ? 43.572 5.017 -3.465 1.00 78.94 630 ASN A C 1
ATOM 5152 O O . ASN A 1 630 ? 42.384 5.110 -3.793 1.00 78.94 630 ASN A O 1
ATOM 5156 N N . GLU A 1 631 ? 44.489 5.918 -3.815 1.00 77.06 631 GLU A N 1
ATOM 5157 C CA . GLU A 1 631 ? 44.179 7.150 -4.533 1.00 77.06 631 GLU A CA 1
ATOM 5158 C C . GLU A 1 631 ? 43.581 6.854 -5.916 1.00 77.06 631 GLU A C 1
ATOM 5160 O O . GLU A 1 631 ? 44.065 5.989 -6.643 1.00 77.06 631 GLU A O 1
ATOM 5165 N N . GLY A 1 632 ? 42.504 7.560 -6.273 1.00 77.00 632 GLY A N 1
ATOM 5166 C CA . GLY A 1 632 ? 41.793 7.371 -7.543 1.00 77.00 632 GLY A CA 1
ATOM 5167 C C . GLY A 1 632 ? 40.761 6.236 -7.545 1.00 77.00 632 GLY A C 1
ATOM 5168 O O . GLY A 1 632 ? 39.967 6.151 -8.486 1.00 77.00 632 GLY A O 1
ATOM 5169 N N . SER A 1 633 ? 40.701 5.418 -6.486 1.00 83.88 633 SER A N 1
ATOM 5170 C CA . SER A 1 633 ? 39.627 4.432 -6.304 1.00 83.88 633 SER A CA 1
ATOM 5171 C C . SER A 1 633 ? 38.247 5.088 -6.242 1.00 83.88 633 SER A C 1
ATOM 5173 O O . SER A 1 633 ? 38.110 6.278 -5.942 1.00 83.88 633 SER A O 1
ATOM 5175 N N . ILE A 1 634 ? 37.192 4.311 -6.500 1.00 82.25 634 ILE A N 1
ATOM 5176 C CA . ILE A 1 634 ? 35.806 4.789 -6.386 1.00 82.25 634 ILE A CA 1
ATOM 5177 C C . ILE A 1 634 ? 35.562 5.398 -5.000 1.00 82.25 634 ILE A C 1
ATOM 5179 O O . ILE A 1 634 ? 34.973 6.475 -4.900 1.00 82.25 634 ILE A O 1
ATOM 5183 N N . ILE A 1 635 ? 36.046 4.748 -3.939 1.00 74.50 635 ILE A N 1
ATOM 5184 C CA . ILE A 1 635 ? 35.840 5.210 -2.562 1.00 74.50 635 ILE A CA 1
ATOM 5185 C C . ILE A 1 635 ? 36.580 6.527 -2.293 1.00 74.50 635 ILE A C 1
ATOM 5187 O O . ILE A 1 635 ? 35.966 7.465 -1.783 1.00 74.50 635 ILE A O 1
ATOM 5191 N N . ASP A 1 636 ? 37.850 6.646 -2.694 1.00 77.88 636 ASP A N 1
ATOM 5192 C CA . ASP A 1 636 ? 38.621 7.895 -2.566 1.00 77.88 636 ASP A CA 1
ATOM 5193 C C . ASP A 1 636 ? 37.952 9.050 -3.337 1.00 77.88 636 ASP A C 1
ATOM 5195 O O . ASP A 1 636 ? 37.754 10.148 -2.803 1.00 77.88 636 ASP A O 1
ATOM 5199 N N . ARG A 1 637 ? 37.502 8.791 -4.574 1.00 81.00 637 ARG A N 1
ATOM 5200 C CA . ARG A 1 637 ? 36.764 9.776 -5.380 1.00 81.00 637 ARG A CA 1
ATOM 5201 C C . ARG A 1 637 ? 35.468 10.213 -4.699 1.00 81.00 637 ARG A C 1
ATOM 5203 O O . ARG A 1 637 ? 35.156 11.404 -4.682 1.00 81.00 637 ARG A O 1
ATOM 5210 N N . MET A 1 638 ? 34.722 9.285 -4.101 1.00 74.81 638 MET A N 1
ATOM 5211 C CA . MET A 1 638 ? 33.479 9.596 -3.387 1.00 74.81 638 MET A CA 1
ATOM 5212 C C . MET A 1 638 ? 33.717 10.426 -2.127 1.00 74.81 638 MET A C 1
ATOM 5214 O O . MET A 1 638 ? 33.029 11.430 -1.944 1.00 74.81 638 MET A O 1
ATOM 5218 N N . GLN A 1 639 ? 34.721 10.080 -1.317 1.00 71.38 639 GLN A N 1
ATOM 5219 C CA . GLN A 1 639 ? 35.100 10.855 -0.130 1.00 71.38 639 GLN A CA 1
ATOM 5220 C C . GLN A 1 639 ? 35.488 12.294 -0.498 1.00 71.38 639 GLN A C 1
ATOM 5222 O O . GLN A 1 639 ? 35.066 13.249 0.153 1.00 71.38 639 GLN A O 1
ATOM 5227 N N . LYS A 1 640 ? 36.216 12.485 -1.607 1.00 73.56 640 LYS A N 1
ATOM 5228 C CA . LYS A 1 640 ? 36.580 13.821 -2.116 1.00 73.56 640 LYS A CA 1
ATOM 5229 C C . LYS A 1 640 ? 35.373 14.654 -2.576 1.00 73.56 640 LYS A C 1
ATOM 5231 O O . LYS A 1 640 ? 35.467 15.890 -2.564 1.00 73.56 640 LYS A O 1
ATOM 5236 N N . CYS A 1 641 ? 34.272 13.998 -2.959 1.00 69.94 641 CYS A N 1
ATOM 5237 C CA . CYS A 1 641 ? 33.017 14.612 -3.404 1.00 69.94 641 CYS A CA 1
ATOM 5238 C C . CYS A 1 641 ? 32.057 14.979 -2.260 1.00 69.94 641 CYS A C 1
ATOM 5240 O O . CYS A 1 641 ? 31.130 15.765 -2.482 1.00 69.94 641 CYS A O 1
ATOM 5242 N N . GLU A 1 642 ? 32.223 14.424 -1.056 1.00 62.66 642 GLU A N 1
ATOM 5243 C CA . GLU A 1 642 ? 31.308 14.697 0.055 1.00 62.66 642 GLU A CA 1
ATOM 5244 C C . GLU A 1 642 ? 31.351 16.177 0.480 1.00 62.66 642 GLU A C 1
ATOM 5246 O O . GLU A 1 642 ? 32.406 16.790 0.642 1.00 62.66 642 GLU A O 1
ATOM 5251 N N . GLY A 1 643 ? 30.170 16.787 0.632 1.00 54.19 643 GLY A N 1
ATOM 5252 C CA . GLY A 1 643 ? 30.021 18.168 1.109 1.00 54.19 643 GLY A CA 1
ATOM 5253 C C . GLY A 1 643 ? 30.342 19.279 0.096 1.00 54.19 643 GLY A C 1
ATOM 5254 O O . GLY A 1 643 ? 30.221 20.455 0.445 1.00 54.19 643 GLY A O 1
ATOM 5255 N N . LYS A 1 644 ? 30.702 18.959 -1.156 1.00 58.09 644 LYS A N 1
ATOM 5256 C CA . LYS A 1 644 ? 31.061 19.951 -2.189 1.00 58.09 644 LYS A CA 1
ATOM 5257 C C . LYS A 1 644 ? 30.010 20.043 -3.301 1.00 58.09 644 LYS A C 1
ATOM 5259 O O . LYS A 1 644 ? 29.443 19.049 -3.741 1.00 58.09 644 LYS A O 1
ATOM 5264 N N . LYS A 1 645 ? 29.753 21.263 -3.795 1.00 51.16 645 LYS A N 1
ATOM 5265 C CA . LYS A 1 645 ? 29.019 21.466 -5.057 1.00 51.16 645 LYS A CA 1
ATOM 5266 C C . LYS A 1 645 ? 29.974 21.184 -6.213 1.00 51.16 645 LYS A C 1
ATOM 5268 O O . LYS A 1 645 ? 30.855 21.997 -6.488 1.00 51.16 645 LYS A O 1
ATOM 5273 N N . ASN A 1 646 ? 29.793 20.047 -6.873 1.00 55.66 646 ASN A N 1
ATOM 5274 C CA . ASN A 1 646 ? 30.672 19.633 -7.962 1.00 55.66 646 ASN A CA 1
ATOM 5275 C C . ASN A 1 646 ? 30.480 20.534 -9.185 1.00 55.66 646 ASN A C 1
ATOM 5277 O O . ASN A 1 646 ? 29.354 20.843 -9.587 1.00 55.66 646 ASN A O 1
ATOM 5281 N N . LYS A 1 647 ? 31.595 20.988 -9.765 1.00 58.03 647 LYS A N 1
ATOM 5282 C CA . LYS A 1 647 ? 31.584 21.737 -11.025 1.00 58.03 647 LYS A CA 1
ATOM 5283 C C . LYS A 1 647 ? 31.311 20.768 -12.177 1.00 58.03 647 LYS A C 1
ATOM 5285 O O . LYS A 1 647 ? 31.683 19.598 -12.121 1.00 58.03 647 LYS A O 1
ATOM 5290 N N . LYS A 1 648 ? 30.669 21.261 -13.238 1.00 54.88 648 LYS A N 1
ATOM 5291 C CA . LYS A 1 648 ? 30.400 20.481 -14.456 1.00 54.88 648 LYS A CA 1
ATOM 5292 C C . LYS A 1 648 ? 31.723 19.913 -15.002 1.00 54.88 648 LYS A C 1
ATOM 5294 O O . LYS A 1 648 ? 32.627 20.691 -15.286 1.00 54.88 648 LYS A O 1
ATOM 5299 N N . GLY A 1 649 ? 31.820 18.587 -15.124 1.00 61.59 649 GLY A N 1
ATOM 5300 C CA . GLY A 1 649 ? 33.015 17.877 -15.607 1.00 61.59 649 GLY A CA 1
ATOM 5301 C C . GLY A 1 649 ? 33.926 17.269 -14.529 1.00 61.59 649 GLY A C 1
ATOM 5302 O O . GLY A 1 649 ? 34.903 16.628 -14.889 1.00 61.59 649 GLY A O 1
ATOM 5303 N N . GLN A 1 650 ? 33.628 17.443 -13.235 1.00 69.94 650 GLN A N 1
ATOM 5304 C CA . GLN A 1 650 ? 34.317 16.739 -12.142 1.00 69.94 650 GLN A CA 1
ATOM 5305 C C . GLN A 1 650 ? 33.520 15.518 -11.666 1.00 69.94 650 GLN A C 1
ATOM 5307 O O . GLN A 1 650 ? 32.299 15.460 -11.860 1.00 69.94 650 GLN A O 1
ATOM 5312 N N . ASP A 1 651 ? 34.211 14.582 -11.004 1.00 69.62 651 ASP A N 1
ATOM 5313 C CA . ASP A 1 651 ? 33.574 13.467 -10.304 1.00 69.62 651 ASP A CA 1
ATOM 5314 C C . ASP A 1 651 ? 32.467 13.963 -9.371 1.00 69.62 651 ASP A C 1
ATOM 5316 O O . ASP A 1 651 ? 32.544 15.022 -8.739 1.00 69.62 651 ASP A O 1
ATOM 5320 N N . ASN A 1 652 ? 31.398 13.183 -9.308 1.00 73.50 652 ASN A N 1
ATOM 5321 C CA . ASN A 1 652 ? 30.321 13.364 -8.363 1.00 73.50 652 ASN A CA 1
ATOM 5322 C C . ASN A 1 652 ? 29.828 12.004 -7.859 1.00 73.50 652 ASN A C 1
ATOM 5324 O O . ASN A 1 652 ? 30.133 10.957 -8.418 1.00 73.50 652 ASN A O 1
ATOM 5328 N N . ILE A 1 653 ? 29.029 12.014 -6.792 1.00 71.94 653 ILE A N 1
ATOM 5329 C CA . ILE A 1 653 ? 28.550 10.776 -6.157 1.00 71.94 653 ILE A CA 1
ATOM 5330 C C . ILE A 1 653 ? 27.783 9.880 -7.151 1.00 71.94 653 ILE A C 1
ATOM 5332 O O . ILE A 1 653 ? 27.878 8.654 -7.062 1.00 71.94 653 ILE A O 1
ATOM 5336 N N . LEU A 1 654 ? 27.057 10.464 -8.113 1.00 69.81 654 LEU A N 1
ATOM 5337 C CA . LEU A 1 654 ? 26.329 9.709 -9.138 1.00 69.81 654 LEU A CA 1
ATOM 5338 C C . LEU A 1 654 ? 27.280 9.096 -10.178 1.00 69.81 654 LEU A C 1
ATOM 5340 O O . LEU A 1 654 ? 27.083 7.941 -10.549 1.00 69.81 654 LEU A O 1
ATOM 5344 N N . SER A 1 655 ? 28.327 9.811 -10.608 1.00 76.44 655 SER A N 1
ATOM 5345 C CA . SER A 1 655 ? 29.326 9.264 -11.540 1.00 76.44 655 SER A CA 1
ATOM 5346 C C . SER A 1 655 ? 30.109 8.119 -10.902 1.00 76.44 655 SER A C 1
ATOM 5348 O O . SER A 1 655 ? 30.180 7.044 -11.485 1.00 76.44 655 SER A O 1
ATOM 5350 N N . CYS A 1 656 ? 30.570 8.273 -9.657 1.00 78.50 656 CYS A N 1
ATOM 5351 C CA . CYS A 1 656 ? 31.254 7.194 -8.939 1.00 78.50 656 CYS A CA 1
ATOM 5352 C C . CYS A 1 656 ? 30.341 5.978 -8.696 1.00 78.50 656 CYS A C 1
ATOM 5354 O O . CYS A 1 656 ? 30.777 4.836 -8.808 1.00 78.50 656 CYS A O 1
ATOM 5356 N N . THR A 1 657 ? 29.054 6.209 -8.406 1.00 79.06 657 THR A N 1
ATOM 5357 C CA . THR A 1 657 ? 28.050 5.135 -8.300 1.00 79.06 657 THR A CA 1
ATOM 5358 C C . THR A 1 657 ? 27.862 4.399 -9.630 1.00 79.06 657 THR A C 1
ATOM 5360 O O . THR A 1 657 ? 27.716 3.178 -9.649 1.00 79.06 657 THR A O 1
ATOM 5363 N N . THR A 1 658 ? 27.867 5.132 -10.743 1.00 81.12 658 THR A N 1
ATOM 5364 C CA . THR A 1 658 ? 27.764 4.551 -12.087 1.00 81.12 658 THR A CA 1
ATOM 5365 C C . THR A 1 658 ? 28.983 3.683 -12.391 1.00 81.12 658 THR A C 1
ATOM 5367 O O . THR A 1 658 ? 28.819 2.552 -12.843 1.00 81.12 658 THR A O 1
ATOM 5370 N N . ASP A 1 659 ? 30.190 4.163 -12.085 1.00 84.44 659 ASP A N 1
ATOM 5371 C CA . ASP A 1 659 ? 31.419 3.387 -12.265 1.00 84.44 659 ASP A CA 1
ATOM 5372 C C . ASP A 1 659 ? 31.398 2.108 -11.420 1.00 84.44 659 ASP A C 1
ATOM 5374 O O . ASP A 1 659 ? 31.724 1.036 -11.922 1.00 84.44 659 ASP A O 1
ATOM 5378 N N . ALA A 1 660 ? 30.928 2.187 -10.170 1.00 84.38 660 ALA A N 1
ATOM 5379 C CA . ALA A 1 660 ? 30.804 1.025 -9.288 1.00 84.38 660 ALA A CA 1
ATOM 5380 C C . ALA A 1 660 ? 29.885 -0.055 -9.875 1.00 84.38 660 ALA A C 1
ATOM 5382 O O . ALA A 1 660 ? 30.192 -1.243 -9.794 1.00 84.38 660 ALA A O 1
ATOM 5383 N N . ARG A 1 661 ? 28.780 0.358 -10.508 1.00 86.44 661 ARG A N 1
ATOM 5384 C CA . ARG A 1 661 ? 27.854 -0.541 -11.211 1.00 86.44 661 ARG A CA 1
ATOM 5385 C C . ARG A 1 661 ? 28.474 -1.145 -12.469 1.00 86.44 661 ARG A C 1
ATOM 5387 O O . ARG A 1 661 ? 28.344 -2.345 -12.686 1.00 86.44 661 ARG A O 1
ATOM 5394 N N . LYS A 1 662 ? 29.171 -0.339 -13.277 1.00 87.25 662 LYS A N 1
ATOM 5395 C CA . LYS A 1 662 ? 29.874 -0.819 -14.478 1.00 87.25 662 LYS A CA 1
ATOM 5396 C C . LYS A 1 662 ? 30.916 -1.873 -14.120 1.00 87.25 662 LYS A C 1
ATOM 5398 O O . LYS A 1 662 ? 30.910 -2.937 -14.718 1.00 87.25 662 LYS A O 1
ATOM 5403 N N . VAL A 1 663 ? 31.734 -1.618 -13.100 1.00 88.81 663 VAL A N 1
ATOM 5404 C CA . VAL A 1 663 ? 32.752 -2.568 -12.629 1.00 88.81 663 VAL A CA 1
ATOM 5405 C C . VAL A 1 663 ? 32.144 -3.826 -12.019 1.00 88.81 663 VAL A C 1
ATOM 5407 O O . VAL A 1 663 ? 32.678 -4.911 -12.229 1.00 88.81 663 VAL A O 1
ATOM 5410 N N . ALA A 1 664 ? 31.024 -3.707 -11.299 1.00 88.56 664 ALA A N 1
ATOM 5411 C CA . ALA A 1 664 ? 30.300 -4.872 -10.801 1.00 88.56 664 ALA A CA 1
ATOM 5412 C C . ALA A 1 664 ? 29.784 -5.760 -11.946 1.00 88.56 664 ALA A C 1
ATOM 5414 O O . ALA A 1 664 ? 29.769 -6.978 -11.790 1.00 88.56 664 ALA A O 1
ATOM 5415 N N . LEU A 1 665 ? 29.383 -5.168 -13.083 1.00 89.69 665 LEU A N 1
ATOM 5416 C CA . LEU A 1 665 ? 28.992 -5.886 -14.299 1.00 89.69 665 LEU A CA 1
ATOM 5417 C C . LEU A 1 665 ? 30.193 -6.503 -15.031 1.00 89.69 665 LEU A C 1
ATOM 5419 O O . LEU A 1 665 ? 30.232 -7.720 -15.194 1.00 89.69 665 LEU A O 1
ATOM 5423 N N . ASP A 1 666 ? 31.125 -5.667 -15.489 1.00 90.38 666 ASP A N 1
ATOM 5424 C CA . ASP A 1 666 ? 32.361 -6.064 -16.164 1.00 90.38 666 ASP A CA 1
ATOM 5425 C C . ASP A 1 666 ? 33.379 -4.913 -16.132 1.00 90.38 666 ASP A C 1
ATOM 5427 O O . ASP A 1 666 ? 33.092 -3.797 -16.579 1.00 90.38 666 ASP A O 1
ATOM 5431 N N . TYR A 1 667 ? 34.594 -5.176 -15.642 1.00 89.19 667 TYR A N 1
ATOM 5432 C CA . TYR A 1 667 ? 35.623 -4.142 -15.518 1.00 89.19 667 TYR A CA 1
ATOM 5433 C C . TYR A 1 667 ? 36.030 -3.529 -16.869 1.00 89.19 667 TYR A C 1
ATOM 5435 O O . TYR A 1 667 ? 36.400 -2.354 -16.923 1.00 89.19 667 TYR A O 1
ATOM 5443 N N . ARG A 1 668 ? 35.838 -4.257 -17.979 1.00 88.88 668 ARG A N 1
ATOM 5444 C CA . ARG A 1 668 ? 36.125 -3.768 -19.336 1.00 88.88 668 ARG A CA 1
ATOM 5445 C C . ARG A 1 668 ? 35.233 -2.616 -19.788 1.00 88.88 668 ARG A C 1
ATOM 5447 O O . ARG A 1 668 ? 35.557 -1.919 -20.744 1.00 88.88 668 ARG A O 1
ATOM 5454 N N . LEU A 1 669 ? 34.126 -2.359 -19.086 1.00 86.25 669 LEU A N 1
ATOM 5455 C CA . LEU A 1 669 ? 33.308 -1.160 -19.297 1.00 86.25 669 LEU A CA 1
ATOM 5456 C C . LEU A 1 669 ? 33.993 0.128 -18.813 1.00 86.25 669 LEU A C 1
ATOM 5458 O O . LEU A 1 669 ? 33.581 1.216 -19.227 1.00 86.25 669 LEU A O 1
ATOM 5462 N N . ILE A 1 670 ? 35.000 0.006 -17.942 1.00 85.19 670 ILE A N 1
ATOM 5463 C CA . ILE A 1 670 ? 35.858 1.101 -17.481 1.00 85.19 670 ILE A CA 1
ATOM 5464 C C . ILE A 1 670 ? 37.192 1.084 -18.224 1.00 85.19 670 ILE A C 1
ATOM 5466 O O . ILE A 1 670 ? 37.555 2.095 -18.820 1.00 85.19 670 ILE A O 1
ATOM 5470 N N . ASP A 1 671 ? 37.892 -0.053 -18.213 1.00 85.12 671 ASP A N 1
ATOM 5471 C CA . ASP A 1 671 ? 39.141 -0.244 -18.952 1.00 85.12 671 ASP A CA 1
ATOM 5472 C C . ASP A 1 671 ? 38.977 -1.356 -19.996 1.00 85.12 671 ASP A C 1
ATOM 5474 O O . ASP A 1 671 ? 39.127 -2.532 -19.662 1.00 85.12 671 ASP A O 1
ATOM 5478 N N . PRO A 1 672 ? 38.709 -1.016 -21.270 1.00 82.38 672 PRO A N 1
ATOM 5479 C CA . PRO A 1 672 ? 38.510 -1.993 -22.340 1.00 82.38 672 PRO A CA 1
ATOM 5480 C C . PRO A 1 672 ? 39.650 -3.005 -22.524 1.00 82.38 672 PRO A C 1
ATOM 5482 O O . PRO A 1 672 ? 39.419 -4.051 -23.127 1.00 82.38 672 PRO A O 1
ATOM 5485 N N . ASN A 1 673 ? 40.856 -2.710 -22.023 1.00 79.56 673 ASN A N 1
ATOM 5486 C CA . ASN A 1 673 ? 42.025 -3.585 -22.122 1.00 79.56 673 ASN A CA 1
ATOM 5487 C C . ASN A 1 673 ? 42.226 -4.482 -20.887 1.00 79.56 673 ASN A C 1
ATOM 5489 O O . ASN A 1 673 ? 43.183 -5.261 -20.852 1.00 79.56 673 ASN A O 1
ATOM 5493 N N . ALA A 1 674 ? 41.361 -4.378 -19.875 1.00 83.94 674 ALA A N 1
ATOM 5494 C CA . ALA A 1 674 ? 41.454 -5.186 -18.668 1.00 83.94 674 ALA A CA 1
ATOM 5495 C C . ALA A 1 674 ? 41.317 -6.684 -18.977 1.00 83.94 674 ALA A C 1
ATOM 5497 O O . ALA A 1 674 ? 40.467 -7.111 -19.769 1.00 83.94 674 ALA A O 1
ATOM 5498 N N . LYS A 1 675 ? 42.135 -7.505 -18.311 1.00 81.31 675 LYS A N 1
ATOM 5499 C CA . LYS A 1 675 ? 42.090 -8.963 -18.453 1.00 81.31 675 LYS A CA 1
ATOM 5500 C C . LYS A 1 675 ? 41.113 -9.542 -17.441 1.00 81.31 675 LYS A C 1
ATOM 5502 O O . LYS A 1 675 ? 41.389 -9.588 -16.248 1.00 81.31 675 LYS A O 1
ATOM 5507 N N . VAL A 1 676 ? 39.975 -10.025 -17.929 1.00 82.81 676 VAL A N 1
ATOM 5508 C CA . VAL A 1 676 ? 38.958 -10.660 -17.086 1.00 82.81 676 VAL A CA 1
ATOM 5509 C C . VAL A 1 676 ? 39.017 -12.171 -17.282 1.00 82.81 676 VAL A C 1
ATOM 5511 O O . VAL A 1 676 ? 38.631 -12.694 -18.327 1.00 82.81 676 VAL A O 1
ATOM 5514 N N . GLU A 1 677 ? 39.518 -12.884 -16.276 1.00 86.06 677 GLU A N 1
ATOM 5515 C CA . GLU A 1 677 ? 39.537 -14.347 -16.291 1.00 86.06 677 GLU A CA 1
ATOM 5516 C C . GLU A 1 677 ? 38.119 -14.926 -16.184 1.00 86.06 677 GLU A C 1
ATOM 5518 O O . GLU A 1 677 ? 37.221 -14.345 -15.571 1.00 86.06 677 GLU A O 1
ATOM 5523 N N . LYS A 1 678 ? 37.919 -16.117 -16.761 1.00 86.56 678 LYS A N 1
ATOM 5524 C CA . LYS A 1 678 ? 36.605 -16.779 -16.847 1.00 86.56 678 LYS A CA 1
ATOM 5525 C C . LYS A 1 678 ? 35.930 -16.982 -15.487 1.00 86.56 678 LYS A C 1
ATOM 5527 O O . LYS A 1 678 ? 34.707 -16.937 -15.415 1.00 86.56 678 LYS A O 1
ATOM 5532 N N . GLU A 1 679 ? 36.703 -17.206 -14.425 1.00 85.50 679 GLU A N 1
ATOM 5533 C CA . GLU A 1 679 ? 36.177 -17.417 -13.068 1.00 85.50 679 GLU A CA 1
ATOM 5534 C C . GLU A 1 679 ? 35.646 -16.142 -12.390 1.00 85.50 679 GLU A C 1
ATOM 5536 O O . GLU A 1 679 ? 34.846 -16.236 -11.458 1.00 85.50 679 GLU A O 1
ATOM 5541 N N . PHE A 1 680 ? 36.033 -14.962 -12.887 1.00 88.38 680 PHE A N 1
ATOM 5542 C CA . PHE A 1 680 ? 35.586 -13.654 -12.392 1.00 88.38 680 PHE A CA 1
ATOM 5543 C C . PHE A 1 680 ? 34.574 -12.976 -13.333 1.00 88.38 680 PHE A C 1
ATOM 5545 O O . PHE A 1 680 ? 34.139 -11.856 -13.074 1.00 88.38 680 PHE A O 1
ATOM 5552 N N . SER A 1 681 ? 34.204 -13.626 -14.444 1.00 91.19 681 SER A N 1
ATOM 5553 C CA . SER A 1 681 ? 33.361 -13.039 -15.489 1.00 91.19 681 SER A CA 1
ATOM 5554 C C . SER A 1 681 ? 31.892 -13.454 -15.359 1.00 91.19 681 SER A C 1
ATOM 5556 O O . SER A 1 681 ? 31.531 -14.621 -15.553 1.00 91.19 681 SER A O 1
ATOM 5558 N N . LYS A 1 682 ? 31.012 -12.469 -15.122 1.00 93.12 682 LYS A N 1
ATOM 5559 C CA . LYS A 1 682 ? 29.556 -12.674 -15.186 1.00 93.12 682 LYS A CA 1
ATOM 5560 C C . LYS A 1 682 ? 29.079 -12.996 -16.604 1.00 93.12 682 LYS A C 1
ATOM 5562 O O . LYS A 1 682 ? 28.214 -13.856 -16.756 1.00 93.12 682 LYS A O 1
ATOM 5567 N N . SER A 1 683 ? 29.643 -12.358 -17.638 1.00 93.56 683 SER A N 1
ATOM 5568 C CA . SER A 1 683 ? 29.277 -12.625 -19.040 1.00 93.56 683 SER A CA 1
ATOM 5569 C C . SER A 1 683 ? 29.579 -14.075 -19.433 1.00 93.56 683 SER A C 1
ATOM 5571 O O . SER A 1 683 ? 28.743 -14.732 -20.056 1.00 93.56 683 SER A O 1
ATOM 5573 N N . TYR A 1 684 ? 30.719 -14.615 -18.992 1.00 94.88 684 TYR A N 1
ATOM 5574 C CA . TYR A 1 684 ? 31.079 -16.016 -19.197 1.00 94.88 684 TYR A CA 1
ATOM 5575 C C . TYR A 1 684 ? 30.173 -16.970 -18.409 1.00 94.88 684 TYR A C 1
ATOM 5577 O O . TYR A 1 684 ? 29.687 -17.954 -18.970 1.00 94.88 684 TYR A O 1
ATOM 5585 N N . ALA A 1 685 ? 29.901 -16.681 -17.130 1.00 96.06 685 ALA A N 1
ATOM 5586 C CA . ALA A 1 685 ? 28.985 -17.481 -16.312 1.00 96.06 685 ALA A CA 1
ATOM 5587 C C . ALA A 1 685 ? 27.567 -17.528 -16.914 1.00 96.06 685 ALA A C 1
ATOM 5589 O O . ALA A 1 685 ? 26.926 -18.581 -16.938 1.00 96.06 685 ALA A O 1
ATOM 5590 N N . MET A 1 686 ? 27.092 -16.402 -17.455 1.00 96.75 686 MET A N 1
ATOM 5591 C CA . MET A 1 686 ? 25.830 -16.329 -18.184 1.00 96.75 686 MET A CA 1
ATOM 5592 C C . MET A 1 686 ? 25.857 -17.165 -19.459 1.00 96.75 686 MET A C 1
ATOM 5594 O O . MET A 1 686 ? 24.968 -17.993 -19.650 1.00 96.75 686 MET A O 1
ATOM 5598 N N . ALA A 1 687 ? 26.887 -17.007 -20.293 1.00 97.06 687 ALA A N 1
ATOM 5599 C CA . ALA A 1 687 ? 27.030 -17.778 -21.523 1.00 97.06 687 ALA A CA 1
ATOM 5600 C C . ALA A 1 687 ? 27.067 -19.292 -21.256 1.00 97.06 687 ALA A C 1
ATOM 5602 O O . ALA A 1 687 ? 26.394 -20.055 -21.947 1.00 97.06 687 ALA A O 1
ATOM 5603 N N . LYS A 1 688 ? 27.774 -19.721 -20.203 1.00 97.25 688 LYS A N 1
ATOM 5604 C CA . LYS A 1 688 ? 27.837 -21.123 -19.778 1.00 97.25 688 LYS A CA 1
ATOM 5605 C C . LYS A 1 688 ? 26.450 -21.679 -19.442 1.00 97.25 688 LYS A C 1
ATOM 5607 O O . LYS A 1 688 ? 26.070 -22.713 -19.982 1.00 97.25 688 LYS A O 1
ATOM 5612 N N . ASN A 1 689 ? 25.673 -20.983 -18.610 1.00 97.44 689 ASN A N 1
ATOM 5613 C CA . ASN A 1 689 ? 24.333 -21.446 -18.233 1.00 97.44 689 ASN A CA 1
ATOM 5614 C C . ASN A 1 689 ? 23.363 -21.434 -19.427 1.00 97.44 689 ASN A C 1
ATOM 5616 O O . ASN A 1 689 ? 22.553 -22.349 -19.566 1.00 97.44 689 ASN A O 1
ATOM 5620 N N . ILE A 1 690 ? 23.456 -20.428 -20.307 1.00 97.94 690 ILE A N 1
ATOM 5621 C CA . ILE A 1 690 ? 22.679 -20.390 -21.557 1.00 97.94 690 ILE A CA 1
ATOM 5622 C C . ILE A 1 690 ? 23.013 -21.608 -22.421 1.00 97.94 690 ILE A C 1
ATOM 5624 O O . ILE A 1 690 ? 22.110 -22.249 -22.960 1.00 97.94 690 ILE A O 1
ATOM 5628 N N . TYR A 1 691 ? 24.296 -21.941 -22.555 1.00 97.56 691 TYR A N 1
ATOM 5629 C CA . TYR A 1 691 ? 24.748 -23.085 -23.337 1.00 97.56 691 TYR A CA 1
ATOM 5630 C C . TYR A 1 691 ? 24.276 -24.423 -22.748 1.00 97.56 691 TYR A C 1
ATOM 5632 O O . TYR A 1 691 ? 23.776 -25.275 -23.480 1.00 97.56 691 TYR A O 1
ATOM 5640 N N . GLU A 1 692 ? 24.340 -24.594 -21.427 1.00 96.88 692 GLU A N 1
ATOM 5641 C CA . GLU A 1 692 ? 23.823 -25.790 -20.748 1.00 96.88 692 GLU A CA 1
ATOM 5642 C C . GLU A 1 692 ? 22.320 -25.988 -21.012 1.00 96.88 692 GLU A C 1
ATOM 5644 O O . GLU A 1 692 ? 21.901 -27.062 -21.450 1.00 96.88 692 GLU A O 1
ATOM 5649 N N . ASN A 1 693 ? 21.513 -24.932 -20.863 1.00 96.00 693 ASN A N 1
ATOM 5650 C CA . ASN A 1 693 ? 20.080 -24.977 -21.176 1.00 96.00 693 ASN A CA 1
ATOM 5651 C C . ASN A 1 693 ? 19.812 -25.193 -22.673 1.00 96.00 693 ASN A C 1
ATOM 5653 O O . ASN A 1 693 ? 18.841 -25.855 -23.049 1.00 96.00 693 ASN A O 1
ATOM 5657 N N . TYR A 1 694 ? 20.659 -24.642 -23.547 1.00 96.62 694 TYR A N 1
ATOM 5658 C CA . TYR A 1 694 ? 20.563 -24.822 -24.994 1.00 96.62 694 TYR A CA 1
ATOM 5659 C C . TYR A 1 694 ? 20.717 -26.296 -25.385 1.00 96.62 694 TYR A C 1
ATOM 5661 O O . TYR A 1 694 ? 19.933 -26.780 -26.211 1.00 96.62 694 TYR A O 1
ATOM 5669 N N . LEU A 1 695 ? 21.685 -26.994 -24.774 1.00 96.12 695 LEU A N 1
ATOM 5670 C CA . LEU A 1 695 ? 21.919 -28.428 -24.955 1.00 96.12 695 LEU A CA 1
ATOM 5671 C C . LEU A 1 695 ? 20.764 -29.262 -24.395 1.00 96.12 695 LEU A C 1
ATOM 5673 O O . LEU A 1 695 ? 20.225 -30.108 -25.107 1.00 96.12 695 LEU A O 1
ATOM 5677 N N . GLU A 1 696 ? 20.345 -28.986 -23.157 1.00 94.38 696 GLU A N 1
ATOM 5678 C CA . GLU A 1 696 ? 19.237 -29.683 -22.487 1.00 94.38 696 GLU A CA 1
ATOM 5679 C C . GLU A 1 696 ? 17.936 -29.607 -23.299 1.00 94.38 696 GLU A C 1
ATOM 5681 O O . GLU A 1 696 ? 17.199 -30.583 -23.417 1.00 94.38 696 GLU A O 1
ATOM 5686 N N . THR A 1 697 ? 17.676 -28.456 -23.923 1.00 92.69 697 THR A N 1
ATOM 5687 C CA . THR A 1 697 ? 16.422 -28.173 -24.639 1.00 92.69 697 THR A CA 1
ATOM 5688 C C . THR A 1 697 ? 16.571 -28.199 -26.160 1.00 92.69 697 THR A C 1
ATOM 5690 O O . THR A 1 697 ? 15.704 -27.714 -26.891 1.00 92.69 697 THR A O 1
ATOM 5693 N N . HIS A 1 698 ? 17.663 -28.777 -26.672 1.00 92.62 698 HIS A N 1
ATOM 5694 C CA . HIS A 1 698 ? 17.949 -28.824 -28.107 1.00 92.62 698 HIS A CA 1
ATOM 5695 C C . HIS A 1 698 ? 16.841 -29.537 -28.897 1.00 92.62 698 HIS A C 1
ATOM 5697 O O . HIS A 1 698 ? 16.393 -29.038 -29.929 1.00 92.62 698 HIS A O 1
ATOM 5703 N N . ALA A 1 699 ? 16.334 -30.663 -28.381 1.00 91.50 699 ALA A N 1
ATOM 5704 C CA . ALA A 1 699 ? 15.273 -31.440 -29.028 1.00 91.50 699 ALA A CA 1
ATOM 5705 C C . ALA A 1 699 ? 13.957 -30.656 -29.187 1.00 91.50 699 ALA A C 1
ATOM 5707 O O . ALA A 1 699 ? 13.236 -30.837 -30.166 1.00 91.50 699 ALA A O 1
ATOM 5708 N N . THR A 1 700 ? 13.654 -29.757 -28.248 1.00 91.31 700 THR A N 1
ATOM 5709 C CA . THR A 1 700 ? 12.428 -28.946 -28.240 1.00 91.31 700 THR A CA 1
ATOM 5710 C C . THR A 1 700 ? 12.634 -27.542 -28.807 1.00 91.31 700 THR A C 1
ATOM 5712 O O . THR A 1 700 ? 11.678 -26.763 -28.871 1.00 91.31 700 THR A O 1
ATOM 5715 N N . LYS A 1 701 ? 13.856 -27.215 -29.254 1.00 94.38 701 LYS A N 1
ATOM 5716 C CA . LYS A 1 701 ? 14.273 -25.863 -29.652 1.00 94.38 701 LYS A CA 1
ATOM 5717 C C . LYS A 1 701 ? 13.910 -24.813 -28.596 1.00 94.38 701 LYS A C 1
ATOM 5719 O O . LYS A 1 701 ? 13.353 -23.767 -28.927 1.00 94.38 701 LYS A O 1
ATOM 5724 N N . GLY A 1 702 ? 14.191 -25.111 -27.326 1.00 95.12 702 GLY A N 1
ATOM 5725 C CA . GLY A 1 702 ? 13.951 -24.176 -26.227 1.00 95.12 702 GLY A CA 1
ATOM 5726 C C . GLY A 1 702 ? 14.679 -22.849 -26.451 1.00 95.12 702 GLY A C 1
ATOM 5727 O O . GLY A 1 702 ? 15.807 -22.841 -26.961 1.00 95.12 702 GLY A O 1
ATOM 5728 N N . THR A 1 703 ? 14.023 -21.745 -26.100 1.00 96.94 703 THR A N 1
ATOM 5729 C CA . THR A 1 703 ? 14.523 -20.377 -26.273 1.00 96.94 703 THR A CA 1
ATOM 5730 C C . THR A 1 703 ? 14.780 -19.687 -24.941 1.00 96.94 703 THR A C 1
ATOM 5732 O O . THR A 1 703 ? 14.263 -20.098 -23.901 1.00 96.94 703 THR A O 1
ATOM 5735 N N . GLN A 1 704 ? 15.630 -18.661 -24.951 1.00 96.62 704 GLN A N 1
ATOM 5736 C CA . GLN A 1 704 ? 16.146 -18.027 -23.740 1.00 96.62 704 GLN A CA 1
ATOM 5737 C C . GLN A 1 704 ? 16.215 -16.505 -23.892 1.00 96.62 704 GLN A C 1
ATOM 5739 O O . GLN A 1 704 ? 16.541 -15.996 -24.969 1.00 96.62 704 GLN A O 1
ATOM 5744 N N . LEU A 1 705 ? 15.936 -15.785 -22.801 1.00 95.56 705 LEU A N 1
ATOM 5745 C CA . LEU A 1 705 ? 16.077 -14.327 -22.725 1.00 95.56 705 LEU A CA 1
ATOM 5746 C C . LEU A 1 705 ? 17.252 -13.944 -21.828 1.00 95.56 705 LEU A C 1
ATOM 5748 O O . LEU A 1 705 ? 17.355 -14.426 -20.700 1.00 95.56 705 LEU A O 1
ATOM 5752 N N . GLY A 1 706 ? 18.098 -13.038 -22.312 1.00 94.56 706 GLY A N 1
ATOM 5753 C CA . GLY A 1 706 ? 19.175 -12.432 -21.539 1.00 94.56 706 GLY A CA 1
ATOM 5754 C C . GLY A 1 706 ? 18.970 -10.935 -21.349 1.00 94.56 706 GLY A C 1
ATOM 5755 O O . GLY A 1 706 ? 18.947 -10.182 -22.322 1.00 94.56 706 GLY A O 1
ATOM 5756 N N . PHE A 1 707 ? 18.841 -10.504 -20.099 1.00 93.00 707 PHE A N 1
ATOM 5757 C CA . PHE A 1 707 ? 18.662 -9.109 -19.721 1.00 93.00 707 PHE A CA 1
ATOM 5758 C C . PHE A 1 707 ? 19.999 -8.489 -19.320 1.00 93.00 707 PHE A C 1
ATOM 5760 O O . PHE A 1 707 ? 20.657 -8.968 -18.396 1.00 93.00 707 PHE A O 1
ATOM 5767 N N . ILE A 1 708 ? 20.385 -7.428 -20.035 1.00 90.94 708 ILE A N 1
ATOM 5768 C CA . ILE A 1 708 ? 21.611 -6.656 -19.804 1.00 90.94 708 ILE A CA 1
ATOM 5769 C C . ILE A 1 708 ? 21.238 -5.168 -19.817 1.00 90.94 708 ILE A C 1
ATOM 5771 O O . ILE A 1 708 ? 20.975 -4.595 -20.878 1.00 90.94 708 ILE A O 1
ATOM 5775 N N . GLY A 1 709 ? 21.170 -4.544 -18.642 1.00 82.56 709 GLY A N 1
ATOM 5776 C CA . GLY A 1 709 ? 20.713 -3.162 -18.468 1.00 82.56 709 GLY A CA 1
ATOM 5777 C C . GLY A 1 709 ? 21.819 -2.113 -18.592 1.00 82.56 709 GLY A C 1
ATOM 5778 O O . GLY A 1 709 ? 21.597 -1.044 -19.154 1.00 82.56 709 GLY A O 1
ATOM 5779 N N . LEU A 1 710 ? 23.018 -2.424 -18.101 1.00 81.88 710 LEU A N 1
ATOM 5780 C CA . LEU A 1 710 ? 24.144 -1.485 -17.963 1.00 81.88 710 LEU A CA 1
ATOM 5781 C C . LEU A 1 710 ? 25.089 -1.398 -19.180 1.00 81.88 710 LEU A C 1
ATOM 5783 O O . LEU A 1 710 ? 26.157 -0.786 -19.102 1.00 81.88 710 LEU A O 1
ATOM 5787 N N . SER A 1 711 ? 24.730 -2.015 -20.305 1.00 84.12 711 SER A N 1
ATOM 5788 C CA . SER A 1 711 ? 25.515 -2.011 -21.544 1.00 84.12 711 SER A CA 1
ATOM 5789 C C . SER A 1 711 ? 24.590 -1.852 -22.753 1.00 84.12 711 SER A C 1
ATOM 5791 O O . SER A 1 711 ? 23.402 -2.153 -22.670 1.00 84.12 711 SER A O 1
ATOM 5793 N N . THR A 1 712 ? 25.127 -1.402 -23.885 1.00 82.94 712 THR A N 1
ATOM 5794 C CA . THR A 1 712 ? 24.399 -1.298 -25.159 1.00 82.94 712 THR A CA 1
ATOM 5795 C C . THR A 1 712 ? 25.248 -1.896 -26.278 1.00 82.94 712 THR A C 1
ATOM 5797 O O . THR A 1 712 ? 26.437 -1.568 -26.345 1.00 82.94 712 THR A O 1
ATOM 5800 N N . PRO A 1 713 ? 24.681 -2.731 -27.166 1.00 85.75 713 PRO A N 1
ATOM 5801 C CA . PRO A 1 713 ? 25.434 -3.308 -28.273 1.00 85.75 713 PRO A CA 1
ATOM 5802 C C . PRO A 1 713 ? 25.848 -2.220 -29.265 1.00 85.75 713 PRO A C 1
ATOM 5804 O O . PRO A 1 713 ? 25.063 -1.319 -29.567 1.00 85.75 713 PRO A O 1
ATOM 5807 N N . LYS A 1 714 ? 27.073 -2.320 -29.786 1.00 82.62 714 LYS A N 1
ATOM 5808 C CA . LYS A 1 714 ? 27.612 -1.361 -30.772 1.00 82.62 714 LYS A CA 1
ATOM 5809 C C . LYS A 1 714 ? 27.482 -1.837 -32.197 1.00 82.62 714 LYS A C 1
ATOM 5811 O O . LYS A 1 714 ? 27.329 -1.038 -33.112 1.00 82.62 714 LYS A O 1
ATOM 5816 N N . THR A 1 715 ? 27.515 -3.150 -32.362 1.00 84.38 715 THR A N 1
ATOM 5817 C CA . THR A 1 715 ? 27.431 -3.796 -33.661 1.00 84.38 715 THR A CA 1
ATOM 5818 C C . THR A 1 715 ? 26.186 -4.664 -33.689 1.00 84.38 715 THR A C 1
ATOM 5820 O O . THR A 1 715 ? 25.788 -5.237 -32.674 1.00 84.38 715 THR A O 1
ATOM 5823 N N . HIS A 1 716 ? 25.567 -4.761 -34.862 1.00 89.25 716 HIS A N 1
ATOM 5824 C CA . HIS A 1 716 ? 24.477 -5.700 -35.104 1.00 89.25 716 HIS A CA 1
ATOM 5825 C C . HIS A 1 716 ? 24.938 -7.131 -34.784 1.00 89.25 716 HIS A C 1
ATOM 5827 O O . HIS A 1 716 ? 26.051 -7.493 -35.170 1.00 89.25 716 HIS A O 1
ATOM 5833 N N . SER A 1 717 ? 24.099 -7.960 -34.152 1.00 89.31 717 SER A N 1
ATOM 5834 C CA . SER A 1 717 ? 24.484 -9.308 -33.671 1.00 89.31 717 SER A CA 1
ATOM 5835 C C . SER A 1 717 ? 25.199 -10.162 -34.727 1.00 89.31 717 SER A C 1
ATOM 5837 O O . SER A 1 717 ? 26.242 -10.758 -34.471 1.00 89.31 717 SER A O 1
ATOM 5839 N N . GLN A 1 718 ? 24.677 -10.152 -35.954 1.00 90.56 718 GLN A N 1
ATOM 5840 C CA . GLN A 1 718 ? 25.209 -10.901 -37.103 1.00 90.56 718 GLN A CA 1
ATOM 5841 C C . GLN A 1 718 ? 26.506 -10.333 -37.708 1.00 90.56 718 GLN A C 1
ATOM 5843 O O . GLN A 1 718 ? 27.093 -10.952 -38.587 1.00 90.56 718 GLN A O 1
ATOM 5848 N N . LYS A 1 719 ? 26.940 -9.146 -37.277 1.00 87.88 719 LYS A N 1
ATOM 5849 C CA . LYS A 1 719 ? 28.176 -8.482 -37.723 1.00 87.88 719 LYS A CA 1
ATOM 5850 C C . LYS A 1 719 ? 29.257 -8.468 -36.637 1.00 87.88 719 LYS A C 1
ATOM 5852 O O . LYS A 1 719 ? 30.326 -7.910 -36.853 1.00 87.88 719 LYS A O 1
ATOM 5857 N N . VAL A 1 720 ? 28.987 -9.048 -35.465 1.00 86.06 720 VAL A N 1
ATOM 5858 C CA . VAL A 1 720 ? 29.969 -9.141 -34.380 1.00 86.06 720 VAL A CA 1
ATOM 5859 C C . VAL A 1 720 ? 31.120 -10.049 -34.817 1.00 86.06 720 VAL A C 1
ATOM 5861 O O . VAL A 1 720 ? 30.890 -11.210 -35.159 1.00 86.06 720 VAL A O 1
ATOM 5864 N N . SER A 1 721 ? 32.351 -9.528 -34.779 1.00 82.00 721 SER A N 1
ATOM 5865 C CA . SER A 1 721 ? 33.562 -10.319 -35.034 1.00 82.00 721 SER A CA 1
ATOM 5866 C C . SER A 1 721 ? 33.793 -11.357 -33.928 1.00 82.00 721 SER A C 1
ATOM 5868 O O . SER A 1 721 ? 33.667 -11.047 -32.735 1.00 82.00 721 SER A O 1
ATOM 5870 N N . LEU A 1 722 ? 34.129 -12.585 -34.340 1.00 79.19 722 LEU A N 1
ATOM 5871 C CA . LEU A 1 722 ? 34.331 -13.755 -33.476 1.00 79.19 722 LEU A CA 1
ATOM 5872 C C . LEU A 1 722 ? 35.793 -13.958 -33.047 1.00 79.19 722 LEU A C 1
ATOM 5874 O O . LEU A 1 722 ? 36.058 -14.771 -32.159 1.00 79.19 722 LEU A O 1
ATOM 5878 N N . GLU A 1 723 ? 36.733 -13.230 -33.654 1.00 65.25 723 GLU A N 1
ATOM 5879 C CA . GLU A 1 723 ? 38.144 -13.271 -33.272 1.00 65.25 723 GLU A CA 1
ATOM 5880 C C . GLU A 1 723 ? 38.360 -12.500 -31.961 1.00 65.25 723 GLU A C 1
ATOM 5882 O O . GLU A 1 723 ? 37.809 -11.417 -31.744 1.00 65.25 723 GLU A O 1
ATOM 5887 N N . VAL A 1 724 ? 39.137 -13.088 -31.047 1.00 51.69 724 VAL A N 1
ATOM 5888 C CA . VAL A 1 724 ? 39.559 -12.417 -29.813 1.00 51.69 724 VAL A CA 1
ATOM 5889 C C . VAL A 1 724 ? 40.576 -11.353 -30.218 1.00 51.69 724 VAL A C 1
ATOM 5891 O O . VAL A 1 724 ? 41.590 -11.689 -30.822 1.00 51.69 724 VAL A O 1
ATOM 5894 N N . LEU A 1 725 ? 40.302 -10.084 -29.906 1.00 45.53 725 LEU A N 1
ATOM 5895 C CA . LEU A 1 725 ? 41.247 -8.978 -30.088 1.00 45.53 725 LEU A CA 1
ATOM 5896 C C . LEU A 1 725 ? 42.424 -9.134 -29.108 1.00 45.53 725 LEU A C 1
ATOM 5898 O O . LEU A 1 725 ? 42.514 -8.428 -28.108 1.00 45.53 725 LEU A O 1
ATOM 5902 N N . ASP A 1 726 ? 43.321 -10.071 -29.398 1.00 37.25 726 ASP A N 1
ATOM 5903 C CA . ASP A 1 726 ? 44.674 -10.092 -28.860 1.00 37.25 726 ASP A CA 1
ATOM 5904 C C . ASP A 1 726 ? 45.562 -9.291 -29.824 1.00 37.25 726 ASP A C 1
ATOM 5906 O O . ASP A 1 726 ? 46.012 -9.797 -30.851 1.00 37.25 726 ASP A O 1
ATOM 5910 N N . ASN A 1 727 ? 45.826 -8.041 -29.436 1.00 31.77 727 ASN A N 1
ATOM 5911 C CA . ASN A 1 727 ? 46.757 -7.054 -30.002 1.00 31.77 727 ASN A CA 1
ATOM 5912 C C . ASN A 1 727 ? 46.147 -5.878 -30.778 1.00 31.77 727 ASN A C 1
ATOM 5914 O O . ASN A 1 727 ? 45.230 -5.987 -31.583 1.00 31.77 727 ASN A O 1
ATOM 5918 N N . ALA A 1 728 ? 46.728 -4.720 -30.464 1.00 43.97 728 ALA A N 1
ATOM 5919 C CA . ALA A 1 728 ? 46.394 -3.389 -30.926 1.00 43.97 728 ALA A CA 1
ATOM 5920 C C . ALA A 1 728 ? 46.549 -3.192 -32.443 1.00 43.97 728 ALA A C 1
ATOM 5922 O O . ALA A 1 728 ? 47.416 -3.794 -33.072 1.00 43.97 728 ALA A O 1
ATOM 5923 N N . HIS A 1 729 ? 45.788 -2.204 -32.930 1.00 33.59 729 HIS A N 1
ATOM 5924 C CA . HIS A 1 729 ? 45.744 -1.618 -34.276 1.00 33.59 729 HIS A CA 1
ATOM 5925 C C . HIS A 1 729 ? 44.697 -2.196 -35.229 1.00 33.59 729 HIS A C 1
ATOM 5927 O O . HIS A 1 729 ? 45.033 -2.856 -36.196 1.00 33.59 729 HIS A O 1
ATOM 5933 N N . GLU A 1 730 ? 43.445 -1.779 -35.036 1.00 30.70 730 GLU A N 1
ATOM 5934 C CA . GLU A 1 730 ? 42.686 -1.121 -36.104 1.00 30.70 730 GLU A CA 1
ATOM 5935 C C . GLU A 1 730 ? 41.593 -0.253 -35.468 1.00 30.70 730 GLU A C 1
ATOM 5937 O O . GLU A 1 730 ? 40.674 -0.724 -34.803 1.00 30.70 730 GLU A O 1
ATOM 5942 N N . ILE A 1 731 ? 41.775 1.062 -35.582 1.00 33.72 731 ILE A N 1
ATOM 5943 C CA . ILE A 1 731 ? 40.787 2.059 -35.181 1.00 33.72 731 ILE A CA 1
ATOM 5944 C C . ILE A 1 731 ? 39.793 2.136 -36.338 1.00 33.72 731 ILE A C 1
ATOM 5946 O O . ILE A 1 731 ? 40.066 2.811 -37.331 1.00 33.72 731 ILE A O 1
ATOM 5950 N N . GLU A 1 732 ? 38.640 1.480 -36.221 1.00 32.22 732 GLU A N 1
ATOM 5951 C CA . GLU A 1 732 ? 37.470 1.925 -36.977 1.00 32.22 732 GLU A CA 1
ATOM 5952 C C . GLU A 1 732 ? 36.998 3.239 -36.349 1.00 32.22 732 GLU A C 1
ATOM 5954 O O . GLU A 1 732 ? 36.270 3.283 -35.357 1.00 32.22 732 GLU A O 1
ATOM 5959 N N . ASN A 1 733 ? 37.491 4.341 -36.915 1.00 30.25 733 ASN A N 1
ATOM 5960 C CA . ASN A 1 733 ? 36.901 5.656 -36.732 1.00 30.25 733 ASN A CA 1
ATOM 5961 C C . ASN A 1 733 ? 35.464 5.593 -37.259 1.00 30.25 733 ASN A C 1
ATOM 5963 O O . ASN A 1 733 ? 35.243 5.747 -38.459 1.00 30.25 733 ASN A O 1
ATOM 5967 N N . THR A 1 734 ? 34.475 5.446 -36.382 1.00 33.53 734 THR A N 1
ATOM 5968 C CA . THR A 1 734 ? 33.151 5.992 -36.685 1.00 33.53 734 THR A CA 1
ATOM 5969 C C . THR A 1 734 ? 33.309 7.507 -36.707 1.00 33.53 734 THR A C 1
ATOM 5971 O O . THR A 1 734 ? 33.427 8.159 -35.666 1.00 33.53 734 THR A O 1
ATOM 5974 N N . ASN A 1 735 ? 33.425 8.062 -37.912 1.00 31.23 735 ASN A N 1
ATOM 5975 C CA . ASN A 1 735 ? 33.478 9.497 -38.131 1.00 31.23 735 ASN A CA 1
ATOM 5976 C C . ASN A 1 735 ? 32.230 10.143 -37.493 1.00 31.23 735 ASN A C 1
ATOM 5978 O O . ASN A 1 735 ? 31.122 9.687 -37.766 1.00 31.23 735 ASN A O 1
ATOM 5982 N N . PRO A 1 736 ? 32.350 11.258 -36.747 1.00 36.34 736 PRO A N 1
ATOM 5983 C CA . PRO A 1 736 ? 31.196 12.040 -36.271 1.00 36.34 736 PRO A CA 1
ATOM 5984 C C . PRO A 1 736 ? 30.264 12.516 -37.404 1.00 36.34 736 PRO A C 1
ATOM 5986 O O . PRO A 1 736 ? 29.144 12.962 -37.163 1.00 36.34 736 PRO A O 1
ATOM 5989 N N . LEU A 1 737 ? 30.740 12.440 -38.651 1.00 37.62 737 LEU A N 1
ATOM 5990 C CA . LEU A 1 737 ? 29.967 12.717 -39.854 1.00 37.62 737 LEU A CA 1
ATOM 5991 C C . LEU A 1 737 ? 28.873 11.667 -40.106 1.00 37.62 737 LEU A C 1
ATOM 5993 O O . LEU A 1 737 ? 27.794 12.080 -40.510 1.00 37.62 737 LEU A O 1
ATOM 5997 N N . ASP A 1 738 ? 29.066 10.383 -39.777 1.00 42.91 738 ASP A N 1
ATOM 5998 C CA . ASP A 1 738 ? 28.075 9.332 -40.079 1.00 42.91 738 ASP A CA 1
ATOM 5999 C C . ASP A 1 738 ? 26.809 9.442 -39.221 1.00 42.91 738 ASP A C 1
ATOM 6001 O O . ASP A 1 738 ? 25.712 9.314 -39.749 1.00 42.91 738 ASP A O 1
ATOM 6005 N N . GLU A 1 739 ? 26.909 9.781 -37.930 1.00 40.12 739 GLU A N 1
ATOM 6006 C CA . GLU A 1 739 ? 25.712 9.999 -37.095 1.00 40.12 739 GLU A CA 1
ATOM 6007 C C . GLU A 1 739 ? 24.929 11.244 -37.523 1.00 40.12 739 GLU A C 1
ATOM 6009 O O . GLU A 1 739 ? 23.704 11.278 -37.425 1.00 40.12 739 GLU A O 1
ATOM 6014 N N . THR A 1 740 ? 25.626 12.279 -38.001 1.00 39.84 740 THR A N 1
ATOM 6015 C CA . THR A 1 740 ? 24.993 13.520 -38.468 1.00 39.84 740 THR A CA 1
ATOM 6016 C C . THR A 1 740 ? 24.339 13.316 -39.835 1.00 39.84 740 THR A C 1
ATOM 6018 O O . THR A 1 740 ? 23.290 13.897 -40.109 1.00 39.84 740 THR A O 1
ATOM 6021 N N . GLN A 1 741 ? 24.942 12.470 -40.671 1.00 42.50 741 GLN A N 1
ATOM 6022 C CA . GLN A 1 741 ? 24.490 12.118 -42.011 1.00 42.50 741 GLN A CA 1
ATOM 6023 C C . GLN A 1 741 ? 23.347 11.089 -41.972 1.00 42.50 741 GLN A C 1
ATOM 6025 O O . GLN A 1 741 ? 22.353 11.304 -42.656 1.00 42.50 741 GLN A O 1
ATOM 6030 N N . GLU A 1 742 ? 23.383 10.093 -41.075 1.00 46.75 742 GLU A N 1
ATOM 6031 C CA . GLU A 1 742 ? 22.244 9.204 -40.773 1.00 46.75 742 GLU A CA 1
ATOM 6032 C C . GLU A 1 742 ? 21.047 9.987 -40.208 1.00 46.75 742 GLU A C 1
ATOM 6034 O O . GLU A 1 742 ? 19.901 9.695 -40.554 1.00 46.75 742 GLU A O 1
ATOM 6039 N N . LEU A 1 743 ? 21.277 11.004 -39.361 1.00 44.56 743 LEU A N 1
ATOM 6040 C CA . LEU A 1 743 ? 20.196 11.870 -38.871 1.00 44.56 743 LEU A CA 1
ATOM 6041 C C . LEU A 1 743 ? 19.582 12.691 -40.015 1.00 44.56 743 LEU A C 1
ATOM 6043 O O . LEU A 1 743 ? 18.361 12.774 -40.114 1.00 44.56 743 LEU A O 1
ATOM 6047 N N . LEU A 1 744 ? 20.417 13.255 -40.896 1.00 44.75 744 LEU A N 1
ATOM 6048 C CA . LEU A 1 744 ? 19.994 14.012 -42.081 1.00 44.75 744 LEU A CA 1
ATOM 6049 C C . LEU A 1 744 ? 19.230 13.147 -43.096 1.00 44.75 744 LEU A C 1
ATOM 6051 O O . LEU A 1 744 ? 18.232 13.604 -43.652 1.00 44.75 744 LEU A O 1
ATOM 6055 N N . GLU A 1 745 ? 19.657 11.902 -43.310 1.00 51.53 745 GLU A N 1
ATOM 6056 C CA . GLU A 1 745 ? 18.972 10.925 -44.167 1.00 51.53 745 GLU A CA 1
ATOM 6057 C C . GLU A 1 745 ? 17.653 10.447 -43.550 1.00 51.53 745 GLU A C 1
ATOM 6059 O O . GLU A 1 745 ? 16.664 10.289 -44.258 1.00 51.53 745 GLU A O 1
ATOM 6064 N N . SER A 1 746 ? 17.590 10.282 -42.224 1.00 47.62 746 SER A N 1
ATOM 6065 C CA . SER A 1 746 ? 16.354 9.873 -41.538 1.00 47.62 746 SER A CA 1
ATOM 6066 C C . SER A 1 746 ? 15.267 10.955 -41.504 1.00 47.62 746 SER A C 1
ATOM 6068 O O . SER A 1 746 ? 14.090 10.636 -41.342 1.00 47.62 746 SER A O 1
ATOM 6070 N N . LEU A 1 747 ? 15.663 12.222 -41.661 1.00 42.84 747 LEU A N 1
ATOM 6071 C CA . LEU A 1 747 ? 14.805 13.405 -41.563 1.00 42.84 747 LEU A CA 1
ATOM 6072 C C . LEU A 1 747 ? 14.482 14.053 -42.916 1.00 42.84 747 LEU A C 1
ATOM 6074 O O . LEU A 1 747 ? 13.722 15.021 -42.961 1.00 42.84 747 LEU A O 1
ATOM 6078 N N . SER A 1 748 ? 15.080 13.580 -44.009 1.00 42.97 748 SER A N 1
ATOM 6079 C CA . SER A 1 748 ? 14.821 14.127 -45.341 1.00 42.97 748 SER A CA 1
ATOM 6080 C C . SER A 1 748 ? 13.596 13.468 -45.973 1.00 42.97 748 SER A C 1
ATOM 6082 O O . SER A 1 748 ? 13.461 12.247 -46.014 1.00 42.97 748 SER A O 1
ATOM 6084 N N . GLY A 1 749 ? 12.675 14.300 -46.460 1.00 50.19 749 GLY A N 1
ATOM 6085 C CA . GLY A 1 749 ? 11.515 13.874 -47.246 1.00 50.19 749 GLY A CA 1
ATOM 6086 C C . GLY A 1 749 ? 11.747 14.105 -48.736 1.00 50.19 749 GLY A C 1
ATOM 6087 O O . GLY A 1 749 ? 12.636 14.864 -49.111 1.00 50.19 749 GLY A O 1
ATOM 6088 N N . TYR A 1 750 ? 10.935 13.490 -49.591 1.00 51.91 750 TYR A N 1
ATOM 6089 C CA . TYR A 1 750 ? 10.909 13.794 -51.024 1.00 51.91 750 TYR A CA 1
ATOM 6090 C C . TYR A 1 750 ? 9.657 14.608 -51.348 1.00 51.91 750 TYR A C 1
ATOM 6092 O O . TYR A 1 750 ? 8.579 14.297 -50.837 1.00 51.91 750 TYR A O 1
ATOM 6100 N N . ASP A 1 751 ? 9.790 15.647 -52.172 1.00 53.22 751 ASP A N 1
ATOM 6101 C CA . ASP A 1 751 ? 8.626 16.353 -52.714 1.00 53.22 751 ASP A CA 1
ATOM 6102 C C . ASP A 1 751 ? 7.894 15.506 -53.775 1.00 53.22 751 ASP A C 1
ATOM 6104 O O . ASP A 1 751 ? 8.349 14.437 -54.189 1.00 53.22 751 ASP A O 1
ATOM 6108 N N . GLU A 1 752 ? 6.748 16.002 -54.244 1.00 43.72 752 GLU A N 1
ATOM 6109 C CA . GLU A 1 752 ? 5.901 15.354 -55.260 1.00 43.72 752 GLU A CA 1
ATOM 6110 C C . GLU A 1 752 ? 6.626 15.116 -56.603 1.00 43.72 752 GLU A C 1
ATOM 6112 O O . GLU A 1 752 ? 6.171 14.324 -57.427 1.00 43.72 752 GLU A O 1
ATOM 6117 N N . ASN A 1 753 ? 7.773 15.772 -56.810 1.00 55.12 753 ASN A N 1
ATOM 6118 C CA . ASN A 1 753 ? 8.618 15.670 -57.997 1.00 55.12 753 ASN A CA 1
ATOM 6119 C C . ASN A 1 753 ? 9.896 14.841 -57.752 1.00 55.12 753 ASN A C 1
ATOM 6121 O O . ASN A 1 753 ? 10.735 14.740 -58.647 1.00 55.12 753 ASN A O 1
ATOM 6125 N N . GLY A 1 754 ? 10.051 14.238 -56.568 1.00 40.25 754 GLY A N 1
ATOM 6126 C CA . GLY A 1 754 ? 11.186 13.387 -56.213 1.00 40.25 754 GLY A CA 1
ATOM 6127 C C . GLY A 1 754 ? 12.457 14.133 -55.795 1.00 40.25 754 GLY A C 1
ATOM 6128 O O . GLY A 1 754 ? 13.527 13.523 -55.771 1.00 40.25 754 GLY A O 1
ATOM 6129 N N . ASN A 1 755 ? 12.383 15.423 -55.452 1.00 51.31 755 ASN A N 1
ATOM 6130 C CA . ASN A 1 755 ? 13.529 16.175 -54.935 1.00 51.31 755 ASN A CA 1
ATOM 6131 C C . ASN A 1 755 ? 13.658 16.019 -53.415 1.00 51.31 755 ASN A C 1
ATOM 6133 O O . ASN A 1 755 ? 12.664 16.090 -52.693 1.00 51.31 755 ASN A O 1
ATOM 6137 N N . LEU A 1 756 ? 14.894 15.866 -52.926 1.00 43.31 756 LEU A N 1
ATOM 6138 C CA . LEU A 1 756 ? 15.198 15.816 -51.493 1.00 43.31 756 LEU A CA 1
ATOM 6139 C C . LEU A 1 756 ? 14.892 17.162 -50.812 1.00 43.31 756 LEU A C 1
ATOM 6141 O O . LEU A 1 756 ? 15.495 18.188 -51.133 1.00 43.31 756 LEU A O 1
ATOM 6145 N N . ILE A 1 757 ? 14.012 17.133 -49.816 1.00 55.00 757 ILE A N 1
ATOM 6146 C CA . ILE A 1 757 ? 13.735 18.223 -48.884 1.00 55.00 757 ILE A CA 1
ATOM 6147 C C . ILE A 1 757 ? 14.612 18.007 -47.649 1.00 55.00 757 ILE A C 1
ATOM 6149 O O . ILE A 1 757 ? 14.411 17.063 -46.883 1.00 55.00 757 ILE A O 1
ATOM 6153 N N . ALA A 1 758 ? 15.597 18.882 -47.451 1.00 48.62 758 ALA A N 1
ATOM 6154 C CA . ALA A 1 758 ? 16.442 18.853 -46.262 1.00 48.62 758 ALA A CA 1
ATOM 6155 C C . ALA A 1 758 ? 15.701 19.453 -45.046 1.00 48.62 758 ALA A C 1
ATOM 6157 O O . ALA A 1 758 ? 15.068 20.504 -45.189 1.00 48.62 758 ALA A O 1
ATOM 6158 N N . PRO A 1 759 ? 15.802 18.841 -43.851 1.00 52.72 759 PRO A N 1
ATOM 6159 C CA . PRO A 1 759 ? 15.171 19.349 -42.635 1.00 52.72 759 PRO A CA 1
ATOM 6160 C C . PRO A 1 759 ? 15.755 20.707 -42.224 1.00 52.72 759 PRO A C 1
ATOM 6162 O O . PRO A 1 759 ? 16.948 20.987 -42.390 1.00 52.72 759 PRO A O 1
ATOM 6165 N N . SER A 1 760 ? 14.919 21.571 -41.652 1.00 58.66 760 SER A N 1
ATOM 6166 C CA . SER A 1 760 ? 15.356 22.874 -41.161 1.00 58.66 760 SER A CA 1
ATOM 6167 C C . SER A 1 760 ? 16.234 22.730 -39.911 1.00 58.66 760 SER A C 1
ATOM 6169 O O . SER A 1 760 ? 16.080 21.823 -39.091 1.00 58.66 760 SER A O 1
ATOM 6171 N N . LYS A 1 761 ? 17.139 23.692 -39.693 1.00 49.25 761 LYS A N 1
ATOM 6172 C CA . LYS A 1 761 ? 18.031 23.711 -38.517 1.00 49.25 761 LYS A CA 1
ATOM 6173 C C . LYS A 1 761 ? 17.270 23.646 -37.179 1.00 49.25 761 LYS A C 1
ATOM 6175 O O . LYS A 1 761 ? 17.787 23.125 -36.198 1.00 49.25 761 LYS A O 1
ATOM 6180 N N . LYS A 1 762 ? 16.037 24.161 -37.148 1.00 48.62 762 LYS A N 1
ATOM 6181 C CA . LYS A 1 762 ? 15.177 24.196 -35.958 1.00 48.62 762 LYS A CA 1
ATOM 6182 C C . LYS A 1 762 ? 14.516 22.837 -35.672 1.00 48.62 762 LYS A C 1
ATOM 6184 O O . LYS A 1 762 ? 14.325 22.505 -34.507 1.00 48.62 762 LYS A O 1
ATOM 6189 N N . GLU A 1 763 ? 14.216 22.048 -36.704 1.00 47.62 763 GLU A N 1
ATOM 6190 C CA . GLU A 1 763 ? 13.709 20.670 -36.575 1.00 47.62 763 GLU A CA 1
ATOM 6191 C C . GLU A 1 763 ? 14.798 19.734 -36.049 1.00 47.62 763 GLU A C 1
ATOM 6193 O O . GLU A 1 763 ? 14.577 19.043 -35.058 1.00 47.62 763 GLU A O 1
ATOM 6198 N N . LEU A 1 764 ? 16.012 19.828 -36.604 1.00 45.94 764 LEU A N 1
ATOM 6199 C CA . LEU A 1 764 ? 17.193 19.108 -36.110 1.00 45.94 764 LEU A CA 1
ATOM 6200 C C . LEU A 1 764 ? 17.475 19.391 -34.622 1.00 45.94 764 LEU A C 1
ATOM 6202 O O . LEU A 1 764 ? 17.755 18.474 -33.852 1.00 45.94 764 LEU A O 1
ATOM 6206 N N . GLU A 1 765 ? 17.374 20.651 -34.187 1.00 45.06 765 GLU A N 1
ATOM 6207 C CA . GLU A 1 765 ? 17.579 21.033 -32.780 1.00 45.06 765 GLU A CA 1
ATOM 6208 C C . GLU A 1 765 ? 16.460 20.543 -31.844 1.00 45.06 765 GLU A C 1
ATOM 6210 O O . GLU A 1 765 ? 16.736 20.176 -30.695 1.00 45.06 765 GLU A O 1
ATOM 6215 N N . ASN A 1 766 ? 15.210 20.526 -32.313 1.00 46.88 766 ASN A N 1
ATOM 6216 C CA . ASN A 1 766 ? 14.070 20.025 -31.546 1.00 46.88 766 ASN A CA 1
ATOM 6217 C C . ASN A 1 766 ? 14.132 18.507 -31.372 1.00 46.88 766 ASN A C 1
ATOM 6219 O O . ASN A 1 766 ? 13.891 18.019 -30.271 1.00 46.88 766 ASN A O 1
ATOM 6223 N N . GLU A 1 767 ? 14.540 17.775 -32.403 1.00 44.47 767 GLU A N 1
ATOM 6224 C CA . GLU A 1 767 ? 14.653 16.320 -32.355 1.00 44.47 767 GLU A CA 1
ATOM 6225 C C . GLU A 1 767 ? 15.851 15.855 -31.508 1.00 44.47 767 GLU A C 1
ATOM 6227 O O . GLU A 1 767 ? 15.769 14.872 -30.774 1.00 44.47 767 GLU A O 1
ATOM 6232 N N . LEU A 1 768 ? 16.952 16.618 -31.506 1.00 41.09 768 LEU A N 1
ATOM 6233 C CA . LEU A 1 768 ? 18.066 16.414 -30.571 1.00 41.09 768 LEU A CA 1
ATOM 6234 C C . LEU A 1 768 ? 17.665 16.691 -29.117 1.00 41.09 768 LEU A C 1
ATOM 6236 O O . LEU A 1 768 ? 18.129 16.002 -28.204 1.00 41.09 768 LEU A O 1
ATOM 6240 N N . LYS A 1 769 ? 16.813 17.698 -28.884 1.00 43.28 769 LYS A N 1
ATOM 6241 C CA . LYS A 1 769 ? 16.221 17.962 -27.564 1.00 43.28 769 LYS A CA 1
ATOM 6242 C C . LYS A 1 769 ? 15.243 16.867 -27.156 1.00 43.28 769 LYS A C 1
ATOM 6244 O O . LYS A 1 769 ? 15.264 16.466 -25.998 1.00 43.28 769 LYS A O 1
ATOM 6249 N N . GLU A 1 770 ? 14.440 16.362 -28.084 1.00 39.47 770 GLU A N 1
ATOM 6250 C CA . GLU A 1 770 ? 13.526 15.252 -27.842 1.00 39.47 770 GLU A CA 1
ATOM 6251 C C . GLU A 1 770 ? 14.256 13.937 -27.598 1.00 39.47 770 GLU A C 1
ATOM 6253 O O . GLU A 1 770 ? 13.899 13.249 -26.655 1.00 39.47 770 GLU A O 1
ATOM 6258 N N . LYS A 1 771 ? 15.301 13.584 -28.354 1.00 38.94 771 LYS A N 1
ATOM 6259 C CA . LYS A 1 771 ? 16.105 12.376 -28.089 1.00 38.94 771 LYS A CA 1
ATOM 6260 C C . LYS A 1 771 ? 16.755 12.425 -26.706 1.00 38.94 771 LYS A C 1
ATOM 6262 O O . LYS A 1 771 ? 16.745 11.415 -26.013 1.00 38.94 771 LYS A O 1
ATOM 6267 N N . LYS A 1 772 ? 17.218 13.606 -26.275 1.00 35.28 772 LYS A N 1
ATOM 6268 C CA . LYS A 1 772 ? 17.722 13.852 -24.908 1.00 35.28 772 LYS A CA 1
ATOM 6269 C C . LYS A 1 772 ? 16.631 13.882 -23.833 1.00 35.28 772 LYS A C 1
ATOM 6271 O O . LYS A 1 772 ? 16.942 13.740 -22.657 1.00 35.28 772 LYS A O 1
ATOM 6276 N N . ALA A 1 773 ? 15.373 14.119 -24.206 1.00 36.84 773 ALA A N 1
ATOM 6277 C CA . ALA A 1 773 ? 14.230 14.118 -23.291 1.00 36.84 773 ALA A CA 1
ATOM 6278 C C . ALA A 1 773 ? 13.507 12.755 -23.238 1.00 36.84 773 ALA A C 1
ATOM 6280 O O . ALA A 1 773 ? 12.893 12.431 -22.224 1.00 36.84 773 ALA A O 1
ATOM 6281 N N . LYS A 1 774 ? 13.591 11.956 -24.313 1.00 35.91 774 LYS A N 1
ATOM 6282 C CA . LYS A 1 774 ? 12.994 10.621 -24.492 1.00 35.91 774 LYS A CA 1
ATOM 6283 C C . LYS A 1 774 ? 13.923 9.493 -24.008 1.00 35.91 774 LYS A C 1
ATOM 6285 O O . LYS A 1 774 ? 13.448 8.375 -23.816 1.00 35.91 774 LYS A O 1
ATOM 6290 N N . SER A 1 775 ? 15.212 9.747 -23.759 1.00 33.16 775 SER A N 1
ATOM 6291 C CA . SER A 1 775 ? 16.128 8.789 -23.124 1.00 33.16 775 SER A CA 1
ATOM 6292 C C . SER A 1 775 ? 15.864 8.691 -21.614 1.00 33.16 775 SER A C 1
ATOM 6294 O O . SER A 1 775 ? 16.564 9.243 -20.774 1.00 33.16 775 SER A O 1
ATOM 6296 N N . VAL A 1 776 ? 14.820 7.948 -21.241 1.00 39.75 776 VAL A N 1
ATOM 6297 C CA . VAL A 1 776 ? 14.464 7.699 -19.828 1.00 39.75 776 VAL A CA 1
ATOM 6298 C C . VAL A 1 776 ? 15.522 6.840 -19.105 1.00 39.75 776 VAL A C 1
ATOM 6300 O O . VAL A 1 776 ? 15.507 6.750 -17.880 1.00 39.75 776 VAL A O 1
ATOM 6303 N N . ASN A 1 777 ? 16.482 6.250 -19.827 1.00 48.59 777 ASN A N 1
ATOM 6304 C CA . ASN A 1 777 ? 17.528 5.415 -19.247 1.00 48.59 777 ASN A CA 1
ATOM 6305 C C . ASN A 1 777 ? 18.911 6.078 -19.355 1.00 48.59 777 ASN A C 1
ATOM 6307 O O . ASN A 1 777 ? 19.611 5.938 -20.358 1.00 48.59 777 ASN A O 1
ATOM 6311 N N . LEU A 1 778 ? 19.301 6.796 -18.297 1.00 47.31 778 LEU A N 1
ATOM 6312 C CA . LEU A 1 778 ? 20.614 7.442 -18.169 1.00 47.31 778 LEU A CA 1
ATOM 6313 C C . LEU A 1 778 ? 21.768 6.439 -18.382 1.00 47.31 778 LEU A C 1
ATOM 6315 O O . LEU A 1 778 ? 22.810 6.801 -18.926 1.00 47.31 778 LEU A O 1
ATOM 6319 N N . ASP A 1 779 ? 21.553 5.172 -18.009 1.00 45.41 779 ASP A N 1
ATOM 6320 C CA . ASP A 1 779 ? 22.524 4.085 -18.154 1.00 45.41 77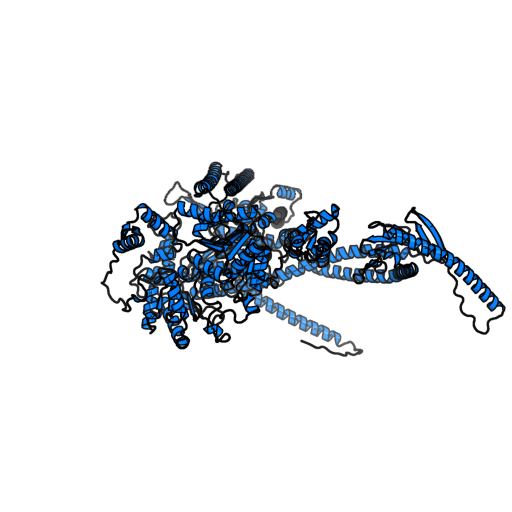9 ASP A CA 1
ATOM 6321 C C . ASP A 1 779 ? 22.796 3.728 -19.634 1.00 45.41 779 ASP A C 1
ATOM 6323 O O . ASP A 1 779 ? 23.945 3.467 -19.991 1.00 45.41 779 ASP A O 1
ATOM 6327 N N . GLU A 1 780 ? 21.786 3.794 -20.519 1.00 51.38 780 GLU A N 1
ATOM 6328 C CA . GLU A 1 780 ? 21.956 3.526 -21.961 1.00 51.38 780 GLU A CA 1
ATOM 6329 C C . GLU A 1 780 ? 22.722 4.658 -22.669 1.00 51.38 780 GLU A C 1
ATOM 6331 O O . GLU A 1 780 ? 23.532 4.393 -23.556 1.00 51.38 780 GLU A O 1
ATOM 6336 N N . GLU A 1 781 ? 22.526 5.925 -22.280 1.00 49.84 781 GLU A N 1
ATOM 6337 C CA . GLU A 1 781 ? 23.319 7.040 -22.827 1.00 49.84 781 GLU A CA 1
ATOM 6338 C C . GLU A 1 781 ? 24.782 6.997 -22.362 1.00 49.84 781 GLU A C 1
ATOM 6340 O O . GLU A 1 781 ? 25.690 7.254 -23.153 1.00 49.84 781 GLU A O 1
ATOM 6345 N N . LEU A 1 782 ? 25.028 6.620 -21.103 1.00 50.47 782 LEU A N 1
ATOM 6346 C CA . LEU A 1 782 ? 26.372 6.485 -20.526 1.00 50.47 782 LEU A CA 1
ATOM 6347 C C . LEU A 1 782 ? 27.162 5.285 -21.077 1.00 50.47 782 LEU A C 1
ATOM 6349 O O . LEU A 1 782 ? 28.388 5.244 -20.927 1.00 50.47 782 LEU A O 1
ATOM 6353 N N . ALA A 1 783 ? 26.485 4.304 -21.680 1.00 52.56 783 ALA A N 1
ATOM 6354 C CA . ALA A 1 783 ? 27.099 3.135 -22.308 1.00 52.56 783 ALA A CA 1
ATOM 6355 C C . ALA A 1 783 ? 27.644 3.420 -23.723 1.00 52.56 783 ALA A C 1
ATOM 6357 O O . ALA A 1 783 ? 28.591 2.760 -24.154 1.00 52.56 783 ALA A O 1
ATOM 6358 N N . LYS A 1 784 ? 27.123 4.445 -24.419 1.00 52.31 784 LYS A N 1
ATOM 6359 C CA . LYS A 1 784 ? 27.526 4.798 -25.797 1.00 52.31 784 LYS A CA 1
ATOM 6360 C C . LYS A 1 784 ? 28.972 5.292 -25.934 1.00 52.31 784 LYS A C 1
ATOM 6362 O O . LYS A 1 784 ? 29.519 5.243 -27.026 1.00 52.31 784 LYS A O 1
ATOM 6367 N N . GLY A 1 785 ? 29.598 5.755 -24.849 1.00 51.09 785 GLY A N 1
ATOM 6368 C CA . GLY A 1 785 ? 30.958 6.316 -24.861 1.00 51.09 785 GLY A CA 1
ATOM 6369 C C . GLY A 1 785 ? 32.110 5.322 -24.645 1.00 51.09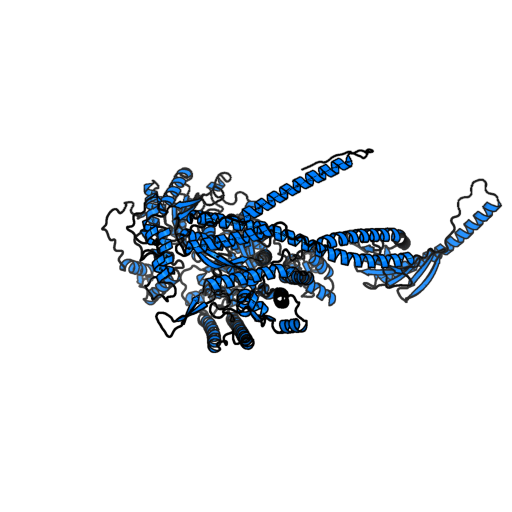 785 GLY A C 1
ATOM 6370 O O . GLY A 1 785 ? 33.259 5.749 -24.626 1.00 51.09 785 GLY A O 1
ATOM 6371 N N . CYS A 1 786 ? 31.842 4.029 -24.431 1.00 59.34 786 CYS A N 1
ATOM 6372 C CA . CYS A 1 786 ? 32.878 3.004 -24.208 1.00 59.34 786 CYS A CA 1
ATOM 6373 C C . CYS A 1 786 ? 33.230 2.286 -25.528 1.00 59.34 786 CYS A C 1
ATOM 6375 O O . CYS A 1 786 ? 32.414 2.306 -26.442 1.00 59.34 786 CYS A O 1
ATOM 6377 N N . SER A 1 787 ? 34.372 1.592 -25.656 1.00 68.69 787 SER A N 1
ATOM 6378 C CA . SER A 1 787 ? 34.723 0.750 -26.831 1.00 68.69 787 SER A CA 1
ATOM 6379 C C . SER A 1 787 ? 34.384 -0.742 -26.650 1.00 68.69 787 SER A C 1
ATOM 6381 O O . SER A 1 787 ? 33.994 -1.394 -27.615 1.00 68.69 787 SER A O 1
ATOM 6383 N N . PHE A 1 788 ? 34.268 -1.230 -25.410 1.00 84.31 788 PHE A N 1
ATOM 6384 C CA . PHE A 1 788 ? 33.755 -2.568 -25.067 1.00 84.31 788 PHE A CA 1
ATOM 6385 C C . PHE A 1 788 ? 32.223 -2.618 -24.846 1.00 84.31 788 PHE A C 1
ATOM 6387 O O . PHE A 1 788 ? 31.643 -1.659 -24.328 1.00 84.31 788 PHE A O 1
ATOM 6394 N N . ASP A 1 789 ? 31.552 -3.706 -25.242 1.00 87.69 789 ASP A N 1
ATOM 6395 C CA . ASP A 1 789 ? 30.146 -3.983 -24.906 1.00 87.69 789 ASP A CA 1
ATOM 6396 C C . ASP A 1 789 ? 29.924 -5.450 -24.502 1.00 87.69 789 ASP A C 1
ATOM 6398 O O . ASP A 1 789 ? 30.483 -6.376 -25.090 1.00 87.69 789 ASP A O 1
ATOM 6402 N N . VAL A 1 790 ? 29.086 -5.654 -23.482 1.00 91.12 790 VAL A N 1
ATOM 6403 C CA . VAL A 1 790 ? 28.861 -6.971 -22.857 1.00 91.12 790 VAL A CA 1
ATOM 6404 C C . VAL A 1 790 ? 28.020 -7.887 -23.752 1.00 91.12 790 VAL A C 1
ATOM 6406 O O . VAL A 1 790 ? 28.148 -9.106 -23.688 1.00 91.12 790 VAL A O 1
ATOM 6409 N N . TYR A 1 791 ? 27.190 -7.316 -24.629 1.00 93.00 791 TYR A N 1
ATOM 6410 C CA . TYR A 1 791 ? 26.352 -8.065 -25.571 1.00 93.00 791 TYR A CA 1
ATOM 6411 C C . TYR A 1 791 ? 27.202 -8.885 -26.542 1.00 93.00 791 TYR A C 1
ATOM 6413 O O . TYR A 1 791 ? 26.999 -10.092 -26.690 1.00 93.00 791 TYR A O 1
ATOM 6421 N N . SER A 1 792 ? 28.176 -8.230 -27.175 1.00 91.88 792 SER A N 1
ATOM 6422 C CA . SER A 1 792 ? 29.113 -8.862 -28.100 1.00 91.88 792 SER A CA 1
ATOM 6423 C C . SER A 1 792 ? 29.983 -9.898 -27.392 1.00 91.88 792 SER A C 1
ATOM 6425 O O . SER A 1 792 ? 30.253 -10.953 -27.956 1.00 91.88 792 SER A O 1
ATOM 6427 N N . ASP A 1 793 ? 30.388 -9.639 -26.147 1.00 92.00 793 ASP A N 1
ATOM 6428 C CA . ASP A 1 793 ? 31.184 -10.572 -25.343 1.00 92.00 793 ASP A CA 1
ATOM 6429 C C . ASP A 1 793 ? 30.419 -11.863 -25.002 1.00 92.00 793 ASP A C 1
ATOM 6431 O O . ASP A 1 793 ? 30.915 -12.962 -25.258 1.00 92.00 793 ASP A O 1
ATOM 6435 N N . VAL A 1 794 ? 29.169 -11.746 -24.528 1.00 94.81 794 VAL A N 1
ATOM 6436 C CA . VAL A 1 794 ? 28.285 -12.905 -24.305 1.00 94.81 794 VAL A CA 1
ATOM 6437 C C . VAL A 1 794 ? 28.079 -13.674 -25.610 1.00 94.81 794 VAL A C 1
ATOM 6439 O O . VAL A 1 794 ? 28.228 -14.894 -25.620 1.00 94.81 794 VAL A O 1
ATOM 6442 N N . LEU A 1 795 ? 27.797 -12.986 -26.724 1.00 95.31 795 LEU A N 1
ATOM 6443 C CA . LEU A 1 795 ? 27.631 -13.627 -28.032 1.00 95.31 795 LEU A CA 1
ATOM 6444 C C . LEU A 1 795 ? 28.883 -14.417 -28.435 1.00 95.31 795 LEU A C 1
ATOM 6446 O O . LEU A 1 795 ? 28.760 -15.581 -28.813 1.00 95.31 795 LEU A O 1
ATOM 6450 N N . ARG A 1 796 ? 30.084 -13.837 -28.312 1.00 93.44 796 ARG A N 1
ATOM 6451 C CA . ARG A 1 796 ? 31.340 -14.539 -28.626 1.00 93.44 796 ARG A CA 1
ATOM 6452 C C . ARG A 1 796 ? 31.508 -15.795 -27.782 1.00 93.44 796 ARG A C 1
ATOM 6454 O O . ARG A 1 796 ? 31.838 -16.840 -28.334 1.00 93.44 796 ARG A O 1
ATOM 6461 N N . HIS A 1 797 ? 31.249 -15.725 -26.476 1.00 94.88 797 HIS A N 1
ATOM 6462 C CA . HIS A 1 797 ? 31.318 -16.902 -25.610 1.00 94.88 797 HIS A CA 1
ATOM 6463 C C . HIS A 1 797 ? 30.323 -17.989 -26.027 1.00 94.88 797 HIS A C 1
ATOM 6465 O O . HIS A 1 797 ? 30.703 -19.155 -26.096 1.00 94.88 797 HIS A O 1
ATOM 6471 N N . LEU A 1 798 ? 29.083 -17.624 -26.366 1.00 96.19 798 LEU A N 1
ATOM 6472 C CA . LEU A 1 798 ? 28.074 -18.575 -26.842 1.00 96.19 798 LEU A CA 1
ATOM 6473 C C . LEU A 1 798 ? 28.492 -19.255 -28.153 1.00 96.19 798 LEU A C 1
ATOM 6475 O O . LEU A 1 798 ? 28.363 -20.473 -28.278 1.00 96.19 798 LEU A O 1
ATOM 6479 N N . VAL A 1 799 ? 29.038 -18.492 -29.104 1.00 95.56 799 VAL A N 1
ATOM 6480 C CA . VAL A 1 799 ? 29.517 -19.035 -30.384 1.00 95.56 799 VAL A CA 1
ATOM 6481 C C . VAL A 1 799 ? 30.737 -19.933 -30.187 1.00 95.56 799 VAL A C 1
ATOM 6483 O O . VAL A 1 799 ? 30.783 -21.030 -30.737 1.00 95.56 799 VAL A O 1
ATOM 6486 N N . GLN A 1 800 ? 31.684 -19.532 -29.336 1.00 92.94 800 GLN A N 1
ATOM 6487 C CA . GLN A 1 800 ? 32.842 -20.355 -28.964 1.00 92.94 800 GLN A CA 1
ATOM 6488 C C . GLN A 1 800 ? 32.440 -21.665 -28.272 1.00 92.94 800 GLN A C 1
ATOM 6490 O O . GLN A 1 800 ? 33.119 -22.676 -28.437 1.00 92.94 800 GLN A O 1
ATOM 6495 N N . MET A 1 801 ? 31.348 -21.661 -27.502 1.00 94.50 801 MET A N 1
ATOM 6496 C CA . MET A 1 801 ? 30.796 -22.863 -26.870 1.00 94.50 801 MET A CA 1
ATOM 6497 C C . MET A 1 801 ? 30.028 -23.756 -27.856 1.00 94.50 801 MET A C 1
ATOM 6499 O O . MET A 1 801 ? 29.817 -24.926 -27.553 1.00 94.50 801 MET A O 1
ATOM 6503 N N . GLY A 1 802 ? 29.662 -23.247 -29.038 1.00 92.50 802 GLY A N 1
ATOM 6504 C CA . GLY A 1 802 ? 29.062 -24.028 -30.124 1.00 92.50 802 GLY A CA 1
ATOM 6505 C C . GLY A 1 802 ? 27.636 -23.633 -30.518 1.00 92.50 802 GLY A C 1
ATOM 6506 O O . GLY A 1 802 ? 27.019 -24.360 -31.294 1.00 92.50 802 GLY A O 1
ATOM 6507 N N . ILE A 1 803 ? 27.091 -22.514 -30.020 1.00 95.50 803 ILE A N 1
ATOM 6508 C CA . ILE A 1 803 ? 25.793 -22.000 -30.490 1.00 95.50 803 ILE A CA 1
ATOM 6509 C C . ILE A 1 803 ? 25.988 -21.241 -31.812 1.00 95.50 803 ILE A C 1
ATOM 6511 O O . ILE A 1 803 ? 26.802 -20.319 -31.862 1.00 95.50 803 ILE A O 1
ATOM 6515 N N . PRO A 1 804 ? 25.242 -21.557 -32.883 1.00 95.25 804 PRO A N 1
ATOM 6516 C CA . PRO A 1 804 ? 25.337 -20.812 -34.135 1.00 95.25 804 PRO A CA 1
ATOM 6517 C C . PRO A 1 804 ? 24.985 -19.324 -33.959 1.00 95.25 804 PRO A C 1
ATOM 6519 O O . PRO A 1 804 ? 23.971 -18.985 -33.349 1.00 95.25 804 PRO A O 1
ATOM 6522 N N . GLN A 1 805 ? 25.788 -18.419 -34.532 1.00 93.88 805 GLN A N 1
ATOM 6523 C CA . GLN A 1 805 ? 25.585 -16.964 -34.402 1.00 93.88 805 GLN A CA 1
ATOM 6524 C C . GLN A 1 805 ? 24.221 -16.493 -34.938 1.00 93.88 805 GLN A C 1
ATOM 6526 O O . GLN A 1 805 ? 23.640 -15.549 -34.409 1.00 93.88 805 GLN A O 1
ATOM 6531 N N . ASN A 1 806 ? 23.671 -17.174 -35.945 1.00 94.31 806 ASN A N 1
ATOM 6532 C CA . ASN A 1 806 ? 22.349 -16.888 -36.508 1.00 94.31 806 ASN A CA 1
ATOM 6533 C C . ASN A 1 806 ? 21.182 -17.266 -35.576 1.00 94.31 806 ASN A C 1
ATOM 6535 O O . ASN A 1 806 ? 20.062 -16.817 -35.807 1.00 94.31 806 ASN A O 1
ATOM 6539 N N . GLU A 1 807 ? 21.427 -18.058 -34.529 1.00 96.31 807 GLU A N 1
ATOM 6540 C CA . GLU A 1 807 ? 20.435 -18.367 -33.492 1.00 96.31 807 GLU A CA 1
ATOM 6541 C C . GLU A 1 807 ? 20.485 -17.380 -32.310 1.00 96.31 807 GLU A C 1
ATOM 6543 O O . GLU A 1 807 ? 19.700 -17.502 -31.365 1.00 96.31 807 GLU A O 1
ATOM 6548 N N . ILE A 1 808 ? 21.383 -16.392 -32.358 1.00 96.88 808 ILE A N 1
ATOM 6549 C CA . ILE A 1 808 ? 21.570 -15.364 -31.331 1.00 96.88 808 ILE A CA 1
ATOM 6550 C C . ILE A 1 808 ? 21.213 -14.005 -31.935 1.00 96.88 808 ILE A C 1
ATOM 6552 O O . ILE A 1 808 ? 21.738 -13.626 -32.979 1.00 96.88 808 ILE A O 1
ATOM 6556 N N . ALA A 1 809 ? 20.348 -13.241 -31.273 1.00 95.94 809 ALA A N 1
ATOM 6557 C CA . ALA A 1 809 ? 19.964 -11.906 -31.726 1.00 95.94 809 ALA A CA 1
ATOM 6558 C C . ALA A 1 809 ? 19.976 -10.888 -30.586 1.00 95.94 809 ALA A C 1
ATOM 6560 O O . ALA A 1 809 ? 19.789 -11.233 -29.414 1.00 95.94 809 ALA A O 1
ATOM 6561 N N . PHE A 1 810 ? 20.144 -9.613 -30.933 1.00 94.44 810 PHE A N 1
ATOM 6562 C CA . PHE A 1 810 ? 19.953 -8.505 -30.006 1.00 94.44 810 PHE A CA 1
ATOM 6563 C C . PHE A 1 810 ? 18.622 -7.822 -30.316 1.00 94.44 810 PHE A C 1
ATOM 6565 O O . PHE A 1 810 ? 18.315 -7.552 -31.473 1.00 94.44 810 PHE A O 1
ATOM 6572 N N . ILE A 1 811 ? 17.848 -7.429 -29.300 1.00 89.44 811 ILE A N 1
ATOM 6573 C CA . ILE A 1 811 ? 16.620 -6.639 -29.537 1.00 89.44 811 ILE A CA 1
ATOM 6574 C C . ILE A 1 811 ? 16.911 -5.309 -30.258 1.00 89.44 811 ILE A C 1
ATOM 6576 O O . ILE A 1 811 ? 16.046 -4.726 -30.902 1.00 89.44 811 ILE A O 1
ATOM 6580 N N . HIS A 1 812 ? 18.152 -4.834 -30.144 1.00 88.25 812 HIS A N 1
ATOM 6581 C CA . HIS A 1 812 ? 18.669 -3.619 -30.762 1.00 88.25 812 HIS A CA 1
ATOM 6582 C C . HIS A 1 812 ? 18.846 -3.734 -32.279 1.00 88.25 812 HIS A C 1
ATOM 6584 O O . HIS A 1 812 ? 18.871 -2.704 -32.949 1.00 88.25 812 HIS A O 1
ATOM 6590 N N . ASP A 1 813 ? 18.936 -4.957 -32.807 1.00 86.31 813 ASP A N 1
ATOM 6591 C CA . ASP A 1 813 ? 19.026 -5.218 -34.244 1.00 86.31 813 ASP A CA 1
ATOM 6592 C C . ASP A 1 813 ? 17.748 -4.764 -34.972 1.00 86.31 813 ASP A C 1
ATOM 6594 O O . ASP A 1 813 ? 17.790 -4.344 -36.128 1.00 86.31 813 ASP A O 1
ATOM 6598 N N . ALA A 1 814 ? 16.608 -4.793 -34.272 1.00 85.38 814 ALA A N 1
ATOM 6599 C CA . ALA A 1 814 ? 15.319 -4.327 -34.762 1.00 85.38 814 ALA A CA 1
ATOM 6600 C C . ALA A 1 814 ? 15.082 -2.850 -34.393 1.00 85.38 814 ALA A C 1
ATOM 6602 O O . ALA A 1 814 ? 14.748 -2.515 -33.252 1.00 85.38 814 ALA A O 1
ATOM 6603 N N . LYS A 1 815 ? 15.229 -1.951 -35.376 1.00 79.00 815 LYS A N 1
ATOM 6604 C CA . LYS A 1 815 ? 15.040 -0.500 -35.197 1.00 79.00 815 LYS A CA 1
ATOM 6605 C C . LYS A 1 815 ? 13.564 -0.086 -35.267 1.00 79.00 815 LYS A C 1
ATOM 6607 O O . LYS A 1 815 ? 13.176 0.877 -34.609 1.00 79.00 815 LYS A O 1
ATOM 6612 N N . THR A 1 816 ? 12.743 -0.805 -36.033 1.00 77.12 816 THR A N 1
ATOM 6613 C CA . THR A 1 816 ? 11.311 -0.513 -36.224 1.00 77.12 816 THR A CA 1
ATOM 6614 C C . THR A 1 816 ? 10.418 -1.513 -35.487 1.00 77.12 816 THR A C 1
ATOM 6616 O O . THR A 1 816 ? 10.831 -2.638 -35.208 1.00 77.12 816 THR A O 1
ATOM 6619 N N . GLU A 1 817 ? 9.174 -1.131 -35.180 1.00 71.00 817 GLU A N 1
ATOM 6620 C CA . GLU A 1 817 ? 8.216 -2.047 -34.536 1.00 71.00 817 GLU A CA 1
ATOM 6621 C C . GLU A 1 817 ? 7.904 -3.279 -35.397 1.00 71.00 817 GLU A C 1
ATOM 6623 O O . GLU A 1 817 ? 7.820 -4.388 -34.876 1.00 71.00 817 GLU A O 1
ATOM 6628 N N . GLU A 1 818 ? 7.826 -3.126 -36.720 1.00 76.19 818 GLU A N 1
ATOM 6629 C CA . GLU A 1 818 ? 7.642 -4.256 -37.642 1.00 76.19 818 GLU A CA 1
ATOM 6630 C C . GLU A 1 818 ? 8.807 -5.254 -37.555 1.00 76.19 818 GLU A C 1
ATOM 6632 O O . GLU A 1 818 ? 8.589 -6.463 -37.453 1.00 76.19 818 GLU A O 1
ATOM 6637 N N . GLN A 1 819 ? 10.048 -4.754 -37.507 1.00 84.44 819 GLN A N 1
ATOM 6638 C CA . GLN A 1 819 ? 11.237 -5.592 -37.320 1.00 84.44 819 GLN A CA 1
ATOM 6639 C C . GLN A 1 819 ? 11.236 -6.294 -35.958 1.00 84.44 819 GLN A C 1
ATOM 6641 O O . GLN A 1 819 ? 11.623 -7.460 -35.871 1.00 84.44 819 GLN A O 1
ATOM 6646 N N . LYS A 1 820 ? 10.785 -5.622 -34.890 1.00 84.12 820 LYS A N 1
ATOM 6647 C CA . LYS A 1 820 ? 10.684 -6.238 -33.557 1.00 84.12 820 LYS A CA 1
ATOM 6648 C C . LYS A 1 820 ? 9.659 -7.365 -33.551 1.00 84.12 820 LYS A C 1
ATOM 6650 O O . LYS A 1 820 ? 9.939 -8.442 -33.030 1.00 84.12 820 LYS A O 1
ATOM 6655 N N . GLN A 1 821 ? 8.496 -7.153 -34.168 1.00 82.44 821 GLN A N 1
ATOM 6656 C CA . GLN A 1 821 ? 7.474 -8.191 -34.298 1.00 82.44 821 GLN A CA 1
ATOM 6657 C C . GLN A 1 821 ? 7.977 -9.403 -35.091 1.00 82.44 821 GLN A C 1
ATOM 6659 O O . GLN A 1 821 ? 7.695 -10.538 -34.705 1.00 82.44 821 GLN A O 1
ATOM 6664 N N . ASP A 1 822 ? 8.728 -9.188 -36.175 1.00 88.38 822 ASP A N 1
ATOM 6665 C CA . ASP A 1 822 ? 9.361 -10.276 -36.929 1.00 88.38 822 ASP A CA 1
ATOM 6666 C C . ASP A 1 822 ? 10.368 -11.057 -36.069 1.00 88.38 822 ASP A C 1
ATOM 6668 O O . ASP A 1 822 ? 10.319 -12.288 -36.003 1.00 88.38 822 ASP A O 1
ATOM 6672 N N . LEU A 1 823 ? 11.219 -10.350 -35.321 1.00 90.81 823 LEU A N 1
ATOM 6673 C CA . LEU A 1 823 ? 12.169 -10.965 -34.396 1.00 90.81 823 LEU A CA 1
ATOM 6674 C C . LEU A 1 823 ? 11.466 -11.802 -33.313 1.00 90.81 823 LEU A C 1
ATOM 6676 O O . LEU A 1 823 ? 11.888 -12.922 -33.021 1.00 90.81 823 LEU A O 1
ATOM 6680 N N . PHE A 1 824 ? 10.356 -11.312 -32.755 1.00 90.88 824 PHE A N 1
ATOM 6681 C CA . PHE A 1 824 ? 9.562 -12.061 -31.777 1.00 90.88 824 PHE A CA 1
ATOM 6682 C C . PHE A 1 824 ? 8.937 -13.327 -32.375 1.00 90.88 824 PHE A C 1
ATOM 6684 O O . PHE A 1 824 ? 8.934 -14.374 -31.725 1.00 90.88 824 PHE A O 1
ATOM 6691 N N . LYS A 1 825 ? 8.468 -13.275 -33.629 1.00 90.75 825 LYS A N 1
ATOM 6692 C CA . LYS A 1 825 ? 7.970 -14.461 -34.346 1.00 90.75 825 LYS A CA 1
ATOM 6693 C C . LYS A 1 825 ? 9.077 -15.499 -34.545 1.00 90.75 825 LYS A C 1
ATOM 6695 O O . LYS A 1 825 ? 8.834 -16.683 -34.315 1.00 90.75 825 LYS A O 1
ATOM 6700 N N . LYS A 1 826 ? 10.286 -15.071 -34.921 1.00 94.38 826 LYS A N 1
ATOM 6701 C CA . LYS A 1 826 ? 11.460 -15.954 -35.063 1.00 94.38 826 LYS A CA 1
ATOM 6702 C C . LYS A 1 826 ? 11.837 -16.628 -33.746 1.00 94.38 826 LYS A C 1
ATOM 6704 O O . LYS A 1 826 ? 12.125 -17.825 -33.735 1.00 94.38 826 LYS A O 1
ATOM 6709 N N . LEU A 1 827 ? 11.773 -15.891 -32.638 1.00 93.88 827 LEU A N 1
ATOM 6710 C CA . LEU A 1 827 ? 12.010 -16.430 -31.300 1.00 93.88 827 LEU A CA 1
ATOM 6711 C C . LEU A 1 827 ? 10.942 -17.469 -30.908 1.00 93.88 827 LEU A C 1
ATOM 6713 O O . LEU A 1 827 ? 11.286 -18.572 -30.502 1.00 93.88 827 LEU A O 1
ATOM 6717 N N . ASN A 1 828 ? 9.650 -17.194 -31.109 1.00 93.12 828 ASN A N 1
ATOM 6718 C CA . ASN A 1 828 ? 8.584 -18.169 -30.813 1.00 93.12 828 ASN A CA 1
ATOM 6719 C C . ASN A 1 828 ? 8.684 -19.455 -31.656 1.00 93.12 828 ASN A C 1
ATOM 6721 O O . ASN A 1 828 ? 8.391 -20.551 -31.174 1.00 93.12 828 ASN A O 1
ATOM 6725 N N . ARG A 1 829 ? 9.162 -19.351 -32.902 1.00 93.81 829 ARG A N 1
ATOM 6726 C CA . ARG A 1 829 ? 9.420 -20.511 -33.776 1.00 93.81 829 ARG A CA 1
ATOM 6727 C C . ARG A 1 829 ? 10.685 -21.292 -33.408 1.00 93.81 829 ARG A C 1
ATOM 6729 O O . ARG A 1 829 ? 10.849 -22.417 -33.881 1.00 93.81 829 ARG A O 1
ATOM 6736 N N . GLY A 1 830 ? 11.557 -20.727 -32.571 1.00 93.56 830 GLY A N 1
ATOM 6737 C CA . GLY A 1 830 ? 12.865 -21.295 -32.242 1.00 93.56 830 GLY A CA 1
ATOM 6738 C C . GLY A 1 830 ? 13.873 -21.204 -33.393 1.00 93.56 830 GLY A C 1
ATOM 6739 O O . GLY A 1 830 ? 14.756 -22.053 -33.485 1.00 93.56 830 GLY A O 1
ATOM 6740 N N . GLU A 1 831 ? 13.711 -20.229 -34.296 1.00 94.69 831 GLU A N 1
ATOM 6741 C CA . GLU A 1 831 ? 14.713 -19.874 -35.316 1.00 94.69 831 GLU A CA 1
ATOM 6742 C C . GLU A 1 831 ? 15.840 -19.039 -34.692 1.00 94.69 831 GLU A C 1
ATOM 6744 O O . GLU A 1 831 ? 17.013 -19.272 -34.955 1.00 94.69 831 GLU A O 1
ATOM 6749 N N . VAL A 1 832 ? 15.470 -18.109 -33.808 1.00 96.00 832 VAL A N 1
ATOM 6750 C CA . VAL A 1 832 ? 16.380 -17.484 -32.842 1.00 96.00 832 VAL A CA 1
ATOM 6751 C C . VAL A 1 832 ? 16.158 -18.199 -31.515 1.00 96.00 832 VAL A C 1
ATOM 6753 O O . VAL A 1 832 ? 15.015 -18.328 -31.080 1.00 96.00 832 VAL A O 1
ATOM 6756 N N . ARG A 1 833 ? 17.224 -18.682 -30.873 1.00 96.94 833 ARG A N 1
ATOM 6757 C CA . ARG A 1 833 ? 17.152 -19.405 -29.593 1.00 96.94 833 ARG A CA 1
ATOM 6758 C C . ARG A 1 833 ? 17.642 -18.584 -28.408 1.00 96.94 833 ARG A C 1
ATOM 6760 O O . ARG A 1 833 ? 17.248 -18.879 -27.283 1.00 96.94 833 ARG A O 1
ATOM 6767 N N . VAL A 1 834 ? 18.430 -17.537 -28.641 1.00 97.44 834 VAL A N 1
ATOM 6768 C CA . VAL A 1 834 ? 18.895 -16.615 -27.597 1.00 97.44 834 VAL A CA 1
ATOM 6769 C C . VAL A 1 834 ? 18.615 -15.178 -28.024 1.00 97.44 834 VAL A C 1
ATOM 6771 O O . VAL A 1 834 ? 19.119 -14.723 -29.049 1.00 97.44 834 VAL A O 1
ATOM 6774 N N . LEU A 1 835 ? 17.829 -14.452 -27.229 1.00 96.06 835 LEU A N 1
ATOM 6775 C CA . LEU A 1 835 ? 17.584 -13.023 -27.430 1.00 96.06 835 LEU A CA 1
ATOM 6776 C C . LEU A 1 835 ? 18.162 -12.224 -26.259 1.00 96.06 835 LEU A C 1
ATOM 6778 O O . LEU A 1 835 ? 17.753 -12.419 -25.113 1.00 96.06 835 LEU A O 1
ATOM 6782 N N . LEU A 1 836 ? 19.090 -11.311 -26.554 1.00 95.12 836 LEU A N 1
ATOM 6783 C CA . LEU A 1 836 ? 19.673 -10.396 -25.570 1.00 95.12 836 LEU A CA 1
ATOM 6784 C C . LEU A 1 836 ? 19.077 -8.989 -25.701 1.00 95.12 836 LEU A C 1
ATOM 6786 O O . LEU A 1 836 ? 18.912 -8.463 -26.807 1.00 95.12 836 LEU A O 1
ATOM 6790 N N . GLY A 1 837 ? 18.799 -8.330 -24.579 1.00 90.56 837 GLY A N 1
ATOM 6791 C CA . GLY A 1 837 ? 18.242 -6.979 -24.584 1.00 90.56 837 GLY A CA 1
ATOM 6792 C C . GLY A 1 837 ? 18.212 -6.306 -23.221 1.00 90.56 837 GLY A C 1
ATOM 6793 O O . GLY A 1 837 ? 18.452 -6.935 -22.195 1.00 90.56 837 GLY A O 1
ATOM 6794 N N . SER A 1 838 ? 17.886 -5.014 -23.210 1.00 84.94 838 SER A N 1
ATOM 6795 C CA . SER A 1 838 ? 17.721 -4.273 -21.963 1.00 84.94 838 SER A CA 1
ATOM 6796 C C . SER A 1 838 ? 16.324 -4.515 -21.375 1.00 84.94 838 SER A C 1
ATOM 6798 O O . SER A 1 838 ? 15.366 -4.739 -22.133 1.00 84.94 838 SER A O 1
ATOM 6800 N N . PRO A 1 839 ? 16.164 -4.423 -20.039 1.00 77.50 839 PRO A N 1
ATOM 6801 C CA . PRO A 1 839 ? 14.850 -4.452 -19.404 1.00 77.50 839 PRO A CA 1
ATOM 6802 C C . PRO A 1 839 ? 13.887 -3.421 -20.004 1.00 77.50 839 PRO A C 1
ATOM 6804 O O . PRO A 1 839 ? 12.723 -3.726 -20.204 1.00 77.50 839 PRO A O 1
ATOM 6807 N N . ALA A 1 840 ? 14.354 -2.233 -20.400 1.00 71.19 840 ALA A N 1
ATOM 6808 C CA . ALA A 1 840 ? 13.497 -1.216 -21.012 1.00 71.19 840 ALA A CA 1
ATOM 6809 C C . ALA A 1 840 ? 12.947 -1.634 -22.391 1.00 71.19 840 ALA A C 1
ATOM 6811 O O . ALA A 1 840 ? 11.766 -1.434 -22.672 1.00 71.19 840 ALA A O 1
ATOM 6812 N N . LYS A 1 841 ? 13.780 -2.238 -23.252 1.00 75.62 841 LYS A N 1
ATOM 6813 C CA . LYS A 1 841 ? 13.373 -2.627 -24.616 1.00 75.62 841 LYS A CA 1
ATOM 6814 C C . LYS A 1 841 ? 12.588 -3.932 -24.686 1.00 75.62 841 LYS A C 1
ATOM 6816 O O . LYS A 1 841 ? 11.822 -4.113 -25.627 1.00 75.62 841 LYS A O 1
ATOM 6821 N N . MET A 1 842 ? 12.781 -4.839 -23.727 1.00 77.50 842 MET A N 1
ATOM 6822 C CA . MET A 1 842 ? 12.082 -6.133 -23.685 1.00 77.50 842 MET A CA 1
ATOM 6823 C C . MET A 1 842 ? 10.985 -6.198 -22.609 1.00 77.50 842 MET A C 1
ATOM 6825 O O . MET A 1 842 ? 10.129 -7.087 -22.647 1.00 77.50 842 MET A O 1
ATOM 6829 N N . GLY A 1 843 ? 10.980 -5.257 -21.664 1.00 58.41 843 GLY A N 1
ATOM 6830 C CA . GLY A 1 843 ? 10.198 -5.310 -20.430 1.00 58.41 843 GLY A CA 1
ATOM 6831 C C . GLY A 1 843 ? 8.745 -4.875 -20.530 1.00 58.41 843 GLY A C 1
ATOM 6832 O O . GLY A 1 843 ? 8.010 -5.180 -19.603 1.00 58.41 843 GLY A O 1
ATOM 6833 N N . VAL A 1 844 ? 8.259 -4.281 -21.631 1.00 62.56 844 VAL A N 1
ATOM 6834 C CA . VAL A 1 844 ? 6.833 -3.904 -21.808 1.00 62.56 844 VAL A CA 1
ATOM 6835 C C . VAL A 1 844 ? 6.307 -4.353 -23.177 1.00 62.56 844 VAL A C 1
ATOM 6837 O O . VAL A 1 844 ? 6.859 -3.957 -24.196 1.00 62.56 844 VAL A O 1
ATOM 6840 N N . GLY A 1 845 ? 5.215 -5.131 -23.214 1.00 61.38 845 GLY A N 1
ATOM 6841 C CA . GLY A 1 845 ? 4.492 -5.457 -24.460 1.00 61.38 845 GLY A CA 1
ATOM 6842 C C . GLY A 1 845 ? 4.972 -6.667 -25.272 1.00 61.38 845 GLY A C 1
ATOM 6843 O O . GLY A 1 845 ? 4.423 -6.945 -26.332 1.00 61.38 845 GLY A O 1
ATOM 6844 N N . THR A 1 846 ? 5.977 -7.413 -24.808 1.00 71.81 846 THR A N 1
ATOM 6845 C CA . THR A 1 846 ? 6.682 -8.394 -25.655 1.00 71.81 846 THR A CA 1
ATOM 6846 C C . THR A 1 846 ? 6.059 -9.810 -25.669 1.00 71.81 846 THR A C 1
ATOM 6848 O O . THR A 1 846 ? 6.104 -10.549 -24.689 1.00 71.81 846 THR A O 1
ATOM 6851 N N . ASN A 1 847 ? 5.528 -10.202 -26.832 1.00 78.94 847 ASN A N 1
ATOM 6852 C CA . ASN A 1 847 ? 5.058 -11.506 -27.364 1.00 78.94 847 ASN A CA 1
ATOM 6853 C C . ASN A 1 847 ? 5.979 -12.755 -27.487 1.00 78.94 847 ASN A C 1
ATOM 6855 O O . ASN A 1 847 ? 5.889 -13.340 -28.556 1.00 78.94 847 ASN A O 1
ATOM 6859 N N . VAL A 1 848 ? 6.835 -13.197 -26.542 1.00 88.06 848 VAL A N 1
ATOM 6860 C CA . VAL A 1 848 ? 7.926 -14.188 -26.835 1.00 88.06 848 VAL A CA 1
ATOM 6861 C C . VAL A 1 848 ? 7.987 -15.511 -26.027 1.00 88.06 848 VAL A C 1
ATOM 6863 O O . VAL A 1 848 ? 9.055 -16.091 -25.841 1.00 88.06 848 VAL A O 1
ATOM 6866 N N . GLN A 1 849 ? 6.873 -15.996 -25.487 1.00 88.81 849 GLN A N 1
ATOM 6867 C CA . GLN A 1 849 ? 6.865 -17.073 -24.484 1.00 88.81 849 GLN A CA 1
ATOM 6868 C C . GLN A 1 849 ? 6.737 -18.497 -25.019 1.00 88.81 849 GLN A C 1
ATOM 6870 O O . GLN A 1 849 ? 6.866 -19.423 -24.222 1.00 88.81 849 GLN A O 1
ATOM 6875 N N . GLU A 1 850 ? 6.418 -18.697 -26.303 1.00 93.12 850 GLU A N 1
ATOM 6876 C CA . GLU A 1 850 ? 5.945 -20.003 -26.792 1.00 93.12 850 GLU A CA 1
ATOM 6877 C C . GLU A 1 850 ? 6.928 -21.133 -26.459 1.00 93.12 850 GLU A C 1
ATOM 6879 O O . GLU A 1 850 ? 6.517 -22.181 -25.973 1.00 93.12 850 GLU A O 1
ATOM 6884 N N . ARG A 1 851 ? 8.231 -20.898 -26.630 1.00 94.31 851 ARG A N 1
ATOM 6885 C CA . ARG A 1 851 ? 9.292 -21.890 -26.388 1.00 94.31 851 ARG A CA 1
ATOM 6886 C C . ARG A 1 851 ? 10.267 -21.499 -25.279 1.00 94.31 851 ARG A C 1
ATOM 6888 O O . ARG A 1 851 ? 11.356 -22.063 -25.213 1.00 94.31 851 ARG A O 1
ATOM 6895 N N . LEU A 1 852 ? 9.910 -20.539 -24.429 1.00 95.19 852 LEU A N 1
ATOM 6896 C CA . LEU A 1 852 ? 10.847 -19.992 -23.452 1.00 95.19 852 LEU A CA 1
ATOM 6897 C C . LEU A 1 852 ? 11.138 -21.000 -22.331 1.00 95.19 852 LEU A C 1
ATOM 6899 O O . LEU A 1 852 ? 10.209 -21.477 -21.685 1.00 95.19 852 LEU A O 1
ATOM 6903 N N . VAL A 1 853 ? 12.416 -21.298 -22.084 1.00 95.88 853 VAL A N 1
ATOM 6904 C CA . VAL A 1 853 ? 12.860 -22.271 -21.062 1.00 95.88 853 VAL A CA 1
ATOM 6905 C C . VAL A 1 853 ? 13.679 -21.640 -19.942 1.00 95.88 853 VAL A C 1
ATOM 6907 O O . VAL A 1 853 ? 13.655 -22.131 -18.812 1.00 95.88 853 VAL A O 1
ATOM 6910 N N . ALA A 1 854 ? 14.385 -20.548 -20.239 1.00 96.31 854 ALA A N 1
ATOM 6911 C CA . ALA A 1 854 ? 15.231 -19.878 -19.267 1.00 96.31 854 ALA A CA 1
ATOM 6912 C C . ALA A 1 854 ? 15.283 -18.362 -19.461 1.00 96.31 854 ALA A C 1
ATOM 6914 O O . ALA A 1 854 ? 15.143 -17.833 -20.569 1.00 96.31 854 ALA A O 1
ATOM 6915 N N . MET A 1 855 ? 15.517 -17.672 -18.353 1.00 95.50 855 MET A N 1
ATOM 6916 C CA . MET A 1 855 ? 15.722 -16.234 -18.277 1.00 95.50 855 MET A CA 1
ATOM 6917 C C . MET A 1 855 ? 16.980 -15.930 -17.468 1.00 95.50 855 MET A C 1
ATOM 6919 O O . MET A 1 855 ? 17.236 -16.578 -16.455 1.00 95.50 855 MET A O 1
ATOM 6923 N N . HIS A 1 856 ? 17.749 -14.939 -17.907 1.00 95.94 856 HIS A N 1
ATOM 6924 C CA . HIS A 1 856 ? 19.033 -14.577 -17.315 1.00 95.94 856 HIS A CA 1
ATOM 6925 C C . HIS A 1 856 ? 19.079 -13.076 -17.019 1.00 95.94 856 HIS A C 1
ATOM 6927 O O . HIS A 1 856 ? 18.979 -12.266 -17.938 1.00 95.94 856 HIS A O 1
ATOM 6933 N N . GLU A 1 857 ? 19.250 -12.713 -15.750 1.00 93.69 857 GLU A N 1
ATOM 6934 C CA . GLU A 1 857 ? 19.309 -11.336 -15.246 1.00 93.69 857 GLU A CA 1
ATOM 6935 C C . GLU A 1 857 ? 20.755 -11.006 -14.851 1.00 93.69 857 GLU A C 1
ATOM 6937 O O . GLU A 1 857 ? 21.201 -11.346 -13.751 1.00 93.69 857 GLU A O 1
ATOM 6942 N N . LEU A 1 858 ? 21.522 -10.413 -15.776 1.00 93.12 858 LEU A N 1
ATOM 6943 C CA . LEU A 1 858 ? 22.975 -10.244 -15.619 1.00 93.12 858 LEU A CA 1
ATOM 6944 C C . LEU A 1 858 ? 23.361 -9.152 -14.604 1.00 93.12 858 LEU A C 1
ATOM 6946 O O . LEU A 1 858 ? 24.408 -9.228 -13.949 1.00 93.12 858 LEU A O 1
ATOM 6950 N N . ASP A 1 859 ? 22.521 -8.128 -14.487 1.00 88.88 859 ASP A N 1
ATOM 6951 C CA . ASP A 1 859 ? 22.673 -7.011 -13.566 1.00 88.88 859 ASP A CA 1
ATOM 6952 C C . ASP A 1 859 ? 21.377 -6.727 -12.803 1.00 88.88 859 ASP A C 1
ATOM 6954 O O . ASP A 1 859 ? 20.269 -6.909 -13.309 1.00 88.88 859 ASP A O 1
ATOM 6958 N N . CYS A 1 860 ? 21.531 -6.287 -11.553 1.00 86.00 860 CYS A N 1
ATOM 6959 C CA . CYS A 1 860 ? 20.407 -5.976 -10.681 1.00 86.00 860 CYS A CA 1
ATOM 6960 C C . CYS A 1 860 ? 19.786 -4.615 -11.063 1.00 86.00 860 CYS A C 1
ATOM 6962 O O . CYS A 1 860 ? 20.504 -3.604 -11.086 1.00 86.00 860 CYS A O 1
ATOM 6964 N N . PRO A 1 861 ? 18.468 -4.548 -11.335 1.00 82.88 861 PRO A N 1
ATOM 6965 C CA . PRO A 1 861 ? 17.785 -3.292 -11.619 1.00 82.88 861 PRO A CA 1
ATOM 6966 C C . PRO A 1 861 ? 17.629 -2.423 -10.363 1.00 82.88 861 PRO A C 1
ATOM 6968 O O . PRO A 1 861 ? 17.809 -2.861 -9.229 1.00 82.88 861 PRO A O 1
ATOM 6971 N N . TRP A 1 862 ? 17.232 -1.161 -10.547 1.00 75.88 862 TRP A N 1
ATOM 6972 C CA . TRP A 1 862 ? 16.967 -0.245 -9.426 1.00 75.88 862 TRP A CA 1
ATOM 6973 C C . TRP A 1 862 ? 15.617 -0.466 -8.749 1.00 75.88 862 TRP A C 1
ATOM 6975 O O . TRP A 1 862 ? 15.409 0.002 -7.618 1.00 75.88 862 TRP A O 1
ATOM 6985 N N . ARG A 1 863 ? 14.669 -1.078 -9.461 1.00 76.81 863 ARG A N 1
ATOM 6986 C CA . ARG A 1 863 ? 13.273 -1.151 -9.044 1.00 76.81 863 ARG A CA 1
ATOM 6987 C C . ARG A 1 863 ? 12.760 -2.599 -9.046 1.00 76.81 863 ARG A C 1
ATOM 6989 O O . ARG A 1 863 ? 13.007 -3.314 -10.015 1.00 76.81 863 ARG A O 1
ATOM 6996 N N . PRO A 1 864 ? 12.041 -3.038 -7.995 1.00 76.62 864 PRO A N 1
ATOM 6997 C CA . PRO A 1 864 ? 11.498 -4.398 -7.931 1.00 76.62 864 PRO A CA 1
ATOM 6998 C C . PRO A 1 864 ? 10.462 -4.727 -9.012 1.00 76.62 864 PRO A C 1
ATOM 7000 O O . PRO A 1 864 ? 10.334 -5.883 -9.406 1.00 76.62 864 PRO A O 1
ATOM 7003 N N . ASP A 1 865 ? 9.714 -3.734 -9.502 1.00 74.56 865 ASP A N 1
ATOM 7004 C CA . ASP A 1 865 ? 8.735 -3.927 -10.578 1.00 74.56 865 ASP A CA 1
ATOM 7005 C C . ASP A 1 865 ? 9.388 -4.367 -11.885 1.00 74.56 865 ASP A C 1
ATOM 7007 O O . ASP A 1 865 ? 8.799 -5.169 -12.600 1.00 74.56 865 ASP A O 1
ATOM 7011 N N . GLU A 1 866 ? 10.603 -3.899 -12.178 1.00 78.38 866 GLU A N 1
ATOM 7012 C CA . GLU A 1 866 ? 11.346 -4.326 -13.366 1.00 78.38 866 GLU A CA 1
ATOM 7013 C C . GLU A 1 866 ? 11.638 -5.832 -13.324 1.00 78.38 866 GLU A C 1
ATOM 7015 O O . GLU A 1 866 ? 11.414 -6.503 -14.329 1.00 78.38 866 GLU A O 1
ATOM 7020 N N . LEU A 1 867 ? 12.030 -6.387 -12.166 1.00 81.06 867 LEU A N 1
ATOM 7021 C CA . LEU A 1 867 ? 12.203 -7.841 -11.986 1.00 81.06 867 LEU A CA 1
ATOM 7022 C C . LEU A 1 867 ? 10.896 -8.587 -12.275 1.00 81.06 867 LEU A C 1
ATOM 7024 O O . LEU A 1 867 ? 10.856 -9.479 -13.116 1.00 81.06 867 LEU A O 1
ATOM 7028 N N . LEU A 1 868 ? 9.794 -8.158 -11.655 1.00 77.75 868 LEU A N 1
ATOM 7029 C CA . LEU A 1 868 ? 8.480 -8.781 -11.856 1.00 77.75 868 LEU A CA 1
ATOM 7030 C C . LEU A 1 868 ? 7.999 -8.690 -13.315 1.00 77.75 868 LEU A C 1
ATOM 7032 O O . LEU A 1 868 ? 7.373 -9.621 -13.827 1.00 77.75 868 LEU A O 1
ATOM 7036 N N . GLN A 1 869 ? 8.267 -7.572 -13.993 1.00 76.94 869 GLN A N 1
ATOM 7037 C CA . GLN A 1 869 ? 7.914 -7.371 -15.398 1.00 76.94 869 GLN A CA 1
ATOM 7038 C C . GLN A 1 869 ? 8.749 -8.253 -16.327 1.00 76.94 869 GLN A C 1
ATOM 7040 O O . GLN A 1 869 ? 8.193 -8.792 -17.289 1.00 76.94 869 GLN A O 1
ATOM 7045 N N . MET A 1 870 ? 10.046 -8.420 -16.038 1.00 84.25 870 MET A N 1
ATOM 7046 C CA . MET A 1 870 ? 10.916 -9.354 -16.748 1.00 84.25 870 MET A CA 1
ATOM 7047 C C . MET A 1 870 ? 10.401 -10.779 -16.564 1.00 84.25 870 MET A C 1
ATOM 7049 O O . MET A 1 870 ? 10.045 -11.414 -17.555 1.00 84.25 870 MET A O 1
ATOM 7053 N N . GLU A 1 871 ? 10.266 -11.261 -15.326 1.00 85.44 871 GLU A N 1
ATOM 7054 C CA . GLU A 1 871 ? 9.785 -12.617 -15.016 1.00 85.44 871 GLU A CA 1
ATOM 7055 C C . GLU A 1 871 ? 8.410 -12.899 -15.643 1.00 85.44 871 GLU A C 1
ATOM 7057 O O . GLU A 1 871 ? 8.177 -13.974 -16.202 1.00 85.44 871 GLU A O 1
ATOM 7062 N N . GLY A 1 872 ? 7.523 -11.899 -15.669 1.00 80.19 872 GLY A N 1
ATOM 7063 C CA . GLY A 1 872 ? 6.216 -11.959 -16.330 1.00 80.19 872 GLY A CA 1
ATOM 7064 C C . GLY A 1 872 ? 6.257 -12.127 -17.858 1.00 80.19 872 GLY A C 1
ATOM 7065 O O . GLY A 1 872 ? 5.204 -12.266 -18.485 1.00 80.19 872 GLY A O 1
ATOM 7066 N N . ARG A 1 873 ? 7.434 -12.110 -18.500 1.00 83.38 873 ARG A N 1
ATOM 7067 C CA . ARG A 1 873 ? 7.621 -12.493 -19.916 1.00 83.38 873 ARG A CA 1
ATOM 7068 C C . ARG A 1 873 ? 7.681 -14.007 -20.092 1.00 83.38 873 ARG A C 1
ATOM 7070 O O . ARG A 1 873 ? 7.258 -14.493 -21.140 1.00 83.38 873 ARG A O 1
ATOM 7077 N N . GLY A 1 874 ? 8.147 -14.723 -19.071 1.00 84.88 874 GLY A N 1
ATOM 7078 C CA . GLY A 1 874 ? 8.245 -16.177 -19.069 1.00 84.88 874 GLY A CA 1
ATOM 7079 C C . GLY A 1 874 ? 7.180 -16.884 -18.240 1.00 84.88 874 GLY A C 1
ATOM 7080 O O . GLY A 1 874 ? 6.545 -17.812 -18.740 1.00 84.88 874 GLY A O 1
ATOM 7081 N N . ILE A 1 875 ? 6.918 -16.409 -17.015 1.00 86.75 875 ILE A N 1
ATOM 7082 C CA . ILE A 1 875 ? 5.864 -16.926 -16.124 1.00 86.75 875 ILE A CA 1
ATOM 7083 C C . ILE A 1 875 ? 4.504 -16.416 -16.612 1.00 86.75 875 ILE A C 1
ATOM 7085 O O . ILE A 1 875 ? 3.872 -15.544 -16.012 1.00 86.75 875 ILE A O 1
ATOM 7089 N N . ARG A 1 876 ? 4.068 -16.914 -17.769 1.00 83.81 876 ARG A N 1
ATOM 7090 C CA . ARG A 1 876 ? 2.817 -16.512 -18.404 1.00 83.81 876 ARG A CA 1
ATOM 7091 C C . ARG A 1 876 ? 2.237 -17.610 -19.288 1.00 83.81 876 ARG A C 1
ATOM 7093 O O . ARG A 1 876 ? 2.935 -18.516 -19.735 1.00 83.81 876 ARG A O 1
ATOM 7100 N N . GLN A 1 877 ? 0.947 -17.489 -19.577 1.00 82.94 877 GLN A N 1
ATOM 7101 C CA . GLN A 1 877 ? 0.231 -18.399 -20.470 1.00 82.94 877 GLN A CA 1
ATOM 7102 C C . GLN A 1 877 ? 0.772 -18.376 -21.913 1.00 82.94 877 GLN A C 1
ATOM 7104 O O . GLN A 1 877 ? 1.262 -17.353 -22.398 1.00 82.94 877 GLN A O 1
ATOM 7109 N N . GLY A 1 878 ? 0.590 -19.485 -22.633 1.00 86.50 878 GLY A N 1
ATOM 7110 C CA . GLY A 1 878 ? 0.949 -19.617 -24.052 1.00 86.50 878 GLY A CA 1
ATOM 7111 C C . GLY A 1 878 ? 2.320 -20.240 -24.311 1.00 86.50 878 GLY A C 1
ATOM 7112 O O . GLY A 1 878 ? 2.740 -20.298 -25.459 1.00 86.50 878 GLY A O 1
ATOM 7113 N N . ASN A 1 879 ? 3.014 -20.709 -23.272 1.00 91.69 879 ASN A N 1
ATOM 7114 C CA . ASN A 1 879 ? 4.206 -21.536 -23.434 1.00 91.69 879 ASN A CA 1
ATOM 7115 C C . ASN A 1 879 ? 3.788 -22.955 -23.862 1.00 91.69 879 ASN A C 1
ATOM 7117 O O . ASN A 1 879 ? 3.138 -23.667 -23.095 1.00 91.69 879 ASN A O 1
ATOM 7121 N N . ILE A 1 880 ? 4.141 -23.353 -25.085 1.00 92.81 880 ILE A N 1
ATOM 7122 C CA . ILE A 1 880 ? 3.750 -24.642 -25.667 1.00 92.81 880 ILE A CA 1
ATOM 7123 C C . ILE A 1 880 ? 4.469 -25.818 -25.001 1.00 92.81 880 ILE A C 1
ATOM 7125 O O . ILE A 1 880 ? 3.926 -26.916 -24.955 1.00 92.81 880 ILE A O 1
ATOM 7129 N N . LEU A 1 881 ? 5.669 -25.604 -24.449 1.00 91.56 881 LEU A N 1
ATOM 7130 C CA . LEU A 1 881 ? 6.416 -26.648 -23.741 1.00 91.56 881 LEU A CA 1
ATOM 7131 C C . LEU A 1 881 ? 5.724 -26.994 -22.422 1.00 91.56 881 LEU A C 1
ATOM 7133 O O . LEU A 1 881 ? 5.500 -28.165 -22.135 1.00 91.56 881 LEU A O 1
ATOM 7137 N N . HIS A 1 882 ? 5.292 -25.969 -21.685 1.00 92.19 882 HIS A N 1
ATOM 7138 C CA . HIS A 1 882 ? 4.463 -26.130 -20.489 1.00 92.19 882 HIS A CA 1
ATOM 7139 C C . HIS A 1 882 ? 3.107 -26.765 -20.799 1.00 92.19 882 HIS A C 1
ATOM 7141 O O . HIS A 1 882 ? 2.655 -27.627 -20.064 1.00 92.19 882 HIS A O 1
ATOM 7147 N N . GLN A 1 883 ? 2.450 -26.374 -21.895 1.00 89.50 883 GLN A N 1
ATOM 7148 C CA . GLN A 1 883 ? 1.164 -26.971 -22.282 1.00 89.50 883 GLN A CA 1
ATOM 7149 C C . GLN A 1 883 ? 1.278 -28.463 -22.615 1.00 89.50 883 GLN A C 1
ATOM 7151 O O . GLN A 1 883 ? 0.348 -29.217 -22.336 1.00 89.50 883 GLN A O 1
ATOM 7156 N N . ASN A 1 884 ? 2.402 -28.880 -23.200 1.00 89.88 884 ASN A N 1
ATOM 7157 C CA . ASN A 1 884 ? 2.654 -30.277 -23.542 1.00 89.88 884 ASN A CA 1
ATOM 7158 C C . ASN A 1 884 ? 3.060 -31.123 -22.325 1.00 89.88 884 ASN A C 1
ATOM 7160 O O . ASN A 1 884 ? 2.763 -32.315 -22.306 1.00 89.88 884 ASN A O 1
ATOM 7164 N N . ASP A 1 885 ? 3.721 -30.528 -21.327 1.00 89.00 885 ASP A N 1
ATOM 7165 C CA . ASP A 1 885 ? 4.140 -31.210 -20.095 1.00 89.00 885 ASP A CA 1
ATOM 7166 C C . ASP A 1 885 ? 3.967 -30.322 -18.842 1.00 89.00 885 ASP A C 1
ATOM 7168 O O . ASP A 1 885 ? 4.951 -29.833 -18.273 1.00 89.00 885 ASP A O 1
ATOM 7172 N N . PRO A 1 886 ? 2.720 -30.095 -18.385 1.00 87.12 886 PRO A N 1
ATOM 7173 C CA . PRO A 1 886 ? 2.447 -29.166 -17.286 1.00 87.12 886 PRO A CA 1
ATOM 7174 C C . PRO A 1 886 ? 3.011 -29.613 -15.932 1.00 87.12 886 PRO A C 1
ATOM 7176 O O . PRO A 1 886 ? 3.233 -28.783 -15.046 1.00 87.12 886 PRO A O 1
ATOM 7179 N N . GLU A 1 887 ? 3.214 -30.921 -15.752 1.00 85.69 887 GLU A N 1
ATOM 7180 C CA . GLU A 1 887 ? 3.655 -31.502 -14.484 1.00 85.69 887 GLU A CA 1
ATOM 7181 C C . GLU A 1 887 ? 5.165 -31.394 -14.299 1.00 85.69 887 GLU A C 1
ATOM 7183 O O . GLU A 1 887 ? 5.607 -31.043 -13.201 1.00 85.69 887 GLU A O 1
ATOM 7188 N N . ASN A 1 888 ? 5.964 -31.600 -15.353 1.00 88.31 888 ASN A N 1
ATOM 7189 C CA . ASN A 1 888 ? 7.426 -31.626 -15.229 1.00 88.31 888 ASN A CA 1
ATOM 7190 C C . ASN A 1 888 ? 8.113 -30.368 -15.759 1.00 88.31 888 ASN A C 1
ATOM 7192 O O . ASN A 1 888 ? 9.208 -30.045 -15.296 1.00 88.31 888 ASN A O 1
ATOM 7196 N N . PHE A 1 889 ? 7.498 -29.624 -16.684 1.00 91.81 889 PHE A N 1
ATOM 7197 C CA . PHE A 1 889 ? 8.127 -28.424 -17.221 1.00 91.81 889 PHE A CA 1
ATOM 7198 C C . PHE A 1 889 ? 8.330 -27.372 -16.123 1.00 91.81 889 PHE A C 1
ATOM 7200 O O . PHE A 1 889 ? 7.396 -26.975 -15.418 1.00 91.81 889 PHE A O 1
ATOM 7207 N N . ARG A 1 890 ? 9.572 -26.907 -15.972 1.00 91.38 890 ARG A N 1
ATOM 7208 C CA . ARG A 1 890 ? 9.952 -25.844 -15.041 1.00 91.38 890 ARG A CA 1
ATOM 7209 C C . ARG A 1 890 ? 10.839 -24.841 -15.751 1.00 91.38 890 ARG A C 1
ATOM 7211 O O . ARG A 1 890 ? 11.828 -25.214 -16.375 1.00 91.38 890 ARG A O 1
ATOM 7218 N N . MET A 1 891 ? 10.499 -23.566 -15.625 1.00 93.44 891 MET A N 1
ATOM 7219 C CA . MET A 1 891 ? 11.301 -22.488 -16.184 1.00 93.44 891 MET A CA 1
ATOM 7220 C C . MET A 1 891 ? 12.446 -22.136 -15.234 1.00 93.44 891 MET A C 1
ATOM 7222 O O . MET A 1 891 ? 12.244 -22.037 -14.023 1.00 93.44 891 MET A O 1
ATOM 7226 N N . LYS A 1 892 ? 13.645 -21.913 -15.770 1.00 95.75 892 LYS A N 1
ATOM 7227 C CA . LYS A 1 892 ? 14.810 -21.503 -14.975 1.00 95.75 892 LYS A CA 1
ATOM 7228 C C . LYS A 1 892 ? 14.986 -19.986 -15.026 1.00 95.75 892 LYS A C 1
ATOM 7230 O O . LYS A 1 892 ? 14.948 -19.393 -16.100 1.00 95.75 892 LYS A O 1
ATOM 7235 N N . ILE A 1 893 ? 15.196 -19.358 -13.875 1.00 94.69 893 ILE A N 1
ATOM 7236 C CA . ILE A 1 893 ? 15.468 -17.918 -13.767 1.00 94.69 893 ILE A CA 1
ATOM 7237 C C . ILE A 1 893 ? 16.815 -17.774 -13.072 1.00 94.69 893 ILE A C 1
ATOM 7239 O O . ILE A 1 893 ? 16.961 -18.235 -11.945 1.00 94.69 893 ILE A O 1
ATOM 7243 N N . TYR A 1 894 ? 17.793 -17.174 -13.742 1.00 95.31 894 TYR A N 1
ATOM 7244 C CA . TYR A 1 894 ? 19.148 -16.990 -13.228 1.00 95.31 894 TYR A CA 1
ATOM 7245 C C . TYR A 1 894 ? 19.397 -15.533 -12.865 1.00 95.31 894 TYR A C 1
ATOM 7247 O O . TYR A 1 894 ? 19.131 -14.647 -13.677 1.00 95.31 894 TYR A O 1
ATOM 7255 N N . ARG A 1 895 ? 19.981 -15.300 -11.689 1.00 94.06 895 ARG A N 1
ATOM 7256 C CA . ARG A 1 895 ? 20.396 -13.976 -11.208 1.00 94.06 895 ARG A CA 1
ATOM 7257 C C . ARG A 1 895 ? 21.891 -13.959 -10.969 1.00 94.06 895 ARG A C 1
ATOM 7259 O O . ARG A 1 895 ? 22.394 -14.802 -10.232 1.00 94.06 895 ARG A O 1
ATOM 7266 N N . TYR A 1 896 ? 22.589 -13.001 -11.568 1.00 93.88 896 TYR A N 1
ATOM 7267 C CA . TYR A 1 896 ? 24.045 -12.922 -11.489 1.00 93.88 896 TYR A CA 1
ATOM 7268 C C . TYR A 1 896 ? 24.491 -11.769 -10.584 1.00 93.88 896 TYR A C 1
ATOM 7270 O O . TYR A 1 896 ? 23.939 -10.670 -10.645 1.00 93.88 896 TYR A O 1
ATOM 7278 N N . ALA A 1 897 ? 25.511 -12.005 -9.758 1.00 91.69 897 ALA A N 1
ATOM 7279 C CA . ALA A 1 897 ? 26.124 -10.972 -8.923 1.00 91.69 897 ALA A CA 1
ATOM 7280 C C . ALA A 1 897 ? 27.630 -11.203 -8.747 1.00 91.69 897 ALA A C 1
ATOM 7282 O O . ALA A 1 897 ? 28.104 -12.335 -8.824 1.00 91.69 897 ALA A O 1
ATOM 7283 N N . THR A 1 898 ? 28.375 -10.130 -8.488 1.00 89.44 898 THR A N 1
ATOM 7284 C CA . THR A 1 898 ? 29.808 -10.190 -8.159 1.00 89.44 898 THR A CA 1
ATOM 7285 C C . THR A 1 898 ? 30.014 -9.906 -6.668 1.00 89.44 898 THR A C 1
ATOM 7287 O O . THR A 1 898 ? 29.589 -8.856 -6.175 1.00 89.44 898 THR A O 1
ATOM 7290 N N . GLU A 1 899 ? 30.679 -10.807 -5.938 1.00 85.19 899 GLU A N 1
ATOM 7291 C CA . GLU A 1 899 ? 30.910 -10.666 -4.487 1.00 85.19 899 GLU A CA 1
ATOM 7292 C C . GLU A 1 899 ? 31.630 -9.359 -4.125 1.00 85.19 899 GLU A C 1
ATOM 7294 O O . GLU A 1 899 ? 32.552 -8.932 -4.817 1.00 85.19 899 GLU A O 1
ATOM 7299 N N . LYS A 1 900 ? 31.281 -8.741 -2.989 1.00 78.44 900 LYS A N 1
ATOM 7300 C CA . LYS A 1 900 ? 31.959 -7.538 -2.457 1.00 78.44 900 LYS A CA 1
ATOM 7301 C C . LYS A 1 900 ? 32.053 -6.392 -3.479 1.00 78.44 900 LYS A C 1
ATOM 7303 O O . LYS A 1 900 ? 33.060 -5.676 -3.540 1.00 78.44 900 LYS A O 1
ATOM 7308 N N . THR A 1 901 ? 31.013 -6.238 -4.295 1.00 83.94 901 THR A N 1
ATOM 7309 C CA . THR A 1 901 ? 30.840 -5.127 -5.238 1.00 83.94 901 THR A CA 1
ATOM 7310 C C . THR A 1 901 ? 29.507 -4.423 -5.000 1.00 83.94 901 THR A C 1
ATOM 7312 O O . THR A 1 901 ? 28.723 -4.800 -4.128 1.00 83.94 901 THR A O 1
ATOM 7315 N N . TYR A 1 902 ? 29.222 -3.401 -5.806 1.00 82.75 902 TYR A N 1
ATOM 7316 C CA . TYR A 1 902 ? 27.978 -2.642 -5.730 1.00 82.75 902 TYR A CA 1
ATOM 7317 C C . TYR A 1 902 ? 26.707 -3.496 -5.920 1.00 82.75 902 TYR A C 1
ATOM 7319 O O . TYR A 1 902 ? 25.634 -3.079 -5.480 1.00 82.75 902 TYR A O 1
ATOM 7327 N N . ASP A 1 903 ? 26.812 -4.698 -6.505 1.00 86.00 903 ASP A N 1
ATOM 7328 C CA . ASP A 1 903 ? 25.688 -5.636 -6.646 1.00 86.00 903 ASP A CA 1
ATOM 7329 C C . ASP A 1 903 ? 25.031 -5.948 -5.287 1.00 86.00 903 ASP A C 1
ATOM 7331 O O . ASP A 1 903 ? 23.804 -5.923 -5.179 1.00 86.00 903 ASP A O 1
ATOM 7335 N N . SER A 1 904 ? 25.811 -6.134 -4.215 1.00 81.31 904 SER A N 1
ATOM 7336 C CA . SER A 1 904 ? 25.287 -6.418 -2.866 1.00 81.31 904 SER A CA 1
ATOM 7337 C C . SER A 1 904 ? 24.399 -5.288 -2.340 1.00 81.31 904 SER A C 1
ATOM 7339 O O . SER A 1 904 ? 23.362 -5.519 -1.713 1.00 81.31 904 SER A O 1
ATOM 7341 N N . ARG A 1 905 ? 24.785 -4.041 -2.634 1.00 79.75 905 ARG A N 1
ATOM 7342 C CA . ARG A 1 905 ? 24.006 -2.854 -2.279 1.00 79.75 905 ARG A CA 1
ATOM 7343 C C . ARG A 1 905 ? 22.723 -2.770 -3.102 1.00 79.75 905 ARG A C 1
ATOM 7345 O O . ARG A 1 905 ? 21.674 -2.440 -2.556 1.00 79.75 905 ARG A O 1
ATOM 7352 N N . MET A 1 906 ? 22.785 -3.080 -4.395 1.00 82.25 906 MET A N 1
ATOM 7353 C CA . MET A 1 906 ? 21.609 -3.080 -5.272 1.00 82.25 906 MET A CA 1
ATOM 7354 C C . MET A 1 906 ? 20.569 -4.102 -4.813 1.00 82.25 906 MET A C 1
ATOM 7356 O O . MET A 1 906 ? 19.399 -3.753 -4.652 1.00 82.25 906 MET A O 1
ATOM 7360 N N . TRP A 1 907 ? 20.997 -5.322 -4.482 1.00 84.50 907 TRP A N 1
ATOM 7361 C CA . TRP A 1 907 ? 20.107 -6.342 -3.931 1.00 84.50 907 TRP A CA 1
ATOM 7362 C C . TRP A 1 907 ? 19.541 -5.959 -2.556 1.00 84.50 907 TRP A C 1
ATOM 7364 O O . TRP A 1 907 ? 18.358 -6.189 -2.321 1.00 84.50 907 TRP A O 1
ATOM 7374 N N . GLN A 1 908 ? 20.300 -5.265 -1.694 1.00 78.31 908 GLN A N 1
ATOM 7375 C CA . GLN A 1 908 ? 19.753 -4.676 -0.458 1.00 78.31 908 GLN A CA 1
ATOM 7376 C C . GLN A 1 908 ? 18.675 -3.612 -0.734 1.00 78.31 908 GLN A C 1
ATOM 7378 O O . GLN A 1 908 ? 17.668 -3.537 -0.022 1.00 78.31 908 GLN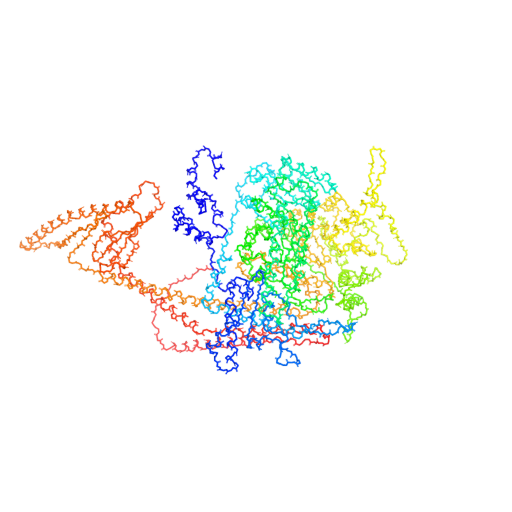 A O 1
ATOM 7383 N N . ILE A 1 909 ? 18.868 -2.775 -1.756 1.00 78.12 909 ILE A N 1
ATOM 7384 C CA . ILE A 1 909 ? 17.889 -1.753 -2.145 1.00 78.12 909 ILE A CA 1
ATOM 7385 C C . ILE A 1 909 ? 16.609 -2.423 -2.659 1.00 78.12 909 ILE A C 1
ATOM 7387 O O . ILE A 1 909 ? 15.513 -2.012 -2.270 1.00 78.12 909 ILE A O 1
ATOM 7391 N N . ILE A 1 910 ? 16.733 -3.461 -3.490 1.00 81.62 910 ILE A N 1
ATOM 7392 C CA . ILE A 1 910 ? 15.597 -4.256 -3.972 1.00 81.62 910 ILE A CA 1
ATOM 7393 C C . ILE A 1 910 ? 14.884 -4.961 -2.817 1.00 81.62 910 ILE A C 1
ATOM 7395 O O . ILE A 1 910 ? 13.662 -4.860 -2.727 1.00 81.62 910 ILE A O 1
ATOM 7399 N N . GLU A 1 911 ? 15.619 -5.606 -1.908 1.00 78.25 911 GLU A N 1
ATOM 7400 C CA . GLU A 1 911 ? 15.086 -6.241 -0.695 1.00 78.25 911 GLU A CA 1
ATOM 7401 C C . GLU A 1 911 ? 14.223 -5.247 0.092 1.00 78.25 911 GLU A C 1
ATOM 7403 O O . GLU A 1 911 ? 13.049 -5.495 0.368 1.00 78.25 911 GLU A O 1
ATOM 7408 N N . THR A 1 912 ? 14.797 -4.086 0.406 1.00 73.19 912 THR A N 1
ATOM 7409 C CA . THR A 1 912 ? 14.140 -3.045 1.203 1.00 73.19 912 THR A CA 1
ATOM 7410 C C . THR A 1 912 ? 12.856 -2.543 0.547 1.00 73.19 912 THR A C 1
ATOM 7412 O O . THR A 1 912 ? 11.845 -2.372 1.224 1.00 73.19 912 THR A O 1
ATOM 7415 N N . LYS A 1 913 ? 12.874 -2.322 -0.772 1.00 74.44 913 LYS A N 1
ATOM 7416 C CA . LYS A 1 913 ? 11.690 -1.865 -1.513 1.00 74.44 913 LYS A CA 1
ATOM 7417 C C . LYS A 1 913 ? 10.623 -2.954 -1.643 1.00 74.44 913 LYS A C 1
ATOM 7419 O O . LYS A 1 913 ? 9.438 -2.639 -1.592 1.00 74.44 913 LYS A O 1
ATOM 7424 N N . SER A 1 914 ? 11.027 -4.214 -1.798 1.00 74.44 914 SER A N 1
ATOM 7425 C CA . SER A 1 914 ? 10.104 -5.339 -2.008 1.00 74.44 914 SER A CA 1
ATOM 7426 C C . SER A 1 914 ? 9.331 -5.689 -0.739 1.00 74.44 914 SER A C 1
ATOM 7428 O O . SER A 1 914 ? 8.133 -5.949 -0.822 1.00 74.44 914 SER A O 1
ATOM 7430 N N . LYS A 1 915 ? 9.975 -5.599 0.436 1.00 72.25 915 LYS A N 1
ATOM 7431 C CA . LYS A 1 915 ? 9.355 -5.897 1.741 1.00 72.25 915 LYS A CA 1
ATOM 7432 C C . LYS A 1 915 ? 8.020 -5.174 1.944 1.00 72.25 915 LYS A C 1
ATOM 7434 O O . LYS A 1 915 ? 7.017 -5.820 2.223 1.00 72.25 915 LYS A O 1
ATOM 7439 N N . GLY A 1 916 ? 7.978 -3.853 1.753 1.00 68.62 916 GLY A N 1
ATOM 7440 C CA . GLY A 1 916 ? 6.743 -3.079 1.942 1.00 68.62 916 GLY A CA 1
ATOM 7441 C C . GLY A 1 916 ? 5.644 -3.404 0.916 1.00 68.62 916 GLY A C 1
ATOM 7442 O O . GLY A 1 916 ? 4.460 -3.381 1.246 1.00 68.62 916 GLY A O 1
ATOM 7443 N N . ILE A 1 917 ? 6.022 -3.757 -0.318 1.00 70.69 917 ILE A N 1
ATOM 7444 C CA . ILE A 1 917 ? 5.080 -4.125 -1.391 1.00 70.69 917 ILE A CA 1
ATOM 7445 C C . ILE A 1 917 ? 4.448 -5.495 -1.112 1.00 70.69 917 ILE A C 1
ATOM 7447 O O . ILE A 1 917 ? 3.238 -5.666 -1.262 1.00 70.69 917 ILE A O 1
ATOM 7451 N N . GLU A 1 918 ? 5.254 -6.469 -0.690 1.00 69.12 918 GLU A N 1
ATOM 7452 C CA . GLU A 1 918 ? 4.786 -7.806 -0.308 1.00 69.12 918 GLU A CA 1
ATOM 7453 C C . GLU A 1 918 ? 3.893 -7.754 0.925 1.00 69.12 918 GLU A C 1
ATOM 7455 O O . GLU A 1 918 ? 2.848 -8.411 0.949 1.00 69.12 918 GLU A O 1
ATOM 7460 N N . GLN A 1 919 ? 4.269 -6.922 1.905 1.00 68.31 919 GLN A N 1
ATOM 7461 C CA . GLN A 1 919 ? 3.444 -6.684 3.079 1.00 68.31 919 GLN A CA 1
ATOM 7462 C C . GLN A 1 919 ? 2.043 -6.207 2.668 1.00 68.31 919 GLN A C 1
ATOM 7464 O O . GLN A 1 919 ? 1.006 -6.751 3.033 1.00 68.31 919 GLN A O 1
ATOM 7469 N N . PHE A 1 920 ? 1.980 -5.217 1.798 1.00 72.62 920 PHE A N 1
ATOM 7470 C CA . PHE A 1 920 ? 0.690 -4.732 1.349 1.00 72.62 920 PHE A CA 1
ATOM 7471 C C . PHE A 1 920 ? -0.150 -5.790 0.600 1.00 72.62 920 PHE A C 1
ATOM 7473 O O . PHE A 1 920 ? -1.349 -5.939 0.850 1.00 72.62 920 PHE A O 1
ATOM 7480 N N . ARG A 1 921 ? 0.473 -6.553 -0.309 1.00 69.94 921 ARG A N 1
ATOM 7481 C CA . ARG A 1 921 ? -0.230 -7.539 -1.151 1.00 69.94 921 ARG A CA 1
ATOM 7482 C C . ARG A 1 921 ? -0.828 -8.699 -0.352 1.00 69.94 921 ARG A C 1
ATOM 7484 O O . ARG A 1 921 ? -1.913 -9.173 -0.697 1.00 69.94 921 ARG A O 1
ATOM 7491 N N . ASN A 1 922 ? -0.149 -9.143 0.706 1.00 64.75 922 ASN A N 1
ATOM 7492 C CA . ASN A 1 922 ? -0.547 -10.329 1.467 1.00 64.75 922 ASN A CA 1
ATOM 7493 C C . ASN A 1 922 ? -1.460 -10.034 2.669 1.00 64.75 922 ASN A C 1
ATOM 7495 O O . ASN A 1 922 ? -2.050 -10.973 3.200 1.00 64.75 922 ASN A O 1
ATOM 7499 N N . ALA A 1 923 ? -1.635 -8.768 3.067 1.00 63.84 923 ALA A N 1
ATOM 7500 C CA . ALA A 1 923 ? -2.314 -8.391 4.314 1.00 63.84 923 ALA A CA 1
ATOM 7501 C C . ALA A 1 923 ? -3.715 -9.012 4.467 1.00 63.84 923 ALA A C 1
ATOM 7503 O O . ALA A 1 923 ? -4.071 -9.545 5.513 1.00 63.84 923 ALA A O 1
ATOM 7504 N N . HIS A 1 924 ? -4.488 -9.040 3.381 1.00 59.09 924 HIS A N 1
ATOM 7505 C CA . HIS A 1 924 ? -5.840 -9.601 3.380 1.00 59.09 924 HIS A CA 1
ATOM 7506 C C . HIS A 1 924 ? -5.877 -11.143 3.389 1.00 59.09 924 HIS A C 1
ATOM 7508 O O . HIS A 1 924 ? -6.859 -11.721 3.843 1.00 59.09 924 HIS A O 1
ATOM 7514 N N . LYS A 1 925 ? -4.858 -11.842 2.862 1.00 58.56 925 LYS A N 1
ATOM 7515 C CA . LYS A 1 925 ? -4.867 -13.322 2.815 1.00 58.56 925 LYS A CA 1
ATOM 7516 C C . LYS A 1 925 ? -4.713 -13.934 4.212 1.00 58.56 925 LYS A C 1
ATOM 7518 O O . LYS A 1 925 ? -5.191 -15.040 4.430 1.00 58.56 925 LYS A O 1
ATOM 7523 N N . LEU A 1 926 ? -4.046 -13.220 5.119 1.00 49.75 926 LEU A N 1
ATOM 7524 C CA . LEU A 1 926 ? -3.656 -13.725 6.437 1.00 49.75 926 LEU A CA 1
ATOM 7525 C C . LEU A 1 926 ? -4.434 -13.078 7.594 1.00 49.75 926 LEU A C 1
ATOM 7527 O O . LEU A 1 926 ? -4.405 -13.614 8.693 1.00 49.75 926 LEU A O 1
ATOM 7531 N N . GLY A 1 927 ? -5.169 -11.980 7.356 1.00 48.38 927 GLY A N 1
ATOM 7532 C CA . GLY A 1 927 ? -6.013 -11.345 8.380 1.00 48.38 927 GLY A CA 1
ATOM 7533 C C . GLY A 1 927 ? -5.223 -10.732 9.542 1.00 48.38 927 GLY A C 1
ATOM 7534 O O . GLY A 1 927 ? -5.731 -10.671 10.657 1.00 48.38 927 GLY A O 1
ATOM 7535 N N . LEU A 1 928 ? -3.975 -10.321 9.292 1.00 49.31 928 LEU A N 1
ATOM 7536 C CA . LEU A 1 928 ? -3.056 -9.786 10.297 1.00 49.31 928 LEU A CA 1
ATOM 7537 C C . LEU A 1 928 ? -2.694 -8.325 9.977 1.00 49.31 928 LEU A C 1
ATOM 7539 O O . LEU A 1 928 ? -2.402 -7.992 8.826 1.00 49.31 928 LEU A O 1
ATOM 7543 N N . ASN A 1 929 ? -2.662 -7.472 11.009 1.00 47.78 929 ASN A N 1
ATOM 7544 C CA . ASN A 1 929 ? -2.240 -6.062 10.920 1.00 47.78 929 ASN A CA 1
ATOM 7545 C C . ASN A 1 929 ? -0.729 -5.891 10.719 1.00 47.78 929 ASN A C 1
ATOM 7547 O O . ASN A 1 929 ? -0.288 -4.858 10.221 1.00 47.78 929 ASN A O 1
ATOM 7551 N N . GLU A 1 930 ? 0.045 -6.932 11.020 1.00 47.53 930 GLU A N 1
ATOM 7552 C CA . GLU A 1 930 ? 1.455 -7.079 10.679 1.00 47.53 930 GLU A CA 1
ATOM 7553 C C . GLU A 1 930 ? 1.619 -8.385 9.902 1.00 47.53 930 GLU A C 1
ATOM 7555 O O . GLU A 1 930 ? 1.147 -9.435 10.331 1.00 47.53 930 GLU A O 1
ATOM 7560 N N . LEU A 1 931 ? 2.297 -8.361 8.755 1.00 44.50 931 LEU A N 1
ATOM 7561 C CA . LEU A 1 931 ? 2.644 -9.618 8.102 1.00 44.50 931 LEU A CA 1
ATOM 7562 C C . LEU A 1 931 ? 3.815 -10.280 8.804 1.00 44.50 931 LEU A C 1
ATOM 7564 O O . LEU A 1 931 ? 4.961 -9.808 8.813 1.00 44.50 931 LEU A O 1
ATOM 7568 N N . GLU A 1 932 ? 3.478 -11.410 9.401 1.00 44.25 932 GLU A N 1
ATOM 7569 C CA . GLU A 1 932 ? 4.399 -12.253 10.134 1.00 44.25 932 GLU A CA 1
ATOM 7570 C C . GLU A 1 932 ? 5.156 -13.224 9.218 1.00 44.25 932 GLU A C 1
ATOM 7572 O O . GLU A 1 932 ? 6.306 -13.534 9.529 1.00 44.25 932 GLU A O 1
ATOM 7577 N N . ASP A 1 933 ? 4.630 -13.526 8.025 1.00 37.66 933 ASP A N 1
ATOM 7578 C CA . ASP A 1 933 ? 5.187 -14.537 7.122 1.00 37.66 933 ASP A CA 1
ATOM 7579 C C . ASP A 1 933 ? 6.084 -13.991 6.000 1.00 37.66 933 ASP A C 1
ATOM 7581 O O . ASP A 1 933 ? 5.707 -13.141 5.186 1.00 37.66 933 ASP A O 1
ATOM 7585 N N . PHE A 1 934 ? 7.295 -14.548 5.946 1.00 43.47 934 PHE A N 1
ATOM 7586 C CA . PHE A 1 934 ? 8.248 -14.428 4.849 1.00 43.47 934 PHE A CA 1
ATOM 7587 C C . PHE A 1 934 ? 7.683 -15.108 3.594 1.00 43.47 934 PHE A C 1
ATOM 7589 O O . PHE A 1 934 ? 7.654 -16.333 3.526 1.00 43.47 934 PHE A O 1
ATOM 7596 N N . ASN A 1 935 ? 7.299 -14.338 2.573 1.00 39.12 935 ASN A N 1
ATOM 7597 C CA . ASN A 1 935 ? 6.998 -14.888 1.250 1.00 39.12 935 ASN A CA 1
ATOM 7598 C C . ASN A 1 935 ? 8.055 -14.465 0.217 1.00 39.12 935 ASN A C 1
ATOM 7600 O O . ASN A 1 935 ? 8.225 -13.290 -0.079 1.00 39.12 935 ASN A O 1
ATOM 7604 N N . MET A 1 936 ? 8.743 -15.481 -0.310 1.00 45.06 936 MET A N 1
ATOM 7605 C CA . MET A 1 936 ? 9.593 -15.628 -1.507 1.00 45.06 936 MET A CA 1
ATOM 7606 C C . MET A 1 936 ? 10.391 -14.434 -2.079 1.00 45.06 936 MET A C 1
ATOM 7608 O O . MET A 1 936 ? 11.593 -14.588 -2.281 1.00 45.06 936 MET A O 1
ATOM 7612 N N . GLY A 1 937 ? 9.812 -13.274 -2.396 1.00 43.44 937 GLY A N 1
ATOM 7613 C CA . GLY A 1 937 ? 10.508 -12.252 -3.198 1.00 43.44 937 GLY A CA 1
ATOM 7614 C C . GLY A 1 937 ? 11.547 -11.440 -2.415 1.00 43.44 937 GLY A C 1
ATOM 7615 O O . GLY A 1 937 ? 12.692 -11.323 -2.863 1.00 43.44 937 GLY A O 1
ATOM 7616 N N . SER A 1 938 ? 11.206 -10.953 -1.215 1.00 51.72 938 SER A N 1
ATOM 7617 C CA . SER A 1 938 ? 12.177 -10.338 -0.297 1.00 51.72 938 SER A CA 1
ATOM 7618 C C . SER A 1 938 ? 13.240 -11.338 0.161 1.00 51.72 938 SER A C 1
ATOM 7620 O O . SER A 1 938 ? 14.414 -10.978 0.194 1.00 51.72 938 SER A O 1
ATOM 7622 N N . SER A 1 939 ? 12.860 -12.601 0.400 1.00 57.94 939 SER A N 1
ATOM 7623 C CA . SER A 1 939 ? 13.787 -13.687 0.759 1.00 57.94 939 SER A CA 1
ATOM 7624 C C . SER A 1 939 ? 14.858 -13.906 -0.310 1.00 57.94 939 SER A C 1
ATOM 7626 O O . SER A 1 939 ? 16.036 -13.981 0.018 1.00 57.94 939 SER A O 1
ATOM 7628 N N . ASN A 1 940 ? 14.485 -13.922 -1.594 1.00 65.31 940 ASN A N 1
ATOM 7629 C CA . ASN A 1 940 ? 15.443 -14.114 -2.688 1.00 65.31 940 ASN A CA 1
ATOM 7630 C C . ASN A 1 940 ? 16.466 -12.966 -2.775 1.00 65.31 940 ASN A C 1
ATOM 7632 O O . ASN A 1 940 ? 17.649 -13.200 -3.021 1.00 65.31 940 ASN A O 1
ATOM 7636 N N . ALA A 1 941 ? 16.028 -11.719 -2.563 1.00 64.12 941 ALA A N 1
ATOM 7637 C CA . ALA A 1 941 ? 16.927 -10.563 -2.539 1.00 64.12 941 ALA A CA 1
ATOM 7638 C C . ALA A 1 941 ? 17.817 -10.548 -1.281 1.00 64.12 941 ALA A C 1
ATOM 7640 O O . ALA A 1 941 ? 18.995 -10.199 -1.374 1.00 64.12 941 ALA A O 1
ATOM 7641 N N . SER A 1 942 ? 17.285 -10.964 -0.124 1.00 67.00 942 SER A N 1
ATOM 7642 C CA . SER A 1 942 ? 18.053 -11.152 1.114 1.00 67.00 942 SER A CA 1
ATOM 7643 C C . SER A 1 942 ? 19.112 -12.254 0.976 1.00 67.00 942 SER A C 1
ATOM 7645 O O . SER A 1 942 ? 20.250 -12.037 1.385 1.00 67.00 942 SER A O 1
ATOM 7647 N N . GLU A 1 943 ? 18.771 -13.403 0.376 1.00 67.06 943 GLU A N 1
ATOM 7648 C CA . GLU A 1 943 ? 19.702 -14.509 0.093 1.00 67.06 943 GLU A CA 1
ATOM 7649 C C . GLU A 1 943 ? 20.829 -14.041 -0.833 1.00 67.06 943 GLU A C 1
ATOM 7651 O O . GLU A 1 943 ? 22.001 -14.157 -0.479 1.00 67.06 943 GLU A O 1
ATOM 7656 N N . MET A 1 944 ? 20.486 -13.400 -1.957 1.00 74.56 944 MET A N 1
ATOM 7657 C CA . MET A 1 944 ? 21.477 -12.855 -2.889 1.00 74.56 944 MET A CA 1
ATOM 7658 C C . MET A 1 944 ? 22.388 -11.811 -2.221 1.00 74.56 944 MET A C 1
ATOM 7660 O O . MET A 1 944 ? 23.596 -11.803 -2.439 1.00 74.56 944 MET A O 1
ATOM 7664 N N . LYS A 1 945 ? 21.846 -10.938 -1.360 1.00 72.75 945 LYS A N 1
ATOM 7665 C CA . LYS A 1 945 ? 22.644 -9.986 -0.567 1.00 72.75 945 LYS A CA 1
ATOM 7666 C C . LYS A 1 945 ? 23.589 -10.703 0.402 1.00 72.75 945 LYS A C 1
ATOM 7668 O O . LYS A 1 945 ? 24.744 -10.296 0.527 1.00 72.75 945 LYS A O 1
ATOM 7673 N N . ALA A 1 946 ? 23.123 -11.729 1.111 1.00 67.44 946 ALA A N 1
ATOM 7674 C CA . ALA A 1 946 ? 23.951 -12.485 2.050 1.00 67.44 946 ALA A CA 1
ATOM 7675 C C . ALA A 1 946 ? 25.110 -13.190 1.324 1.00 67.44 946 ALA A C 1
ATOM 7677 O O . ALA A 1 946 ? 26.265 -13.057 1.735 1.00 67.44 946 ALA A O 1
ATOM 7678 N N . GLU A 1 947 ? 24.819 -13.842 0.196 1.00 66.44 947 GLU A N 1
ATOM 7679 C CA . GLU A 1 947 ? 25.813 -14.496 -0.662 1.00 66.44 947 GLU A CA 1
ATOM 7680 C C . GLU A 1 947 ? 26.802 -13.481 -1.258 1.00 66.44 947 GLU A C 1
ATOM 7682 O O . GLU A 1 947 ? 28.010 -13.700 -1.223 1.00 66.44 947 GLU A O 1
ATOM 7687 N N . ALA A 1 948 ? 26.325 -12.318 -1.711 1.00 66.06 948 ALA A N 1
ATOM 7688 C CA . ALA A 1 948 ? 27.178 -11.293 -2.310 1.00 66.06 948 ALA A CA 1
ATOM 7689 C C . ALA A 1 948 ? 28.008 -10.477 -1.290 1.00 66.06 948 ALA A C 1
ATOM 7691 O O . ALA A 1 948 ? 28.998 -9.845 -1.668 1.00 66.06 948 ALA A O 1
ATOM 7692 N N . THR A 1 949 ? 27.631 -10.430 -0.004 1.00 68.00 949 THR A N 1
ATOM 7693 C CA . THR A 1 949 ? 28.379 -9.695 1.047 1.00 68.00 949 THR A CA 1
ATOM 7694 C C . THR A 1 949 ? 29.477 -10.527 1.705 1.00 68.00 949 THR A C 1
ATOM 7696 O O . THR A 1 949 ? 30.541 -9.990 2.021 1.00 68.00 949 THR A O 1
ATOM 7699 N N . GLY A 1 950 ? 29.237 -11.822 1.928 1.00 62.38 950 GLY A N 1
ATOM 7700 C CA . GLY A 1 950 ? 30.210 -12.740 2.526 1.00 62.38 950 GLY A CA 1
ATOM 7701 C C . GLY A 1 950 ? 30.554 -12.487 4.007 1.00 62.38 950 GLY A C 1
ATOM 7702 O O . GLY A 1 950 ? 31.597 -12.961 4.456 1.00 62.38 950 GLY A O 1
ATOM 7703 N N . ASN A 1 951 ? 29.735 -11.745 4.776 1.00 66.81 951 ASN A N 1
ATOM 7704 C CA . ASN A 1 951 ? 29.968 -11.461 6.207 1.00 66.81 951 ASN A CA 1
ATOM 7705 C C . ASN A 1 951 ? 29.020 -12.277 7.130 1.00 66.81 951 ASN A C 1
ATOM 7707 O O . ASN A 1 951 ? 27.810 -12.032 7.118 1.00 66.81 951 ASN A O 1
ATOM 7711 N N . PRO A 1 952 ? 29.540 -13.184 7.989 1.00 66.12 952 PRO A N 1
ATOM 7712 C CA . PRO A 1 952 ? 28.733 -14.023 8.884 1.00 66.12 952 PRO A CA 1
ATOM 7713 C C . PRO A 1 952 ? 27.879 -13.269 9.914 1.00 66.12 952 PRO A C 1
ATOM 7715 O O . PRO A 1 952 ? 26.831 -13.773 10.310 1.00 66.12 952 PRO A O 1
ATOM 7718 N N . LEU A 1 953 ? 28.281 -12.068 10.349 1.00 67.69 953 LEU A N 1
ATOM 7719 C CA . LEU A 1 953 ? 27.512 -11.300 11.339 1.00 67.69 953 LEU A CA 1
ATOM 7720 C C . LEU A 1 953 ? 26.169 -10.803 10.801 1.00 67.69 953 LEU A C 1
ATOM 7722 O O . LEU A 1 953 ? 25.230 -10.632 11.570 1.00 67.69 953 LEU A O 1
ATOM 7726 N N . ILE A 1 954 ? 26.056 -10.616 9.484 1.00 64.94 954 ILE A N 1
ATOM 7727 C CA . ILE A 1 954 ? 24.789 -10.253 8.839 1.00 64.94 954 ILE A CA 1
ATOM 7728 C C . ILE A 1 954 ? 23.796 -11.412 8.963 1.00 64.94 954 ILE A C 1
ATOM 7730 O O . ILE A 1 954 ? 22.611 -11.199 9.188 1.00 64.94 954 ILE A O 1
ATOM 7734 N N . ILE A 1 955 ? 24.285 -12.649 8.861 1.00 64.75 955 ILE A N 1
ATOM 7735 C CA . ILE A 1 955 ? 23.457 -13.844 9.028 1.00 64.75 955 ILE A CA 1
ATOM 7736 C C . ILE A 1 955 ? 22.945 -13.928 10.475 1.00 64.75 955 ILE A C 1
ATOM 7738 O O . ILE A 1 955 ? 21.778 -14.248 10.689 1.00 64.75 955 ILE A O 1
ATOM 7742 N N . GLU A 1 956 ? 23.782 -13.612 11.469 1.00 69.19 956 GLU A N 1
ATOM 7743 C CA . GLU A 1 956 ? 23.352 -13.552 12.876 1.00 69.19 956 GLU A CA 1
ATOM 7744 C C . GLU A 1 956 ? 22.389 -12.385 13.157 1.00 69.19 956 GLU A C 1
ATOM 7746 O O . GLU A 1 956 ? 21.448 -12.559 13.926 1.00 69.19 956 GLU A O 1
ATOM 7751 N N . GLU A 1 957 ? 22.540 -11.232 12.494 1.00 70.75 957 GLU A N 1
ATOM 7752 C CA . GLU A 1 957 ? 21.591 -10.110 12.604 1.00 70.75 957 GLU A CA 1
ATOM 7753 C C . GLU A 1 957 ? 20.196 -10.512 12.126 1.00 70.75 957 GLU A C 1
ATOM 7755 O O . GLU A 1 957 ? 19.212 -10.285 12.834 1.00 70.75 957 GLU A O 1
ATOM 7760 N N . VAL A 1 958 ? 20.126 -11.193 10.977 1.00 63.03 958 VAL A N 1
ATOM 7761 C CA . VAL A 1 958 ? 18.871 -11.710 10.418 1.00 63.03 958 VAL A CA 1
ATOM 7762 C C . VAL A 1 958 ? 18.205 -12.693 11.385 1.00 63.03 958 VAL A C 1
ATOM 7764 O O . VAL A 1 958 ? 16.990 -12.620 11.586 1.00 63.03 958 VAL A O 1
ATOM 7767 N N . LYS A 1 959 ? 18.981 -13.574 12.034 1.00 69.25 959 LYS A N 1
ATOM 7768 C CA . LYS A 1 959 ? 18.462 -14.510 13.046 1.00 69.25 959 LYS A CA 1
ATOM 7769 C C . LYS A 1 959 ? 17.944 -13.790 14.290 1.00 69.25 959 LYS A C 1
ATOM 7771 O O . LYS A 1 959 ? 16.815 -14.045 14.699 1.00 69.25 959 LYS A O 1
ATOM 7776 N N . LEU A 1 960 ? 18.719 -12.861 14.857 1.00 73.06 960 LEU A N 1
ATOM 7777 C CA . LEU A 1 960 ? 18.309 -12.095 16.041 1.00 73.06 960 LEU A CA 1
ATOM 7778 C C . LEU A 1 960 ? 17.040 -11.284 15.781 1.00 73.06 960 LEU A C 1
ATOM 7780 O O . LEU A 1 960 ? 16.145 -11.269 16.622 1.00 73.06 960 LEU A O 1
ATOM 7784 N N . ARG A 1 961 ? 16.916 -10.652 14.606 1.00 66.94 961 ARG A N 1
ATOM 7785 C CA . ARG A 1 961 ? 15.681 -9.955 14.214 1.00 66.94 961 ARG A CA 1
ATOM 7786 C C . ARG A 1 961 ? 14.480 -10.897 14.173 1.00 66.94 961 ARG A C 1
ATOM 7788 O O . ARG A 1 961 ? 13.404 -10.518 14.634 1.00 66.94 961 ARG A O 1
ATOM 7795 N N . ALA A 1 962 ? 14.647 -12.102 13.626 1.00 64.56 962 ALA A N 1
ATOM 7796 C CA . ALA A 1 962 ? 13.583 -13.102 13.582 1.00 64.56 962 ALA A CA 1
ATOM 7797 C C . ALA A 1 962 ? 13.181 -13.578 14.992 1.00 64.56 962 ALA A C 1
ATOM 7799 O O . ALA A 1 962 ? 11.988 -13.692 15.281 1.00 64.56 962 ALA A O 1
ATOM 7800 N N . GLU A 1 963 ? 14.151 -13.787 15.886 1.00 76.50 963 GLU A N 1
ATOM 7801 C CA . GLU A 1 963 ? 13.902 -14.164 17.284 1.00 76.50 963 GLU A CA 1
ATOM 7802 C C . GLU A 1 963 ? 13.196 -13.054 18.076 1.00 76.50 963 GLU A C 1
ATOM 7804 O O . GLU A 1 963 ? 12.189 -13.336 18.727 1.00 76.50 963 GLU A O 1
ATOM 7809 N N . ILE A 1 964 ? 13.655 -11.796 17.972 1.00 76.31 964 ILE A N 1
ATOM 7810 C CA . ILE A 1 964 ? 12.988 -10.633 18.588 1.00 76.31 964 ILE A CA 1
ATOM 7811 C C . ILE A 1 964 ? 11.528 -10.590 18.152 1.00 76.31 964 ILE A C 1
ATOM 7813 O O . ILE A 1 964 ? 10.642 -10.541 18.999 1.00 76.31 964 ILE A O 1
ATOM 7817 N N . LYS A 1 965 ? 11.274 -10.679 16.842 1.00 66.56 965 LYS A N 1
ATOM 7818 C CA . LYS A 1 965 ? 9.917 -10.630 16.289 1.00 66.56 965 LYS A CA 1
ATOM 7819 C C . LYS A 1 965 ? 9.032 -11.749 16.852 1.00 66.56 965 LYS A C 1
ATOM 7821 O O . LYS A 1 965 ? 7.900 -11.496 17.263 1.00 66.56 965 LYS A O 1
ATOM 7826 N N . SER A 1 966 ? 9.546 -12.981 16.906 1.00 74.62 966 SER A N 1
ATOM 7827 C CA . SER A 1 966 ? 8.816 -14.123 17.476 1.00 74.62 966 SER A CA 1
ATOM 7828 C C . SER A 1 966 ? 8.459 -13.901 18.948 1.00 74.62 966 SER A C 1
ATOM 7830 O O . SER A 1 966 ? 7.356 -14.233 19.383 1.00 74.62 966 SER A O 1
ATOM 7832 N N . GLU A 1 967 ? 9.377 -13.335 19.726 1.00 82.94 967 GLU A N 1
ATOM 7833 C CA . GLU A 1 967 ? 9.176 -13.124 21.155 1.00 82.94 967 GLU A CA 1
ATOM 7834 C C . GLU A 1 967 ? 8.279 -11.908 21.452 1.00 82.94 967 GLU A C 1
ATOM 7836 O O . GLU A 1 967 ? 7.440 -11.976 22.350 1.00 82.94 967 GLU A O 1
ATOM 7841 N N . GLU A 1 968 ? 8.355 -10.841 20.649 1.00 75.81 968 GLU A N 1
ATOM 7842 C CA . GLU A 1 968 ? 7.411 -9.712 20.690 1.00 75.81 968 GLU A CA 1
ATOM 7843 C C . GLU A 1 968 ? 5.974 -10.162 20.407 1.00 75.81 968 GLU A C 1
ATOM 7845 O O . GLU A 1 968 ? 5.044 -9.706 21.070 1.00 75.81 968 GLU A O 1
ATOM 7850 N N . SER A 1 969 ? 5.788 -11.103 19.479 1.00 70.62 969 SER A N 1
ATOM 7851 C CA . SER A 1 969 ? 4.467 -11.663 19.156 1.00 70.62 969 SER A CA 1
ATOM 7852 C C . SER A 1 969 ? 3.850 -12.382 20.364 1.00 70.62 969 SER A C 1
ATOM 7854 O O . SER A 1 969 ? 2.672 -12.203 20.678 1.00 70.62 969 SER A O 1
ATOM 7856 N N . LYS A 1 970 ? 4.661 -13.137 21.120 1.00 81.00 970 LYS A N 1
ATOM 7857 C CA . LYS A 1 970 ? 4.224 -13.790 22.370 1.00 81.00 970 LYS A CA 1
ATOM 7858 C C . LYS A 1 970 ? 3.916 -12.776 23.466 1.00 81.00 970 LYS A C 1
ATOM 7860 O O . LYS A 1 970 ? 2.931 -12.937 24.183 1.00 81.00 970 LYS A O 1
ATOM 7865 N N . TYR A 1 971 ? 4.717 -11.718 23.571 1.00 81.44 971 TYR A N 1
ATOM 7866 C CA . TYR A 1 971 ? 4.458 -10.626 24.507 1.00 81.44 971 TYR A CA 1
ATOM 7867 C C . TYR A 1 971 ? 3.137 -9.899 24.193 1.00 81.44 971 TYR A C 1
ATOM 7869 O O . TYR A 1 971 ? 2.335 -9.653 25.094 1.00 81.44 971 TYR A O 1
ATOM 7877 N N . LYS A 1 972 ? 2.842 -9.635 22.912 1.00 74.44 972 LYS A N 1
ATOM 7878 C CA . LYS A 1 972 ? 1.545 -9.089 22.472 1.00 74.44 972 LYS A CA 1
ATOM 7879 C C . LYS A 1 972 ? 0.380 -10.019 22.838 1.00 74.44 972 LYS A C 1
ATOM 7881 O O . LYS A 1 972 ? -0.631 -9.546 23.355 1.00 74.44 972 LYS A O 1
ATOM 7886 N N . ALA A 1 973 ? 0.523 -11.329 22.620 1.00 76.69 973 ALA A N 1
ATOM 7887 C CA . ALA A 1 973 ? -0.495 -12.317 22.988 1.00 76.69 973 ALA A CA 1
ATOM 7888 C C . ALA A 1 973 ? -0.764 -12.347 24.505 1.00 76.69 973 ALA A C 1
ATOM 7890 O O . ALA A 1 973 ? -1.918 -12.406 24.923 1.00 76.69 973 ALA A O 1
ATOM 7891 N N . PHE A 1 974 ? 0.282 -12.221 25.323 1.00 83.38 974 PHE A N 1
ATOM 7892 C CA . PHE A 1 974 ? 0.166 -12.110 26.778 1.00 83.38 974 PHE A CA 1
ATOM 7893 C C . PHE A 1 974 ? -0.605 -10.849 27.210 1.00 83.38 974 PHE A C 1
ATOM 7895 O O . PHE A 1 974 ? -1.530 -10.920 28.018 1.00 83.38 974 PHE A O 1
ATOM 7902 N N . ASN A 1 975 ? -0.300 -9.691 26.614 1.00 77.94 975 ASN A N 1
ATOM 7903 C CA . ASN A 1 975 ? -1.041 -8.453 26.884 1.00 77.94 975 ASN A CA 1
ATOM 7904 C C . ASN A 1 975 ? -2.515 -8.549 26.451 1.00 77.94 975 ASN A C 1
ATOM 7906 O O . ASN A 1 975 ? -3.393 -8.017 27.132 1.00 77.94 975 ASN A O 1
ATOM 7910 N N . LYS A 1 976 ? -2.805 -9.276 25.361 1.00 78.69 976 LYS A N 1
ATOM 7911 C CA . LYS A 1 976 ? -4.177 -9.549 24.902 1.00 78.69 976 LYS A CA 1
ATOM 7912 C C . LYS A 1 976 ? -4.996 -10.296 25.941 1.00 78.69 976 LYS A C 1
ATOM 7914 O O . LYS A 1 976 ? -6.147 -9.937 26.173 1.00 78.69 976 LYS A O 1
ATOM 7919 N N . GLU A 1 977 ? -4.399 -11.281 26.600 1.00 81.06 977 GLU A N 1
ATOM 7920 C CA . GLU A 1 977 ? -5.052 -12.015 27.682 1.00 81.06 977 GLU A CA 1
ATOM 7921 C C . GLU A 1 977 ? -5.363 -11.104 28.879 1.00 81.06 977 GLU A C 1
ATOM 7923 O O . GLU A 1 977 ? -6.478 -11.119 29.401 1.00 81.06 977 GLU A O 1
ATOM 7928 N N . HIS A 1 978 ? -4.425 -10.237 29.271 1.00 81.56 978 HIS A N 1
ATOM 7929 C CA . HIS A 1 978 ? -4.655 -9.272 30.348 1.00 81.56 978 HIS A CA 1
ATOM 7930 C C . HIS A 1 978 ? -5.796 -8.300 30.052 1.00 81.56 978 HIS A C 1
ATOM 7932 O O . HIS A 1 978 ? -6.673 -8.105 30.897 1.00 81.56 978 HIS A O 1
ATOM 7938 N N . TYR A 1 979 ? -5.812 -7.709 28.859 1.00 81.69 979 TYR A N 1
ATOM 7939 C CA . TYR A 1 979 ? -6.869 -6.773 28.478 1.00 81.69 979 TYR A CA 1
ATOM 7940 C C . TYR A 1 979 ? -8.225 -7.467 28.370 1.00 81.69 979 TYR A C 1
ATOM 7942 O O . TYR A 1 979 ? -9.225 -6.914 28.830 1.00 81.69 979 TYR A O 1
ATOM 7950 N N . PHE A 1 980 ? -8.252 -8.700 27.856 1.00 82.00 980 PHE A N 1
ATOM 7951 C CA . PHE A 1 980 ? -9.452 -9.529 27.832 1.00 82.00 980 PHE A CA 1
ATOM 7952 C C . PHE A 1 980 ? -9.985 -9.813 29.242 1.00 82.00 980 PHE A C 1
ATOM 7954 O O . PHE A 1 980 ? -11.194 -9.753 29.461 1.00 82.00 980 PHE A O 1
ATOM 7961 N N . ASN A 1 981 ? -9.107 -10.079 30.212 1.00 84.12 981 ASN A N 1
ATOM 7962 C CA . ASN A 1 981 ? -9.502 -10.306 31.602 1.00 84.12 981 ASN A CA 1
ATOM 7963 C C . ASN A 1 981 ? -10.100 -9.043 32.247 1.00 84.12 981 ASN A C 1
ATOM 7965 O O . ASN A 1 981 ? -11.121 -9.134 32.928 1.00 84.12 981 ASN A O 1
ATOM 7969 N N . GLU A 1 982 ? -9.516 -7.864 32.007 1.00 82.38 982 GLU A N 1
ATOM 7970 C CA . GLU A 1 982 ? -10.059 -6.583 32.489 1.00 82.38 982 GLU A CA 1
ATOM 7971 C C . GLU A 1 982 ? -11.418 -6.245 31.860 1.00 82.38 982 GLU A C 1
ATOM 7973 O O . GLU A 1 982 ? -12.338 -5.809 32.555 1.00 82.38 982 GLU A O 1
ATOM 7978 N N . GLU A 1 983 ? -11.558 -6.451 30.549 1.00 81.56 983 GLU A N 1
ATOM 7979 C CA . GLU A 1 983 ? -12.819 -6.246 29.832 1.00 81.56 983 GLU A CA 1
ATOM 7980 C C . GLU A 1 983 ? -13.891 -7.229 30.307 1.00 81.56 983 GLU A C 1
ATOM 7982 O O . GLU A 1 983 ? -15.010 -6.824 30.623 1.00 81.56 983 GLU A O 1
ATOM 7987 N N . SER A 1 984 ? -13.532 -8.504 30.458 1.00 83.50 984 SER A N 1
ATOM 7988 C CA . SER A 1 984 ? -14.420 -9.526 31.011 1.00 83.50 984 SER A CA 1
ATOM 7989 C C . SER A 1 984 ? -14.876 -9.156 32.418 1.00 83.50 984 SER A C 1
ATOM 7991 O O . SER A 1 984 ? -16.060 -9.284 32.715 1.00 83.50 984 SER A O 1
ATOM 7993 N N . LEU A 1 985 ? -13.983 -8.646 33.272 1.00 85.75 985 LEU A N 1
ATOM 7994 C CA . LEU A 1 985 ? -14.345 -8.192 34.613 1.00 85.75 985 LEU A CA 1
ATOM 7995 C C . LEU A 1 985 ? -15.396 -7.077 34.571 1.00 85.75 985 LEU A C 1
ATOM 7997 O O . LEU A 1 985 ? -16.403 -7.172 35.270 1.00 85.75 985 LEU A O 1
ATOM 8001 N N . LYS A 1 986 ? -15.195 -6.043 33.742 1.00 83.88 986 LYS A N 1
ATOM 8002 C CA . LYS A 1 986 ? -16.160 -4.939 33.625 1.00 83.88 986 LYS A CA 1
ATOM 8003 C C . LYS A 1 986 ? -17.488 -5.385 33.026 1.00 83.88 986 LYS A C 1
ATOM 8005 O O . LYS A 1 986 ? -18.528 -5.033 33.572 1.00 83.88 986 LYS A O 1
ATOM 8010 N N . ASN A 1 987 ? -17.461 -6.195 31.969 1.00 82.69 987 ASN A N 1
ATOM 8011 C CA . ASN A 1 987 ? -18.673 -6.722 31.344 1.00 82.69 987 ASN A CA 1
ATOM 8012 C C . ASN A 1 987 ? -19.475 -7.580 32.328 1.00 82.69 987 ASN A C 1
ATOM 8014 O O . ASN A 1 987 ? -20.680 -7.386 32.459 1.00 82.69 987 ASN A O 1
ATOM 8018 N N . ASN A 1 988 ? -18.808 -8.467 33.077 1.00 84.81 988 ASN A N 1
ATOM 8019 C CA . ASN A 1 988 ? -19.464 -9.257 34.120 1.00 84.81 988 ASN A CA 1
ATOM 8020 C C . ASN A 1 988 ? -19.981 -8.364 35.261 1.00 84.81 988 ASN A C 1
ATOM 8022 O O . ASN A 1 988 ? -21.056 -8.636 35.780 1.00 84.81 988 ASN A O 1
ATOM 8026 N N . ALA A 1 989 ? -19.278 -7.290 35.639 1.00 85.38 989 ALA A N 1
ATOM 8027 C CA . ALA A 1 989 ? -19.756 -6.346 36.652 1.00 85.38 989 ALA A CA 1
ATOM 8028 C C . ALA A 1 989 ? -21.026 -5.601 36.199 1.00 85.38 989 ALA A C 1
ATOM 8030 O O . ALA A 1 989 ? -22.014 -5.583 36.928 1.00 85.38 989 ALA A O 1
ATOM 8031 N N . SER A 1 990 ? -21.044 -5.065 34.975 1.00 83.06 990 SER A N 1
ATOM 8032 C CA . SER A 1 990 ? -22.235 -4.419 34.406 1.00 83.06 990 SER A CA 1
ATOM 8033 C C . SER A 1 990 ? -23.396 -5.398 34.232 1.00 83.06 990 SER A C 1
ATOM 8035 O O . SER A 1 990 ? -24.538 -5.065 34.542 1.00 83.06 990 SER A O 1
ATOM 8037 N N . GLN A 1 991 ? -23.112 -6.625 33.784 1.00 83.31 991 GLN A N 1
ATOM 8038 C CA . GLN A 1 991 ? -24.112 -7.685 33.692 1.00 83.31 991 GLN A CA 1
ATOM 8039 C C . GLN A 1 991 ? -24.649 -8.064 35.076 1.00 83.31 991 GLN A C 1
ATOM 8041 O O . GLN A 1 991 ? -25.844 -8.282 35.225 1.00 83.31 991 GLN A O 1
ATOM 8046 N N . TRP A 1 992 ? -23.800 -8.112 36.100 1.00 83.38 992 TRP A N 1
ATOM 8047 C CA . TRP A 1 992 ? -24.215 -8.395 37.470 1.00 83.38 992 TRP A CA 1
ATOM 8048 C C . TRP A 1 992 ? -25.134 -7.313 38.037 1.00 83.38 992 TRP A C 1
ATOM 8050 O O . TRP A 1 992 ? -26.140 -7.652 38.658 1.00 83.38 992 TRP A O 1
ATOM 8060 N N . ASP A 1 993 ? -24.834 -6.035 37.790 1.00 81.69 993 ASP A N 1
ATOM 8061 C CA . ASP A 1 993 ? -25.708 -4.923 38.177 1.00 81.69 993 ASP A CA 1
ATOM 8062 C C . ASP A 1 993 ? -27.066 -5.006 37.464 1.00 81.69 993 ASP A C 1
ATOM 8064 O O . ASP A 1 993 ? -28.108 -4.869 38.108 1.00 81.69 993 ASP A O 1
ATOM 8068 N N . TYR A 1 994 ? -27.067 -5.312 36.160 1.00 83.19 994 TYR A N 1
ATOM 8069 C CA . TYR A 1 994 ? -28.292 -5.531 35.386 1.00 83.19 994 TYR A CA 1
ATOM 8070 C C . TYR A 1 994 ? -29.114 -6.710 35.922 1.00 83.19 994 TYR A C 1
ATOM 8072 O O . TYR A 1 994 ? -30.286 -6.539 36.245 1.00 83.19 994 TYR A O 1
ATOM 8080 N N . LEU A 1 995 ? -28.499 -7.887 36.086 1.00 84.00 995 LEU A N 1
ATOM 8081 C CA . LEU A 1 995 ? -29.176 -9.092 36.578 1.00 84.00 995 LEU A CA 1
ATOM 8082 C C . LEU A 1 995 ? -29.717 -8.896 37.998 1.00 84.00 995 LEU A C 1
ATOM 8084 O O . LEU A 1 995 ? -30.782 -9.404 38.324 1.00 84.00 995 LEU A O 1
ATOM 8088 N N . LYS A 1 996 ? -29.015 -8.143 38.854 1.00 84.69 996 LYS A N 1
ATOM 8089 C CA . LYS A 1 996 ? -29.512 -7.773 40.186 1.00 84.69 996 LYS A CA 1
ATOM 8090 C C . LYS A 1 996 ? -30.733 -6.873 40.127 1.00 84.69 996 LYS A C 1
ATOM 8092 O O . LYS A 1 996 ? -31.642 -7.041 40.938 1.00 84.69 996 LYS A O 1
ATOM 8097 N N . GLN A 1 997 ? -30.721 -5.899 39.223 1.00 79.81 997 GLN A N 1
ATOM 8098 C CA . GLN A 1 997 ? -31.859 -5.019 39.025 1.00 79.81 997 GLN A CA 1
ATOM 8099 C C . GLN A 1 997 ? -33.059 -5.826 38.505 1.00 79.81 997 GLN A C 1
ATOM 8101 O O . GLN A 1 997 ? -34.134 -5.740 39.089 1.00 79.81 997 GLN A O 1
ATOM 8106 N N . GLU A 1 998 ? -32.846 -6.706 37.524 1.00 80.94 998 GLU A N 1
ATOM 8107 C CA . GLU A 1 998 ? -33.875 -7.609 36.994 1.00 80.94 998 GLU A CA 1
ATOM 8108 C C . GLU A 1 998 ? -34.407 -8.586 38.059 1.00 80.94 998 GLU A C 1
ATOM 8110 O O . GLU A 1 998 ? -35.617 -8.775 38.177 1.00 80.94 998 GLU A O 1
ATOM 8115 N N . LEU A 1 999 ? -33.532 -9.165 38.892 1.00 84.25 999 LEU A N 1
ATOM 8116 C CA . LEU A 1 999 ? -33.928 -10.021 40.014 1.00 84.25 999 LEU A CA 1
ATOM 8117 C C . LEU A 1 999 ? -34.819 -9.257 40.998 1.00 84.25 999 LEU A C 1
ATOM 8119 O O . LEU A 1 999 ? -35.879 -9.752 41.369 1.00 84.25 999 LEU A O 1
ATOM 8123 N N . LYS A 1 1000 ? -34.423 -8.040 41.384 1.00 81.81 1000 LYS A N 1
ATOM 8124 C CA . LYS A 1 1000 ? -35.198 -7.191 42.297 1.00 81.81 1000 LYS A CA 1
ATOM 8125 C C . LYS A 1 1000 ? -36.584 -6.872 41.730 1.00 81.81 1000 LYS A C 1
ATOM 8127 O O . LYS A 1 1000 ? -37.569 -6.881 42.469 1.00 81.81 1000 LYS A O 1
ATOM 8132 N N . ASP A 1 1001 ? -36.659 -6.615 40.429 1.00 79.19 1001 ASP A N 1
ATOM 8133 C CA . ASP A 1 1001 ? -37.910 -6.345 39.725 1.00 79.19 1001 ASP A CA 1
ATOM 8134 C C . ASP A 1 1001 ? -38.810 -7.600 39.693 1.00 79.19 1001 ASP A C 1
ATOM 8136 O O . ASP A 1 1001 ? -40.007 -7.516 39.985 1.00 79.19 1001 ASP A O 1
ATOM 8140 N N . LEU A 1 1002 ? -38.242 -8.790 39.452 1.00 79.94 1002 LEU A N 1
ATOM 8141 C CA . LEU A 1 1002 ? -38.970 -10.066 39.503 1.00 79.94 1002 LEU A CA 1
ATOM 8142 C C . LEU A 1 1002 ? -39.408 -10.481 40.914 1.00 79.94 1002 LEU A C 1
ATOM 8144 O O . LEU A 1 1002 ? -40.515 -10.994 41.076 1.00 79.94 1002 LEU A O 1
ATOM 8148 N N . GLU A 1 1003 ? -38.588 -10.261 41.939 1.00 80.69 1003 GLU A N 1
ATOM 8149 C CA . GLU A 1 1003 ? -38.942 -10.511 43.342 1.00 80.69 1003 GLU A CA 1
ATOM 8150 C C . GLU A 1 1003 ? -40.079 -9.584 43.803 1.00 80.69 1003 GLU A C 1
ATOM 8152 O O . GLU A 1 1003 ? -41.012 -10.011 44.496 1.00 80.69 1003 GLU A O 1
ATOM 8157 N N . ALA A 1 1004 ? -40.059 -8.318 43.370 1.00 74.50 1004 ALA A N 1
ATOM 8158 C CA . ALA A 1 1004 ? -41.155 -7.376 43.592 1.00 74.50 1004 ALA A CA 1
ATOM 8159 C C . ALA A 1 1004 ? -42.453 -7.839 42.901 1.00 74.50 1004 ALA A C 1
ATOM 8161 O O . ALA A 1 1004 ? -43.539 -7.753 43.481 1.00 74.50 1004 ALA A O 1
ATOM 8162 N N . LEU A 1 1005 ? -42.355 -8.405 41.695 1.00 74.88 1005 LEU A N 1
ATOM 8163 C CA . LEU A 1 1005 ? -43.489 -9.040 41.018 1.00 74.88 1005 LEU A CA 1
ATOM 8164 C C . LEU A 1 1005 ? -43.983 -10.282 41.769 1.00 74.88 1005 LEU A C 1
ATOM 8166 O O . LEU A 1 1005 ? -45.183 -10.421 41.993 1.00 74.88 1005 LEU A O 1
ATOM 8170 N N . GLN A 1 1006 ? -43.090 -11.170 42.208 1.00 78.12 1006 GLN A N 1
ATOM 8171 C CA . GLN A 1 1006 ? -43.466 -12.401 42.908 1.00 78.12 1006 GLN A CA 1
ATOM 8172 C C . GLN A 1 1006 ? -44.141 -12.121 44.257 1.00 78.12 1006 GLN A C 1
ATOM 8174 O O . GLN A 1 1006 ? -45.133 -12.764 44.599 1.00 78.12 1006 GLN A O 1
ATOM 8179 N N . SER A 1 1007 ? -43.636 -11.151 45.020 1.00 73.25 1007 SER A N 1
ATOM 8180 C CA . SER A 1 1007 ? -44.228 -10.744 46.303 1.00 73.25 1007 SER A CA 1
ATOM 8181 C C . SER A 1 1007 ? -45.601 -10.078 46.152 1.00 73.25 1007 SER A C 1
ATOM 8183 O O . SER A 1 1007 ? -46.398 -10.099 47.089 1.00 73.25 1007 SER A O 1
ATOM 8185 N N . SER A 1 1008 ? -45.910 -9.569 44.957 1.00 69.19 1008 SER A N 1
ATOM 8186 C CA . SER A 1 1008 ? -47.211 -8.991 44.599 1.00 69.19 1008 SER A CA 1
ATOM 8187 C C . SER A 1 1008 ? -48.242 -10.038 44.151 1.00 69.19 1008 SER A C 1
ATOM 8189 O O . SER A 1 1008 ? -49.395 -9.691 43.883 1.00 69.19 1008 SER A O 1
ATOM 8191 N N . ILE A 1 1009 ? -47.867 -11.327 44.089 1.00 68.06 1009 ILE A N 1
ATOM 8192 C CA . ILE A 1 1009 ? -48.804 -12.426 43.821 1.00 68.06 1009 ILE A CA 1
ATOM 8193 C C . ILE A 1 1009 ? -49.769 -12.541 45.003 1.00 68.06 1009 ILE A C 1
ATOM 8195 O O . ILE A 1 1009 ? -49.458 -13.105 46.053 1.00 68.06 1009 ILE A O 1
ATOM 8199 N N . ILE A 1 1010 ? -50.994 -12.066 44.810 1.00 60.62 1010 ILE A N 1
ATOM 8200 C CA . ILE A 1 1010 ? -52.087 -12.319 45.746 1.00 60.62 1010 ILE A CA 1
ATOM 8201 C C . ILE A 1 1010 ? -52.552 -13.758 45.516 1.00 60.62 1010 ILE A C 1
ATOM 8203 O O . ILE A 1 1010 ? -52.945 -14.093 44.401 1.00 60.62 1010 ILE A O 1
ATOM 8207 N N . ILE A 1 1011 ? -52.539 -14.609 46.550 1.00 53.22 1011 ILE A N 1
ATOM 8208 C CA . ILE A 1 1011 ? -53.190 -15.930 46.521 1.00 53.22 1011 ILE A CA 1
ATOM 8209 C C . ILE A 1 1011 ? -54.686 -15.702 46.772 1.00 53.22 1011 ILE A C 1
ATOM 8211 O O . ILE A 1 1011 ? -55.086 -15.521 47.925 1.00 53.22 1011 ILE A O 1
ATOM 8215 N N . PRO A 1 1012 ? -55.551 -15.680 45.744 1.00 50.56 1012 PRO A N 1
ATOM 8216 C CA . PRO A 1 1012 ? -56.916 -15.228 45.934 1.00 50.56 1012 PRO A CA 1
ATOM 8217 C C . PRO A 1 1012 ? -57.789 -16.396 46.402 1.00 50.56 1012 PRO A C 1
ATOM 8219 O O . PRO A 1 1012 ? -57.732 -17.501 45.843 1.00 50.56 1012 PRO A O 1
ATOM 8222 N N . THR A 1 1013 ? -58.665 -16.149 47.377 1.00 43.38 1013 THR A N 1
ATOM 8223 C CA . THR A 1 1013 ? -59.784 -17.055 47.695 1.00 43.38 1013 THR A CA 1
ATOM 8224 C C . THR A 1 1013 ? -60.843 -17.061 46.575 1.00 43.38 1013 THR A C 1
ATOM 8226 O O . THR A 1 1013 ? -61.523 -18.072 46.400 1.00 43.38 1013 THR A O 1
ATOM 8229 N N . HIS A 1 1014 ? -60.902 -15.997 45.754 1.00 54.91 1014 HIS A N 1
ATOM 8230 C CA . HIS A 1 1014 ? -61.780 -15.792 44.585 1.00 54.91 1014 HIS A CA 1
ATOM 8231 C C . HIS A 1 1014 ? -60.989 -15.103 43.451 1.00 54.91 1014 HIS A C 1
ATOM 8233 O O . HIS A 1 1014 ? -60.123 -14.286 43.740 1.00 54.91 1014 HIS A O 1
ATOM 8239 N N . THR A 1 1015 ? -61.222 -15.422 42.171 1.00 59.88 1015 THR A N 1
ATOM 8240 C CA . THR A 1 1015 ? -60.460 -14.816 41.056 1.00 59.88 1015 THR A CA 1
ATOM 8241 C C . THR A 1 1015 ? -61.129 -13.515 40.611 1.00 59.88 1015 THR A C 1
ATOM 8243 O O . THR A 1 1015 ? -62.128 -13.539 39.897 1.00 59.88 1015 THR A O 1
ATOM 8246 N N . GLU A 1 1016 ? -60.577 -12.379 41.028 1.00 63.50 1016 GLU A N 1
ATOM 8247 C CA . GLU A 1 1016 ? -60.985 -11.056 40.545 1.00 63.50 1016 GLU A CA 1
ATOM 8248 C C . GLU A 1 1016 ? -60.281 -10.726 39.223 1.00 63.50 1016 GLU A C 1
ATOM 8250 O O . GLU A 1 1016 ? -59.061 -10.878 39.101 1.00 63.50 1016 GLU A O 1
ATOM 8255 N N . ILE A 1 1017 ? -61.061 -10.294 38.227 1.00 69.94 1017 ILE A N 1
ATOM 8256 C CA . ILE A 1 1017 ? -60.566 -9.800 36.940 1.00 69.94 1017 ILE A CA 1
ATOM 8257 C C . ILE A 1 1017 ? -61.155 -8.410 36.722 1.00 69.94 1017 ILE A C 1
ATOM 8259 O O . ILE A 1 1017 ? -62.370 -8.251 36.591 1.00 69.94 1017 ILE A O 1
ATOM 8263 N N . LYS A 1 1018 ? -60.298 -7.398 36.644 1.00 74.38 1018 LYS A N 1
ATOM 8264 C CA . LYS A 1 1018 ? -60.703 -6.028 36.315 1.00 74.38 1018 LYS A CA 1
ATOM 8265 C C . LYS A 1 1018 ? -60.323 -5.744 34.874 1.00 74.38 1018 LYS A C 1
ATOM 8267 O O . LYS A 1 1018 ? -59.164 -5.906 34.527 1.00 74.38 1018 LYS A O 1
ATOM 8272 N N . LEU A 1 1019 ? -61.263 -5.341 34.027 1.00 75.06 1019 LEU A N 1
ATOM 8273 C CA . LEU A 1 1019 ? -60.983 -5.019 32.622 1.00 75.06 1019 LEU A CA 1
ATOM 8274 C C . LEU A 1 1019 ? -61.163 -3.522 32.386 1.00 75.06 1019 LEU A C 1
ATOM 8276 O O . LEU A 1 1019 ? -62.175 -2.944 32.790 1.00 75.06 1019 LEU A O 1
ATOM 8280 N N . TYR A 1 1020 ? -60.184 -2.908 31.729 1.00 74.12 1020 TYR A N 1
ATOM 8281 C CA . TYR A 1 1020 ? -60.212 -1.491 31.366 1.00 74.12 1020 TYR A CA 1
ATOM 8282 C C . TYR A 1 1020 ? -60.855 -1.310 29.999 1.00 74.12 1020 TYR A C 1
ATOM 8284 O O . TYR A 1 1020 ? -60.619 -2.123 29.112 1.00 74.12 1020 TYR A O 1
ATOM 8292 N N . ASP A 1 1021 ? -61.673 -0.279 29.803 1.00 74.12 1021 ASP A N 1
ATOM 8293 C CA . ASP A 1 1021 ? -62.135 0.086 28.465 1.00 74.12 1021 ASP A CA 1
ATOM 8294 C C . ASP A 1 1021 ? -61.122 1.023 27.799 1.00 74.12 1021 ASP A C 1
ATOM 8296 O O . ASP A 1 1021 ? -60.945 2.164 28.227 1.00 74.12 1021 ASP A O 1
ATOM 8300 N N . LEU A 1 1022 ? -60.473 0.550 26.732 1.00 70.44 1022 LEU A N 1
ATOM 8301 C CA . LEU A 1 1022 ? -59.442 1.318 26.027 1.00 70.44 1022 LEU A CA 1
ATOM 8302 C C . LEU A 1 1022 ? -59.987 2.548 25.277 1.00 70.44 1022 LEU A C 1
ATOM 8304 O O . LEU A 1 1022 ? -59.195 3.342 24.786 1.00 70.44 1022 LEU A O 1
ATOM 8308 N N . LYS A 1 1023 ? -61.314 2.718 25.151 1.00 65.06 1023 LYS A N 1
ATOM 8309 C CA . LYS A 1 1023 ? -61.916 3.878 24.465 1.00 65.06 1023 LYS A CA 1
ATOM 8310 C C . LYS A 1 1023 ? -62.268 5.040 25.395 1.00 65.06 1023 LYS A C 1
ATOM 8312 O O . LYS A 1 1023 ? -62.277 6.175 24.932 1.00 65.06 1023 LYS A O 1
ATOM 8317 N N . ASN A 1 1024 ? -62.576 4.761 26.665 1.00 59.72 1024 ASN A N 1
ATOM 8318 C CA . ASN A 1 1024 ? -63.142 5.742 27.603 1.00 59.72 1024 ASN A CA 1
ATOM 8319 C C . ASN A 1 1024 ? -62.413 5.804 28.966 1.00 59.72 1024 ASN A C 1
ATOM 8321 O O . ASN A 1 1024 ? -62.876 6.520 29.846 1.00 59.72 1024 ASN A O 1
ATOM 8325 N N . GLU A 1 1025 ? -61.345 5.021 29.179 1.00 53.56 1025 GLU A N 1
ATOM 8326 C CA . GLU A 1 1025 ? -60.581 4.880 30.443 1.00 53.56 1025 GLU A CA 1
ATOM 8327 C C . GLU A 1 1025 ? -61.383 4.430 31.690 1.00 53.56 1025 GLU A C 1
ATOM 8329 O O . GLU A 1 1025 ? -60.815 4.213 32.762 1.00 53.56 1025 GLU A O 1
ATOM 8334 N N . GLU A 1 1026 ? -62.693 4.200 31.577 1.00 56.50 1026 GLU A N 1
ATOM 8335 C CA . GLU A 1 1026 ? -63.507 3.618 32.646 1.00 56.50 1026 GLU A CA 1
ATOM 8336 C C . GLU A 1 1026 ? -63.223 2.112 32.811 1.00 56.50 1026 GLU A C 1
ATOM 8338 O O . GLU A 1 1026 ? -63.192 1.339 31.851 1.00 56.50 1026 GLU A O 1
ATOM 8343 N N . SER A 1 1027 ? -63.040 1.661 34.054 1.00 53.03 1027 SER A N 1
ATOM 8344 C CA . SER A 1 1027 ? -62.788 0.251 34.379 1.00 53.03 1027 SER A CA 1
ATOM 8345 C C . SER A 1 1027 ? -64.047 -0.457 34.881 1.00 53.03 1027 SER A C 1
ATOM 8347 O O . SER A 1 1027 ? -64.759 0.104 35.716 1.00 53.03 1027 SER A O 1
ATOM 8349 N N . LYS A 1 1028 ? -64.286 -1.706 34.464 1.00 59.62 1028 LYS A N 1
ATOM 8350 C CA . LYS A 1 1028 ? -65.356 -2.561 35.012 1.00 59.62 1028 LYS A CA 1
ATOM 8351 C C . LYS A 1 1028 ? -64.771 -3.722 35.817 1.00 59.62 1028 LYS A C 1
ATOM 8353 O O . LYS A 1 1028 ? -63.935 -4.474 35.313 1.00 59.62 1028 LYS A O 1
ATOM 8358 N N . ASP A 1 1029 ? -65.244 -3.867 37.053 1.00 52.28 1029 ASP A N 1
ATOM 8359 C CA . ASP A 1 1029 ? -64.823 -4.917 37.985 1.00 52.28 1029 ASP A CA 1
ATOM 8360 C C . ASP A 1 1029 ? -65.683 -6.177 37.808 1.00 52.28 1029 ASP A C 1
ATOM 8362 O O . ASP A 1 1029 ? -66.915 -6.111 37.849 1.00 52.28 1029 ASP A O 1
ATOM 8366 N N . TYR A 1 1030 ? -65.042 -7.337 37.629 1.00 62.47 1030 TYR A N 1
ATOM 8367 C CA . TYR A 1 1030 ? -65.719 -8.630 37.570 1.00 62.47 1030 TYR A CA 1
ATOM 8368 C C . TYR A 1 1030 ? -65.145 -9.593 38.618 1.00 62.47 1030 TYR A C 1
ATOM 8370 O O . TYR A 1 1030 ? -63.974 -9.965 38.582 1.00 62.47 1030 TYR A O 1
ATOM 8378 N N . GLU A 1 1031 ? -65.998 -10.056 39.531 1.00 54.00 1031 GLU A N 1
ATOM 8379 C CA . GLU A 1 1031 ? -65.644 -11.059 40.541 1.00 54.00 1031 GLU A CA 1
ATOM 8380 C C . GLU A 1 1031 ? -66.170 -12.443 40.115 1.00 54.00 1031 GLU A C 1
ATOM 8382 O O . GLU A 1 1031 ? -67.388 -12.627 39.945 1.00 54.00 1031 GLU A O 1
ATOM 8387 N N . LEU A 1 1032 ? -65.257 -13.404 39.904 1.00 57.28 1032 LEU A N 1
ATOM 8388 C CA . LEU A 1 1032 ? -65.569 -14.803 39.592 1.00 57.28 1032 LEU A CA 1
ATOM 8389 C C . LEU A 1 1032 ? -65.399 -15.671 40.849 1.00 57.28 1032 LEU A C 1
ATOM 8391 O O . LEU A 1 1032 ? -64.319 -15.752 41.441 1.00 57.28 1032 LEU A O 1
ATOM 8395 N N . ILE A 1 1033 ? -66.468 -16.363 41.245 1.00 52.31 1033 ILE A N 1
ATOM 8396 C CA . ILE A 1 1033 ? -66.497 -17.176 42.470 1.00 52.31 1033 ILE A CA 1
ATOM 8397 C C . ILE A 1 1033 ? -65.942 -18.572 42.161 1.00 52.31 1033 ILE A C 1
ATOM 8399 O O . ILE A 1 1033 ? -66.449 -19.252 41.271 1.00 52.31 1033 ILE A O 1
ATOM 8403 N N . LYS A 1 1034 ? -64.923 -19.046 42.891 1.00 51.12 1034 LYS A N 1
ATOM 8404 C CA . LYS A 1 1034 ? -64.413 -20.419 42.719 1.00 51.12 1034 LYS A CA 1
ATOM 8405 C C . LYS A 1 1034 ? -65.498 -21.443 43.072 1.00 51.12 1034 LYS A C 1
ATOM 8407 O O . LYS A 1 1034 ? -66.006 -21.463 44.189 1.00 51.12 1034 LYS A O 1
ATOM 8412 N N . VAL A 1 1035 ? -65.814 -22.329 42.130 1.00 50.66 1035 VAL A N 1
ATOM 8413 C CA . VAL A 1 1035 ? -66.689 -23.485 42.368 1.00 50.66 1035 VAL A CA 1
ATOM 8414 C C . VAL A 1 1035 ? -65.888 -24.524 43.160 1.00 50.66 1035 VAL A C 1
ATOM 8416 O O . VAL A 1 1035 ? -64.813 -24.926 42.719 1.00 50.66 1035 VAL A O 1
ATOM 8419 N N . LYS A 1 1036 ? -66.371 -24.968 44.328 1.00 47.84 1036 LYS A N 1
ATOM 8420 C CA . LYS A 1 1036 ? -65.747 -26.100 45.041 1.00 47.84 1036 LYS A CA 1
ATOM 8421 C C . LYS A 1 1036 ? -66.001 -27.374 44.241 1.00 47.84 1036 LYS A C 1
ATOM 8423 O O . LYS A 1 1036 ? -67.159 -27.754 44.101 1.00 47.84 1036 LYS A O 1
ATOM 8428 N N . GLU A 1 1037 ? -64.968 -28.043 43.735 1.00 49.12 1037 GLU A N 1
ATOM 8429 C CA . GLU A 1 1037 ? -65.143 -29.360 43.112 1.00 49.12 1037 GLU A CA 1
ATOM 8430 C C . GLU A 1 1037 ? -65.789 -30.322 44.115 1.00 49.12 1037 GLU A C 1
ATOM 8432 O O . GLU A 1 1037 ? -65.325 -30.470 45.246 1.00 49.12 1037 GLU A O 1
ATOM 8437 N N . VAL A 1 1038 ? -66.909 -30.933 43.722 1.00 50.91 1038 VAL A N 1
ATOM 8438 C CA . VAL A 1 1038 ? -67.590 -31.918 44.564 1.00 50.91 1038 VAL A CA 1
ATOM 8439 C C . VAL A 1 1038 ? -67.052 -33.292 44.185 1.00 50.91 1038 VAL A C 1
ATOM 8441 O O . VAL A 1 1038 ? -67.347 -33.781 43.094 1.00 50.91 1038 VAL A O 1
ATOM 8444 N N . GLU A 1 1039 ? -66.255 -33.903 45.064 1.00 51.94 1039 GLU A N 1
ATOM 8445 C CA . GLU A 1 1039 ? -65.723 -35.257 44.858 1.00 51.94 1039 GLU A CA 1
ATOM 8446 C C . GLU A 1 1039 ? -66.862 -36.270 44.652 1.00 51.94 1039 GLU A C 1
ATOM 8448 O O . GLU A 1 1039 ? -67.887 -36.166 45.327 1.00 51.94 1039 GLU A O 1
ATOM 8453 N N . PRO A 1 1040 ? -66.739 -37.253 43.744 1.00 54.59 1040 PRO A N 1
ATOM 8454 C CA . PRO A 1 1040 ? -67.784 -38.250 43.526 1.00 54.59 1040 PRO A CA 1
ATOM 8455 C C . PRO A 1 1040 ? -68.098 -39.024 44.818 1.00 54.59 1040 PRO A C 1
ATOM 8457 O O . PRO A 1 1040 ? -67.198 -39.502 45.508 1.00 54.59 1040 PRO A O 1
ATOM 8460 N N . LEU A 1 1041 ? -69.390 -39.141 45.148 1.00 57.69 1041 LEU A N 1
ATOM 8461 C CA . LEU A 1 1041 ? -69.857 -39.892 46.317 1.00 57.69 1041 LEU A CA 1
ATOM 8462 C C . LEU A 1 1041 ? -69.435 -41.365 46.213 1.00 57.69 1041 LEU A C 1
ATOM 8464 O O . LEU A 1 1041 ? -69.585 -41.984 45.160 1.00 57.69 1041 LEU A O 1
ATOM 8468 N N . LYS A 1 1042 ? -68.943 -41.935 47.318 1.00 60.94 1042 LYS A N 1
ATOM 8469 C CA . LYS A 1 1042 ? -68.688 -43.380 47.438 1.00 60.94 1042 LYS A CA 1
ATOM 8470 C C . LYS A 1 1042 ? -70.026 -44.129 47.521 1.00 60.94 1042 LYS A C 1
ATOM 8472 O O . LYS A 1 1042 ? -70.952 -43.624 48.148 1.00 60.94 1042 LYS A O 1
ATOM 8477 N N . GLU A 1 1043 ? -70.105 -45.335 46.950 1.00 55.16 1043 GLU A N 1
ATOM 8478 C CA . GLU A 1 1043 ? -71.348 -46.108 46.701 1.00 55.16 1043 GLU A CA 1
ATOM 8479 C C . GLU A 1 1043 ? -72.251 -46.398 47.926 1.00 55.16 1043 GLU A C 1
ATOM 8481 O O . GLU A 1 1043 ? -73.371 -46.860 47.743 1.00 55.16 1043 GLU A O 1
ATOM 8486 N N . ASN A 1 1044 ? -71.831 -46.075 49.157 1.00 57.59 1044 ASN A N 1
ATOM 8487 C CA . ASN A 1 1044 ? -72.587 -46.312 50.397 1.00 57.59 1044 ASN A CA 1
ATOM 8488 C C . ASN A 1 1044 ? -72.799 -45.033 51.246 1.00 57.59 1044 ASN A C 1
ATOM 8490 O O . ASN A 1 1044 ? -72.711 -45.091 52.473 1.00 57.59 1044 ASN A O 1
ATOM 8494 N N . ALA A 1 1045 ? -73.012 -43.867 50.625 1.00 57.38 1045 ALA A N 1
ATOM 8495 C CA . ALA A 1 1045 ? -73.254 -42.610 51.348 1.00 57.38 1045 ALA A CA 1
ATOM 8496 C C . ALA A 1 1045 ? -74.679 -42.525 51.936 1.00 57.38 1045 ALA A C 1
ATOM 8498 O O . ALA A 1 1045 ? -75.641 -43.036 51.365 1.00 57.38 1045 ALA A O 1
ATOM 8499 N N . SER A 1 1046 ? -74.827 -41.868 53.090 1.00 63.66 1046 SER A N 1
ATOM 8500 C CA . SER A 1 1046 ? -76.131 -41.702 53.750 1.00 63.66 1046 SER A CA 1
ATOM 8501 C C . SER A 1 1046 ? -77.067 -40.775 52.954 1.00 63.66 1046 SER A C 1
ATOM 8503 O O . SER A 1 1046 ? -76.621 -39.836 52.295 1.00 63.66 1046 SER A O 1
ATOM 8505 N N . MET A 1 1047 ? -78.390 -40.960 53.071 1.00 58.91 1047 MET A N 1
ATOM 8506 C CA . MET A 1 1047 ? -79.390 -40.103 52.401 1.00 58.91 1047 MET A CA 1
ATOM 8507 C C . MET A 1 1047 ? -79.240 -38.602 52.724 1.00 58.91 1047 MET A C 1
ATOM 8509 O O . MET A 1 1047 ? -79.582 -37.754 51.902 1.00 58.91 1047 MET A O 1
ATOM 8513 N N . SER A 1 1048 ? -78.703 -38.249 53.898 1.00 58.12 1048 SER A N 1
ATOM 8514 C CA . SER A 1 1048 ? -78.368 -36.862 54.242 1.00 58.12 1048 SER A CA 1
ATOM 8515 C C . SER A 1 1048 ? -77.173 -36.313 53.458 1.00 58.12 1048 SER A C 1
ATOM 8517 O O . SER A 1 1048 ? -77.211 -35.143 53.090 1.00 58.12 1048 SER A O 1
ATOM 8519 N N . GLU A 1 1049 ? -76.152 -37.133 53.179 1.00 58.75 1049 GLU A N 1
ATOM 8520 C CA . GLU A 1 1049 ? -74.947 -36.754 52.421 1.00 58.75 1049 GLU A CA 1
ATOM 8521 C C . GLU A 1 1049 ? -75.217 -36.637 50.919 1.00 58.75 1049 GLU A C 1
ATOM 8523 O O . GLU A 1 1049 ? -74.720 -35.715 50.274 1.00 58.75 1049 GLU A O 1
ATOM 8528 N N . GLU A 1 1050 ? -76.064 -37.506 50.360 1.00 62.19 1050 GLU A N 1
ATOM 8529 C CA . GLU A 1 1050 ? -76.550 -37.354 48.983 1.00 62.19 1050 GLU A CA 1
ATOM 8530 C C . GLU A 1 1050 ? -77.305 -36.035 48.795 1.00 62.19 1050 GLU A C 1
ATOM 8532 O O . GLU A 1 1050 ? -77.115 -35.348 47.790 1.00 62.19 1050 GLU A O 1
ATOM 8537 N N . LEU A 1 1051 ? -78.139 -35.642 49.765 1.00 64.38 1051 LEU A N 1
ATOM 8538 C CA . LEU A 1 1051 ? -78.925 -34.412 49.681 1.00 64.38 1051 LEU A CA 1
ATOM 8539 C C . LEU A 1 1051 ? -78.046 -33.154 49.778 1.00 64.38 1051 LEU A C 1
ATOM 8541 O O . LEU A 1 1051 ? -78.284 -32.189 49.048 1.00 64.38 1051 LEU A O 1
ATOM 8545 N N . THR A 1 1052 ? -77.026 -33.146 50.646 1.00 64.12 1052 THR A N 1
ATOM 8546 C CA . THR A 1 1052 ? -76.039 -32.054 50.710 1.00 64.12 1052 THR A CA 1
ATOM 8547 C C . THR A 1 1052 ? -75.161 -32.008 49.470 1.00 64.12 1052 THR A C 1
ATOM 8549 O O . THR A 1 1052 ? -74.941 -30.914 48.963 1.00 64.12 1052 THR A O 1
ATOM 8552 N N . HIS A 1 1053 ? -74.718 -33.147 48.929 1.00 68.00 1053 HIS A N 1
ATOM 8553 C CA . HIS A 1 1053 ? -73.943 -33.201 47.683 1.00 68.00 1053 HIS A CA 1
ATOM 8554 C C . HIS A 1 1053 ? -74.750 -32.690 46.493 1.00 68.00 1053 HIS A C 1
ATOM 8556 O O . HIS A 1 1053 ? -74.264 -31.868 45.725 1.00 68.00 1053 HIS A O 1
ATOM 8562 N N . LYS A 1 1054 ? -76.024 -33.088 46.388 1.00 69.25 1054 LYS A N 1
ATOM 8563 C CA . LYS A 1 1054 ? -76.941 -32.617 45.344 1.00 69.25 1054 LYS A CA 1
ATOM 8564 C C . LYS A 1 1054 ? -77.201 -31.112 45.464 1.00 69.25 1054 LYS A C 1
ATOM 8566 O O . LYS A 1 1054 ? -77.090 -30.417 44.459 1.00 69.25 1054 LYS A O 1
ATOM 8571 N N . LYS A 1 1055 ? -77.427 -30.594 46.684 1.00 68.50 1055 LYS A N 1
ATOM 8572 C CA . LYS A 1 1055 ? -77.523 -29.144 46.949 1.00 68.50 1055 LYS A CA 1
ATOM 8573 C C . LYS A 1 1055 ? -76.233 -28.401 46.596 1.00 68.50 1055 LYS A C 1
ATOM 8575 O O . LYS A 1 1055 ? -76.311 -27.376 45.935 1.00 68.50 1055 LYS A O 1
ATOM 8580 N N . LEU A 1 1056 ? -75.062 -28.921 46.971 1.00 64.56 1056 LEU A N 1
ATOM 8581 C CA . LEU A 1 1056 ? -73.756 -28.353 46.610 1.00 64.56 1056 LEU A CA 1
ATOM 8582 C C . LEU A 1 1056 ? -73.527 -28.373 45.098 1.00 64.56 1056 LEU A C 1
ATOM 8584 O O . LEU A 1 1056 ? -73.045 -27.394 44.549 1.00 64.56 1056 LEU A O 1
ATOM 8588 N N . LYS A 1 1057 ? -73.909 -29.448 44.405 1.00 68.06 1057 LYS A N 1
ATOM 8589 C CA . LYS A 1 1057 ? -73.788 -29.590 42.948 1.00 68.06 1057 LYS A CA 1
ATOM 8590 C C . LYS A 1 1057 ? -74.713 -28.624 42.204 1.00 68.06 1057 LYS A C 1
ATOM 8592 O O . LYS A 1 1057 ? -74.324 -28.081 41.176 1.00 68.06 1057 LYS A O 1
ATOM 8597 N N . GLU A 1 1058 ? -75.907 -28.378 42.733 1.00 68.50 1058 GLU A N 1
ATOM 8598 C CA . GLU A 1 1058 ? -76.882 -27.428 42.189 1.00 68.50 1058 GLU A CA 1
ATOM 8599 C C . GLU A 1 1058 ? -76.486 -25.970 42.478 1.00 68.50 1058 GLU A C 1
ATOM 8601 O O . GLU A 1 1058 ? -76.534 -25.132 41.580 1.00 68.50 1058 GLU A O 1
ATOM 8606 N N . GLN A 1 1059 ? -75.961 -25.693 43.675 1.00 66.50 1059 GLN A N 1
ATOM 8607 C CA . GLN A 1 1059 ? -75.364 -24.405 44.042 1.00 66.50 1059 GLN A CA 1
ATOM 8608 C C . GLN A 1 1059 ? -74.113 -24.111 43.194 1.00 66.50 1059 GLN A C 1
ATOM 8610 O O . GLN A 1 1059 ? -73.973 -23.022 42.648 1.00 66.50 1059 GLN A O 1
ATOM 8615 N N . ASN A 1 1060 ? -73.255 -25.110 42.976 1.00 68.88 1060 ASN A N 1
ATOM 8616 C CA . ASN A 1 1060 ? -72.112 -25.038 42.068 1.00 68.88 1060 ASN A CA 1
ATOM 8617 C C . ASN A 1 1060 ? -72.527 -24.841 40.609 1.00 68.88 1060 ASN A C 1
ATOM 8619 O O . ASN A 1 1060 ? -71.837 -24.136 39.881 1.00 68.88 1060 ASN A O 1
ATOM 8623 N N . LYS A 1 1061 ? -73.643 -25.438 40.172 1.00 70.50 1061 LYS A N 1
ATOM 8624 C CA . LYS A 1 1061 ? -74.191 -25.238 38.825 1.00 70.50 1061 LYS A CA 1
ATOM 8625 C C . LYS A 1 1061 ? -74.713 -23.810 38.641 1.00 70.50 1061 LYS A C 1
ATOM 8627 O O . LYS A 1 1061 ? -74.403 -23.204 37.624 1.00 70.50 1061 LYS A O 1
ATOM 8632 N N . GLN A 1 1062 ? -75.419 -23.256 39.631 1.00 68.88 1062 GLN A N 1
ATOM 8633 C CA . GLN A 1 1062 ? -75.848 -21.850 39.620 1.00 68.88 1062 GLN A CA 1
ATOM 8634 C C . GLN A 1 1062 ? -74.657 -20.884 39.623 1.00 68.88 1062 GLN A C 1
ATOM 8636 O O . GLN A 1 1062 ? -74.637 -19.940 38.836 1.00 68.88 1062 GLN A O 1
ATOM 8641 N N . ILE A 1 1063 ? -73.637 -21.141 40.450 1.00 66.31 1063 ILE A N 1
ATOM 8642 C CA . ILE A 1 1063 ? -72.391 -20.358 40.453 1.00 66.31 1063 ILE A CA 1
ATOM 8643 C C . ILE A 1 1063 ? -71.672 -20.493 39.101 1.00 66.31 1063 ILE A C 1
ATOM 8645 O O . ILE A 1 1063 ? -71.160 -19.507 38.580 1.00 66.31 1063 ILE A O 1
ATOM 8649 N N . ALA A 1 1064 ? -71.661 -21.684 38.494 1.00 64.50 1064 ALA A N 1
ATOM 8650 C CA . ALA A 1 1064 ? -71.066 -21.909 37.179 1.00 64.50 1064 ALA A CA 1
ATOM 8651 C C . ALA A 1 1064 ? -71.821 -21.183 36.052 1.00 64.50 1064 ALA A C 1
ATOM 8653 O O . ALA A 1 1064 ? -71.173 -20.626 35.172 1.00 64.50 1064 ALA A O 1
ATOM 8654 N N . GLU A 1 1065 ? -73.157 -21.141 36.077 1.00 68.31 1065 GLU A N 1
ATOM 8655 C CA . GLU A 1 1065 ? -73.968 -20.360 35.127 1.00 68.31 1065 GLU A CA 1
ATOM 8656 C C . GLU A 1 1065 ? -73.758 -18.849 35.308 1.00 68.31 1065 GLU A C 1
ATOM 8658 O O . GLU A 1 1065 ? -73.491 -18.160 34.324 1.00 68.31 1065 GLU A O 1
ATOM 8663 N N . GLN A 1 1066 ? -73.750 -18.343 36.549 1.00 66.56 1066 GLN A N 1
ATOM 8664 C CA . GLN A 1 1066 ? -73.435 -16.935 36.838 1.00 66.56 1066 GLN A CA 1
ATOM 8665 C C . GLN A 1 1066 ? -72.010 -16.552 36.413 1.00 66.56 1066 GLN A C 1
ATOM 8667 O O . GLN A 1 1066 ? -71.795 -15.495 35.819 1.00 66.56 1066 GLN A O 1
ATOM 8672 N N . ASN A 1 1067 ? -71.023 -17.411 36.684 1.00 69.88 1067 ASN A N 1
ATOM 8673 C CA . ASN A 1 1067 ? -69.652 -17.205 36.225 1.00 69.88 1067 ASN A CA 1
ATOM 8674 C C . ASN A 1 1067 ? -69.554 -17.274 34.701 1.00 69.88 1067 ASN A C 1
ATOM 8676 O O . ASN A 1 1067 ? -68.762 -16.536 34.131 1.00 69.88 1067 ASN A O 1
ATOM 8680 N N . LYS A 1 1068 ? -70.341 -18.125 34.032 1.00 71.88 1068 LYS A N 1
ATOM 8681 C CA . LYS A 1 1068 ? -70.347 -18.252 32.570 1.00 71.88 1068 LYS A CA 1
ATOM 8682 C C . LYS A 1 1068 ? -70.860 -16.982 31.894 1.00 71.88 1068 LYS A C 1
ATOM 8684 O O . LYS A 1 1068 ? -70.209 -16.505 30.972 1.00 71.88 1068 LYS A O 1
ATOM 8689 N N . GLU A 1 1069 ? -71.955 -16.393 32.380 1.00 71.38 1069 GLU A N 1
ATOM 8690 C CA . GLU A 1 1069 ? -72.460 -15.113 31.857 1.00 71.38 1069 GLU A CA 1
ATOM 8691 C C . GLU A 1 1069 ? -71.452 -13.969 32.059 1.00 71.38 1069 GLU A C 1
ATOM 8693 O O . GLU A 1 1069 ? -71.175 -13.210 31.127 1.00 71.38 1069 GLU A O 1
ATOM 8698 N N . LYS A 1 1070 ? -70.839 -13.881 33.250 1.00 71.12 1070 LYS A N 1
ATOM 8699 C CA . LYS A 1 1070 ? -69.765 -12.913 33.535 1.00 71.12 1070 LYS A CA 1
ATOM 8700 C C . LYS A 1 1070 ? -68.534 -13.141 32.649 1.00 71.12 1070 LYS A C 1
ATOM 8702 O O . LYS A 1 1070 ? -67.978 -12.183 32.119 1.00 71.12 1070 LYS A O 1
ATOM 8707 N N . LEU A 1 1071 ? -68.125 -14.394 32.449 1.00 73.00 1071 LEU A N 1
ATOM 8708 C CA . LEU A 1 1071 ? -66.989 -14.772 31.604 1.00 73.00 1071 LEU A CA 1
ATOM 8709 C C . LEU A 1 1071 ? -67.243 -14.430 30.129 1.00 73.00 1071 LEU A C 1
ATOM 8711 O O . LEU A 1 1071 ? -66.341 -13.940 29.455 1.00 73.00 1071 LEU A O 1
ATOM 8715 N N . ASP A 1 1072 ? -68.462 -14.634 29.629 1.00 75.25 1072 ASP A N 1
ATOM 8716 C CA . ASP A 1 1072 ? -68.833 -14.263 28.261 1.00 75.25 1072 ASP A CA 1
ATOM 8717 C C . ASP A 1 1072 ? -68.826 -12.735 28.063 1.00 75.25 1072 ASP A C 1
ATOM 8719 O O . ASP A 1 1072 ? -68.412 -12.253 27.005 1.00 75.25 1072 ASP A O 1
ATOM 8723 N N . ALA A 1 1073 ? -69.211 -11.956 29.081 1.00 75.25 1073 ALA A N 1
ATOM 8724 C CA . ALA A 1 1073 ? -69.084 -10.495 29.064 1.00 75.25 1073 ALA A CA 1
ATOM 8725 C C . ALA A 1 1073 ? -67.611 -10.038 29.059 1.00 75.25 1073 ALA A C 1
ATOM 8727 O O . ALA A 1 1073 ? -67.227 -9.201 28.240 1.00 75.25 1073 ALA A O 1
ATOM 8728 N N . ILE A 1 1074 ? -66.772 -10.646 29.904 1.00 77.69 1074 ILE A N 1
ATOM 8729 C CA . ILE A 1 1074 ? -65.316 -10.428 29.960 1.00 77.69 1074 ILE A CA 1
ATOM 8730 C C . ILE A 1 1074 ? -64.662 -10.724 28.604 1.00 77.69 1074 ILE A C 1
ATOM 8732 O O . ILE A 1 1074 ? -63.907 -9.902 28.087 1.00 77.69 1074 ILE A O 1
ATOM 8736 N N . LYS A 1 1075 ? -64.989 -11.868 27.989 1.00 80.06 1075 LYS A N 1
ATOM 8737 C CA . LYS A 1 1075 ? -64.471 -12.276 26.673 1.00 80.06 1075 LYS A CA 1
ATOM 8738 C C . LYS A 1 1075 ? -64.815 -11.267 25.583 1.00 80.06 1075 LYS A C 1
ATOM 8740 O O . LYS A 1 1075 ? -63.960 -10.950 24.758 1.00 80.06 1075 LYS A O 1
ATOM 8745 N N . LYS A 1 1076 ? -66.047 -10.747 25.589 1.00 80.44 1076 LYS A N 1
ATOM 8746 C CA . LYS A 1 1076 ? -66.481 -9.707 24.647 1.00 80.44 1076 LYS A CA 1
ATOM 8747 C C . LYS A 1 1076 ? -65.707 -8.403 24.841 1.00 80.44 1076 LYS A C 1
ATOM 8749 O O . LYS A 1 1076 ? -65.254 -7.835 23.851 1.00 80.44 1076 LYS A O 1
ATOM 8754 N N . GLN A 1 1077 ? -65.516 -7.955 26.085 1.00 78.81 1077 GLN A N 1
ATOM 8755 C CA . GLN A 1 1077 ? -64.755 -6.733 26.369 1.00 78.81 1077 GLN A CA 1
ATOM 8756 C C . GLN A 1 1077 ? -63.272 -6.888 26.001 1.00 78.81 1077 GLN A C 1
ATOM 8758 O O . GLN A 1 1077 ? -62.711 -6.016 25.348 1.00 78.81 1077 GLN A O 1
ATOM 8763 N N . PHE A 1 1078 ? -62.647 -8.014 26.347 1.00 82.81 1078 PHE A N 1
ATOM 8764 C CA . PHE A 1 1078 ? -61.255 -8.301 25.994 1.00 82.81 1078 PHE A CA 1
ATOM 8765 C C . PHE A 1 1078 ? -61.041 -8.321 24.475 1.00 82.81 1078 PHE A C 1
ATOM 8767 O O . PHE A 1 1078 ? -60.114 -7.690 23.975 1.00 82.81 1078 PHE A O 1
ATOM 8774 N N . ALA A 1 1079 ? -61.937 -8.973 23.726 1.00 80.62 1079 ALA A N 1
ATOM 8775 C CA . ALA A 1 1079 ? -61.900 -8.952 22.266 1.00 80.62 1079 ALA A CA 1
ATOM 8776 C C . ALA A 1 1079 ? -62.085 -7.530 21.704 1.00 80.62 1079 ALA A C 1
ATOM 8778 O O . ALA A 1 1079 ? -61.430 -7.161 20.734 1.00 80.62 1079 ALA A O 1
ATOM 8779 N N . SER A 1 1080 ? -62.943 -6.712 22.324 1.00 80.25 1080 SER A N 1
ATOM 8780 C CA . SER A 1 1080 ? -63.098 -5.297 21.964 1.00 80.25 1080 SER A CA 1
ATOM 8781 C C . SER A 1 1080 ? -61.803 -4.509 22.182 1.00 80.25 1080 SER A C 1
ATOM 8783 O O . SER A 1 1080 ? -61.388 -3.781 21.289 1.00 80.25 1080 SER A O 1
ATOM 8785 N N . ASN A 1 1081 ? -61.126 -4.695 23.317 1.00 81.25 1081 ASN A N 1
ATOM 8786 C CA . ASN A 1 1081 ? -59.850 -4.039 23.608 1.00 81.25 1081 ASN A CA 1
ATOM 8787 C C . ASN A 1 1081 ? -58.744 -4.460 22.638 1.00 81.25 1081 ASN A C 1
ATOM 8789 O O . ASN A 1 1081 ? -58.018 -3.611 22.133 1.00 81.25 1081 ASN A O 1
ATOM 8793 N N . LEU A 1 1082 ? -58.646 -5.752 22.321 1.00 79.81 1082 LEU A N 1
ATOM 8794 C CA . LEU A 1 1082 ? -57.698 -6.251 21.324 1.00 79.81 1082 LEU A CA 1
ATOM 8795 C C . LEU A 1 1082 ? -57.976 -5.693 19.921 1.00 79.81 1082 LEU A C 1
ATOM 8797 O O . LEU A 1 1082 ? -57.039 -5.398 19.186 1.00 79.81 1082 LEU A O 1
ATOM 8801 N N . ASN A 1 1083 ? -59.248 -5.490 19.564 1.00 78.25 1083 ASN A N 1
ATOM 8802 C CA . ASN A 1 1083 ? -59.625 -4.798 18.330 1.00 78.25 1083 ASN A CA 1
ATOM 8803 C C . ASN A 1 1083 ? -59.305 -3.292 18.370 1.00 78.25 1083 ASN A C 1
ATOM 8805 O O . ASN A 1 1083 ? -59.078 -2.704 17.320 1.00 78.25 1083 ASN A O 1
ATOM 8809 N N . THR A 1 1084 ? -59.285 -2.654 19.541 1.00 75.25 1084 THR A N 1
ATOM 8810 C CA . THR A 1 1084 ? -58.825 -1.261 19.682 1.00 75.25 1084 THR A CA 1
ATOM 8811 C C . THR A 1 1084 ? -57.302 -1.178 19.543 1.00 75.25 1084 THR A C 1
ATOM 8813 O O . THR A 1 1084 ? -56.813 -0.389 18.742 1.00 75.25 1084 THR A O 1
ATOM 8816 N N . LEU A 1 1085 ? -56.560 -2.063 20.221 1.00 75.12 1085 LEU A N 1
ATOM 8817 C CA . LEU A 1 1085 ? -55.114 -2.254 20.033 1.00 75.12 1085 LEU A CA 1
ATOM 8818 C C . LEU A 1 1085 ? -54.769 -2.554 18.574 1.00 75.12 1085 LEU A C 1
ATOM 8820 O O . LEU A 1 1085 ? -53.741 -2.124 18.082 1.00 75.12 1085 LEU A O 1
ATOM 8824 N N . PHE A 1 1086 ? -55.628 -3.267 17.842 1.00 71.38 1086 PHE A N 1
ATOM 8825 C CA . PHE A 1 1086 ? -55.419 -3.506 16.417 1.00 71.38 1086 PHE A CA 1
ATOM 8826 C C . PHE A 1 1086 ? -55.304 -2.200 15.603 1.00 71.38 1086 PHE A C 1
ATOM 8828 O O . PHE A 1 1086 ? -54.528 -2.164 14.647 1.00 71.38 1086 PHE A O 1
ATOM 8835 N N . VAL A 1 1087 ? -56.018 -1.140 15.993 1.00 69.81 1087 VAL A N 1
ATOM 8836 C CA . VAL A 1 1087 ? -56.088 0.133 15.254 1.00 69.81 1087 VAL A CA 1
ATOM 8837 C C . VAL A 1 1087 ? -54.979 1.120 15.649 1.00 69.81 1087 VAL A C 1
ATOM 8839 O O . VAL A 1 1087 ? -54.565 1.899 14.797 1.00 69.81 1087 VAL A O 1
ATOM 8842 N N . ASN A 1 1088 ? -54.455 1.055 16.878 1.00 66.69 1088 ASN A N 1
ATOM 8843 C CA . ASN A 1 1088 ? -53.445 1.990 17.397 1.00 66.69 1088 ASN A CA 1
ATOM 8844 C C . ASN A 1 1088 ? -52.083 1.286 17.582 1.00 66.69 1088 ASN A C 1
ATOM 8846 O O . ASN A 1 1088 ? -52.027 0.196 18.148 1.00 66.69 1088 ASN A O 1
ATOM 8850 N N . GLU A 1 1089 ? -50.987 1.874 17.095 1.00 68.81 1089 GLU A N 1
ATOM 8851 C CA . GLU A 1 1089 ? -49.623 1.325 17.217 1.00 68.81 1089 GLU A CA 1
ATOM 8852 C C . GLU A 1 1089 ? -48.768 2.172 18.166 1.00 68.81 1089 GLU A C 1
ATOM 8854 O O . GLU A 1 1089 ? -48.992 3.371 18.288 1.00 68.81 1089 GLU A O 1
ATOM 8859 N N . GLU A 1 1090 ? -47.802 1.529 18.830 1.00 69.94 1090 GLU A N 1
ATOM 8860 C CA . GLU A 1 1090 ? -46.748 2.167 19.640 1.00 69.94 1090 GLU A CA 1
ATOM 8861 C C . GLU A 1 1090 ? -47.199 2.900 20.921 1.00 69.94 1090 GLU A C 1
ATOM 8863 O O . GLU A 1 1090 ? -46.446 3.699 21.474 1.00 69.94 1090 GLU A O 1
ATOM 8868 N N . GLU A 1 1091 ? -48.369 2.560 21.469 1.00 70.38 1091 GLU A N 1
ATOM 8869 C CA . GLU A 1 1091 ? -48.838 3.036 22.780 1.00 70.38 1091 GLU A CA 1
ATOM 8870 C C . GLU A 1 1091 ? -49.023 1.884 23.787 1.00 70.38 1091 GLU A C 1
ATOM 8872 O O . GLU A 1 1091 ? -49.460 0.785 23.428 1.00 70.38 1091 GLU A O 1
ATOM 8877 N N . ASP A 1 1092 ? -48.703 2.145 25.061 1.00 73.00 1092 ASP A N 1
ATOM 8878 C CA . ASP A 1 1092 ? -48.924 1.223 26.182 1.00 73.00 1092 ASP A CA 1
ATOM 8879 C C . ASP A 1 1092 ? -50.355 1.339 26.718 1.00 73.00 1092 ASP A C 1
ATOM 8881 O O . ASP A 1 1092 ? -50.764 2.374 27.248 1.00 73.00 1092 ASP A O 1
ATOM 8885 N N . TYR A 1 1093 ? -51.110 0.244 26.650 1.00 78.81 1093 TYR A N 1
ATOM 8886 C CA . TYR A 1 1093 ? -52.493 0.203 27.116 1.00 78.81 1093 TYR A CA 1
ATOM 8887 C C . TYR A 1 1093 ? -52.657 -0.688 28.343 1.00 78.81 1093 TYR A C 1
ATOM 8889 O O . TYR A 1 1093 ? -52.374 -1.888 28.302 1.00 78.81 1093 TYR A O 1
ATOM 8897 N N . LYS A 1 1094 ? -53.221 -0.133 29.422 1.00 80.75 1094 LYS A N 1
ATOM 8898 C CA . LYS A 1 1094 ? -53.631 -0.914 30.595 1.00 80.75 1094 LYS A CA 1
ATOM 8899 C C . LYS A 1 1094 ? -54.806 -1.812 30.206 1.00 80.75 1094 LYS A C 1
ATOM 8901 O O . LYS A 1 1094 ? -55.909 -1.325 29.987 1.00 80.75 1094 LYS A O 1
ATOM 8906 N N . LEU A 1 1095 ? -54.583 -3.119 30.090 1.00 81.50 1095 LEU A N 1
ATOM 8907 C CA . LEU A 1 1095 ? -55.563 -4.044 29.518 1.00 81.50 1095 LEU A CA 1
ATOM 8908 C C . LEU A 1 1095 ? -56.498 -4.619 30.585 1.00 81.50 1095 LEU A C 1
ATOM 8910 O O . LEU A 1 1095 ? -57.724 -4.573 30.443 1.00 81.50 1095 LEU A O 1
ATOM 8914 N N . LEU A 1 1096 ? -55.923 -5.185 31.648 1.00 84.50 1096 LEU A N 1
ATOM 8915 C CA . LEU A 1 1096 ? -56.674 -5.797 32.743 1.00 84.50 1096 LEU A CA 1
ATOM 8916 C C . LEU A 1 1096 ? -55.846 -5.908 34.026 1.00 84.50 1096 LEU A C 1
ATOM 8918 O O . LEU A 1 1096 ? -54.624 -5.933 33.964 1.00 84.50 1096 LEU A O 1
ATOM 8922 N N . GLU A 1 1097 ? -56.498 -6.015 35.183 1.00 81.69 1097 GLU A N 1
ATOM 8923 C CA . GLU A 1 1097 ? -55.872 -6.482 36.423 1.00 81.69 1097 GLU A CA 1
ATOM 8924 C C . GLU A 1 1097 ? -56.267 -7.939 36.686 1.00 81.69 1097 GLU A C 1
ATOM 8926 O O . GLU A 1 1097 ? -57.442 -8.305 36.583 1.00 81.69 1097 GLU A O 1
ATOM 8931 N N . TYR A 1 1098 ? -55.287 -8.773 37.026 1.00 79.50 1098 TYR A N 1
ATOM 8932 C CA . TYR A 1 1098 ? -55.461 -10.202 37.253 1.00 79.50 1098 TYR A CA 1
ATOM 8933 C C . TYR A 1 1098 ? -54.464 -10.723 38.290 1.00 79.50 1098 TYR A C 1
ATOM 8935 O O . TYR A 1 1098 ? -53.257 -10.541 38.151 1.00 79.50 1098 TYR A O 1
ATOM 8943 N N . LYS A 1 1099 ? -54.974 -11.389 39.338 1.00 74.12 1099 LYS A N 1
ATOM 8944 C CA . LYS A 1 1099 ? -54.175 -11.991 40.431 1.00 74.12 1099 LYS A CA 1
ATOM 8945 C C . LYS A 1 1099 ? -53.145 -11.036 41.073 1.00 74.12 1099 LYS A C 1
ATOM 8947 O O . LYS A 1 1099 ? -52.046 -11.455 41.420 1.00 74.12 1099 LYS A O 1
ATOM 8952 N N . GLY A 1 1100 ? -53.510 -9.763 41.246 1.00 72.56 1100 GLY A N 1
ATOM 8953 C CA . GLY A 1 1100 ? -52.642 -8.738 41.849 1.00 72.56 1100 GLY A CA 1
ATOM 8954 C C . GLY A 1 1100 ? -51.718 -8.009 40.865 1.00 72.56 1100 GLY A C 1
ATOM 8955 O O . GLY A 1 1100 ? -51.072 -7.038 41.254 1.00 72.56 1100 GLY A O 1
ATOM 8956 N N . PHE A 1 1101 ? -51.709 -8.411 39.591 1.00 80.81 1101 PHE A N 1
ATOM 8957 C CA . PHE A 1 1101 ? -50.946 -7.750 38.536 1.00 80.81 1101 PHE A CA 1
ATOM 8958 C C . PHE A 1 1101 ? -51.831 -6.883 37.664 1.00 80.81 1101 PHE A C 1
ATOM 8960 O O . PHE A 1 1101 ? -52.947 -7.264 37.320 1.00 80.81 1101 PHE A O 1
ATOM 8967 N N . VAL A 1 1102 ? -51.291 -5.753 37.245 1.00 84.00 1102 VAL A N 1
ATOM 8968 C CA . VAL A 1 1102 ? -51.743 -5.012 36.078 1.00 84.00 1102 VAL A CA 1
ATOM 8969 C C . VAL A 1 1102 ? -51.085 -5.641 34.853 1.00 84.00 1102 VAL A C 1
ATOM 8971 O O . VAL A 1 1102 ? -49.879 -5.856 34.835 1.00 84.00 1102 VAL A O 1
ATOM 8974 N N . VAL A 1 1103 ? -51.873 -5.956 33.833 1.00 86.75 1103 VAL A N 1
ATOM 8975 C CA . VAL A 1 1103 ? -51.381 -6.441 32.546 1.00 86.75 1103 VAL A CA 1
ATOM 8976 C C . VAL A 1 1103 ? -51.520 -5.321 31.533 1.00 86.75 1103 VAL A C 1
ATOM 8978 O O . VAL A 1 1103 ? -52.638 -4.891 31.235 1.00 86.75 1103 VAL A O 1
ATOM 8981 N N . ASN A 1 1104 ? -50.392 -4.863 31.008 1.00 86.94 1104 ASN A N 1
ATOM 8982 C CA . ASN A 1 1104 ? -50.343 -3.886 29.933 1.00 86.94 1104 ASN A CA 1
ATOM 8983 C C . ASN A 1 1104 ? -50.155 -4.598 28.595 1.00 86.94 1104 ASN A C 1
ATOM 8985 O O . ASN A 1 1104 ? -49.647 -5.719 28.538 1.00 86.94 1104 ASN A O 1
ATOM 8989 N N . ALA A 1 1105 ? -50.601 -3.957 27.525 1.00 86.06 1105 ALA A N 1
ATOM 8990 C CA . ALA A 1 1105 ? -50.456 -4.429 26.162 1.00 86.06 1105 ALA A CA 1
ATOM 8991 C C . ALA A 1 1105 ? -49.757 -3.355 25.334 1.00 86.06 1105 ALA A C 1
ATOM 8993 O O . ALA A 1 1105 ? -50.231 -2.221 25.280 1.00 86.06 1105 ALA A O 1
ATOM 8994 N N . TYR A 1 1106 ? -48.684 -3.751 24.661 1.00 83.50 1106 TYR A N 1
ATOM 8995 C CA . TYR A 1 1106 ? -47.933 -2.921 23.736 1.00 83.50 1106 TYR A CA 1
ATOM 8996 C C . TYR A 1 1106 ? -47.952 -3.576 22.358 1.00 83.50 1106 TYR A C 1
ATOM 8998 O O . TYR A 1 1106 ? -47.608 -4.753 22.205 1.00 83.50 1106 TYR A O 1
ATOM 9006 N N . LYS A 1 1107 ? -48.387 -2.834 21.338 1.00 80.25 1107 LYS A N 1
ATOM 9007 C CA . LYS A 1 1107 ? -48.433 -3.323 19.957 1.00 80.25 1107 LYS A CA 1
ATOM 9008 C C . LYS A 1 1107 ? -47.382 -2.611 19.118 1.00 80.25 1107 LYS A C 1
ATOM 9010 O O . LYS A 1 1107 ? -47.392 -1.392 18.991 1.00 80.25 1107 LYS A O 1
ATOM 9015 N N . THR A 1 1108 ? -46.572 -3.413 18.443 1.00 73.38 1108 THR A N 1
ATOM 9016 C CA . THR A 1 1108 ? -45.763 -2.987 17.298 1.00 73.38 1108 THR A CA 1
ATOM 9017 C C . THR A 1 1108 ? -46.355 -3.553 16.010 1.00 73.38 1108 THR A C 1
ATOM 9019 O O . THR A 1 1108 ? -47.198 -4.456 16.027 1.00 73.38 1108 THR A O 1
ATOM 9022 N N . LYS A 1 1109 ? -45.827 -3.107 14.873 1.00 66.19 1109 LYS A N 1
ATOM 9023 C CA . LYS A 1 1109 ? -46.146 -3.651 13.548 1.00 66.19 1109 LYS A CA 1
ATOM 9024 C C . LYS A 1 1109 ? -45.962 -5.175 13.424 1.00 66.19 1109 LYS A C 1
ATOM 9026 O O . LYS A 1 1109 ? -46.629 -5.808 12.607 1.00 66.19 1109 LYS A O 1
ATOM 9031 N N . TYR A 1 1110 ? -45.061 -5.776 14.208 1.00 69.75 1110 TYR A N 1
ATOM 9032 C CA . TYR A 1 1110 ? -44.657 -7.183 14.056 1.00 69.75 1110 TYR A CA 1
ATOM 9033 C C . TYR A 1 1110 ? -45.080 -8.096 15.213 1.00 69.75 1110 TYR A C 1
ATOM 9035 O O . TYR A 1 1110 ? -45.049 -9.322 15.067 1.00 69.75 1110 TYR A O 1
ATOM 9043 N N . GLN A 1 1111 ? -45.456 -7.526 16.359 1.00 80.50 1111 GLN A N 1
ATOM 9044 C CA . GLN A 1 1111 ? -45.832 -8.289 17.545 1.00 80.50 1111 GLN A CA 1
ATOM 9045 C C . GLN A 1 1111 ? -46.743 -7.503 18.491 1.00 80.50 1111 GLN A C 1
ATOM 9047 O O . GLN A 1 1111 ? -46.653 -6.278 18.569 1.00 80.50 1111 GLN A O 1
ATOM 9052 N N . VAL A 1 1112 ? -47.562 -8.225 19.259 1.00 83.25 1112 VAL A N 1
ATOM 9053 C CA . VAL A 1 1112 ? -48.182 -7.713 20.492 1.00 83.25 1112 VAL A CA 1
ATOM 9054 C C . VAL A 1 1112 ? -47.479 -8.353 21.676 1.00 83.25 1112 VAL A C 1
ATOM 9056 O O . VAL A 1 1112 ? -47.352 -9.578 21.758 1.00 83.25 1112 VAL A O 1
ATOM 9059 N N . GLU A 1 1113 ? -47.036 -7.510 22.590 1.00 86.94 1113 GLU A N 1
ATOM 9060 C CA . GLU A 1 1113 ? -46.356 -7.875 23.818 1.00 86.94 1113 GLU A CA 1
ATOM 9061 C C . GLU A 1 1113 ? -47.237 -7.512 25.008 1.00 86.94 1113 GLU A C 1
ATOM 9063 O O . GLU A 1 1113 ? -47.820 -6.430 25.053 1.00 86.94 1113 GLU A O 1
ATOM 9068 N N . PHE A 1 1114 ? -47.359 -8.433 25.965 1.00 88.50 1114 PHE A N 1
ATOM 9069 C CA . PHE A 1 1114 ? -48.057 -8.160 27.216 1.00 88.50 1114 PHE A CA 1
ATOM 9070 C C . PHE A 1 1114 ? -47.083 -8.200 28.384 1.00 88.50 1114 PHE A C 1
ATOM 9072 O O . PHE A 1 1114 ? -46.421 -9.219 28.606 1.00 88.50 1114 PHE A O 1
ATOM 9079 N N . SER A 1 1115 ? -47.047 -7.112 29.147 1.00 86.38 1115 SER A N 1
ATOM 9080 C CA . SER A 1 1115 ? -46.208 -6.964 30.332 1.00 86.38 1115 SER A CA 1
ATOM 9081 C C . SER A 1 1115 ? -47.052 -7.006 31.605 1.00 86.38 1115 SER A C 1
ATOM 9083 O O . SER A 1 1115 ? -48.220 -6.619 31.618 1.00 86.38 1115 SER A O 1
ATOM 9085 N N . LEU A 1 1116 ? -46.475 -7.531 32.680 1.00 86.25 1116 LEU A N 1
ATOM 9086 C CA . LEU A 1 1116 ? -47.058 -7.573 34.016 1.00 86.25 1116 LEU A CA 1
ATOM 9087 C C . LEU A 1 1116 ? -46.388 -6.513 34.880 1.00 86.25 1116 LEU A C 1
ATOM 9089 O O . LEU A 1 1116 ? -45.161 -6.450 34.925 1.00 86.25 1116 LEU A O 1
ATOM 9093 N N . SER A 1 1117 ? -47.183 -5.750 35.618 1.00 82.38 1117 SER A N 1
ATOM 9094 C CA . SER A 1 1117 ? -46.703 -4.831 36.641 1.00 82.38 1117 SER A CA 1
ATOM 9095 C C . SER A 1 1117 ? -47.441 -5.027 37.967 1.00 82.38 1117 SER A C 1
ATOM 9097 O O . SER A 1 1117 ? -48.627 -5.375 37.978 1.00 82.38 1117 SER A O 1
ATOM 9099 N N . PRO A 1 1118 ? -46.771 -4.851 39.118 1.00 78.31 1118 PRO A N 1
ATOM 9100 C CA . PRO A 1 1118 ? -47.440 -4.815 40.411 1.00 78.31 1118 PRO A CA 1
ATOM 9101 C C . PRO A 1 1118 ? -48.480 -3.696 40.459 1.00 78.31 1118 PRO A C 1
ATOM 9103 O O . PRO A 1 1118 ? -48.214 -2.573 40.029 1.00 78.31 1118 PRO A O 1
ATOM 9106 N N . LYS A 1 1119 ? -49.644 -3.966 41.056 1.00 72.19 1119 LYS A N 1
ATOM 9107 C CA . LYS A 1 1119 ? -50.698 -2.953 41.217 1.00 72.19 1119 LYS A CA 1
ATOM 9108 C C . LYS A 1 1119 ? -50.224 -1.698 41.964 1.00 72.19 1119 LYS A C 1
ATOM 9110 O O . LYS A 1 1119 ? -50.618 -0.591 41.604 1.00 72.19 1119 LYS A O 1
ATOM 9115 N N . ASP A 1 1120 ? -49.355 -1.880 42.955 1.00 68.12 1120 ASP A N 1
ATOM 9116 C CA . ASP A 1 1120 ? -48.861 -0.809 43.826 1.00 68.12 1120 ASP A CA 1
ATOM 9117 C C . ASP A 1 1120 ? -47.572 -0.144 43.302 1.00 68.12 1120 ASP A C 1
ATOM 9119 O O . ASP A 1 1120 ? -47.112 0.846 43.872 1.00 68.12 1120 ASP A O 1
ATOM 9123 N N . ASN A 1 1121 ? -46.981 -0.662 42.216 1.00 68.25 1121 ASN A N 1
ATOM 9124 C CA . ASN A 1 1121 ? -45.782 -0.095 41.596 1.00 68.25 1121 ASN A CA 1
ATOM 9125 C C . ASN A 1 1121 ? -45.775 -0.300 40.066 1.00 68.25 1121 ASN A C 1
ATOM 9127 O O . ASN A 1 1121 ? -45.130 -1.224 39.566 1.00 68.25 1121 ASN A O 1
ATOM 9131 N N . PRO A 1 1122 ? -46.457 0.573 39.304 1.00 66.12 1122 PRO A N 1
ATOM 9132 C CA . PRO A 1 1122 ? -46.604 0.425 37.856 1.00 66.12 1122 PRO A CA 1
ATOM 9133 C C . PRO A 1 1122 ? -45.304 0.632 37.058 1.00 66.12 1122 PRO A C 1
ATOM 9135 O O . PRO A 1 1122 ? -45.280 0.307 35.876 1.00 66.12 1122 PRO A O 1
ATOM 9138 N N . ASN A 1 1123 ? -44.231 1.136 37.681 1.00 66.31 1123 ASN A N 1
ATOM 9139 C CA . ASN A 1 1123 ? -42.935 1.357 37.025 1.00 66.31 1123 ASN A CA 1
ATOM 9140 C C . ASN A 1 1123 ? -42.121 0.066 36.829 1.00 66.31 1123 ASN A C 1
ATOM 9142 O O . ASN A 1 1123 ? -41.106 0.087 36.140 1.00 66.31 1123 ASN A O 1
ATOM 9146 N N . ILE A 1 1124 ? -42.536 -1.042 37.449 1.00 68.94 1124 ILE A N 1
ATOM 9147 C CA . ILE A 1 1124 ? -41.921 -2.357 37.262 1.00 68.94 1124 ILE A CA 1
ATOM 9148 C C . ILE A 1 1124 ? -42.748 -3.101 36.222 1.00 68.94 1124 ILE A C 1
ATOM 9150 O O . ILE A 1 1124 ? -43.881 -3.474 36.511 1.00 68.94 1124 ILE A O 1
ATOM 9154 N N . ALA A 1 1125 ? -42.195 -3.325 35.033 1.00 72.06 1125 ALA A N 1
ATOM 9155 C CA . ALA A 1 1125 ? -42.857 -4.054 33.958 1.00 72.06 1125 ALA A CA 1
ATOM 9156 C C . ALA A 1 1125 ? -42.021 -5.275 33.559 1.00 72.06 1125 ALA A C 1
ATOM 9158 O O . ALA A 1 1125 ? -40.866 -5.149 33.162 1.00 72.06 1125 ALA A O 1
ATOM 9159 N N . TYR A 1 1126 ? -42.613 -6.462 33.653 1.00 79.88 1126 TYR A N 1
ATOM 9160 C CA . TYR A 1 1126 ? -42.006 -7.709 33.202 1.00 79.88 1126 TYR A CA 1
ATOM 9161 C C . TYR A 1 1126 ? -42.780 -8.283 32.032 1.00 79.88 1126 TYR A C 1
ATOM 9163 O O . TYR A 1 1126 ? -43.969 -8.563 32.162 1.00 79.88 1126 TYR A O 1
ATOM 9171 N N . SER A 1 1127 ? -42.093 -8.527 30.923 1.00 80.25 1127 SER A N 1
ATOM 9172 C CA . SER A 1 1127 ? -42.668 -9.141 29.728 1.00 80.25 1127 SER A CA 1
ATOM 9173 C C . SER A 1 1127 ? -42.237 -10.605 29.602 1.00 80.25 1127 SER A C 1
ATOM 9175 O O . SER A 1 1127 ? -41.104 -10.900 29.210 1.00 80.25 1127 SER A O 1
ATOM 9177 N N . PRO A 1 1128 ? -43.110 -11.575 29.913 1.00 80.88 1128 PRO A N 1
ATOM 9178 C CA . PRO A 1 1128 ? -42.796 -12.982 29.735 1.00 80.88 1128 PRO A CA 1
ATOM 9179 C C . PRO A 1 1128 ? -42.684 -13.323 28.246 1.00 80.88 1128 PRO A C 1
ATOM 9181 O O . PRO A 1 1128 ? -43.554 -12.979 27.448 1.00 80.88 1128 PRO A O 1
ATOM 9184 N N . SER A 1 1129 ? -41.681 -14.113 27.861 1.00 77.25 1129 SER A N 1
ATOM 9185 C CA . SER A 1 1129 ? -41.495 -14.538 26.464 1.00 77.25 1129 SER A CA 1
ATOM 9186 C C . SER A 1 1129 ? -42.693 -15.309 25.890 1.00 77.25 1129 SER A C 1
ATOM 9188 O O . SER A 1 1129 ? -42.965 -15.241 24.695 1.00 77.25 1129 SER A O 1
ATOM 9190 N N . ASN A 1 1130 ? -43.460 -16.010 26.731 1.00 81.19 1130 ASN A N 1
ATOM 9191 C CA . ASN A 1 1130 ? -44.682 -16.721 26.338 1.00 81.19 1130 ASN A CA 1
ATOM 9192 C C . ASN A 1 1130 ? -45.916 -15.810 26.172 1.00 81.19 1130 ASN A C 1
ATOM 9194 O O . ASN A 1 1130 ? -46.971 -16.299 25.746 1.00 81.19 1130 ASN A O 1
ATOM 9198 N N . MET A 1 1131 ? -45.773 -14.522 26.493 1.00 85.88 1131 MET A N 1
ATOM 9199 C CA . MET A 1 1131 ? -46.766 -13.457 26.335 1.00 85.88 1131 MET A CA 1
ATOM 9200 C C . MET A 1 1131 ? -46.439 -12.515 25.165 1.00 85.88 1131 MET A C 1
ATOM 9202 O O . MET A 1 1131 ? -47.106 -11.501 24.995 1.00 85.88 1131 MET A O 1
ATOM 9206 N N . VAL A 1 1132 ? -45.458 -12.865 24.328 1.00 83.50 1132 VAL A N 1
ATOM 9207 C CA . VAL A 1 1132 ? -45.181 -12.175 23.063 1.00 83.50 1132 VAL A CA 1
ATOM 9208 C C . VAL A 1 1132 ? -45.828 -12.955 21.919 1.00 83.50 1132 VAL A C 1
ATOM 9210 O O . VAL A 1 1132 ? -45.561 -14.145 21.732 1.00 83.50 1132 VAL A O 1
ATOM 9213 N N . TYR A 1 1133 ? -46.679 -12.287 21.147 1.00 80.19 1133 TYR A N 1
ATOM 9214 C CA . TYR A 1 1133 ? -47.360 -12.845 19.981 1.00 80.19 1133 TYR A CA 1
ATOM 9215 C C . TYR A 1 1133 ? -46.766 -12.212 18.729 1.00 80.19 1133 TYR A C 1
ATOM 9217 O O . TYR A 1 1133 ? -46.996 -11.034 18.469 1.00 80.19 1133 TYR A O 1
ATOM 9225 N N . LYS A 1 1134 ? -45.971 -12.988 17.986 1.00 75.06 1134 LYS A N 1
ATOM 9226 C CA . LYS A 1 1134 ? -45.263 -12.545 16.778 1.00 75.06 1134 LYS A CA 1
ATOM 9227 C C . LYS A 1 1134 ? -46.012 -12.972 15.524 1.00 75.06 1134 LYS A C 1
ATOM 9229 O O . LYS A 1 1134 ? -46.621 -14.039 15.501 1.00 75.06 1134 LYS A O 1
ATOM 9234 N N . ASN A 1 1135 ? -45.914 -12.161 14.479 1.00 66.25 1135 ASN A N 1
ATOM 9235 C CA . ASN A 1 1135 ? -46.380 -12.533 13.151 1.00 66.25 1135 ASN A CA 1
ATOM 9236 C C . ASN A 1 1135 ? -45.324 -13.431 12.475 1.00 66.25 1135 ASN A C 1
ATOM 9238 O O . ASN A 1 1135 ? -44.289 -12.937 12.028 1.00 66.25 1135 ASN A O 1
ATOM 9242 N N . ASP A 1 1136 ? -45.537 -14.751 12.472 1.00 54.59 1136 ASP A N 1
ATOM 9243 C CA . ASP A 1 1136 ? -44.611 -15.707 11.851 1.00 54.59 1136 ASP A CA 1
ATOM 9244 C C . ASP A 1 1136 ? -44.710 -15.631 10.319 1.00 54.59 1136 ASP A C 1
ATOM 9246 O O . ASP A 1 1136 ? -45.783 -15.740 9.723 1.00 54.59 1136 ASP A O 1
ATOM 9250 N N . THR A 1 1137 ? -43.560 -15.481 9.666 1.00 50.31 1137 THR A N 1
ATOM 9251 C CA . THR A 1 1137 ? -43.372 -15.193 8.232 1.00 50.31 1137 THR A CA 1
ATOM 9252 C C . THR A 1 1137 ? -43.864 -16.275 7.257 1.00 50.31 1137 THR A C 1
ATOM 9254 O O . THR A 1 1137 ? -43.681 -16.129 6.051 1.00 50.31 1137 THR A O 1
ATOM 9257 N N . ALA A 1 1138 ? -44.509 -17.347 7.727 1.00 47.19 1138 ALA A N 1
ATOM 9258 C CA . ALA A 1 1138 ? -44.935 -18.471 6.890 1.00 47.19 1138 ALA A CA 1
ATOM 9259 C C . ALA A 1 1138 ? -46.335 -18.311 6.261 1.00 47.19 1138 ALA A C 1
ATOM 9261 O O . ALA A 1 1138 ? -46.608 -18.946 5.248 1.00 47.19 1138 ALA A O 1
ATOM 9262 N N . ASN A 1 1139 ? -47.204 -17.452 6.809 1.00 43.34 1139 ASN A N 1
ATOM 9263 C CA . ASN A 1 1139 ? -48.562 -17.229 6.296 1.00 43.34 1139 ASN A CA 1
ATOM 9264 C C . ASN A 1 1139 ? -48.784 -15.755 5.922 1.00 43.34 1139 ASN A C 1
ATOM 9266 O O . ASN A 1 1139 ? -49.690 -15.087 6.418 1.00 43.34 1139 ASN A O 1
ATOM 9270 N N . MET A 1 1140 ? -47.972 -15.228 5.005 1.00 41.75 1140 MET A N 1
ATOM 9271 C CA . MET A 1 1140 ? -48.395 -14.057 4.241 1.00 41.75 1140 MET A CA 1
ATOM 9272 C C . MET A 1 1140 ? -49.501 -14.507 3.295 1.00 41.75 1140 MET A C 1
ATOM 9274 O O . MET A 1 1140 ? -49.206 -15.163 2.313 1.00 41.75 1140 MET A O 1
ATOM 9278 N N . PHE A 1 1141 ? -50.760 -14.248 3.646 1.00 37.00 1141 PHE A N 1
ATOM 9279 C CA . PHE A 1 1141 ? -51.812 -13.684 2.791 1.00 37.00 1141 PHE A CA 1
ATOM 9280 C C . PHE A 1 1141 ? -53.138 -13.734 3.571 1.00 37.00 1141 PHE A C 1
ATOM 9282 O O . PHE A 1 1141 ? -53.648 -14.800 3.901 1.00 37.00 1141 PHE A O 1
ATOM 9289 N N . SER A 1 1142 ? -53.716 -12.548 3.782 1.00 42.62 1142 SER A N 1
ATOM 9290 C CA . SER A 1 1142 ? -55.040 -12.238 4.350 1.00 42.62 1142 SER A CA 1
ATOM 9291 C C . SER A 1 1142 ? -55.149 -12.050 5.877 1.00 42.62 1142 SER A C 1
ATOM 9293 O O . SER A 1 1142 ? -55.020 -12.965 6.677 1.00 42.62 1142 SER A O 1
ATOM 9295 N N . SER A 1 1143 ? -55.521 -10.813 6.230 1.00 46.34 1143 SER A N 1
ATOM 9296 C CA . SER A 1 1143 ? -55.932 -10.273 7.534 1.00 46.34 1143 SER A CA 1
ATOM 9297 C C . SER A 1 1143 ? -54.819 -9.778 8.472 1.00 46.34 1143 SER A C 1
ATOM 9299 O O . SER A 1 1143 ? -54.129 -10.523 9.149 1.00 46.34 1143 SER A O 1
ATOM 9301 N N . TYR A 1 1144 ? -54.717 -8.451 8.568 1.00 53.81 1144 TYR A N 1
ATOM 9302 C CA . TYR A 1 1144 ? -53.883 -7.716 9.524 1.00 53.81 1144 TYR A CA 1
ATOM 9303 C C . TYR A 1 1144 ? -54.259 -7.971 11.008 1.00 53.81 1144 TYR A C 1
ATOM 9305 O O . TYR A 1 1144 ? -53.600 -7.452 11.900 1.00 53.81 1144 TYR A O 1
ATOM 9313 N N . ASN A 1 1145 ? -55.289 -8.765 11.315 1.00 64.00 1145 ASN A N 1
ATOM 9314 C CA . ASN A 1 1145 ? -55.884 -8.839 12.651 1.00 64.00 1145 ASN A CA 1
ATOM 9315 C C . ASN A 1 1145 ? -55.425 -10.068 13.462 1.00 64.00 1145 ASN A C 1
ATOM 9317 O O . ASN A 1 1145 ? -56.252 -10.869 13.893 1.00 64.00 1145 ASN A O 1
ATOM 9321 N N . PHE A 1 1146 ? -54.120 -10.215 13.714 1.00 66.19 1146 PHE A N 1
ATOM 9322 C CA . PHE A 1 1146 ? -53.623 -11.280 14.605 1.00 66.19 1146 PHE A CA 1
ATOM 9323 C C . PHE A 1 1146 ? -54.114 -11.107 16.057 1.00 66.19 1146 PHE A C 1
ATOM 9325 O O . PHE A 1 1146 ? -54.245 -12.083 16.792 1.00 66.19 1146 PHE A O 1
ATOM 9332 N N . CYS A 1 1147 ? -54.492 -9.885 16.458 1.00 68.31 1147 CYS A N 1
ATOM 9333 C CA . CYS A 1 1147 ? -55.205 -9.622 17.709 1.00 68.31 1147 CYS A CA 1
ATOM 9334 C C . CYS A 1 1147 ? -56.512 -10.436 17.824 1.00 68.31 1147 CYS A C 1
ATOM 9336 O O . CYS A 1 1147 ? -56.857 -10.869 18.921 1.00 68.31 1147 CYS A O 1
ATOM 9338 N N . ALA A 1 1148 ? -57.211 -10.721 16.715 1.00 67.69 1148 ALA A N 1
ATOM 9339 C CA . ALA A 1 1148 ? -58.403 -11.578 16.711 1.00 67.69 1148 ALA A CA 1
ATOM 9340 C C . ALA A 1 1148 ? -58.098 -13.066 16.959 1.00 67.69 1148 ALA A C 1
ATOM 9342 O O . ALA A 1 1148 ? -58.997 -13.824 17.335 1.00 67.69 1148 ALA A O 1
ATOM 9343 N N . GLU A 1 1149 ? -56.846 -13.494 16.788 1.00 70.62 1149 GLU A N 1
ATOM 9344 C CA . GLU A 1 1149 ? -56.411 -14.866 17.069 1.00 70.62 1149 GLU A CA 1
ATOM 9345 C C . GLU A 1 1149 ? -56.077 -15.085 18.555 1.00 70.62 1149 GLU A C 1
ATOM 9347 O O . GLU A 1 1149 ? -56.077 -16.225 19.038 1.00 70.62 1149 GLU A O 1
ATOM 9352 N N . ILE A 1 1150 ? -55.867 -14.005 19.319 1.00 82.56 1150 ILE A N 1
ATOM 9353 C CA . ILE A 1 1150 ? -55.592 -14.052 20.759 1.00 82.56 1150 ILE A CA 1
ATOM 9354 C C . ILE A 1 1150 ? -56.901 -14.318 21.517 1.00 82.56 1150 ILE A C 1
ATOM 9356 O O . ILE A 1 1150 ? -57.609 -13.423 21.978 1.00 82.56 1150 ILE A O 1
ATOM 9360 N N . LYS A 1 1151 ? -57.242 -15.601 21.671 1.00 83.06 1151 LYS A N 1
ATOM 9361 C CA . LYS A 1 1151 ? -58.406 -16.027 22.464 1.00 83.06 1151 LYS A CA 1
ATOM 9362 C C . LYS A 1 1151 ? -58.147 -15.821 23.957 1.00 83.06 1151 LYS A C 1
ATOM 9364 O O . LYS A 1 1151 ? -57.153 -16.319 24.481 1.00 83.06 1151 LYS A O 1
ATOM 9369 N N . PHE A 1 1152 ? -59.100 -15.201 24.655 1.00 82.25 1152 PHE A N 1
ATOM 9370 C CA . PHE A 1 1152 ? -59.022 -14.908 26.094 1.00 82.25 1152 PHE A CA 1
ATOM 9371 C C . PHE A 1 1152 ? -58.632 -16.120 26.960 1.00 82.25 1152 PHE A C 1
ATOM 9373 O O . PHE A 1 1152 ? -57.770 -16.004 27.825 1.00 82.25 1152 PHE A O 1
ATOM 9380 N N . ASP A 1 1153 ? -59.195 -17.306 26.693 1.00 79.38 1153 ASP A N 1
ATOM 9381 C CA . ASP A 1 1153 ? -58.875 -18.522 27.460 1.00 79.38 1153 ASP A CA 1
ATOM 9382 C C . ASP A 1 1153 ? -57.411 -18.966 27.260 1.00 79.38 1153 ASP A C 1
ATOM 9384 O O . ASP A 1 1153 ? -56.739 -19.393 28.199 1.00 79.38 1153 ASP A O 1
ATOM 9388 N N . GLY A 1 1154 ? -56.898 -18.850 26.029 1.00 80.44 1154 GLY A N 1
ATOM 9389 C CA . GLY A 1 1154 ? -55.504 -19.165 25.704 1.00 80.44 1154 GLY A CA 1
ATOM 9390 C C . GLY A 1 1154 ? -54.533 -18.135 26.279 1.00 80.44 1154 GLY A C 1
ATOM 9391 O O . GLY A 1 1154 ? -53.478 -18.506 26.794 1.00 80.44 1154 GLY A O 1
ATOM 9392 N N . PHE A 1 1155 ? -54.928 -16.861 26.247 1.00 85.75 1155 PHE A N 1
ATOM 9393 C CA . PHE A 1 1155 ? -54.212 -15.752 26.863 1.00 85.75 1155 PHE A CA 1
ATOM 9394 C C . PHE A 1 1155 ? -54.087 -15.937 28.379 1.00 85.75 1155 PHE A C 1
ATOM 9396 O O . PHE A 1 1155 ? -52.970 -15.955 28.888 1.00 85.75 1155 PHE A O 1
ATOM 9403 N N . LEU A 1 1156 ? -55.195 -16.177 29.092 1.00 82.44 1156 LEU A N 1
ATOM 9404 C CA . LEU A 1 1156 ? -55.171 -16.409 30.539 1.00 82.44 1156 LEU A CA 1
ATOM 9405 C C . LEU A 1 1156 ? -54.345 -17.640 30.912 1.00 82.44 1156 LEU A C 1
ATOM 9407 O O . LEU A 1 1156 ? -53.631 -17.604 31.905 1.00 82.44 1156 LEU A O 1
ATOM 9411 N N . LYS A 1 1157 ? -54.379 -18.713 30.111 1.00 82.31 1157 LYS A N 1
ATOM 9412 C CA . LYS A 1 1157 ? -53.545 -19.900 30.355 1.00 82.31 1157 LYS A CA 1
ATOM 9413 C C . LYS A 1 1157 ? -52.049 -19.596 30.214 1.00 82.31 1157 LYS A C 1
ATOM 9415 O O . LYS A 1 1157 ? -51.244 -20.108 30.988 1.00 82.31 1157 LYS A O 1
ATOM 9420 N N . ARG A 1 1158 ? -51.659 -18.774 29.235 1.00 82.94 1158 ARG A N 1
ATOM 9421 C CA . ARG A 1 1158 ? -50.269 -18.308 29.078 1.00 82.94 1158 ARG A CA 1
ATOM 9422 C C . ARG A 1 1158 ? -49.869 -17.358 30.207 1.00 82.94 1158 ARG A C 1
ATOM 9424 O O . ARG A 1 1158 ? -48.775 -17.516 30.738 1.00 82.94 1158 ARG A O 1
ATOM 9431 N N . LEU A 1 1159 ? -50.766 -16.464 30.615 1.00 83.75 1159 LEU A N 1
ATOM 9432 C CA . LEU A 1 1159 ? -50.572 -15.552 31.740 1.00 83.75 1159 LEU A CA 1
ATOM 9433 C C . LEU A 1 1159 ? -50.398 -16.328 33.058 1.00 83.75 1159 LEU A C 1
ATOM 9435 O O . LEU A 1 1159 ? -49.439 -16.099 33.784 1.00 83.75 1159 LEU A O 1
ATOM 9439 N N . ASP A 1 1160 ? -51.252 -17.321 33.323 1.00 82.31 1160 ASP A N 1
ATOM 9440 C CA . ASP A 1 1160 ? -51.136 -18.217 34.479 1.00 82.31 1160 ASP A CA 1
ATOM 9441 C C . ASP A 1 1160 ? -49.831 -19.008 34.450 1.00 82.31 1160 ASP A C 1
ATOM 9443 O O . ASP A 1 1160 ? -49.154 -19.100 35.470 1.00 82.31 1160 ASP A O 1
ATOM 9447 N N . ASN A 1 1161 ? -49.435 -19.542 33.292 1.00 82.25 1161 ASN A N 1
ATOM 9448 C CA . ASN A 1 1161 ? -48.146 -20.216 33.149 1.00 82.25 1161 ASN A CA 1
ATOM 9449 C C . ASN A 1 1161 ? -46.967 -19.264 33.401 1.00 82.25 1161 ASN A C 1
ATOM 9451 O O . ASN A 1 1161 ? -45.994 -19.679 34.020 1.00 82.25 1161 ASN A O 1
ATOM 9455 N N . ALA A 1 1162 ? -47.045 -18.006 32.954 1.00 81.44 1162 ALA A N 1
ATOM 9456 C CA . ALA A 1 1162 ? -46.014 -17.002 33.211 1.00 81.44 1162 ALA A CA 1
ATOM 9457 C C . ALA A 1 1162 ? -45.905 -16.687 34.710 1.00 81.44 1162 ALA A C 1
ATOM 9459 O O . ALA A 1 1162 ? -44.813 -16.742 35.266 1.00 81.44 1162 ALA A O 1
ATOM 9460 N N . ILE A 1 1163 ? -47.041 -16.451 35.377 1.00 81.12 1163 ILE A N 1
ATOM 9461 C CA . ILE A 1 1163 ? -47.096 -16.179 36.820 1.00 81.12 1163 ILE A CA 1
ATOM 9462 C C . ILE A 1 1163 ? -46.605 -17.393 37.625 1.00 81.12 1163 ILE A C 1
ATOM 9464 O O . ILE A 1 1163 ? -45.842 -17.246 38.573 1.00 81.12 1163 ILE A O 1
ATOM 9468 N N . THR A 1 1164 ? -46.997 -18.610 37.236 1.00 81.69 1164 THR A N 1
ATOM 9469 C CA . THR A 1 1164 ? -46.623 -19.846 37.951 1.00 81.69 1164 THR A CA 1
ATOM 9470 C C . THR A 1 1164 ? -45.135 -20.171 37.806 1.00 81.69 1164 THR A C 1
ATOM 9472 O O . THR A 1 1164 ? -44.554 -20.758 38.713 1.00 81.69 1164 THR A O 1
ATOM 9475 N N . LYS A 1 1165 ? -44.509 -19.774 36.690 1.00 83.06 1165 LYS A N 1
ATOM 9476 C CA . LYS A 1 1165 ? -43.078 -19.982 36.417 1.00 83.06 1165 LYS A CA 1
ATOM 9477 C C . LYS A 1 1165 ? -42.165 -18.858 36.914 1.00 83.06 1165 LYS A C 1
ATOM 9479 O O . LYS A 1 1165 ? -40.950 -19.008 36.825 1.00 83.06 1165 LYS A O 1
ATOM 9484 N N . LEU A 1 1166 ? -42.705 -17.768 37.470 1.00 81.25 1166 LEU A N 1
ATOM 9485 C CA . LEU A 1 1166 ? -41.903 -16.706 38.100 1.00 81.25 1166 LEU A CA 1
ATOM 9486 C C . LEU A 1 1166 ? -40.858 -17.248 39.100 1.00 81.25 1166 LEU A C 1
ATOM 9488 O O . LEU A 1 1166 ? -39.706 -16.839 38.988 1.00 81.25 1166 LEU A O 1
ATOM 9492 N N . PRO A 1 1167 ? -41.178 -18.199 40.006 1.00 82.50 1167 PRO A N 1
ATOM 9493 C CA . PRO A 1 1167 ? -40.190 -18.755 40.934 1.00 82.50 1167 PRO A CA 1
ATOM 9494 C C . PRO A 1 1167 ? -39.059 -19.527 40.235 1.00 82.50 1167 PRO A C 1
ATOM 9496 O O . PRO A 1 1167 ? -37.914 -19.467 40.671 1.00 82.50 1167 PRO A O 1
ATOM 9499 N N . GLU A 1 1168 ? -39.364 -20.249 39.149 1.00 83.94 1168 GLU A N 1
ATOM 9500 C CA . GLU A 1 1168 ? -38.352 -20.957 38.348 1.00 83.94 1168 GLU A CA 1
ATOM 9501 C C . GLU A 1 1168 ? -37.410 -19.956 37.670 1.00 83.94 1168 GLU A C 1
ATOM 9503 O O . GLU A 1 1168 ? -36.196 -20.123 37.713 1.00 83.94 1168 GLU A O 1
ATOM 9508 N N . LYS A 1 1169 ? -37.967 -18.874 37.115 1.00 81.00 1169 LYS A N 1
ATOM 9509 C CA . LYS A 1 1169 ? -37.212 -17.815 36.436 1.00 81.00 1169 LYS A CA 1
ATOM 9510 C C . LYS A 1 1169 ? -36.339 -17.001 37.395 1.00 81.00 1169 LYS A C 1
ATOM 9512 O O . LYS A 1 1169 ? -35.205 -16.683 37.056 1.00 81.00 1169 LYS A O 1
ATOM 9517 N N . ILE A 1 1170 ? -36.843 -16.714 38.598 1.00 84.31 1170 ILE A N 1
ATOM 9518 C CA . ILE A 1 1170 ? -36.063 -16.109 39.688 1.00 84.31 1170 ILE A CA 1
ATOM 9519 C C . ILE A 1 1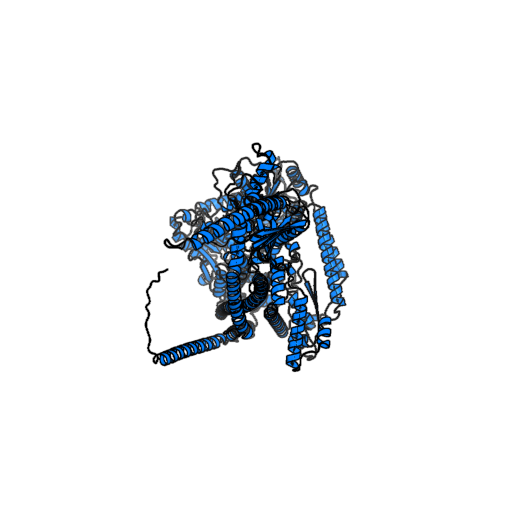170 ? -34.867 -17.002 40.021 1.00 84.31 1170 ILE A C 1
ATOM 9521 O O . ILE A 1 1170 ? -33.742 -16.519 40.035 1.00 84.31 1170 ILE A O 1
ATOM 9525 N N . LYS A 1 1171 ? -35.076 -18.317 40.155 1.00 85.00 1171 LYS A N 1
ATOM 9526 C CA . LYS A 1 1171 ? -33.996 -19.277 40.420 1.00 85.00 1171 LYS A CA 1
ATOM 9527 C C . LYS A 1 1171 ? -32.966 -19.370 39.282 1.00 85.00 1171 LYS A C 1
ATOM 9529 O O . LYS A 1 1171 ? -31.773 -19.514 39.536 1.00 85.00 1171 LYS A O 1
ATOM 9534 N N . GLU A 1 1172 ? -33.396 -19.292 38.022 1.00 85.31 1172 GLU A N 1
ATOM 9535 C CA . GLU A 1 1172 ? -32.488 -19.216 36.863 1.00 85.31 1172 GLU A CA 1
ATOM 9536 C C . GLU A 1 1172 ? -31.629 -17.938 36.889 1.00 85.31 1172 GLU A C 1
ATOM 9538 O O . GLU A 1 1172 ? -30.424 -17.991 36.618 1.00 85.31 1172 GLU A O 1
ATOM 9543 N N . LEU A 1 1173 ? -32.231 -16.804 37.258 1.00 86.19 1173 LEU A N 1
ATOM 9544 C CA . LEU A 1 1173 ? -31.548 -15.522 37.441 1.00 86.19 1173 LEU A CA 1
ATOM 9545 C C . LEU A 1 1173 ? -30.575 -15.553 38.625 1.00 86.19 1173 LEU A C 1
ATOM 9547 O O . LEU A 1 1173 ? -29.436 -15.123 38.468 1.00 86.19 1173 LEU A O 1
ATOM 9551 N N . GLU A 1 1174 ? -30.966 -16.122 39.767 1.00 85.88 1174 GLU A N 1
ATOM 9552 C CA . GLU A 1 1174 ? -30.094 -16.335 40.932 1.00 85.88 1174 GLU A CA 1
ATOM 9553 C C . GLU A 1 1174 ? -28.855 -17.165 40.564 1.00 85.88 1174 GLU A C 1
ATOM 9555 O O . GLU A 1 1174 ? -27.731 -16.748 40.848 1.00 85.88 1174 GLU A O 1
ATOM 9560 N N . ASN A 1 1175 ? -29.035 -18.284 39.851 1.00 86.62 1175 ASN A N 1
ATOM 9561 C CA . ASN A 1 1175 ? -27.923 -19.107 39.360 1.00 86.62 1175 ASN A CA 1
ATOM 9562 C C . ASN A 1 1175 ? -27.016 -18.328 38.392 1.00 86.62 1175 ASN A C 1
ATOM 9564 O O . ASN A 1 1175 ? -25.789 -18.458 38.428 1.00 86.62 1175 ASN A O 1
ATOM 9568 N N . SER A 1 1176 ? -27.606 -17.506 37.519 1.00 85.56 1176 SER A N 1
ATOM 9569 C CA . SER A 1 1176 ? -26.854 -16.659 36.586 1.00 85.56 1176 SER A CA 1
ATOM 9570 C C . SER A 1 1176 ? -26.045 -15.594 37.335 1.00 85.56 1176 SER A C 1
ATOM 9572 O O . SER A 1 1176 ? -24.883 -15.354 37.005 1.00 85.56 1176 SER A O 1
ATOM 9574 N N . ILE A 1 1177 ? -26.618 -14.995 38.384 1.00 86.94 1177 ILE A N 1
ATOM 9575 C CA . ILE A 1 1177 ? -25.947 -14.038 39.274 1.00 86.94 1177 ILE A CA 1
ATOM 9576 C C . ILE A 1 1177 ? -24.794 -14.704 40.028 1.00 86.94 1177 ILE A C 1
ATOM 9578 O O . ILE A 1 1177 ? -23.720 -14.108 40.124 1.00 86.94 1177 ILE A O 1
ATOM 9582 N N . GLU A 1 1178 ? -24.983 -15.919 40.545 1.00 87.69 1178 GLU A N 1
ATOM 9583 C CA . GLU A 1 1178 ? -23.934 -16.685 41.225 1.00 87.69 1178 GLU A CA 1
ATOM 9584 C C . GLU A 1 1178 ? -22.776 -17.006 40.273 1.00 87.69 1178 GLU A C 1
ATOM 9586 O O . GLU A 1 1178 ? -21.633 -16.654 40.564 1.00 87.69 1178 GLU A O 1
ATOM 9591 N N . THR A 1 1179 ? -23.078 -17.520 39.078 1.00 87.06 1179 THR A N 1
ATOM 9592 C CA . THR A 1 1179 ? -22.079 -17.787 38.028 1.00 87.06 1179 THR A CA 1
ATOM 9593 C C . THR A 1 1179 ? -21.321 -16.511 37.632 1.00 87.06 1179 THR A C 1
ATOM 9595 O O . THR A 1 1179 ? -20.095 -16.501 37.513 1.00 87.06 1179 THR A O 1
ATOM 9598 N N . THR A 1 1180 ? -22.033 -15.389 37.475 1.00 85.94 1180 THR A N 1
ATOM 9599 C CA . THR A 1 1180 ? -21.433 -14.087 37.137 1.00 85.94 1180 THR A CA 1
ATOM 9600 C C . THR A 1 1180 ? -20.545 -13.582 38.278 1.00 85.94 1180 THR A C 1
ATOM 9602 O O . THR A 1 1180 ? -19.456 -13.068 38.039 1.00 85.94 1180 THR A O 1
ATOM 9605 N N . LYS A 1 1181 ? -20.949 -13.781 39.536 1.00 88.69 1181 LYS A N 1
ATOM 9606 C CA . LYS A 1 1181 ? -20.165 -13.424 40.727 1.00 88.69 1181 LYS A CA 1
ATOM 9607 C C . LYS A 1 1181 ? -18.891 -14.265 40.860 1.00 88.69 1181 LYS A C 1
ATOM 9609 O O . LYS A 1 1181 ? -17.847 -13.735 41.255 1.00 88.69 1181 LYS A O 1
ATOM 9614 N N . GLU A 1 1182 ? -18.950 -15.552 40.528 1.00 88.19 1182 GLU A N 1
ATOM 9615 C CA . GLU A 1 1182 ? -17.768 -16.417 40.443 1.00 88.19 1182 GLU A CA 1
ATOM 9616 C C . GLU A 1 1182 ? -16.808 -15.934 39.353 1.00 88.19 1182 GLU A C 1
ATOM 9618 O O . GLU A 1 1182 ? -15.610 -15.792 39.614 1.00 88.19 1182 GLU A O 1
ATOM 9623 N N . ASN A 1 1183 ? -17.330 -15.586 38.172 1.00 86.19 1183 ASN A N 1
ATOM 9624 C CA . ASN A 1 1183 ? -16.541 -14.999 37.090 1.00 86.19 1183 ASN A CA 1
ATOM 9625 C C . ASN A 1 1183 ? -15.894 -13.675 37.508 1.00 86.19 1183 ASN A C 1
ATOM 9627 O O . ASN A 1 1183 ? -14.693 -13.512 37.303 1.00 86.19 1183 ASN A O 1
ATOM 9631 N N . ILE A 1 1184 ? -16.636 -12.763 38.149 1.00 87.81 1184 ILE A N 1
ATOM 9632 C CA . ILE A 1 1184 ? -16.083 -11.522 38.719 1.00 87.81 1184 ILE A CA 1
ATOM 9633 C C . ILE A 1 1184 ? -14.931 -11.869 39.657 1.00 87.81 1184 ILE A C 1
ATOM 9635 O O . ILE A 1 1184 ? -13.830 -11.377 39.465 1.00 87.81 1184 ILE A O 1
ATOM 9639 N N . SER A 1 1185 ? -15.131 -12.784 40.606 1.00 87.50 1185 SER A N 1
ATOM 9640 C CA . SER A 1 1185 ? -14.088 -13.174 41.565 1.00 87.50 1185 SER A CA 1
ATOM 9641 C C . SER A 1 1185 ? -12.847 -13.761 40.879 1.00 87.50 1185 SER A C 1
ATOM 9643 O O . SER A 1 1185 ? -11.717 -13.457 41.266 1.00 87.50 1185 SER A O 1
ATOM 9645 N N . LYS A 1 1186 ? -13.040 -14.590 39.846 1.00 88.25 1186 LYS A N 1
ATOM 9646 C CA . LYS A 1 1186 ? -11.967 -15.165 39.025 1.00 88.25 1186 LYS A CA 1
ATOM 9647 C C . LYS A 1 1186 ? -11.188 -14.072 38.290 1.00 88.25 1186 LYS A C 1
ATOM 9649 O O . LYS A 1 1186 ? -9.965 -14.020 38.412 1.00 88.25 1186 LYS A O 1
ATOM 9654 N N . TYR A 1 1187 ? -11.874 -13.201 37.551 1.00 86.31 1187 TYR A N 1
ATOM 9655 C CA . TYR A 1 1187 ? -11.233 -12.140 36.778 1.00 86.31 1187 TYR A CA 1
ATOM 9656 C C . TYR A 1 1187 ? -10.621 -11.061 37.675 1.00 86.31 1187 TYR A C 1
ATOM 9658 O O . TYR A 1 1187 ? -9.530 -10.599 37.369 1.00 86.31 1187 TYR A O 1
ATOM 9666 N N . THR A 1 1188 ? -11.226 -10.729 38.820 1.00 87.94 1188 THR A N 1
ATOM 9667 C CA . THR A 1 1188 ? -10.628 -9.849 39.835 1.00 87.94 1188 THR A CA 1
ATOM 9668 C C . THR A 1 1188 ? -9.275 -10.389 40.283 1.00 87.94 1188 THR A C 1
ATOM 9670 O O . THR A 1 1188 ? -8.296 -9.655 40.226 1.00 87.94 1188 THR A O 1
ATOM 9673 N N . ARG A 1 1189 ? -9.170 -11.683 40.624 1.00 84.94 1189 ARG A N 1
ATOM 9674 C CA . ARG A 1 1189 ? -7.879 -12.292 40.997 1.00 84.94 1189 ARG A CA 1
ATOM 9675 C C . ARG A 1 1189 ? -6.843 -12.192 39.874 1.00 84.94 1189 ARG A C 1
ATOM 9677 O O . ARG A 1 1189 ? -5.700 -11.837 40.141 1.00 84.94 1189 ARG A O 1
ATOM 9684 N N . LEU A 1 1190 ? -7.234 -12.480 38.630 1.00 83.69 1190 LEU A N 1
ATOM 9685 C CA . LEU A 1 1190 ? -6.336 -12.402 37.468 1.00 83.69 1190 LEU A CA 1
ATOM 9686 C C . LEU A 1 1190 ? -5.874 -10.963 37.179 1.00 83.69 1190 LEU A C 1
ATOM 9688 O O . LEU A 1 1190 ? -4.717 -10.742 36.822 1.00 83.69 1190 LEU A O 1
ATOM 9692 N N . VAL A 1 1191 ? -6.764 -9.983 37.353 1.00 82.56 1191 VAL A N 1
ATOM 9693 C CA . VAL A 1 1191 ? -6.487 -8.555 37.138 1.00 82.56 1191 VAL A CA 1
ATOM 9694 C C . VAL A 1 1191 ? -5.669 -7.954 38.284 1.00 82.56 1191 VAL A C 1
ATOM 9696 O O . VAL A 1 1191 ? -4.831 -7.097 38.023 1.00 82.56 1191 VAL A O 1
ATOM 9699 N N . GLU A 1 1192 ? -5.863 -8.391 39.530 1.00 82.56 1192 GLU A N 1
ATOM 9700 C CA . GLU A 1 1192 ? -5.100 -7.919 40.696 1.00 82.56 1192 GLU A CA 1
ATOM 9701 C C . GLU A 1 1192 ? -3.677 -8.487 40.739 1.00 82.56 1192 GLU A C 1
ATOM 9703 O O . GLU A 1 1192 ? -2.749 -7.773 41.110 1.00 82.56 1192 GLU A O 1
ATOM 9708 N N . GLN A 1 1193 ? -3.482 -9.749 40.339 1.00 77.00 1193 GLN A N 1
ATOM 9709 C CA . GLN A 1 1193 ? -2.163 -10.391 40.378 1.00 77.00 1193 GLN A CA 1
ATOM 9710 C C . GLN A 1 1193 ? -1.155 -9.780 39.394 1.00 77.00 1193 GLN A C 1
ATOM 9712 O O . GLN A 1 1193 ? 0.040 -9.838 39.675 1.00 77.00 1193 GLN A O 1
ATOM 9717 N N . LYS A 1 1194 ? -1.616 -9.233 38.253 1.00 68.88 1194 LYS A N 1
ATOM 9718 C CA . LYS A 1 1194 ? -0.801 -8.674 37.145 1.00 68.88 1194 LYS A CA 1
ATOM 9719 C C . LYS A 1 1194 ? 0.590 -9.326 36.995 1.00 68.88 1194 LYS A C 1
ATOM 9721 O O . LYS A 1 1194 ? 1.596 -8.620 37.109 1.00 68.88 1194 LYS A O 1
ATOM 9726 N N . PRO A 1 1195 ? 0.681 -10.654 36.778 1.00 71.44 1195 PRO A N 1
ATOM 9727 C CA . PRO A 1 1195 ? 1.970 -11.303 36.579 1.00 71.44 1195 PRO A CA 1
ATOM 9728 C C . PRO A 1 1195 ? 2.760 -10.615 35.451 1.00 71.44 1195 PRO A C 1
ATOM 9730 O O . PRO A 1 1195 ? 2.178 -10.265 34.425 1.00 71.44 1195 PRO A O 1
ATOM 9733 N N . PRO A 1 1196 ? 4.075 -10.389 35.613 1.00 77.38 1196 PRO A N 1
ATOM 9734 C CA . PRO A 1 1196 ? 4.907 -9.901 34.521 1.00 77.38 1196 PRO A CA 1
ATOM 9735 C C . PRO A 1 1196 ? 5.063 -10.988 33.451 1.00 77.38 1196 PRO A C 1
ATOM 9737 O O . PRO A 1 1196 ? 4.991 -12.183 33.748 1.00 77.38 1196 PRO A O 1
ATOM 9740 N N . TYR A 1 1197 ? 5.328 -10.585 32.205 1.00 82.06 1197 TYR A N 1
ATOM 9741 C CA . TYR A 1 1197 ? 5.577 -11.541 31.127 1.00 82.06 1197 TYR A CA 1
ATOM 9742 C C . TYR A 1 1197 ? 6.779 -12.448 31.477 1.00 82.06 1197 TYR A C 1
ATOM 9744 O O . TYR A 1 1197 ? 7.879 -11.928 31.684 1.00 82.06 1197 TYR A O 1
ATOM 9752 N N . PRO A 1 1198 ? 6.625 -13.789 31.508 1.00 83.25 1198 PRO A N 1
ATOM 9753 C CA . PRO A 1 1198 ? 7.658 -14.695 32.027 1.00 83.25 1198 PRO A CA 1
ATOM 9754 C C . PRO A 1 1198 ? 9.005 -14.630 31.301 1.00 83.25 1198 PRO A C 1
ATOM 9756 O O . PRO A 1 1198 ? 10.039 -14.950 31.874 1.00 83.25 1198 PRO A O 1
ATOM 9759 N N . ARG A 1 1199 ? 9.008 -14.228 30.024 1.00 86.88 1199 ARG A N 1
ATOM 9760 C CA . ARG A 1 1199 ? 10.213 -14.141 29.183 1.00 86.88 1199 ARG A CA 1
ATOM 9761 C C . ARG A 1 1199 ? 10.579 -12.695 28.847 1.00 86.88 1199 ARG A C 1
ATOM 9763 O O . ARG A 1 1199 ? 11.252 -12.446 27.849 1.00 86.88 1199 ARG A O 1
ATOM 9770 N N . LEU A 1 1200 ? 10.146 -11.737 29.670 1.00 85.44 1200 LEU A N 1
ATOM 9771 C CA . LEU A 1 1200 ? 10.432 -10.317 29.456 1.00 85.44 1200 LEU A CA 1
ATOM 9772 C C . LEU A 1 1200 ? 11.936 -10.039 29.450 1.00 85.44 1200 LEU A C 1
ATOM 9774 O O . LEU A 1 1200 ? 12.417 -9.326 28.574 1.00 85.44 1200 LEU A O 1
ATOM 9778 N N . GLU A 1 1201 ? 12.683 -10.659 30.365 1.00 86.25 1201 GLU A N 1
ATOM 9779 C CA . GLU A 1 1201 ? 14.142 -10.533 30.422 1.00 86.25 1201 GLU A CA 1
ATOM 9780 C C . GLU A 1 1201 ? 14.812 -11.059 29.144 1.00 86.25 1201 GLU A C 1
ATOM 9782 O O . GLU A 1 1201 ? 15.723 -10.420 28.618 1.00 86.25 1201 GLU A O 1
ATOM 9787 N N . TYR A 1 1202 ? 14.325 -12.177 28.592 1.00 88.00 1202 TYR A N 1
ATOM 9788 C CA . TYR A 1 1202 ? 14.822 -12.737 27.331 1.00 88.00 1202 TYR A CA 1
ATOM 9789 C C . TYR A 1 1202 ? 14.539 -11.811 26.144 1.00 88.00 1202 TYR A C 1
ATOM 9791 O O . TYR A 1 1202 ? 15.437 -11.530 25.355 1.00 88.00 1202 TYR A O 1
ATOM 9799 N N . LEU A 1 1203 ? 13.323 -11.264 26.047 1.00 85.25 1203 LEU A N 1
ATOM 9800 C CA . LEU A 1 1203 ? 12.986 -10.284 25.013 1.00 85.25 1203 LEU A CA 1
ATOM 9801 C C . LEU A 1 1203 ? 13.869 -9.027 25.114 1.00 85.25 1203 LEU A C 1
ATOM 9803 O O . LEU A 1 1203 ? 14.381 -8.538 24.106 1.00 85.25 1203 LEU A O 1
ATOM 9807 N N . GLN A 1 1204 ? 14.089 -8.515 26.327 1.00 84.00 1204 GLN A N 1
ATOM 9808 C CA . GLN A 1 1204 ? 14.948 -7.352 26.562 1.00 84.00 1204 GLN A CA 1
ATOM 9809 C C . GLN A 1 1204 ? 16.415 -7.635 26.214 1.00 84.00 1204 GLN A C 1
ATOM 9811 O O . GLN A 1 1204 ? 17.067 -6.798 25.588 1.00 84.00 1204 GLN A O 1
ATOM 9816 N N . THR A 1 1205 ? 16.933 -8.818 26.558 1.00 85.62 1205 THR A N 1
ATOM 9817 C CA . THR A 1 1205 ? 18.303 -9.211 26.192 1.00 85.62 1205 THR A CA 1
ATOM 9818 C C . THR A 1 1205 ? 18.462 -9.472 24.703 1.00 85.62 1205 THR A C 1
ATOM 9820 O O . THR A 1 1205 ? 19.488 -9.085 24.158 1.00 85.62 1205 THR A O 1
ATOM 9823 N N . LEU A 1 1206 ? 17.460 -10.024 24.012 1.00 84.38 1206 LEU A N 1
ATOM 9824 C CA . LEU A 1 1206 ? 17.461 -10.126 22.549 1.00 84.38 1206 LEU A CA 1
ATOM 9825 C C . LEU A 1 1206 ? 17.564 -8.745 21.886 1.00 84.38 1206 LEU A C 1
ATOM 9827 O O . LEU A 1 1206 ? 18.415 -8.539 21.020 1.00 84.38 1206 LEU A O 1
ATOM 9831 N N . LYS A 1 1207 ? 16.749 -7.773 22.326 1.00 80.69 1207 LYS A N 1
ATOM 9832 C CA . LYS A 1 1207 ? 16.824 -6.380 21.842 1.00 80.69 1207 LYS A CA 1
ATOM 9833 C C . LYS A 1 1207 ? 18.201 -5.761 22.114 1.00 80.69 1207 LYS A C 1
ATOM 9835 O O . LYS A 1 1207 ? 18.742 -5.049 21.269 1.00 80.69 1207 LYS A O 1
ATOM 9840 N N . TRP A 1 1208 ? 18.786 -6.050 23.276 1.00 80.50 1208 TRP A N 1
ATOM 9841 C CA . TRP A 1 1208 ? 20.121 -5.579 23.644 1.00 80.50 1208 TRP A CA 1
ATOM 9842 C C . TRP A 1 1208 ? 21.240 -6.237 22.821 1.00 80.50 1208 TRP A C 1
ATOM 9844 O O . TRP A 1 1208 ? 22.175 -5.555 22.404 1.00 80.50 1208 TRP A O 1
ATOM 9854 N N . ASP A 1 1209 ? 21.142 -7.535 22.544 1.00 83.56 1209 ASP A N 1
ATOM 9855 C CA . ASP A 1 1209 ? 22.080 -8.275 21.700 1.00 83.56 1209 ASP A CA 1
ATOM 9856 C C . ASP A 1 1209 ? 22.036 -7.760 20.260 1.00 83.56 1209 ASP A C 1
ATOM 9858 O O . ASP A 1 1209 ? 23.082 -7.488 19.676 1.00 83.56 1209 ASP A O 1
ATOM 9862 N N . HIS A 1 1210 ? 20.837 -7.545 19.706 1.00 79.69 1210 HIS A N 1
ATOM 9863 C CA . HIS A 1 1210 ? 20.676 -6.929 18.386 1.00 79.69 1210 HIS A CA 1
ATOM 9864 C C . HIS A 1 1210 ? 21.308 -5.538 18.342 1.00 79.69 1210 HIS A C 1
ATOM 9866 O O . HIS A 1 1210 ? 22.101 -5.266 17.444 1.00 79.69 1210 HIS A O 1
ATOM 9872 N N . LYS A 1 1211 ? 21.064 -4.697 19.357 1.00 75.00 1211 LYS A N 1
ATOM 9873 C CA . LYS A 1 1211 ? 21.722 -3.387 19.493 1.00 75.00 1211 LYS A CA 1
ATOM 9874 C C . LYS A 1 1211 ? 23.250 -3.506 19.544 1.00 75.00 1211 LYS A C 1
ATOM 9876 O O . LYS A 1 1211 ? 23.943 -2.748 18.876 1.00 75.00 1211 LYS A O 1
ATOM 9881 N N . THR A 1 1212 ? 23.778 -4.458 20.308 1.00 79.69 1212 THR A N 1
ATOM 9882 C CA . THR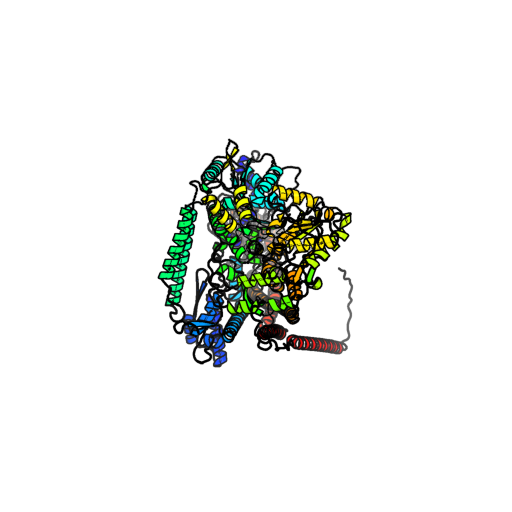 A 1 1212 ? 25.228 -4.661 20.447 1.00 79.69 1212 THR A CA 1
ATOM 9883 C C . THR A 1 1212 ? 25.858 -5.111 19.130 1.00 79.69 1212 THR A C 1
ATOM 9885 O O . THR A 1 1212 ? 26.873 -4.562 18.713 1.00 79.69 1212 THR A O 1
ATOM 9888 N N . LEU A 1 1213 ? 25.225 -6.061 18.437 1.00 75.25 1213 LEU A N 1
ATOM 9889 C CA . LEU A 1 1213 ? 25.659 -6.536 17.125 1.00 75.25 1213 LEU A CA 1
ATOM 9890 C C . LEU A 1 1213 ? 25.667 -5.405 16.093 1.00 75.25 1213 LEU A C 1
ATOM 9892 O O . LEU A 1 1213 ? 26.600 -5.275 15.304 1.00 75.25 1213 LEU A O 1
ATOM 9896 N N . ILE A 1 1214 ? 24.627 -4.576 16.119 1.00 69.31 1214 ILE A N 1
ATOM 9897 C CA . ILE A 1 1214 ? 24.497 -3.375 15.301 1.00 69.31 1214 ILE A CA 1
ATOM 9898 C C . ILE A 1 1214 ? 25.654 -2.395 15.579 1.00 69.31 1214 ILE A C 1
ATOM 9900 O O . ILE A 1 1214 ? 26.290 -1.907 14.642 1.00 69.31 1214 ILE A O 1
ATOM 9904 N N . ASP A 1 1215 ? 25.954 -2.125 16.851 1.00 69.62 1215 ASP A N 1
ATOM 9905 C CA . ASP A 1 1215 ? 27.060 -1.249 17.248 1.00 69.62 1215 ASP A CA 1
ATOM 9906 C C . ASP A 1 1215 ? 28.418 -1.823 16.813 1.00 69.62 1215 ASP A C 1
ATOM 9908 O O . ASP A 1 1215 ? 29.298 -1.077 16.380 1.00 69.62 1215 ASP A O 1
ATOM 9912 N N . ASP A 1 1216 ? 28.590 -3.143 16.872 1.00 72.69 1216 ASP A N 1
ATOM 9913 C CA . ASP A 1 1216 ? 29.804 -3.825 16.425 1.00 72.69 1216 ASP A CA 1
ATOM 9914 C C . ASP A 1 1216 ? 29.954 -3.779 14.898 1.00 72.69 1216 ASP A C 1
ATOM 9916 O O . ASP A 1 1216 ? 31.041 -3.472 14.409 1.00 72.69 1216 ASP A O 1
ATOM 9920 N N . LEU A 1 1217 ? 28.872 -3.961 14.132 1.00 67.12 1217 LEU A N 1
ATOM 9921 C CA . LEU A 1 1217 ? 28.862 -3.742 12.678 1.00 67.12 1217 LEU A CA 1
ATOM 9922 C C . LEU A 1 1217 ? 29.220 -2.289 12.322 1.00 67.12 1217 LEU A C 1
ATOM 9924 O O . LEU A 1 1217 ? 29.963 -2.046 11.369 1.00 67.12 1217 LEU A O 1
ATOM 9928 N N . ALA A 1 1218 ? 28.744 -1.317 13.107 1.00 63.31 1218 ALA A N 1
ATOM 9929 C CA . ALA A 1 1218 ? 29.092 0.090 12.933 1.00 63.31 1218 ALA A CA 1
ATOM 9930 C C . ALA A 1 1218 ? 30.574 0.370 13.247 1.00 63.31 1218 ALA A C 1
ATOM 9932 O O . ALA A 1 1218 ? 31.214 1.149 12.537 1.00 63.31 1218 ALA A O 1
ATOM 9933 N N . LYS A 1 1219 ? 31.138 -0.272 14.280 1.00 65.88 1219 LYS A N 1
ATOM 9934 C CA . LYS A 1 1219 ? 32.566 -0.174 14.634 1.00 65.88 1219 LYS A CA 1
ATOM 9935 C C . LYS A 1 1219 ? 33.462 -0.843 13.601 1.00 65.88 1219 LYS A C 1
ATOM 9937 O O . LYS A 1 1219 ? 34.458 -0.238 13.229 1.00 65.88 1219 LYS A O 1
ATOM 9942 N N . MET A 1 1220 ? 33.087 -2.011 13.076 1.00 61.75 1220 MET A N 1
ATOM 9943 C CA . MET A 1 1220 ? 33.805 -2.672 11.974 1.00 61.75 1220 MET A CA 1
ATOM 9944 C C . MET A 1 1220 ? 33.879 -1.801 10.716 1.00 61.75 1220 MET A C 1
ATOM 9946 O O . MET A 1 1220 ? 34.837 -1.882 9.953 1.00 61.75 1220 MET A O 1
ATOM 9950 N N . GLY A 1 1221 ? 32.872 -0.950 10.489 1.00 52.81 1221 GLY A N 1
ATOM 9951 C CA . GLY A 1 1221 ? 32.907 0.044 9.417 1.00 52.81 1221 GLY A CA 1
ATOM 9952 C C . GLY A 1 1221 ? 33.929 1.170 9.638 1.00 52.81 1221 GLY A C 1
ATOM 9953 O O . GLY A 1 1221 ? 34.304 1.831 8.673 1.00 52.81 1221 GLY A O 1
ATOM 9954 N N . LYS A 1 1222 ? 34.375 1.396 10.884 1.00 53.06 1222 LYS A N 1
ATOM 9955 C CA . LYS A 1 1222 ? 35.295 2.476 11.289 1.00 53.06 1222 LYS A CA 1
ATOM 9956 C C . LYS A 1 1222 ? 36.715 1.990 11.595 1.00 53.06 1222 LYS A C 1
ATOM 9958 O O . LYS A 1 1222 ? 37.660 2.724 11.332 1.00 53.06 1222 LYS A O 1
ATOM 9963 N N . ASP A 1 1223 ? 36.854 0.789 12.147 1.00 54.41 1223 ASP A N 1
ATOM 9964 C CA . ASP A 1 1223 ? 38.116 0.168 12.547 1.00 54.41 1223 ASP A CA 1
ATOM 9965 C C . ASP A 1 1223 ? 38.221 -1.225 11.909 1.00 54.41 1223 ASP A C 1
ATOM 9967 O O . ASP A 1 1223 ? 37.384 -2.098 12.137 1.00 54.41 1223 ASP A O 1
ATOM 9971 N N . ARG A 1 1224 ? 39.246 -1.414 11.072 1.00 47.56 1224 ARG A N 1
ATOM 9972 C CA . ARG A 1 1224 ? 39.467 -2.643 10.296 1.00 47.56 1224 ARG A CA 1
ATOM 9973 C C . ARG A 1 1224 ? 40.090 -3.773 11.109 1.00 47.56 1224 ARG A C 1
ATOM 9975 O O . ARG A 1 1224 ? 39.896 -4.934 10.751 1.00 47.56 1224 ARG A O 1
ATOM 9982 N N . ASP A 1 1225 ? 40.801 -3.445 12.183 1.00 51.81 1225 ASP A N 1
ATOM 9983 C CA . ASP A 1 1225 ? 41.407 -4.432 13.078 1.00 51.81 1225 ASP A CA 1
ATOM 9984 C C . ASP A 1 1225 ? 40.439 -4.860 14.186 1.00 51.81 1225 ASP A C 1
ATOM 9986 O O . ASP A 1 1225 ? 40.682 -5.844 14.898 1.00 51.81 1225 ASP A O 1
ATOM 9990 N N . TYR A 1 1226 ? 39.307 -4.159 14.302 1.00 60.12 1226 TYR A N 1
ATOM 9991 C CA . TYR A 1 1226 ? 38.233 -4.507 15.211 1.00 60.12 1226 TYR A CA 1
ATOM 9992 C C . TYR A 1 1226 ? 37.629 -5.865 14.841 1.00 60.12 1226 TYR A C 1
ATOM 9994 O O . TYR A 1 1226 ? 36.830 -6.012 13.913 1.00 60.12 1226 TYR A O 1
ATOM 10002 N N . LYS A 1 1227 ? 38.008 -6.882 15.617 1.00 63.31 1227 LYS A N 1
ATOM 10003 C CA . LYS A 1 1227 ? 37.382 -8.199 15.577 1.00 63.31 1227 LYS A CA 1
ATOM 10004 C C . LYS A 1 1227 ? 36.194 -8.204 16.537 1.00 63.31 1227 LYS A C 1
ATOM 10006 O O . LYS A 1 1227 ? 36.411 -8.149 17.750 1.00 63.31 1227 LYS A O 1
ATOM 10011 N N . PRO A 1 1228 ? 34.959 -8.287 16.029 1.00 64.31 1228 PRO A N 1
ATOM 10012 C CA . PRO A 1 1228 ? 33.778 -8.361 16.873 1.00 64.31 1228 PRO A CA 1
ATOM 10013 C C . PRO A 1 1228 ? 33.838 -9.639 17.715 1.00 64.31 1228 PRO A C 1
ATOM 10015 O O . PRO A 1 1228 ? 33.957 -10.747 17.191 1.00 64.31 1228 PRO A O 1
ATOM 10018 N N . VAL A 1 1229 ? 33.747 -9.484 19.035 1.00 64.94 1229 VAL A N 1
ATOM 10019 C CA . VAL A 1 1229 ? 33.585 -10.591 19.992 1.00 64.94 1229 VAL A CA 1
ATOM 10020 C C . VAL A 1 1229 ? 32.108 -10.638 20.376 1.00 64.94 1229 VAL A C 1
ATOM 10022 O O . VAL A 1 1229 ? 31.741 -10.530 21.543 1.00 64.94 1229 VAL A O 1
ATOM 10025 N N . PHE A 1 1230 ? 31.235 -10.700 19.369 1.00 76.31 1230 PHE A N 1
ATOM 10026 C CA . PHE A 1 1230 ? 29.803 -10.748 19.612 1.00 76.31 1230 PHE A CA 1
ATOM 10027 C C . PHE A 1 1230 ? 29.443 -12.112 20.209 1.00 76.31 1230 PHE A C 1
ATOM 10029 O O . PHE A 1 1230 ? 29.491 -13.135 19.524 1.00 76.31 1230 PHE A O 1
ATOM 10036 N N . ASN A 1 1231 ? 29.104 -12.121 21.498 1.00 77.25 1231 ASN A N 1
ATOM 10037 C CA . ASN A 1 1231 ? 28.586 -13.288 22.196 1.00 77.25 1231 ASN A CA 1
ATOM 10038 C C . ASN A 1 1231 ? 27.178 -12.962 22.724 1.00 77.25 1231 ASN A C 1
ATOM 10040 O O . ASN A 1 1231 ? 27.063 -12.134 23.631 1.00 77.25 1231 ASN A O 1
ATOM 10044 N N . PRO A 1 1232 ? 26.116 -13.561 22.160 1.00 81.88 1232 PRO A N 1
ATOM 10045 C CA . PRO A 1 1232 ? 24.741 -13.197 22.490 1.00 81.88 1232 PRO A CA 1
ATOM 10046 C C . PRO A 1 1232 ? 24.378 -13.625 23.918 1.00 81.88 1232 PRO A C 1
ATOM 10048 O O . PRO A 1 1232 ? 24.339 -14.821 24.225 1.00 81.88 1232 PRO A O 1
ATOM 10051 N N . LYS A 1 1233 ? 24.070 -12.654 24.787 1.00 85.81 1233 LYS A N 1
ATOM 10052 C CA . LYS A 1 1233 ? 23.633 -12.895 26.175 1.00 85.81 1233 LYS A CA 1
ATOM 10053 C C . LYS A 1 1233 ? 22.261 -13.555 26.240 1.00 85.81 1233 LYS A C 1
ATOM 10055 O O . LYS A 1 1233 ? 21.983 -14.325 27.155 1.00 85.81 1233 LYS A O 1
ATOM 10060 N N . SER A 1 1234 ? 21.418 -13.301 25.244 1.00 86.12 1234 SER A N 1
ATOM 10061 C CA . SER A 1 1234 ? 20.106 -13.930 25.082 1.00 86.12 1234 SER A CA 1
ATOM 10062 C C . SER A 1 1234 ? 20.183 -15.459 25.104 1.00 86.12 1234 SER A C 1
ATOM 10064 O O . SER A 1 1234 ? 19.288 -16.098 25.654 1.00 86.12 1234 SER A O 1
ATOM 10066 N N . LYS A 1 1235 ? 21.273 -16.069 24.607 1.00 84.62 1235 LYS A N 1
ATOM 10067 C CA . LYS A 1 1235 ? 21.474 -17.529 24.673 1.00 84.62 1235 LYS A CA 1
ATOM 10068 C C . LYS A 1 1235 ? 21.671 -18.036 26.102 1.00 84.62 1235 LYS A C 1
ATOM 10070 O O . LYS A 1 1235 ? 21.215 -19.131 26.423 1.00 84.62 1235 LYS A O 1
ATOM 10075 N N . GLU A 1 1236 ? 22.331 -17.262 26.960 1.00 84.38 1236 GLU A N 1
ATOM 10076 C CA . GLU A 1 1236 ? 22.512 -17.609 28.374 1.00 84.38 1236 GLU A CA 1
ATOM 10077 C C . GLU A 1 1236 ? 21.196 -17.471 29.142 1.00 84.38 1236 GLU A C 1
ATOM 10079 O O . GLU A 1 1236 ? 20.805 -18.399 29.851 1.00 84.38 1236 GLU A O 1
ATOM 10084 N N . VAL A 1 1237 ? 20.466 -16.370 28.927 1.00 86.00 1237 VAL A N 1
ATOM 10085 C CA . VAL A 1 1237 ? 19.136 -16.155 29.521 1.00 86.00 1237 VAL A CA 1
ATOM 10086 C C . VAL A 1 1237 ? 18.168 -17.259 29.097 1.00 86.00 1237 VAL A C 1
ATOM 10088 O O . VAL A 1 1237 ? 17.474 -17.829 29.936 1.00 86.00 1237 VAL A O 1
ATOM 10091 N N . LEU A 1 1238 ? 18.166 -17.634 27.814 1.00 85.69 1238 LEU A N 1
ATOM 10092 C CA . LEU A 1 1238 ? 17.343 -18.729 27.306 1.00 85.69 1238 LEU A CA 1
ATOM 10093 C C . LEU A 1 1238 ? 17.673 -20.058 27.995 1.00 85.69 1238 LEU A C 1
ATOM 10095 O O . LEU A 1 1238 ? 16.770 -20.779 28.411 1.00 85.69 1238 LEU A O 1
ATOM 10099 N N . LYS A 1 1239 ? 18.963 -20.366 28.151 1.00 84.19 1239 LYS A N 1
ATOM 10100 C CA . LYS A 1 1239 ? 19.422 -21.590 28.813 1.00 84.19 1239 LYS A CA 1
ATOM 10101 C C . LYS A 1 1239 ? 19.020 -21.633 30.291 1.00 84.19 1239 LYS A C 1
ATOM 10103 O O . LYS A 1 1239 ? 18.641 -22.699 30.773 1.00 84.19 1239 LYS A O 1
ATOM 10108 N N . ASN A 1 1240 ? 19.078 -20.500 30.992 1.00 84.06 1240 ASN A N 1
ATOM 10109 C CA . ASN A 1 1240 ? 18.639 -20.392 32.384 1.00 84.06 1240 ASN A CA 1
ATOM 10110 C C . ASN A 1 1240 ? 17.122 -20.589 32.503 1.00 84.06 1240 ASN A C 1
ATOM 10112 O O . ASN A 1 1240 ? 16.686 -21.417 33.297 1.00 84.06 1240 ASN A O 1
ATOM 10116 N N . LEU A 1 1241 ? 16.332 -19.943 31.638 1.00 83.00 1241 LEU A N 1
ATOM 10117 C CA . LEU A 1 1241 ? 14.877 -20.128 31.575 1.00 83.00 1241 LEU A CA 1
ATOM 10118 C C . LEU A 1 1241 ? 14.487 -21.585 31.280 1.00 83.00 1241 LEU A C 1
ATOM 10120 O O . LEU A 1 1241 ? 13.554 -22.124 31.873 1.00 83.00 1241 LEU A O 1
ATOM 10124 N N . GLU A 1 1242 ? 15.198 -22.254 30.368 1.00 81.06 1242 GLU A N 1
ATOM 10125 C CA . GLU A 1 1242 ? 14.975 -23.673 30.078 1.00 81.06 1242 GLU A CA 1
ATOM 10126 C C . GLU A 1 1242 ? 15.353 -24.581 31.254 1.00 81.06 1242 GLU A C 1
ATOM 10128 O O . GLU A 1 1242 ? 14.692 -25.598 31.478 1.00 81.06 1242 GLU A O 1
ATOM 10133 N N . ALA A 1 1243 ? 16.397 -24.235 32.010 1.00 77.31 1243 ALA A N 1
ATOM 10134 C CA . ALA A 1 1243 ? 16.809 -24.968 33.202 1.00 77.31 1243 ALA A CA 1
ATOM 10135 C C . ALA A 1 1243 ? 15.803 -24.800 34.352 1.00 77.31 1243 ALA A C 1
ATOM 10137 O O . ALA A 1 1243 ? 15.417 -25.798 34.957 1.00 77.31 1243 ALA A O 1
ATOM 10138 N N . GLU A 1 1244 ? 15.319 -23.580 34.597 1.00 76.38 1244 GLU A N 1
ATOM 10139 C CA . GLU A 1 1244 ? 14.265 -23.288 35.577 1.00 76.38 1244 GLU A CA 1
ATOM 10140 C C . GLU A 1 1244 ? 12.958 -23.997 35.222 1.00 76.38 1244 GLU A C 1
ATOM 10142 O O . GLU A 1 1244 ? 12.360 -24.648 36.073 1.00 76.38 1244 GLU A O 1
ATOM 10147 N N . LYS A 1 1245 ? 12.558 -23.978 33.943 1.00 75.44 1245 LYS A N 1
ATOM 10148 C CA . LYS A 1 1245 ? 11.372 -24.707 33.470 1.00 75.44 1245 LYS A CA 1
ATOM 10149 C C . LYS A 1 1245 ? 11.517 -26.223 33.621 1.00 75.44 1245 LYS A C 1
ATOM 10151 O O . LYS A 1 1245 ? 10.542 -26.923 33.879 1.00 75.44 1245 LYS A O 1
ATOM 10156 N N . ARG A 1 1246 ? 12.726 -26.765 33.440 1.00 72.38 1246 ARG A N 1
ATOM 10157 C CA . ARG A 1 1246 ? 12.998 -28.186 33.708 1.00 72.38 1246 ARG A CA 1
ATOM 10158 C C . ARG A 1 1246 ? 12.954 -28.495 35.203 1.00 72.38 1246 ARG A C 1
ATOM 10160 O O . ARG A 1 1246 ? 12.465 -29.563 35.547 1.00 72.38 1246 ARG A O 1
ATOM 10167 N N . ALA A 1 1247 ? 13.434 -27.595 36.059 1.00 69.44 1247 ALA A N 1
ATOM 10168 C CA . ALA A 1 1247 ? 13.379 -27.750 37.510 1.00 69.44 1247 ALA A CA 1
ATOM 10169 C C . ALA A 1 1247 ? 11.934 -27.692 38.034 1.00 69.44 1247 ALA A C 1
ATOM 10171 O O . ALA A 1 1247 ? 11.531 -28.590 38.765 1.00 69.44 1247 ALA A O 1
ATOM 10172 N N . SER A 1 1248 ? 11.114 -26.744 37.566 1.00 66.25 1248 SER A N 1
ATOM 10173 C CA . SER A 1 1248 ? 9.703 -26.648 37.965 1.00 66.25 1248 SER A CA 1
ATOM 10174 C C . SER A 1 1248 ? 8.870 -27.857 37.527 1.00 66.25 1248 SER A C 1
ATOM 10176 O O . SER A 1 1248 ? 8.041 -28.338 38.288 1.00 66.25 1248 SER A O 1
ATOM 10178 N N . LEU A 1 1249 ? 9.133 -28.423 36.342 1.00 63.38 1249 LEU A N 1
ATOM 10179 C CA . LEU A 1 1249 ? 8.496 -29.669 35.885 1.00 63.38 1249 LEU A CA 1
ATOM 10180 C C . LEU A 1 1249 ? 8.946 -30.908 36.680 1.00 63.38 1249 LEU A C 1
ATOM 10182 O O . LEU A 1 1249 ? 8.258 -31.933 36.667 1.00 63.38 1249 LEU A O 1
ATOM 10186 N N . VAL A 1 1250 ? 10.117 -30.858 37.321 1.00 61.78 1250 VAL A N 1
ATOM 10187 C CA . VAL A 1 1250 ? 10.591 -31.905 38.238 1.00 61.78 1250 VAL A CA 1
ATOM 10188 C C . VAL A 1 1250 ? 9.921 -31.740 39.602 1.00 61.78 1250 VAL A C 1
ATOM 10190 O O . VAL A 1 1250 ? 9.408 -32.733 40.109 1.00 61.78 1250 VAL A O 1
ATOM 10193 N N . ASP A 1 1251 ? 9.814 -30.513 40.117 1.00 53.88 1251 ASP A N 1
ATOM 10194 C CA . ASP A 1 1251 ? 9.095 -30.203 41.359 1.00 53.88 1251 ASP A CA 1
ATOM 10195 C C . ASP A 1 1251 ? 7.591 -30.509 41.250 1.00 53.88 1251 ASP A C 1
ATOM 10197 O O . ASP A 1 1251 ? 7.049 -31.155 42.138 1.00 53.88 1251 ASP A O 1
ATOM 10201 N N . GLU A 1 1252 ? 6.919 -30.193 40.134 1.00 52.84 1252 GLU A N 1
ATOM 10202 C CA . GLU A 1 1252 ? 5.518 -30.592 39.892 1.00 52.84 1252 GLU A CA 1
ATOM 10203 C C . GLU A 1 1252 ? 5.363 -32.120 39.826 1.00 52.84 1252 GLU A C 1
ATOM 10205 O O . GLU A 1 1252 ? 4.386 -32.684 40.319 1.00 52.84 1252 GLU A O 1
ATOM 10210 N N . ARG A 1 1253 ? 6.336 -32.838 39.248 1.00 53.56 1253 ARG A N 1
ATOM 10211 C CA . ARG A 1 1253 ? 6.335 -34.312 39.249 1.00 53.56 1253 ARG A CA 1
ATOM 10212 C C . ARG A 1 1253 ? 6.595 -34.890 40.639 1.00 53.56 1253 ARG A C 1
ATOM 10214 O O . ARG A 1 1253 ? 6.114 -35.991 40.915 1.00 53.56 1253 ARG A O 1
ATOM 10221 N N . GLU A 1 1254 ? 7.347 -34.201 41.492 1.00 54.28 1254 GLU A N 1
ATOM 10222 C CA . GLU A 1 1254 ? 7.562 -34.581 42.889 1.00 54.28 1254 GLU A CA 1
ATOM 10223 C C . GLU A 1 1254 ? 6.372 -34.211 43.786 1.00 54.28 1254 GLU A C 1
ATOM 10225 O O . GLU A 1 1254 ? 6.006 -35.025 44.630 1.00 54.28 1254 GLU A O 1
ATOM 10230 N N . GLU A 1 1255 ? 5.680 -33.093 43.546 1.00 49.25 1255 GLU A N 1
ATOM 10231 C CA . GLU A 1 1255 ? 4.420 -32.726 44.207 1.00 49.25 1255 GLU A CA 1
ATOM 10232 C C . GLU A 1 1255 ? 3.275 -33.659 43.812 1.00 49.25 1255 GLU A C 1
ATOM 10234 O O . GLU A 1 1255 ? 2.550 -34.128 44.686 1.00 49.25 1255 GLU A O 1
ATOM 10239 N N . VAL A 1 1256 ? 3.146 -34.026 42.533 1.00 52.56 1256 VAL A N 1
ATOM 10240 C CA . VAL A 1 1256 ? 2.157 -35.020 42.078 1.00 52.56 1256 VAL A CA 1
ATOM 10241 C C . VAL A 1 1256 ? 2.479 -36.408 42.646 1.00 52.56 1256 VAL A C 1
ATOM 10243 O O . VAL A 1 1256 ? 1.570 -37.145 43.026 1.00 52.56 1256 VAL A O 1
ATOM 10246 N N . LYS A 1 1257 ? 3.762 -36.770 42.802 1.00 51.62 1257 LYS A N 1
ATOM 10247 C CA . LYS A 1 1257 ? 4.169 -37.986 43.535 1.00 51.62 1257 LYS A CA 1
ATOM 10248 C C . LYS A 1 1257 ? 3.936 -37.874 45.047 1.00 51.62 1257 LYS A C 1
ATOM 10250 O O . LYS A 1 1257 ? 3.624 -38.880 45.681 1.00 51.62 1257 LYS A O 1
ATOM 10255 N N . GLY A 1 1258 ? 4.064 -36.682 45.623 1.00 47.34 1258 GLY A N 1
ATOM 10256 C CA . GLY A 1 1258 ? 3.792 -36.383 47.028 1.00 47.34 1258 GLY A CA 1
ATOM 10257 C C . GLY A 1 1258 ? 2.301 -36.440 47.365 1.00 47.34 1258 GLY A C 1
ATOM 10258 O O . GLY A 1 1258 ? 1.927 -37.040 48.372 1.00 47.34 1258 GLY A O 1
ATOM 10259 N N . GLN A 1 1259 ? 1.445 -35.912 46.487 1.00 45.75 1259 GLN A N 1
ATOM 10260 C CA . GLN A 1 1259 ? -0.014 -36.001 46.578 1.00 45.75 1259 GLN A CA 1
ATOM 10261 C C . GLN A 1 1259 ? -0.508 -37.429 46.308 1.00 45.75 1259 GLN A C 1
ATOM 10263 O O . GLN A 1 1259 ? -1.317 -37.941 47.080 1.00 45.75 1259 GLN A O 1
ATOM 10268 N N . ALA A 1 1260 ? 0.065 -38.139 45.327 1.00 44.47 1260 ALA A N 1
ATOM 10269 C CA . ALA A 1 1260 ? -0.222 -39.561 45.113 1.00 44.47 1260 ALA A CA 1
ATOM 10270 C C . ALA A 1 1260 ? 0.183 -40.430 46.324 1.00 44.47 1260 ALA A C 1
ATOM 10272 O O . ALA A 1 1260 ? -0.529 -41.368 46.678 1.00 44.47 1260 ALA A O 1
ATOM 10273 N N . ASN A 1 1261 ? 1.278 -40.100 47.022 1.00 44.75 1261 ASN A N 1
ATOM 10274 C CA . ASN A 1 1261 ? 1.667 -40.788 48.258 1.00 44.75 1261 ASN A CA 1
ATOM 10275 C C . ASN A 1 1261 ? 0.788 -40.426 49.468 1.00 44.75 1261 ASN A C 1
ATOM 10277 O O . ASN A 1 1261 ? 0.662 -41.252 50.369 1.00 44.75 1261 ASN A O 1
ATOM 10281 N N . GLN A 1 1262 ? 0.136 -39.259 49.496 1.00 42.72 1262 GLN A N 1
ATOM 10282 C CA . GLN A 1 1262 ? -0.859 -38.926 50.527 1.00 42.72 1262 GLN A CA 1
ATOM 10283 C C . GLN A 1 1262 ? -2.236 -39.560 50.260 1.00 42.72 1262 GLN A C 1
ATOM 10285 O O . GLN A 1 1262 ? -2.959 -39.869 51.209 1.00 42.72 1262 GLN A O 1
ATOM 10290 N N . GLU A 1 1263 ? -2.585 -39.843 49.002 1.00 38.75 1263 GLU A N 1
ATOM 10291 C CA . GLU A 1 1263 ? -3.852 -40.500 48.641 1.00 38.75 1263 GLU A CA 1
ATOM 10292 C C . GLU A 1 1263 ? -3.837 -42.036 48.762 1.00 38.75 1263 GLU A C 1
ATOM 10294 O O . GLU A 1 1263 ? -4.901 -42.657 48.805 1.00 38.75 1263 GLU A O 1
ATOM 10299 N N . THR A 1 1264 ? -2.674 -42.676 48.940 1.00 37.66 1264 THR A N 1
ATOM 10300 C CA . THR A 1 1264 ? -2.590 -44.139 49.171 1.00 37.66 1264 THR A CA 1
ATOM 10301 C C . THR A 1 1264 ? -3.119 -44.607 50.540 1.00 37.66 1264 THR A C 1
ATOM 10303 O O . THR A 1 1264 ? -3.220 -45.810 50.782 1.00 37.66 1264 THR A O 1
ATOM 10306 N N . HIS A 1 1265 ? -3.556 -43.691 51.416 1.00 39.44 1265 HIS A N 1
ATOM 10307 C CA . HIS A 1 1265 ? -4.194 -43.998 52.705 1.00 39.44 1265 HIS A CA 1
ATOM 10308 C C . HIS A 1 1265 ? -5.669 -43.556 52.809 1.00 39.44 1265 HIS A C 1
ATOM 10310 O O . HIS A 1 1265 ? -6.123 -43.099 53.859 1.00 39.44 1265 HIS A O 1
ATOM 10316 N N . ARG A 1 1266 ? -6.479 -43.765 51.762 1.00 34.38 1266 ARG A N 1
ATOM 10317 C CA . ARG A 1 1266 ? -7.950 -43.843 51.896 1.00 34.38 1266 ARG A CA 1
ATOM 10318 C C . ARG A 1 1266 ? -8.527 -45.014 51.086 1.00 34.38 1266 ARG A C 1
ATOM 10320 O O . ARG A 1 1266 ? -8.216 -45.142 49.906 1.00 34.38 1266 ARG A O 1
ATOM 10327 N N . PRO A 1 1267 ? -9.378 -45.878 51.673 1.00 32.91 1267 PRO A N 1
ATOM 10328 C CA . PRO A 1 1267 ? -9.961 -46.997 50.943 1.00 32.91 1267 PRO A CA 1
ATOM 10329 C C . PRO A 1 1267 ? -11.040 -46.502 49.965 1.00 32.91 1267 PRO A C 1
ATOM 10331 O O . PRO A 1 1267 ? -12.032 -45.896 50.371 1.00 32.91 1267 PRO A O 1
ATOM 10334 N N . MET A 1 1268 ? -10.847 -46.792 48.675 1.00 29.28 1268 MET A N 1
ATOM 10335 C CA . MET A 1 1268 ? -11.820 -46.569 47.599 1.00 29.28 1268 MET A CA 1
ATOM 10336 C C . MET A 1 1268 ? -13.097 -47.409 47.780 1.00 29.28 1268 MET A C 1
ATOM 10338 O O . MET A 1 1268 ? -13.032 -48.621 48.003 1.00 29.28 1268 MET A O 1
ATOM 10342 N N . LYS A 1 1269 ? -14.265 -46.794 47.539 1.00 30.81 1269 LYS A N 1
ATOM 10343 C CA . LYS A 1 1269 ? -15.485 -47.480 47.078 1.00 30.81 1269 LYS A CA 1
ATOM 10344 C C . LYS A 1 1269 ? -15.741 -47.116 45.609 1.00 30.81 1269 LYS A C 1
ATOM 10346 O O . LYS A 1 1269 ? -15.757 -45.945 45.255 1.00 30.81 1269 LYS A O 1
ATOM 10351 N N . LYS A 1 1270 ? -15.913 -48.159 44.791 1.00 33.22 1270 LYS A N 1
ATOM 10352 C CA . LYS A 1 1270 ? -16.121 -48.181 43.331 1.00 33.22 1270 LYS A CA 1
ATOM 10353 C C . LYS A 1 1270 ? -17.486 -47.635 42.875 1.00 33.22 1270 LYS A C 1
ATOM 10355 O O . LYS A 1 1270 ? -18.491 -47.991 43.483 1.00 33.22 1270 LYS A O 1
ATOM 10360 N N . ALA A 1 1271 ? -17.499 -46.979 41.711 1.00 29.08 1271 ALA A N 1
ATOM 10361 C CA . ALA A 1 1271 ? -18.476 -47.137 40.614 1.00 29.08 1271 ALA A CA 1
ATOM 10362 C C . ALA A 1 1271 ? -17.830 -46.541 39.336 1.00 29.08 1271 ALA A C 1
ATOM 10364 O O . ALA A 1 1271 ? -17.512 -45.361 39.326 1.00 29.08 1271 ALA A O 1
ATOM 10365 N N . ALA A 1 1272 ? -17.265 -47.366 38.447 1.00 30.50 1272 ALA A N 1
ATOM 10366 C CA . ALA A 1 1272 ? -17.878 -47.908 37.221 1.00 30.50 1272 ALA A CA 1
ATOM 10367 C C . ALA A 1 1272 ? -17.937 -46.874 36.072 1.00 30.50 1272 ALA A C 1
ATOM 10369 O O . ALA A 1 1272 ? -18.881 -46.097 35.973 1.00 30.50 1272 ALA A O 1
ATOM 10370 N N . ASN A 1 1273 ? -16.885 -46.903 35.243 1.00 29.17 1273 ASN A N 1
ATOM 10371 C CA . ASN A 1 1273 ? -16.851 -46.385 33.873 1.00 29.17 1273 ASN A CA 1
ATOM 10372 C C . ASN A 1 1273 ? -17.680 -47.284 32.947 1.00 29.17 1273 ASN A C 1
ATOM 10374 O O . ASN A 1 1273 ? -17.815 -48.466 33.247 1.00 29.17 1273 ASN A O 1
ATOM 10378 N N . ASP A 1 1274 ? -18.154 -46.690 31.852 1.00 29.14 1274 ASP A N 1
ATOM 10379 C CA . ASP A 1 1274 ? -18.209 -47.196 30.468 1.00 29.14 1274 ASP A CA 1
ATOM 10380 C C . ASP A 1 1274 ? -18.789 -46.025 29.621 1.00 29.14 1274 ASP A C 1
ATOM 10382 O O . ASP A 1 1274 ? -19.740 -45.386 30.061 1.00 29.14 1274 ASP A O 1
ATOM 10386 N N . ASP A 1 1275 ? -18.353 -45.634 28.423 1.00 33.47 1275 ASP A N 1
ATOM 10387 C CA . ASP A 1 1275 ? -17.169 -45.929 27.623 1.00 33.47 1275 ASP A CA 1
ATOM 10388 C C . ASP A 1 1275 ? -17.237 -45.075 26.318 1.00 33.47 1275 ASP A C 1
ATOM 10390 O O . ASP A 1 1275 ? -18.317 -44.634 25.919 1.00 33.47 1275 ASP A O 1
ATOM 10394 N N . TYR A 1 1276 ? -16.088 -44.928 25.650 1.00 30.92 1276 TYR A N 1
ATOM 10395 C CA . TYR A 1 1276 ? -15.852 -44.630 24.217 1.00 30.92 1276 TYR A CA 1
ATOM 10396 C C . TYR A 1 1276 ? -15.909 -43.216 23.583 1.00 30.92 1276 TYR A C 1
ATOM 10398 O O . TYR A 1 1276 ? -16.907 -42.735 23.052 1.00 30.92 1276 TYR A O 1
ATOM 10406 N N . ASP A 1 1277 ? -14.690 -42.670 23.538 1.00 32.84 1277 ASP A N 1
ATOM 10407 C CA . ASP A 1 1277 ? -13.915 -42.046 22.449 1.00 32.84 1277 ASP A CA 1
ATOM 10408 C C . ASP A 1 1277 ? -14.155 -42.527 20.988 1.00 32.84 1277 ASP A C 1
ATOM 10410 O O . ASP A 1 1277 ? -14.469 -43.698 20.766 1.00 32.84 1277 ASP A O 1
ATOM 10414 N N . MET A 1 1278 ? -13.924 -41.609 20.027 1.00 31.80 1278 MET A N 1
ATOM 10415 C CA . MET A 1 1278 ? -13.473 -41.736 18.611 1.00 31.80 1278 MET A CA 1
ATOM 10416 C C . MET A 1 1278 ? -13.859 -40.438 17.855 1.00 31.80 1278 MET A C 1
ATOM 10418 O O . MET A 1 1278 ? -15.024 -40.060 17.875 1.00 31.80 1278 MET A O 1
ATOM 10422 N N . GLY A 1 1279 ? -13.028 -39.703 17.109 1.00 36.00 1279 GLY A N 1
ATOM 10423 C CA . GLY A 1 1279 ? -11.648 -39.856 16.650 1.00 36.00 1279 GLY A CA 1
ATOM 10424 C C . GLY A 1 1279 ? -11.443 -39.023 15.359 1.00 36.00 1279 GLY A C 1
ATOM 10425 O O . GLY A 1 1279 ? -12.385 -38.893 14.579 1.00 36.00 1279 GLY A O 1
ATOM 10426 N N . MET A 1 1280 ? -10.199 -38.560 15.149 1.00 32.94 1280 MET A N 1
ATOM 10427 C CA . MET A 1 1280 ? -9.611 -37.809 14.008 1.00 32.94 1280 MET A CA 1
ATOM 10428 C C . MET A 1 1280 ? -9.887 -36.310 13.860 1.00 32.94 1280 MET A C 1
ATOM 10430 O O . MET A 1 1280 ? -11.047 -35.908 13.640 1.00 32.94 1280 MET A O 1
#

Radius of gyration: 40.57 Å; Cα contacts (8 Å, |Δi|>4): 1811; chains: 1; bounding box: 126×85×112 Å

Sequence (1280 aa):
MHFIRDHFKTQSLETTIKELLEQKLIYKDHKDNGDYILANDYLSGNVKRKLKEVKEAINQGVEGLEINLKDLELIIPKDLKATEIMANINSPWIPTQYLEEFLMELSANHYEKQYGNKMTDYQLDNLKENIKVEHLNGAYEVSIRSDELNELYGIRHKDKPHSYKAPFESLLNRVLNNKDLSVKYAQVDPNDPKKEIFITDEEQSNLAKQKAEELKEAFKDWIYKDYARRTHLEQIYNDTFNNLVLKTYDGSQLELEGFNHNIKLRPHQKNAIFRTIQDRSVCLDHQVGAGKTLCAIASCMEQKRMGLVNKTLIAVPNHLTKQWGDEFYRAYPNANVLVVDSKDTTEKERELLYNQIANNNYDAVIIAHTHLELLSNPREIIEGLKEEELVNAEKNFERQELAYKNNPRENKKPNERAFKNKLDKIRAQYDAILEKQGSHIDISQMGIDNLIVDEAHLFKNLAFETSMEKIAGLGNQQGSNRARDLFIKTRYLHQNDKKIMFLTGTPIANSLSEMYHLQRYLTPDALKERGLEFFDDWAKTYGEVVSDFELDTSAQSYKMVNRFSKFSDVQGLSTMYRAFADIVSNDDILKHNPHFVPKVYGDKPINVVVKRSEEVAQFIGVADENGKYNEGSIIDRMQKCEGKKNKKGQDNILSCTTDARKVALDYRLIDPNAKVEKEFSKSYAMAKNIYENYLETHATKGTQLGFIGLSTPKTHSQKVSLEVLDNAHEIENTNPLDETQELLESLSGYDENGNLIAPSKKELENELKEKKAKSVNLDEELAKGCSFDVYSDVLRHLVQMGIPQNEIAFIHDAKTEEQKQDLFKKLNRGEVRVLLGSPAKMGVGTNVQERLVAMHELDCPWRPDELLQMEGRGIRQGNILHQNDPENFRMKIYRYATEKTYDSRMWQIIETKSKGIEQFRNAHKLGLNELEDFNMGSSNASEMKAEATGNPLIIEEVKLRAEIKSEESKYKAFNKEHYFNEESLKNNASQWDYLKQELKDLEALQSSIIIPTHTEIKLYDLKNEESKDYELIKVKEVEPLKENASMSEELTHKKLKEQNKQIAEQNKEKLDAIKKQFASNLNTLFVNEEEDYKLLEYKGFVVNAYKTKYQVEFSLSPKDNPNIAYSPSNMVYKNDTANMFSSYNFCAEIKFDGFLKRLDNAITKLPEKIKELENSIETTKENISKYTRLVEQKPPYPRLEYLQTLKWDHKTLIDDLAKMGKDRDYKPVFNPKSKEVLKNLEAEKRASLVDEREEVKGQANQETHRPMKKAANDDYDMGM

pLDDT: mean 78.13, std 15.11, range [29.08, 97.94]